Protein AF-A0A4W2F3Q8-F1 (afdb_monomer_lite)

Structure (mmCIF, N/CA/C/O backbone):
data_AF-A0A4W2F3Q8-F1
#
_entry.id   AF-A0A4W2F3Q8-F1
#
loop_
_atom_site.group_PDB
_atom_site.id
_atom_site.type_symbol
_atom_site.label_atom_id
_atom_site.label_alt_id
_atom_site.label_comp_id
_atom_site.label_asym_id
_atom_site.label_entity_id
_atom_site.label_seq_id
_atom_site.pdbx_PDB_ins_code
_atom_site.Cartn_x
_atom_site.Cartn_y
_atom_site.Cartn_z
_atom_site.occupancy
_atom_site.B_iso_or_equiv
_atom_site.auth_seq_id
_atom_site.auth_comp_id
_atom_site.auth_asym_id
_atom_site.auth_atom_id
_atom_site.pdbx_PDB_model_num
ATOM 1 N N . MET A 1 1 ? -39.008 -63.818 141.496 1.00 35.75 1 MET A N 1
ATOM 2 C CA . MET A 1 1 ? -39.429 -63.342 140.166 1.00 35.75 1 MET A CA 1
ATOM 3 C C . MET A 1 1 ? -38.751 -61.986 139.936 1.00 35.75 1 MET A C 1
ATOM 5 O O . MET A 1 1 ? -39.290 -60.988 140.382 1.00 35.75 1 MET A O 1
ATOM 9 N N . SER A 1 2 ? -37.511 -61.836 139.445 1.00 35.25 2 SER A N 1
ATOM 10 C CA . SER A 1 2 ? -36.694 -62.660 138.524 1.00 35.25 2 SER A CA 1
ATOM 11 C C . SER A 1 2 ? -37.444 -62.999 137.227 1.00 35.25 2 SER A C 1
ATOM 13 O O . SER A 1 2 ? -38.555 -63.508 137.302 1.00 35.25 2 SER A O 1
ATOM 15 N N . PHE A 1 3 ? -36.929 -62.725 136.022 1.00 30.75 3 PHE A N 1
ATOM 16 C CA . PHE A 1 3 ? -35.530 -62.500 135.593 1.00 30.75 3 PHE A CA 1
ATOM 17 C C . PHE A 1 3 ? -35.170 -61.025 135.221 1.00 30.75 3 PHE A C 1
ATOM 19 O O . PHE A 1 3 ? -36.048 -60.165 135.287 1.00 30.75 3 PHE A O 1
ATOM 26 N N . PRO A 1 4 ? -33.880 -60.677 134.976 1.00 40.38 4 PRO A N 1
ATOM 27 C CA . PRO A 1 4 ? -33.348 -59.353 135.338 1.00 40.38 4 PRO A CA 1
ATOM 28 C C . PRO A 1 4 ? -33.101 -58.353 134.190 1.00 40.38 4 PRO A C 1
ATOM 30 O O . PRO A 1 4 ? -32.851 -58.723 133.046 1.00 40.38 4 PRO A O 1
ATOM 33 N N . LYS A 1 5 ? -33.033 -57.063 134.555 1.00 49.03 5 LYS A N 1
ATOM 34 C CA . LYS A 1 5 ? -32.339 -56.001 133.799 1.00 49.03 5 LYS A CA 1
ATOM 35 C C . LYS A 1 5 ? -30.997 -55.689 134.477 1.00 49.03 5 LYS A C 1
ATOM 37 O O . LYS A 1 5 ? -30.953 -55.568 135.698 1.00 49.03 5 LYS A O 1
ATOM 42 N N . ALA A 1 6 ? -29.931 -55.533 133.692 1.00 36.97 6 ALA A N 1
ATOM 43 C CA . ALA A 1 6 ? -28.561 -55.250 134.143 1.00 36.97 6 ALA A CA 1
ATOM 44 C C . ALA A 1 6 ? -27.896 -54.195 133.217 1.00 36.97 6 ALA A C 1
ATOM 46 O O . ALA A 1 6 ? -28.365 -54.039 132.087 1.00 36.97 6 ALA A O 1
ATOM 47 N N . PRO A 1 7 ? -26.928 -53.379 133.695 1.00 47.28 7 PRO A N 1
ATOM 48 C CA . PRO A 1 7 ? -27.134 -51.934 133.542 1.00 47.28 7 PRO A CA 1
ATOM 49 C C . PRO A 1 7 ? -25.926 -51.075 133.102 1.00 47.28 7 PRO A C 1
ATOM 51 O O . PRO A 1 7 ? -24.790 -51.522 133.004 1.00 47.28 7 PRO A O 1
ATOM 54 N N . LEU A 1 8 ? -26.237 -49.784 132.921 1.00 49.03 8 LEU A N 1
ATOM 55 C CA . LEU A 1 8 ? -25.417 -48.577 133.134 1.00 49.03 8 LEU A CA 1
ATOM 56 C C . LEU A 1 8 ? -24.010 -48.745 133.749 1.00 49.03 8 LEU A C 1
ATOM 58 O O . LEU A 1 8 ? -23.880 -49.307 134.837 1.00 49.03 8 LEU A O 1
ATOM 62 N N . LYS A 1 9 ? -23.056 -47.938 133.249 1.00 36.12 9 LYS A N 1
ATOM 63 C CA . LYS A 1 9 ? -22.354 -46.965 134.115 1.00 36.12 9 LYS A CA 1
ATOM 64 C C . LYS A 1 9 ? -21.704 -45.789 133.370 1.00 36.12 9 LYS A C 1
ATOM 66 O O . LYS A 1 9 ? -21.455 -45.841 132.172 1.00 36.12 9 LYS A O 1
ATOM 71 N N . ARG A 1 10 ? -21.436 -44.727 134.136 1.00 50.47 10 ARG A N 1
ATOM 72 C CA . ARG A 1 10 ? -20.480 -43.638 133.870 1.00 50.47 10 ARG A CA 1
ATOM 73 C C . ARG A 1 10 ? -19.525 -43.554 135.072 1.00 50.47 10 ARG A C 1
ATOM 75 O O . ARG A 1 10 ? -19.901 -43.998 136.157 1.00 50.47 10 ARG A O 1
ATOM 82 N N . PHE A 1 11 ? -18.415 -42.837 134.880 1.00 36.72 11 PHE A N 1
ATOM 83 C CA . PHE A 1 11 ? -17.499 -42.323 135.910 1.00 36.72 11 PHE A CA 1
ATOM 84 C C . PHE A 1 11 ? -16.514 -43.341 136.526 1.00 36.72 11 PHE A C 1
ATOM 86 O O . PHE A 1 11 ? -16.869 -44.490 136.783 1.00 36.72 11 PHE A O 1
ATOM 93 N N . ASN A 1 12 ? -15.304 -42.837 136.800 1.00 33.41 12 ASN A N 1
ATOM 94 C CA . ASN A 1 12 ? -14.053 -43.508 137.196 1.00 33.41 12 ASN A CA 1
ATOM 95 C C . ASN A 1 12 ? -13.300 -44.295 136.094 1.00 33.41 12 ASN A C 1
ATOM 97 O O . ASN A 1 12 ? -13.873 -45.103 135.369 1.00 33.41 12 ASN A O 1
ATOM 101 N N . ASP A 1 13 ? -11.994 -44.015 136.038 1.00 39.12 13 ASP A N 1
ATOM 102 C CA . ASP A 1 13 ? -10.903 -44.626 135.249 1.00 39.12 13 ASP A CA 1
ATOM 103 C C . ASP A 1 13 ? -10.563 -46.074 135.714 1.00 39.12 13 ASP A C 1
ATOM 105 O O . ASP A 1 13 ? -11.052 -46.457 136.786 1.00 39.12 13 ASP A O 1
ATOM 109 N N . PRO A 1 14 ? -9.743 -46.893 134.993 1.00 43.09 14 PRO A N 1
ATOM 110 C CA . PRO A 1 14 ? -8.560 -46.482 134.216 1.00 43.09 14 PRO A CA 1
ATOM 111 C C . PRO A 1 14 ? -8.348 -47.129 132.825 1.00 43.09 14 PRO A C 1
ATOM 113 O O . PRO A 1 14 ? -9.165 -47.887 132.304 1.00 43.09 14 PRO A O 1
ATOM 116 N N . SER A 1 15 ? -7.177 -46.818 132.260 1.00 35.53 15 SER A N 1
ATOM 117 C CA . SER A 1 15 ? -6.494 -47.448 131.119 1.00 35.53 15 SER A CA 1
ATOM 118 C C . SER A 1 15 ? -6.511 -48.993 131.094 1.00 35.53 15 SER A C 1
ATOM 120 O O . SER A 1 15 ? -6.606 -49.647 132.126 1.00 35.53 15 SER A O 1
ATOM 122 N N . GLY A 1 16 ? -6.325 -49.661 129.946 1.00 36.34 16 GLY A N 1
ATOM 123 C CA . GLY A 1 16 ? -6.147 -49.157 128.574 1.00 36.34 16 GLY A CA 1
ATOM 124 C C . GLY A 1 16 ? -5.021 -49.864 127.794 1.00 36.34 16 GLY A C 1
ATOM 125 O O . GLY A 1 16 ? -3.948 -50.116 128.332 1.00 36.34 16 GLY A O 1
ATOM 126 N N . CYS A 1 17 ? -5.250 -50.129 126.504 1.00 42.12 17 CYS A N 1
ATOM 127 C CA . CYS A 1 17 ? -4.252 -50.521 125.492 1.00 42.12 17 CYS A CA 1
ATOM 128 C C . CYS A 1 17 ? -4.640 -49.773 124.193 1.00 42.12 17 CYS A C 1
ATOM 130 O O . CYS A 1 17 ? -5.717 -50.055 123.678 1.00 42.12 17 CYS A O 1
ATOM 132 N N . ALA A 1 18 ? -3.987 -48.714 123.686 1.00 48.03 18 ALA A N 1
ATOM 133 C CA . ALA A 1 18 ? -2.575 -48.265 123.667 1.00 48.03 18 ALA A CA 1
ATOM 134 C C . ALA A 1 18 ? -1.685 -49.052 122.677 1.00 48.03 18 ALA A C 1
ATOM 136 O O . ALA A 1 18 ? -1.946 -50.245 122.512 1.00 48.03 18 ALA A O 1
ATOM 137 N N . PRO A 1 19 ? -0.630 -48.452 122.060 1.00 51.72 19 PRO A N 1
ATOM 138 C CA . PRO A 1 19 ? -0.075 -47.073 122.166 1.00 51.72 19 PRO A CA 1
ATOM 139 C C . PRO A 1 19 ? -0.417 -46.165 120.944 1.00 51.72 19 PRO A C 1
ATOM 141 O O . PRO A 1 19 ? -0.907 -46.672 119.945 1.00 51.72 19 PRO A O 1
ATOM 144 N N . SER A 1 20 ? -0.394 -44.817 121.006 1.00 38.16 20 SER A N 1
ATOM 145 C CA . SER A 1 20 ? 0.752 -43.851 120.991 1.00 38.16 20 SER A CA 1
ATOM 146 C C . SER A 1 20 ? 1.545 -43.816 119.655 1.00 38.16 20 SER A C 1
ATOM 148 O O . SER A 1 20 ? 1.533 -44.831 118.962 1.00 38.16 20 SER A O 1
ATOM 150 N N . PRO A 1 21 ? 2.200 -42.699 119.229 1.00 33.56 21 PRO A N 1
ATOM 151 C CA . PRO A 1 21 ? 2.587 -41.463 119.943 1.00 33.56 21 PRO A CA 1
ATOM 152 C C . PRO A 1 21 ? 1.718 -40.234 119.561 1.00 33.56 21 PRO A C 1
ATOM 154 O O . PRO A 1 21 ? 1.039 -40.244 118.545 1.00 33.56 21 PRO A O 1
ATOM 157 N N . GLY A 1 22 ? 1.662 -39.126 120.307 1.00 43.81 22 GLY A N 1
ATOM 158 C CA . GLY A 1 22 ? 2.796 -38.321 120.778 1.00 43.81 22 GLY A CA 1
ATOM 159 C C . GLY A 1 22 ? 3.628 -38.876 121.933 1.00 43.81 22 GLY A C 1
ATOM 160 O O . GLY A 1 22 ? 3.141 -39.032 123.044 1.00 43.81 22 GLY A O 1
ATOM 161 N N . ALA A 1 23 ? 4.919 -39.086 121.668 1.00 40.38 23 ALA A N 1
ATOM 162 C CA . ALA A 1 23 ? 5.943 -39.359 122.679 1.00 40.38 23 ALA A CA 1
ATOM 163 C C . ALA A 1 23 ? 6.586 -38.068 123.230 1.00 40.38 23 ALA A C 1
ATOM 165 O O . ALA A 1 23 ? 7.456 -38.141 124.091 1.00 40.38 23 ALA A O 1
ATOM 166 N N . TYR A 1 24 ? 6.162 -36.899 122.731 1.00 40.72 24 TYR A N 1
ATOM 167 C CA . TYR A 1 24 ? 6.712 -35.592 123.082 1.00 40.72 24 TYR A CA 1
ATOM 168 C C . TYR A 1 24 ? 5.602 -34.541 123.219 1.00 40.72 24 TYR A C 1
ATOM 170 O O . TYR A 1 24 ? 5.201 -33.915 122.241 1.00 40.72 24 TYR A O 1
ATOM 178 N N . ASP A 1 25 ? 5.153 -34.315 124.456 1.00 36.59 25 ASP A N 1
ATOM 179 C CA . ASP A 1 25 ? 4.967 -32.936 124.916 1.00 36.59 25 ASP A CA 1
ATOM 180 C C . ASP A 1 25 ? 6.354 -32.375 125.237 1.00 36.59 25 ASP A C 1
ATOM 182 O O . ASP A 1 25 ? 7.041 -32.909 126.109 1.00 36.59 25 ASP A O 1
ATOM 186 N N . VAL A 1 26 ? 6.724 -31.276 124.581 1.00 36.00 26 VAL A N 1
ATOM 187 C CA . VAL A 1 26 ? 7.442 -30.192 125.256 1.00 36.00 26 VAL A CA 1
ATOM 188 C C . VAL A 1 26 ? 6.871 -28.858 124.756 1.00 36.00 26 VAL A C 1
ATOM 190 O O . VAL A 1 26 ? 7.218 -28.405 123.671 1.00 36.00 26 VAL A O 1
ATOM 193 N N . LYS A 1 27 ? 5.972 -28.260 125.550 1.00 33.84 27 LYS A N 1
ATOM 194 C CA . LYS A 1 27 ? 6.042 -26.889 126.117 1.00 33.84 27 LYS A CA 1
ATOM 195 C C . LYS A 1 27 ? 6.734 -25.822 125.226 1.00 33.84 27 LYS A C 1
ATOM 197 O O . LYS A 1 27 ? 7.868 -25.985 124.799 1.00 33.84 27 LYS A O 1
ATOM 202 N N . THR A 1 28 ? 6.237 -24.591 125.083 1.00 33.53 28 THR A N 1
ATOM 203 C CA . THR A 1 28 ? 5.681 -23.737 126.152 1.00 33.53 28 THR A CA 1
ATOM 204 C C . THR A 1 28 ? 5.048 -22.460 125.570 1.00 33.53 28 THR A C 1
ATOM 206 O O . THR A 1 28 ? 5.465 -22.006 124.512 1.00 33.53 28 THR A O 1
ATOM 209 N N . SER A 1 29 ? 4.207 -21.804 126.374 1.00 32.78 29 SER A N 1
ATOM 210 C CA . SER A 1 29 ? 3.967 -20.349 126.410 1.00 32.78 29 SER A CA 1
ATOM 211 C C . SER A 1 29 ? 3.174 -19.654 125.294 1.00 32.78 29 SER A C 1
ATOM 213 O O . SER A 1 29 ? 3.481 -19.670 124.108 1.00 32.78 29 SER A O 1
ATOM 215 N N . GLU A 1 30 ? 2.209 -18.892 125.794 1.00 33.19 30 GLU A N 1
ATOM 216 C CA . GLU A 1 30 ? 1.540 -17.725 125.229 1.00 33.19 30 GLU A CA 1
ATOM 217 C C . GLU A 1 30 ? 2.513 -16.678 124.635 1.00 33.19 30 GLU A C 1
ATOM 219 O O . GLU A 1 30 ? 3.624 -16.512 125.143 1.00 33.19 30 GLU A O 1
ATOM 224 N N . VAL A 1 31 ? 2.055 -15.883 123.651 1.00 36.09 31 VAL A N 1
ATOM 225 C CA . VAL A 1 31 ? 1.691 -14.447 123.815 1.00 36.09 31 VAL A CA 1
ATOM 226 C C . VAL A 1 31 ? 1.334 -13.802 122.456 1.00 36.09 31 VAL A C 1
ATOM 228 O O . VAL A 1 31 ? 1.965 -14.053 121.434 1.00 36.09 31 VAL A O 1
ATOM 231 N N . LEU A 1 32 ? 0.329 -12.918 122.452 1.00 44.88 32 LEU A N 1
ATOM 232 C CA . LEU A 1 32 ? -0.087 -12.096 121.302 1.00 44.88 32 LEU A CA 1
ATOM 233 C C . LEU A 1 32 ? 0.922 -10.982 120.949 1.00 44.88 32 LEU A C 1
ATOM 235 O O . LEU A 1 32 ? 1.307 -10.221 121.839 1.00 44.88 32 LEU A O 1
ATOM 239 N N . LYS A 1 33 ? 1.220 -10.795 119.649 1.00 35.09 33 LYS A N 1
ATOM 240 C CA . LYS A 1 33 ? 1.583 -9.511 118.989 1.00 35.09 33 LYS A CA 1
ATOM 241 C C . LYS A 1 33 ? 1.694 -9.672 117.459 1.00 35.09 33 LYS A C 1
ATOM 243 O O . LYS A 1 33 ? 2.098 -10.723 116.981 1.00 35.09 33 LYS A O 1
ATOM 248 N N . GLY A 1 34 ? 1.362 -8.618 116.705 1.00 33.47 34 GLY A N 1
ATOM 249 C CA . GLY A 1 34 ? 1.829 -8.413 115.316 1.00 33.47 34 GLY A CA 1
ATOM 250 C C . GLY A 1 34 ? 3.071 -7.496 115.294 1.00 33.47 34 GLY A C 1
ATOM 251 O O . GLY A 1 34 ? 3.753 -7.440 116.320 1.00 33.47 34 GLY A O 1
ATOM 252 N N . PRO A 1 35 ? 3.321 -6.675 114.244 1.00 42.91 35 PRO A N 1
ATOM 253 C CA . PRO A 1 35 ? 2.572 -6.549 112.981 1.00 42.91 35 PRO A CA 1
ATOM 254 C C . PRO A 1 35 ? 3.468 -6.272 111.725 1.00 42.91 35 PRO A C 1
ATOM 256 O O . PRO A 1 35 ? 4.688 -6.286 111.814 1.00 42.91 35 PRO A O 1
ATOM 259 N N . VAL A 1 36 ? 2.842 -5.879 110.598 1.00 30.91 36 VAL A N 1
ATOM 260 C CA . VAL A 1 36 ? 3.410 -5.057 109.487 1.00 30.91 36 VAL A CA 1
ATOM 261 C C . VAL A 1 36 ? 4.498 -5.678 108.567 1.00 30.91 36 VAL A C 1
ATOM 263 O O . VAL A 1 36 ? 5.221 -6.608 108.894 1.00 30.91 36 VAL A O 1
ATOM 266 N N . SER A 1 37 ? 4.541 -5.157 107.335 1.00 38.62 37 SER A N 1
ATOM 267 C CA . SER A 1 37 ? 5.376 -5.523 106.177 1.00 38.62 37 SER A CA 1
ATOM 268 C C . SER A 1 37 ? 6.780 -4.892 106.153 1.00 38.62 37 SER A C 1
ATOM 270 O O . SER A 1 37 ? 6.929 -3.787 106.663 1.00 38.62 37 SER A O 1
ATOM 272 N N . PHE A 1 38 ? 7.736 -5.469 105.395 1.00 32.47 38 PHE A N 1
ATOM 273 C CA . PHE A 1 38 ? 8.317 -4.830 104.183 1.00 32.47 38 PHE A CA 1
ATOM 274 C C . PHE A 1 38 ? 9.302 -5.744 103.390 1.00 32.47 38 PHE A C 1
ATOM 276 O O . PHE A 1 38 ? 9.241 -6.963 103.496 1.00 32.47 38 PHE A O 1
ATOM 283 N N . GLN A 1 39 ? 10.102 -5.154 102.489 1.00 39.16 39 GLN A N 1
ATOM 284 C CA . GLN A 1 39 ? 10.700 -5.719 101.263 1.00 39.16 39 GLN A CA 1
ATOM 285 C C . GLN A 1 39 ? 12.222 -6.018 101.368 1.00 39.16 39 GLN A C 1
ATOM 287 O O . GLN A 1 39 ? 12.904 -5.431 102.203 1.00 39.16 39 GLN A O 1
ATOM 292 N N . LYS A 1 40 ? 12.763 -6.782 100.390 1.00 37.19 40 LYS A N 1
ATOM 293 C CA . LYS A 1 40 ? 14.192 -7.144 100.125 1.00 37.19 40 LYS A CA 1
ATOM 294 C C . LYS A 1 40 ? 14.681 -8.370 100.930 1.00 37.19 40 LYS A C 1
ATOM 296 O O . LYS A 1 40 ? 14.310 -8.548 102.076 1.00 37.19 40 LYS A O 1
ATOM 301 N N . SER A 1 41 ? 15.513 -9.268 100.388 1.00 41.78 41 SER A N 1
ATOM 302 C CA . SER A 1 41 ? 16.761 -9.006 99.641 1.00 41.78 41 SER A CA 1
ATOM 303 C C . SER A 1 41 ? 17.248 -10.196 98.778 1.00 41.78 41 SER A C 1
ATOM 305 O O . SER A 1 41 ? 16.658 -11.270 98.801 1.00 41.78 41 SER A O 1
ATOM 307 N N . GLN A 1 42 ? 18.331 -10.001 98.008 1.00 41.53 42 GLN A N 1
ATOM 308 C CA . GLN A 1 42 ? 18.993 -11.028 97.184 1.00 41.53 42 GLN A CA 1
ATOM 309 C C . GLN A 1 42 ? 20.281 -11.567 97.845 1.00 41.53 42 GLN A C 1
ATOM 311 O O . GLN A 1 42 ? 21.152 -10.787 98.231 1.00 41.53 42 GLN A O 1
ATOM 316 N N . ARG A 1 43 ? 20.441 -12.897 97.878 1.00 34.75 43 ARG A N 1
ATOM 317 C CA . ARG A 1 43 ? 21.687 -13.679 98.077 1.00 34.75 43 ARG A CA 1
ATOM 318 C C . ARG A 1 43 ? 21.413 -15.092 97.527 1.00 34.75 43 ARG A C 1
ATOM 320 O O . ARG A 1 43 ? 20.274 -15.531 97.608 1.00 34.75 43 ARG A O 1
ATOM 327 N N . PHE A 1 44 ? 22.344 -15.837 96.928 1.00 41.56 44 PHE A N 1
ATOM 328 C CA . PHE A 1 44 ? 23.819 -15.802 96.911 1.00 41.56 44 PHE A CA 1
ATOM 329 C C . PHE A 1 44 ? 24.285 -15.866 95.425 1.00 41.56 44 PHE A C 1
ATOM 331 O O . PHE A 1 44 ? 23.670 -16.586 94.651 1.00 41.56 44 PHE A O 1
ATOM 338 N N . GLN A 1 45 ? 25.170 -15.005 94.886 1.00 36.31 45 GLN A N 1
ATOM 339 C CA . GLN A 1 45 ? 26.658 -15.004 94.949 1.00 36.31 45 GLN A CA 1
ATOM 340 C C . GLN A 1 45 ? 27.304 -16.354 94.567 1.00 36.31 45 GLN A C 1
ATOM 342 O O . GLN A 1 45 ? 26.894 -17.372 95.108 1.00 36.31 45 GLN A O 1
ATOM 347 N N . LYS A 1 46 ? 28.313 -16.467 93.679 1.00 31.94 46 LYS A N 1
ATOM 348 C CA . LYS A 1 46 ? 29.449 -15.608 93.200 1.00 31.94 46 LYS A CA 1
ATOM 349 C C . LYS A 1 46 ? 29.601 -15.722 91.649 1.00 31.94 46 LYS A C 1
ATOM 351 O O . LYS A 1 46 ? 28.827 -16.478 91.084 1.00 31.94 46 LYS A O 1
ATOM 356 N N . GLN A 1 47 ? 30.539 -15.164 90.853 1.00 31.66 47 GLN A N 1
ATOM 357 C CA . GLN A 1 47 ? 31.515 -14.027 90.748 1.00 31.66 47 GLN A CA 1
ATOM 358 C C . GLN A 1 47 ? 31.865 -13.956 89.218 1.00 31.66 47 GLN A C 1
ATOM 360 O O . GLN A 1 47 ? 31.691 -14.970 88.555 1.00 31.66 47 GLN A O 1
ATOM 365 N N . LYS A 1 48 ? 32.204 -12.869 88.497 1.00 31.33 48 LYS A N 1
ATOM 366 C CA . LYS A 1 48 ? 33.086 -11.668 88.587 1.00 31.33 48 LYS A CA 1
ATOM 367 C C . LYS A 1 48 ? 34.433 -11.813 87.817 1.00 31.33 48 LYS A C 1
ATOM 369 O O . LYS A 1 48 ? 35.277 -12.582 88.250 1.00 31.33 48 LYS A O 1
ATOM 374 N N . ALA A 1 49 ? 34.630 -10.921 86.827 1.00 30.17 49 ALA A N 1
ATOM 375 C CA . ALA A 1 49 ? 35.877 -10.469 86.160 1.00 30.17 49 ALA A CA 1
ATOM 376 C C . ALA A 1 49 ? 36.538 -11.318 85.035 1.00 30.17 49 ALA A C 1
ATOM 378 O O . ALA A 1 49 ? 37.168 -12.334 85.281 1.00 30.17 49 ALA A O 1
ATOM 379 N N . GLU A 1 50 ? 36.391 -10.798 83.809 1.00 28.80 50 GLU A N 1
ATOM 380 C CA . GLU A 1 50 ? 37.372 -10.542 82.726 1.00 28.80 50 GLU A CA 1
ATOM 381 C C . GLU A 1 50 ? 38.709 -11.316 82.558 1.00 28.80 50 GLU A C 1
ATOM 383 O O . GLU A 1 50 ? 39.504 -11.477 83.476 1.00 28.80 50 GLU A O 1
ATOM 388 N N . SER A 1 51 ? 39.034 -11.489 81.264 1.00 29.11 51 SER A N 1
ATOM 389 C CA . SER A 1 51 ? 40.362 -11.426 80.610 1.00 29.11 51 SER A CA 1
ATOM 390 C C . SER A 1 51 ? 41.184 -12.708 80.323 1.00 29.11 51 SER A C 1
ATOM 392 O O . SER A 1 51 ? 41.762 -13.333 81.197 1.00 29.11 51 SER A O 1
ATOM 394 N N . GLN A 1 52 ? 41.339 -12.933 79.006 1.00 29.53 52 GLN A N 1
ATOM 395 C CA . GLN A 1 52 ? 42.521 -13.422 78.267 1.00 29.53 52 GLN A CA 1
ATOM 396 C C . GLN A 1 52 ? 42.931 -14.919 78.207 1.00 29.53 52 GLN A C 1
ATOM 398 O O . GLN A 1 52 ? 43.001 -15.641 79.188 1.00 29.53 52 GLN A O 1
ATOM 403 N N . GLN A 1 53 ? 43.341 -15.271 76.973 1.00 30.14 53 GLN A N 1
ATOM 404 C CA . GLN A 1 53 ? 44.326 -16.279 76.533 1.00 30.14 53 GLN A CA 1
ATOM 405 C C . GLN A 1 53 ? 44.006 -17.797 76.556 1.00 30.14 53 GLN A C 1
ATOM 407 O O . GLN A 1 53 ? 44.230 -18.506 77.524 1.00 30.14 53 GLN A O 1
ATOM 412 N N . ASN A 1 54 ? 43.682 -18.276 75.344 1.00 27.31 54 ASN A N 1
ATOM 413 C CA . ASN A 1 54 ? 44.464 -19.249 74.556 1.00 27.31 54 ASN A CA 1
ATOM 414 C C . ASN A 1 54 ? 44.668 -20.712 75.012 1.00 27.31 54 ASN A C 1
ATOM 416 O O . ASN A 1 54 ? 45.503 -20.981 75.865 1.00 27.31 54 ASN A O 1
ATOM 420 N N . LEU A 1 55 ? 44.167 -21.613 74.143 1.00 29.14 55 LEU A N 1
ATOM 421 C CA . LEU A 1 55 ? 44.800 -22.875 73.693 1.00 29.14 55 LEU A CA 1
ATOM 422 C C . LEU A 1 55 ? 44.886 -24.018 74.749 1.00 29.14 55 LEU A C 1
ATOM 424 O O . LEU A 1 55 ? 44.879 -23.778 75.945 1.00 29.14 55 LEU A O 1
ATOM 428 N N . ASN A 1 56 ? 44.937 -25.308 74.389 1.00 27.67 56 ASN A N 1
ATOM 429 C CA . ASN A 1 56 ? 45.033 -25.961 73.074 1.00 27.67 56 ASN A CA 1
ATOM 430 C C . ASN A 1 56 ? 44.462 -27.403 73.128 1.00 27.67 56 ASN A C 1
ATOM 432 O O . ASN A 1 56 ? 44.320 -27.919 74.229 1.00 27.67 56 ASN A O 1
ATOM 436 N N . VAL A 1 57 ? 44.330 -28.071 71.964 1.00 31.23 57 VAL A N 1
ATOM 437 C CA . VAL A 1 57 ? 44.462 -29.550 71.779 1.00 31.23 57 VAL A CA 1
ATOM 438 C C . VAL A 1 57 ? 43.396 -30.465 72.453 1.00 31.23 57 VAL A C 1
ATOM 440 O O . VAL A 1 57 ? 43.165 -30.393 73.650 1.00 31.23 57 VAL A O 1
ATOM 443 N N . ASP A 1 58 ? 42.754 -31.433 71.777 1.00 32.22 58 ASP A N 1
ATOM 444 C CA . ASP A 1 58 ? 42.672 -31.738 70.334 1.00 32.22 58 ASP A CA 1
ATOM 445 C C . ASP A 1 58 ? 41.585 -32.810 70.035 1.00 32.22 58 ASP A C 1
ATOM 447 O O . ASP A 1 58 ? 41.022 -33.389 70.963 1.00 32.22 58 ASP A O 1
ATOM 451 N N . LYS A 1 59 ? 41.409 -33.135 68.743 1.00 34.62 59 LYS A N 1
ATOM 452 C CA . LYS A 1 59 ? 40.697 -34.289 68.140 1.00 34.62 59 LYS A CA 1
ATOM 453 C C . LYS A 1 59 ? 39.162 -34.257 68.145 1.00 34.62 59 LYS A C 1
ATOM 455 O O . LYS A 1 59 ? 38.526 -34.248 69.190 1.00 34.62 59 LYS A O 1
ATOM 460 N N . GLU A 1 60 ? 38.505 -34.068 66.992 1.00 28.69 60 GLU A N 1
ATOM 461 C CA . GLU A 1 60 ? 38.389 -34.924 65.773 1.00 28.69 60 GLU A CA 1
ATOM 462 C C . GLU A 1 60 ? 37.171 -35.880 65.880 1.00 28.69 60 GLU A C 1
ATOM 464 O O . GLU A 1 60 ? 36.948 -36.461 66.935 1.00 28.69 60 GLU A O 1
ATOM 469 N N . THR A 1 61 ? 36.311 -36.061 64.863 1.00 27.92 61 THR A N 1
ATOM 470 C CA . THR A 1 61 ? 36.412 -35.679 63.430 1.00 27.92 61 THR A CA 1
ATOM 471 C C . THR A 1 61 ? 35.030 -35.413 62.781 1.00 27.92 61 THR A C 1
ATOM 473 O O . THR A 1 61 ? 34.048 -36.017 63.194 1.00 27.92 61 THR A O 1
ATOM 476 N N . THR A 1 62 ? 34.984 -34.583 61.716 1.00 28.14 62 THR A N 1
ATOM 477 C CA . THR A 1 62 ? 34.013 -34.578 60.566 1.00 28.14 62 THR A CA 1
ATOM 478 C C . THR A 1 62 ? 32.484 -34.654 60.831 1.00 28.14 62 THR A C 1
ATOM 480 O O . THR A 1 62 ? 32.002 -35.661 61.329 1.00 28.14 62 THR A O 1
ATOM 483 N N . LEU A 1 63 ? 31.592 -33.711 60.457 1.00 29.34 63 LEU A N 1
ATOM 484 C CA . LEU A 1 63 ? 31.642 -32.531 59.552 1.00 29.34 63 LEU A CA 1
ATOM 485 C C . LEU A 1 63 ? 31.998 -32.842 58.063 1.00 29.34 63 LEU A C 1
ATOM 487 O O . LEU A 1 63 ? 32.757 -33.779 57.844 1.00 29.34 63 LEU A O 1
ATOM 491 N N . PRO A 1 64 ? 31.620 -32.029 57.035 1.00 50.31 64 PRO A N 1
ATOM 492 C CA . PRO A 1 64 ? 30.512 -31.048 56.936 1.00 50.31 64 PRO A CA 1
ATOM 493 C C . PRO A 1 64 ? 29.890 -30.794 55.509 1.00 50.31 64 PRO A C 1
ATOM 495 O O . PRO A 1 64 ? 30.375 -31.273 54.495 1.00 50.31 64 PRO A O 1
ATOM 498 N N . VAL A 1 65 ? 28.861 -29.923 55.457 1.00 27.88 65 VAL A N 1
ATOM 499 C CA . VAL A 1 65 ? 28.650 -28.753 54.537 1.00 27.88 65 VAL A CA 1
ATOM 500 C C . VAL A 1 65 ? 28.745 -28.859 52.987 1.00 27.88 65 VAL A C 1
ATOM 502 O O . VAL A 1 65 ? 29.789 -29.125 52.415 1.00 27.88 65 VAL A O 1
ATOM 505 N N . SER A 1 66 ? 27.646 -28.417 52.339 1.00 34.91 66 SER A N 1
ATOM 506 C CA . SER A 1 66 ? 27.494 -27.507 51.163 1.00 34.91 66 SER A CA 1
ATOM 507 C C . SER A 1 66 ? 28.576 -27.397 50.066 1.00 34.91 66 SER A C 1
ATOM 509 O O . SER A 1 66 ? 29.719 -27.068 50.366 1.00 34.91 66 SER A O 1
ATOM 511 N N . ALA A 1 67 ? 28.149 -27.379 48.784 1.00 29.86 67 ALA A N 1
ATOM 512 C CA . ALA A 1 67 ? 28.222 -26.161 47.939 1.00 29.86 67 ALA A CA 1
ATOM 513 C C . ALA A 1 67 ? 27.711 -26.322 46.479 1.00 29.86 67 ALA A C 1
ATOM 515 O O . ALA A 1 67 ? 27.728 -27.404 45.904 1.00 29.86 67 ALA A O 1
ATOM 516 N N . ARG A 1 68 ? 27.484 -25.147 45.854 1.00 29.12 68 ARG A N 1
ATOM 517 C CA . ARG A 1 68 ? 27.891 -24.745 44.477 1.00 29.12 68 ARG A CA 1
ATOM 518 C C . ARG A 1 68 ? 26.830 -24.690 43.355 1.00 29.12 68 ARG A C 1
ATOM 520 O O . ARG A 1 68 ? 26.075 -25.616 43.103 1.00 29.12 68 ARG A O 1
ATOM 527 N N . LYS A 1 69 ? 26.858 -23.560 42.628 1.00 35.59 69 LYS A N 1
ATOM 528 C CA . LYS A 1 69 ? 26.141 -23.287 41.364 1.00 35.59 69 LYS A CA 1
ATOM 529 C C . LYS A 1 69 ? 26.789 -24.019 40.182 1.00 35.59 69 LYS A C 1
ATOM 531 O O . LYS A 1 69 ? 28.017 -24.042 40.117 1.00 35.59 69 LYS A O 1
ATOM 536 N N . VAL A 1 70 ? 25.993 -24.380 39.171 1.00 30.48 70 VAL A N 1
ATOM 537 C CA . VAL A 1 70 ? 26.430 -24.576 37.771 1.00 30.48 70 VAL A CA 1
ATOM 538 C C . VAL A 1 70 ? 25.369 -23.990 36.811 1.00 30.48 70 VAL A C 1
ATOM 540 O O . VAL A 1 70 ? 24.177 -24.051 37.097 1.00 30.48 70 VAL A O 1
ATOM 543 N N . LYS A 1 71 ? 25.810 -23.381 35.698 1.00 31.27 71 LYS A N 1
ATOM 544 C CA . LYS A 1 71 ? 25.018 -23.019 34.493 1.00 31.27 71 LYS A CA 1
ATOM 545 C C . LYS A 1 71 ? 25.442 -23.988 33.349 1.00 31.27 71 LYS A C 1
ATOM 547 O O . LYS A 1 71 ? 26.483 -24.612 33.497 1.00 31.27 71 LYS A O 1
ATOM 552 N N . THR A 1 72 ? 24.816 -24.162 32.176 1.00 32.69 72 THR A N 1
ATOM 553 C CA . THR A 1 72 ? 23.898 -23.324 31.370 1.00 32.69 72 THR A CA 1
ATOM 554 C C . THR A 1 72 ? 23.304 -24.168 30.224 1.00 32.69 72 THR A C 1
ATOM 556 O O . THR A 1 72 ? 24.052 -24.958 29.656 1.00 32.69 72 THR A O 1
ATOM 559 N N . SER A 1 73 ? 22.052 -23.941 29.798 1.00 26.34 73 SER A N 1
ATOM 560 C CA . SER A 1 73 ? 21.579 -23.991 28.384 1.00 26.34 73 SER A CA 1
ATOM 561 C C . SER A 1 73 ? 20.039 -23.825 28.300 1.00 26.34 73 SER A C 1
ATOM 563 O O . SER A 1 73 ? 19.348 -24.148 29.256 1.00 26.34 73 SER A O 1
ATOM 565 N N . GLY A 1 74 ? 19.448 -23.281 27.221 1.00 26.88 74 GLY A N 1
ATOM 566 C CA . GLY A 1 74 ? 20.164 -22.632 26.113 1.00 26.88 74 GLY A CA 1
ATOM 567 C C . GLY A 1 74 ? 19.450 -22.225 24.809 1.00 26.88 74 GLY A C 1
ATOM 568 O O . GLY A 1 74 ? 20.193 -21.986 23.869 1.00 26.88 74 GLY A O 1
ATOM 569 N N . LEU A 1 75 ? 18.117 -22.108 24.690 1.00 31.28 75 LEU A N 1
ATOM 570 C CA . LEU A 1 75 ? 17.418 -21.607 23.473 1.00 31.28 75 LEU A CA 1
ATOM 571 C C . LEU A 1 75 ? 16.157 -20.807 23.890 1.00 31.28 75 LEU A C 1
ATOM 573 O O . LEU A 1 75 ? 15.344 -21.329 24.640 1.00 31.28 75 LEU A O 1
ATOM 577 N N . LYS A 1 76 ? 16.136 -19.471 23.714 1.00 30.00 76 LYS A N 1
ATOM 578 C CA . LYS A 1 76 ? 15.516 -18.680 22.610 1.00 30.00 76 LYS A CA 1
ATOM 579 C C . LYS A 1 76 ? 13.969 -18.728 22.615 1.00 30.00 76 LYS A C 1
ATOM 581 O O . LYS A 1 76 ? 13.412 -19.794 22.423 1.00 30.00 76 LYS A O 1
ATOM 586 N N . LYS A 1 77 ? 13.291 -17.641 23.032 1.00 31.06 77 LYS A N 1
ATOM 587 C CA . LYS A 1 77 ? 12.879 -16.423 22.261 1.00 31.06 77 LYS A CA 1
ATOM 588 C C . LYS A 1 77 ? 11.601 -16.686 21.439 1.00 31.06 77 LYS A C 1
ATOM 590 O O . LYS A 1 77 ? 11.554 -17.700 20.763 1.00 31.06 77 LYS A O 1
ATOM 595 N N . GLU A 1 78 ? 10.579 -15.827 21.397 1.00 27.42 78 GLU A N 1
ATOM 596 C CA . GLU A 1 78 ? 10.326 -14.507 22.032 1.00 27.42 78 GLU A CA 1
ATOM 597 C C . GLU A 1 78 ? 8.934 -14.565 22.752 1.00 27.42 78 GLU A C 1
ATOM 599 O O . GLU A 1 78 ? 8.593 -15.651 23.204 1.00 27.42 78 GLU A O 1
ATOM 604 N N . SER A 1 79 ? 8.068 -13.560 22.981 1.00 33.06 79 SER A N 1
ATOM 605 C CA . SER A 1 79 ? 8.008 -12.115 22.671 1.00 33.06 79 SER A CA 1
ATOM 606 C C . SER A 1 79 ? 7.613 -11.275 23.916 1.00 33.06 79 SER A C 1
ATOM 608 O O . SER A 1 79 ? 8.292 -11.356 24.938 1.00 33.06 79 SER A O 1
ATOM 610 N N . GLN A 1 80 ? 6.579 -10.423 23.842 1.00 48.03 80 GLN A N 1
ATOM 611 C CA . GLN A 1 80 ? 6.089 -9.525 24.905 1.00 48.03 80 GLN A CA 1
ATOM 612 C C . GLN A 1 80 ? 4.572 -9.281 24.760 1.00 48.03 80 GLN A C 1
ATOM 614 O O . GLN A 1 80 ? 4.057 -9.367 23.649 1.00 48.03 80 GLN A O 1
ATOM 619 N N . LYS A 1 81 ? 3.913 -8.849 25.859 1.00 44.97 81 LYS A N 1
ATOM 620 C CA . LYS A 1 81 ? 2.440 -8.759 26.070 1.00 44.97 81 LYS A CA 1
ATOM 621 C C . LYS A 1 81 ? 1.833 -10.173 26.273 1.00 44.97 81 LYS A C 1
ATOM 623 O O . LYS A 1 81 ? 2.055 -11.040 25.446 1.00 44.97 81 LYS A O 1
ATOM 628 N N . ASN A 1 82 ? 1.160 -10.539 27.373 1.00 49.59 82 ASN A N 1
ATOM 629 C CA . ASN A 1 82 ? 0.380 -9.766 28.357 1.00 49.59 82 ASN A CA 1
ATOM 630 C C . ASN A 1 82 ? 0.817 -9.984 29.833 1.00 49.59 82 ASN A C 1
ATOM 632 O O . ASN A 1 82 ? 0.031 -10.354 30.701 1.00 49.59 82 ASN A O 1
ATOM 636 N N . ASP A 1 83 ? 2.082 -9.695 30.156 1.00 52.59 83 ASP A N 1
ATOM 637 C CA . ASP A 1 83 ? 2.640 -9.771 31.527 1.00 52.59 83 ASP A CA 1
ATOM 638 C C . ASP A 1 83 ? 1.950 -8.838 32.560 1.00 52.59 83 ASP A C 1
ATOM 640 O O . ASP A 1 83 ? 2.144 -8.983 33.766 1.00 52.59 83 ASP A O 1
ATOM 644 N N . LYS A 1 84 ? 1.118 -7.885 32.115 1.00 63.56 84 LYS A N 1
ATOM 645 C CA . LYS A 1 84 ? 0.341 -7.012 33.010 1.00 63.56 84 LYS A CA 1
ATOM 646 C C . LYS A 1 84 ? -0.872 -7.714 33.608 1.00 63.56 84 LYS A C 1
ATOM 648 O O . LYS A 1 84 ? -1.080 -7.599 34.811 1.00 63.56 84 LYS A O 1
ATOM 653 N N . ASP A 1 85 ? -1.639 -8.441 32.805 1.00 60.12 85 ASP A N 1
ATOM 654 C CA . ASP A 1 85 ? -2.974 -8.898 33.209 1.00 60.12 85 ASP A CA 1
ATOM 655 C C . ASP A 1 85 ? -2.885 -10.095 34.156 1.00 60.12 85 ASP A C 1
ATOM 657 O O . ASP A 1 85 ? -3.562 -10.119 35.180 1.00 60.12 85 ASP A O 1
ATOM 661 N N . LEU A 1 86 ? -1.916 -10.992 33.933 1.00 63.06 86 LEU A N 1
ATOM 662 C CA . LEU A 1 86 ? -1.513 -11.996 34.925 1.00 63.06 86 LEU A CA 1
ATOM 663 C C . LEU A 1 86 ? -1.097 -11.354 36.259 1.00 63.06 86 LEU A C 1
ATOM 665 O O . LEU A 1 86 ? -1.496 -11.833 37.315 1.00 63.06 86 LEU A O 1
ATOM 669 N N . LYS A 1 87 ? -0.356 -10.236 36.237 1.00 71.19 87 LYS A N 1
ATOM 670 C CA . LYS A 1 87 ? 0.054 -9.503 37.453 1.00 71.19 87 LYS A CA 1
ATOM 671 C C . LYS A 1 87 ? -1.051 -8.644 38.067 1.00 71.19 87 LYS A C 1
ATOM 673 O O . LYS A 1 87 ? -0.891 -8.215 39.209 1.00 71.19 87 LYS A O 1
ATOM 678 N N . MET A 1 88 ? -2.140 -8.380 37.348 1.00 71.38 88 MET A N 1
ATOM 679 C CA . MET A 1 88 ? -3.367 -7.818 37.912 1.00 71.38 88 MET A CA 1
ATOM 680 C C . MET A 1 88 ? -4.182 -8.927 38.572 1.00 71.38 88 MET A C 1
ATOM 682 O O . MET A 1 88 ? -4.473 -8.811 39.755 1.00 71.38 88 MET A O 1
ATOM 686 N N . LEU A 1 89 ? -4.413 -10.057 37.897 1.00 71.06 89 LEU A N 1
ATOM 687 C CA . LEU A 1 89 ? -5.123 -11.208 38.465 1.00 71.06 89 LEU A CA 1
ATOM 688 C C . LEU A 1 89 ? -4.413 -11.774 39.711 1.00 71.06 89 LEU A C 1
ATOM 690 O O . LEU A 1 89 ? -5.044 -12.027 40.731 1.00 71.06 89 LEU A O 1
ATOM 694 N N . GLU A 1 90 ? -3.081 -11.880 39.690 1.00 76.44 90 GLU A N 1
ATOM 695 C CA . GLU A 1 90 ? -2.267 -12.297 40.843 1.00 76.44 90 GLU A CA 1
ATOM 696 C C . GLU A 1 90 ? -2.216 -11.224 41.961 1.00 76.44 90 GLU A C 1
ATOM 698 O O . GLU A 1 90 ? -1.735 -11.491 43.064 1.00 76.44 90 GLU A O 1
ATOM 703 N N . LYS A 1 91 ? -2.690 -9.991 41.724 1.00 80.69 91 LYS A N 1
ATOM 704 C CA . LYS A 1 91 ? -2.953 -8.997 42.784 1.00 80.69 91 LYS A CA 1
ATOM 705 C C . LYS A 1 91 ? -4.387 -9.095 43.285 1.00 80.69 91 LYS A C 1
ATOM 707 O O . LYS A 1 91 ? -4.560 -9.150 44.494 1.00 80.69 91 LYS A O 1
ATOM 712 N N . GLU A 1 92 ? -5.363 -9.196 42.387 1.00 81.44 92 GLU A N 1
ATOM 713 C CA . GLU A 1 92 ? -6.785 -9.407 42.681 1.00 81.44 92 GLU A CA 1
ATOM 714 C C . GLU A 1 92 ? -6.961 -10.607 43.622 1.00 81.44 92 GLU A C 1
ATOM 716 O O . GLU A 1 92 ? -7.485 -10.479 44.724 1.00 81.44 92 GLU A O 1
ATOM 721 N N . ILE A 1 93 ? -6.376 -11.753 43.259 1.00 79.44 93 ILE A N 1
ATOM 722 C CA . ILE A 1 93 ? -6.385 -12.982 44.063 1.00 79.44 93 ILE A CA 1
ATOM 723 C C . ILE A 1 93 ? -5.674 -12.775 45.410 1.00 79.44 93 ILE A C 1
ATOM 725 O O . ILE A 1 93 ? -6.139 -13.287 46.426 1.00 79.44 93 ILE A O 1
ATOM 729 N N . ARG A 1 94 ? -4.579 -12.000 45.473 1.00 82.19 94 ARG A N 1
ATOM 730 C CA . ARG A 1 94 ? -3.904 -11.690 46.752 1.00 82.19 94 ARG A CA 1
ATOM 731 C C . ARG A 1 94 ? -4.722 -10.751 47.643 1.00 82.19 94 ARG A C 1
ATOM 733 O O . ARG A 1 94 ? -4.690 -10.937 48.858 1.00 82.19 94 ARG A O 1
ATOM 740 N N . ILE A 1 95 ? -5.464 -9.804 47.069 1.00 84.06 95 ILE A N 1
ATOM 741 C CA . ILE A 1 95 ? -6.389 -8.923 47.794 1.00 84.06 95 ILE A CA 1
ATOM 742 C C . ILE A 1 95 ? -7.568 -9.750 48.312 1.00 84.06 95 ILE A C 1
ATOM 744 O O . ILE A 1 95 ? -7.782 -9.779 49.516 1.00 84.06 95 ILE A O 1
ATOM 748 N N . LEU A 1 96 ? -8.240 -10.526 47.459 1.00 80.06 96 LEU A N 1
ATOM 749 C CA . LEU A 1 96 ? -9.368 -11.381 47.848 1.00 80.06 96 LEU A CA 1
ATOM 750 C C . LEU A 1 96 ? -8.978 -12.434 48.904 1.00 80.06 96 LEU A C 1
ATOM 752 O O . LEU A 1 96 ? -9.749 -12.705 49.823 1.00 80.06 96 LEU A O 1
ATOM 756 N N . VAL A 1 97 ? -7.761 -12.990 48.845 1.00 82.94 97 VAL A N 1
ATOM 757 C CA . VAL A 1 97 ? -7.234 -13.886 49.894 1.00 82.94 97 VAL A CA 1
ATOM 758 C C . VAL A 1 97 ? -6.897 -13.130 51.189 1.00 82.94 97 VAL A C 1
ATOM 760 O O . VAL A 1 97 ? -7.102 -13.681 52.271 1.00 82.94 97 VAL A O 1
ATOM 763 N N . GLN A 1 98 ? -6.436 -11.874 51.125 1.00 81.69 98 GLN A N 1
ATOM 764 C CA . GLN A 1 98 ? -6.286 -11.026 52.318 1.00 81.69 98 GLN A CA 1
ATOM 765 C C . GLN A 1 98 ? -7.635 -10.621 52.922 1.00 81.69 98 GLN A C 1
ATOM 767 O O . GLN A 1 98 ? -7.765 -10.630 54.144 1.00 81.69 98 GLN A O 1
ATOM 772 N N . GLU A 1 99 ? -8.632 -10.298 52.100 1.00 81.56 99 GLU A N 1
ATOM 773 C CA . GLU A 1 99 ? -9.976 -9.932 52.544 1.00 81.56 99 GLU A CA 1
ATOM 774 C C . GLU A 1 99 ? -10.697 -11.124 53.161 1.00 81.56 99 GLU A C 1
ATOM 776 O O . GLU A 1 99 ? -11.203 -10.996 54.276 1.00 81.56 99 GLU A O 1
ATOM 781 N N . ARG A 1 100 ? -10.645 -12.308 52.532 1.00 82.12 100 ARG A N 1
ATOM 782 C CA . ARG A 1 100 ? -11.130 -13.543 53.162 1.00 82.12 100 ARG A CA 1
ATOM 783 C C . ARG A 1 100 ? -10.378 -13.811 54.464 1.00 82.12 100 ARG A C 1
ATOM 785 O O . ARG A 1 100 ? -11.006 -13.937 55.501 1.00 82.12 100 ARG A O 1
ATOM 792 N N . GLY A 1 101 ? -9.045 -13.728 54.464 1.00 83.00 101 GLY A N 1
ATOM 793 C CA . GLY A 1 101 ? -8.224 -13.865 55.673 1.00 83.00 101 GLY A CA 1
ATOM 794 C C . GLY A 1 101 ? -8.427 -12.779 56.747 1.00 83.00 101 GLY A C 1
ATOM 795 O O . GLY A 1 101 ? -7.870 -12.906 57.842 1.00 83.00 101 GLY A O 1
ATOM 796 N N . ALA A 1 102 ? -9.192 -11.720 56.458 1.00 80.94 102 ALA A N 1
ATOM 797 C CA . ALA A 1 102 ? -9.655 -10.712 57.411 1.00 80.94 102 ALA A CA 1
ATOM 798 C C . ALA A 1 102 ? -11.121 -10.938 57.835 1.00 80.94 102 ALA A C 1
ATOM 800 O O . ALA A 1 102 ? -11.471 -10.631 58.973 1.00 80.94 102 ALA A O 1
ATOM 801 N N . GLN A 1 103 ? -11.962 -11.503 56.964 1.00 81.31 103 GLN A N 1
ATOM 802 C CA . GLN A 1 103 ? -13.299 -12.001 57.302 1.00 81.31 103 GLN A CA 1
ATOM 803 C C . GLN A 1 103 ? -13.204 -13.226 58.225 1.00 81.31 103 GLN A C 1
ATOM 805 O O . GLN A 1 103 ? -13.805 -13.207 59.293 1.00 81.31 103 GLN A O 1
ATOM 810 N N . ASP A 1 104 ? -12.357 -14.204 57.885 1.00 82.81 104 ASP A N 1
ATOM 811 C CA . ASP A 1 104 ? -12.036 -15.400 58.677 1.00 82.81 104 ASP A CA 1
ATOM 812 C C . ASP A 1 104 ? -11.637 -15.012 60.122 1.00 82.81 104 ASP A C 1
ATOM 814 O O . ASP A 1 104 ? -12.098 -15.615 61.088 1.00 82.81 104 ASP A O 1
ATOM 818 N N . ARG A 1 105 ? -10.850 -13.934 60.293 1.00 87.38 105 ARG A N 1
ATOM 819 C CA . ARG A 1 105 ? -10.491 -13.393 61.621 1.00 87.38 105 ARG A CA 1
ATOM 820 C C . ARG A 1 105 ? -11.653 -12.717 62.339 1.00 87.38 105 ARG A C 1
ATOM 822 O O . ARG A 1 105 ? -11.829 -12.959 63.521 1.00 87.38 105 ARG A O 1
ATOM 829 N N . ARG A 1 106 ? -12.460 -11.905 61.646 1.00 85.50 106 ARG A N 1
ATOM 830 C CA . ARG A 1 106 ? -13.657 -11.283 62.248 1.00 85.50 106 ARG A CA 1
ATOM 831 C C . ARG A 1 106 ? -14.668 -12.329 62.714 1.00 85.50 106 ARG A C 1
ATOM 833 O O . ARG A 1 106 ? -15.345 -12.094 63.706 1.00 85.50 106 ARG A O 1
ATOM 840 N N . ILE A 1 107 ? -14.767 -13.458 62.011 1.00 80.75 107 ILE A N 1
ATOM 841 C CA . ILE A 1 107 ? -15.584 -14.602 62.426 1.00 80.75 107 ILE A CA 1
ATOM 842 C C . ILE A 1 107 ? -15.015 -15.185 63.726 1.00 80.75 107 ILE A C 1
ATOM 844 O O . ILE A 1 107 ? -15.744 -15.231 64.709 1.00 80.75 107 ILE A O 1
ATOM 848 N N . GLN A 1 108 ? -13.711 -15.480 63.791 1.00 81.94 108 GLN A N 1
ATOM 849 C CA . GLN A 1 108 ? -13.062 -15.963 65.022 1.00 81.94 108 GLN A CA 1
ATOM 850 C C . GLN A 1 108 ? -13.155 -14.976 66.204 1.00 81.94 108 GLN A C 1
ATOM 852 O O . GLN A 1 108 ? -13.385 -15.396 67.337 1.00 81.94 108 GLN A O 1
ATOM 857 N N . ASP A 1 109 ? -13.021 -13.668 65.961 1.00 83.25 109 ASP A N 1
ATOM 858 C CA . ASP A 1 109 ? -13.189 -12.627 66.986 1.00 83.25 109 ASP A CA 1
ATOM 859 C C . ASP A 1 109 ? -14.632 -12.614 67.538 1.00 83.25 109 ASP A C 1
ATOM 861 O O . ASP A 1 109 ? -14.836 -12.472 68.746 1.00 83.25 109 ASP A O 1
ATOM 865 N N . LEU A 1 110 ? -15.638 -12.794 66.670 1.00 82.56 110 LEU A N 1
ATOM 866 C CA . LEU A 1 110 ? -17.052 -12.877 67.057 1.00 82.56 110 LEU A CA 1
ATOM 867 C C . LEU A 1 110 ? -17.387 -14.196 67.771 1.00 82.56 110 LEU A C 1
ATOM 869 O O . LEU A 1 110 ? -18.105 -14.171 68.768 1.00 82.56 110 LEU A O 1
ATOM 873 N N . GLU A 1 111 ? -16.847 -15.328 67.316 1.00 81.62 111 GLU A N 1
ATOM 874 C CA . GLU A 1 111 ? -16.970 -16.633 67.984 1.00 81.62 111 GLU A CA 1
ATOM 875 C C . GLU A 1 111 ? -16.389 -16.576 69.408 1.00 81.62 111 GLU A C 1
ATOM 877 O O . GLU A 1 111 ? -17.041 -17.000 70.365 1.00 81.62 111 GLU A O 1
ATOM 882 N N . ALA A 1 112 ? -15.220 -15.947 69.580 1.00 83.69 112 ALA A N 1
ATOM 883 C CA . ALA A 1 112 ? -14.603 -15.731 70.888 1.00 83.69 112 ALA A CA 1
ATOM 884 C C . ALA A 1 112 ? -15.395 -14.751 71.781 1.00 83.69 112 ALA A C 1
ATOM 886 O O . ALA A 1 112 ? -15.415 -14.907 73.005 1.00 83.69 112 ALA A O 1
ATOM 887 N N . GLU A 1 113 ? -16.071 -13.745 71.214 1.00 85.69 113 GLU A N 1
ATOM 888 C CA . GLU A 1 113 ? -17.003 -12.893 71.969 1.00 85.69 113 GLU A CA 1
ATOM 889 C C . GLU A 1 113 ? -18.267 -13.662 72.396 1.00 85.69 113 GLU A C 1
ATOM 891 O O . GLU A 1 113 ? -18.734 -13.458 73.520 1.00 85.69 113 GLU A O 1
ATOM 896 N N . VAL A 1 114 ? -18.782 -14.581 71.568 1.00 79.88 114 VAL A N 1
ATOM 897 C CA . VAL A 1 114 ? -19.908 -15.468 71.918 1.00 79.88 114 VAL A CA 1
ATOM 898 C C . VAL A 1 114 ? -19.525 -16.419 73.054 1.00 79.88 114 VAL A C 1
ATOM 900 O O . VAL A 1 114 ? -20.191 -16.392 74.088 1.00 79.88 114 VAL A O 1
ATOM 903 N N . GLU A 1 115 ? -18.419 -17.163 72.947 1.00 83.19 115 GLU A N 1
ATOM 904 C CA . GLU A 1 115 ? -17.944 -18.079 74.006 1.00 83.19 115 GLU A CA 1
ATOM 905 C C . GLU A 1 115 ? -17.745 -17.339 75.348 1.00 83.19 115 GLU A C 1
ATOM 907 O O . GLU A 1 115 ? -18.175 -17.780 76.418 1.00 83.19 115 GLU A O 1
ATOM 912 N N . LYS A 1 116 ? -17.178 -16.130 75.293 1.00 86.00 116 LYS A N 1
ATOM 913 C CA . LYS A 1 116 ? -16.988 -15.222 76.437 1.00 86.00 116 LYS A CA 1
ATOM 914 C C . LYS A 1 116 ? -18.301 -14.683 77.017 1.00 86.00 116 LYS A C 1
ATOM 916 O O . LYS A 1 116 ? -18.343 -14.346 78.204 1.00 86.00 116 LYS A O 1
ATOM 921 N N . MET A 1 117 ? -19.368 -14.574 76.225 1.00 84.69 117 MET A N 1
ATOM 922 C CA . MET A 1 117 ? -20.706 -14.205 76.701 1.00 84.69 117 MET A CA 1
ATOM 923 C C . MET A 1 117 ? -21.460 -15.410 77.276 1.00 84.69 117 MET A C 1
ATOM 925 O O . MET A 1 117 ? -22.084 -15.272 78.330 1.00 84.69 117 MET A O 1
ATOM 929 N N . GLU A 1 118 ? -21.321 -16.599 76.690 1.00 76.94 118 GLU A N 1
ATOM 930 C CA . GLU A 1 118 ? -21.825 -17.851 77.267 1.00 76.94 118 GLU A CA 1
ATOM 931 C C . GLU A 1 118 ? -21.157 -18.165 78.612 1.00 76.94 118 GLU A C 1
ATOM 933 O O . GLU A 1 118 ? -21.836 -18.541 79.569 1.00 76.94 118 GLU A O 1
ATOM 938 N N . ALA A 1 119 ? -19.848 -17.934 78.747 1.00 81.75 119 ALA A N 1
ATOM 939 C CA . ALA A 1 119 ? -19.134 -18.081 80.015 1.00 81.75 119 ALA A CA 1
ATOM 940 C C . ALA A 1 119 ? -19.699 -17.160 81.118 1.00 81.75 119 ALA A C 1
ATOM 942 O O . ALA A 1 119 ? -19.878 -17.595 82.260 1.00 81.75 119 ALA A O 1
ATOM 943 N N . LYS A 1 120 ? -20.052 -15.907 80.782 1.00 84.94 120 LYS A N 1
ATOM 944 C CA . LYS A 1 120 ? -20.724 -14.975 81.711 1.00 84.94 120 LYS A CA 1
ATOM 945 C C . LYS A 1 120 ? -22.143 -15.425 82.055 1.00 84.94 120 LYS A C 1
ATOM 947 O O . LYS A 1 120 ? -22.521 -15.367 83.222 1.00 84.94 120 LYS A O 1
ATOM 952 N N . LEU A 1 121 ? -22.918 -15.882 81.068 1.00 80.81 121 LEU A N 1
ATOM 953 C CA . LEU A 1 121 ? -24.277 -16.384 81.286 1.00 80.81 121 LEU A CA 1
ATOM 954 C C . LEU A 1 121 ? -24.262 -17.592 82.233 1.00 80.81 121 LEU A C 1
ATOM 956 O O . LEU A 1 121 ? -25.007 -17.623 83.210 1.00 80.81 121 LEU A O 1
ATOM 960 N N . ASN A 1 122 ? -23.343 -18.535 82.012 1.00 77.50 122 ASN A N 1
ATOM 961 C CA . ASN A 1 122 ? -23.140 -19.692 82.883 1.00 77.50 122 ASN A CA 1
ATOM 962 C C . ASN A 1 122 ? -22.702 -19.302 84.309 1.00 77.50 122 ASN A C 1
ATOM 964 O O . ASN A 1 122 ? -23.113 -19.954 85.270 1.00 77.50 122 ASN A O 1
ATOM 968 N N . ALA A 1 123 ? -21.915 -18.233 84.479 1.00 80.12 123 ALA A N 1
ATOM 969 C CA . ALA A 1 123 ? -21.589 -17.694 85.801 1.00 80.12 123 ALA A CA 1
ATOM 970 C C . ALA A 1 123 ? -22.828 -17.100 86.503 1.00 80.12 123 ALA A C 1
ATOM 972 O O . ALA A 1 123 ? -23.114 -17.466 87.644 1.00 80.12 123 ALA A O 1
ATOM 973 N N . ALA A 1 124 ? -23.611 -16.271 85.805 1.00 78.81 124 ALA A N 1
ATOM 974 C CA . ALA A 1 124 ? -24.836 -15.669 86.338 1.00 78.81 124 ALA A CA 1
ATOM 975 C C . ALA A 1 124 ? -25.920 -16.713 86.678 1.00 78.81 124 ALA A C 1
ATOM 977 O O . ALA A 1 124 ? -26.636 -16.570 87.669 1.00 78.81 124 ALA A O 1
ATOM 978 N N . VAL A 1 125 ? -26.020 -17.804 85.907 1.00 79.06 125 VAL A N 1
ATOM 979 C CA . VAL A 1 125 ? -26.908 -18.936 86.224 1.00 79.06 125 VAL A CA 1
ATOM 980 C C . VAL A 1 125 ? -26.486 -19.619 87.529 1.00 79.06 125 VAL A C 1
ATOM 982 O O . VAL A 1 125 ? -27.344 -19.879 88.369 1.00 79.06 125 VAL A O 1
ATOM 985 N N . ARG A 1 126 ? -25.182 -19.839 87.759 1.00 81.06 126 ARG A N 1
ATOM 986 C CA . ARG A 1 126 ? -24.674 -20.408 89.025 1.00 81.06 126 ARG A CA 1
ATOM 987 C C . ARG A 1 126 ? -24.951 -19.494 90.224 1.00 81.06 126 ARG A C 1
ATOM 989 O O . ARG A 1 126 ? -25.334 -19.990 91.281 1.00 81.06 126 ARG A O 1
ATOM 996 N N . GLU A 1 127 ? -24.806 -18.181 90.055 1.00 79.62 127 GLU A N 1
ATOM 997 C CA . GLU A 1 127 ? -25.126 -17.183 91.087 1.00 79.62 127 GLU A CA 1
ATOM 998 C C . GLU A 1 127 ? -26.633 -17.127 91.393 1.00 79.62 127 GLU A C 1
ATOM 1000 O O . GLU A 1 127 ? -27.037 -17.169 92.555 1.00 79.62 127 GLU A O 1
ATOM 1005 N N . LYS A 1 128 ? -27.496 -17.163 90.368 1.00 81.25 128 LYS A N 1
ATOM 1006 C CA . LYS A 1 128 ? -28.950 -17.312 90.552 1.00 81.25 128 LYS A CA 1
ATOM 1007 C C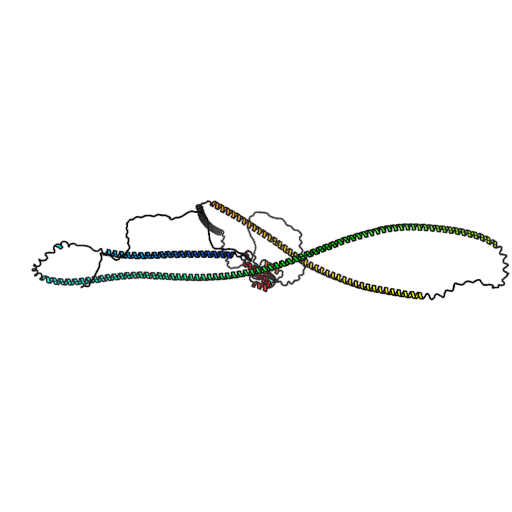 . LYS A 1 128 ? -29.292 -18.575 91.355 1.00 81.25 128 LYS A C 1
ATOM 1009 O O . LYS A 1 128 ? -30.158 -18.529 92.229 1.00 81.25 128 LYS A O 1
ATOM 1014 N N . THR A 1 129 ? -28.617 -19.696 91.088 1.00 80.94 129 THR A N 1
ATOM 1015 C CA . THR A 1 129 ? -28.832 -20.954 91.819 1.00 80.94 129 THR A CA 1
ATOM 1016 C C . THR A 1 129 ? -28.398 -20.859 93.287 1.00 80.94 129 THR A C 1
ATOM 1018 O O . THR A 1 129 ? -29.124 -21.348 94.153 1.00 80.94 129 THR A O 1
ATOM 1021 N N . SER A 1 130 ? -27.275 -20.201 93.606 1.00 78.06 130 SER A N 1
ATOM 1022 C CA . SER A 1 130 ? -26.842 -20.030 95.004 1.00 78.06 130 SER A CA 1
ATOM 1023 C C . SER A 1 130 ? -27.746 -19.069 95.787 1.00 78.06 130 SER A C 1
ATOM 1025 O O . SER A 1 130 ? -28.086 -19.357 96.936 1.00 78.06 130 SER A O 1
ATOM 1027 N N . LEU A 1 131 ? -28.224 -17.989 95.160 1.00 81.75 131 LEU A N 1
ATOM 1028 C CA . LEU A 1 131 ? -29.217 -17.085 95.755 1.00 81.75 131 LEU A CA 1
ATOM 1029 C C . LEU A 1 131 ? -30.553 -17.798 96.022 1.00 81.75 131 LEU A C 1
ATOM 1031 O O . LEU A 1 131 ? -31.129 -17.637 97.097 1.00 81.75 131 LEU A O 1
ATOM 1035 N N . SER A 1 132 ? -31.009 -18.659 95.104 1.00 75.44 132 SER A N 1
ATOM 1036 C CA . SER A 1 132 ? -32.219 -19.470 95.307 1.00 75.44 132 SER A CA 1
ATOM 1037 C C . SER A 1 132 ? -32.093 -20.433 96.495 1.00 75.44 132 SER A C 1
ATOM 1039 O O . SER A 1 132 ? -33.062 -20.625 97.228 1.00 75.44 132 SER A O 1
ATOM 1041 N N . ALA A 1 133 ? -30.909 -21.015 96.720 1.00 78.50 133 ALA A N 1
ATOM 1042 C CA . ALA A 1 133 ? -30.645 -21.851 97.893 1.00 78.50 133 ALA A CA 1
ATOM 1043 C C . ALA A 1 133 ? -30.602 -21.034 99.202 1.00 78.50 133 ALA A C 1
ATOM 1045 O O . ALA A 1 133 ? -31.016 -21.528 100.252 1.00 78.50 133 ALA A O 1
ATOM 1046 N N . SER A 1 134 ? -30.150 -19.776 99.140 1.00 79.75 134 SER A N 1
ATOM 1047 C CA . SER A 1 134 ? -30.176 -18.847 100.277 1.00 79.75 134 SER A CA 1
ATOM 1048 C C . SER A 1 134 ? -31.611 -18.496 100.696 1.00 79.75 134 SER A C 1
ATOM 1050 O O . SER A 1 134 ? -31.944 -18.603 101.877 1.00 79.75 134 SER A O 1
ATOM 1052 N N . ASN A 1 135 ? -32.497 -18.182 99.740 1.00 74.31 135 ASN A N 1
ATOM 1053 C CA . ASN A 1 135 ? -33.911 -17.900 100.030 1.00 74.31 135 ASN A CA 1
ATOM 1054 C C . ASN A 1 135 ? -34.613 -19.077 100.726 1.00 74.31 135 ASN A C 1
ATOM 1056 O O . ASN A 1 135 ? -35.242 -18.871 101.760 1.00 74.31 135 ASN A O 1
ATOM 1060 N N . ALA A 1 136 ? -34.423 -20.310 100.245 1.00 76.19 136 ALA A N 1
ATOM 1061 C CA . ALA A 1 136 ? -35.005 -21.501 100.877 1.00 76.19 136 ALA A CA 1
ATOM 1062 C C . ALA A 1 136 ? -34.522 -21.719 102.333 1.00 76.19 136 ALA A C 1
ATOM 1064 O O . ALA A 1 136 ? -35.230 -22.302 103.157 1.00 76.19 136 ALA A O 1
ATOM 1065 N N . SER A 1 137 ? -33.323 -21.231 102.678 1.00 76.81 137 SER A N 1
ATOM 1066 C CA . SER A 1 137 ? -32.817 -21.220 104.058 1.00 76.81 137 SER A CA 1
ATOM 1067 C C . SER A 1 137 ? -33.515 -20.156 104.919 1.00 76.81 137 SER A C 1
ATOM 1069 O O . SER A 1 137 ? -33.900 -20.430 106.058 1.00 76.81 137 SER A O 1
ATOM 1071 N N . LEU A 1 138 ? -33.736 -18.957 104.367 1.00 77.44 138 LEU A N 1
ATOM 1072 C CA . LEU A 1 138 ? -34.419 -17.848 105.045 1.00 77.44 138 LEU A CA 1
ATOM 1073 C C . LEU A 1 138 ? -35.911 -18.138 105.282 1.00 77.44 138 LEU A C 1
ATOM 1075 O O . LEU A 1 138 ? -36.412 -17.895 106.378 1.00 77.44 138 LEU A O 1
ATOM 1079 N N . GLU A 1 139 ? -36.605 -18.731 104.308 1.00 73.44 139 GLU A N 1
ATOM 1080 C CA . GLU A 1 139 ? -37.996 -19.193 104.449 1.00 73.44 139 GLU A CA 1
ATOM 1081 C C . GLU A 1 139 ? -38.143 -20.198 105.602 1.00 73.44 139 GLU A C 1
ATOM 1083 O O . GLU A 1 139 ? -39.063 -20.101 106.419 1.00 73.44 139 GLU A O 1
ATOM 1088 N N . LYS A 1 140 ? -37.182 -21.122 105.735 1.00 77.06 140 LYS A N 1
ATOM 1089 C CA . LYS A 1 140 ? -37.151 -22.093 106.833 1.00 77.06 140 LYS A CA 1
ATOM 1090 C C . LYS A 1 140 ? -36.960 -21.425 108.202 1.00 77.06 140 LYS A C 1
ATOM 1092 O O . LYS A 1 140 ? -37.645 -21.804 109.150 1.00 77.06 140 LYS A O 1
ATOM 1097 N N . GLN A 1 141 ? -36.088 -20.418 108.302 1.00 77.88 141 GLN A N 1
ATOM 1098 C CA . GLN A 1 141 ? -35.914 -19.626 109.531 1.00 77.88 141 GLN A CA 1
ATOM 1099 C C . GLN A 1 141 ? -37.180 -18.831 109.890 1.00 77.88 141 GLN A C 1
ATOM 1101 O O . GLN A 1 141 ? -37.531 -18.731 111.066 1.00 77.88 141 GLN A O 1
ATOM 1106 N N . LEU A 1 142 ? -37.906 -18.321 108.890 1.00 76.00 142 LEU A N 1
ATOM 1107 C CA . LEU A 1 142 ? -39.183 -17.626 109.077 1.00 76.00 142 LEU A CA 1
ATOM 1108 C C . LEU A 1 142 ? -40.243 -18.535 109.721 1.00 76.00 142 LEU A C 1
ATOM 1110 O O . LEU A 1 142 ? -40.886 -18.140 110.690 1.00 76.00 142 LEU A O 1
ATOM 1114 N N . ILE A 1 143 ? -40.375 -19.779 109.249 1.00 75.06 143 ILE A N 1
ATOM 1115 C CA . ILE A 1 143 ? -41.303 -20.778 109.818 1.00 75.06 143 ILE A CA 1
ATOM 1116 C C . ILE A 1 143 ? -40.948 -21.115 111.281 1.00 75.06 143 ILE A C 1
ATOM 1118 O O . ILE A 1 143 ? -41.833 -21.333 112.114 1.00 75.06 143 ILE A O 1
ATOM 1122 N N . GLU A 1 144 ? -39.657 -21.132 111.617 1.00 73.19 144 GLU A N 1
ATOM 1123 C CA . GLU A 1 144 ? -39.157 -21.411 112.969 1.00 73.19 144 GLU A CA 1
ATOM 1124 C C . GLU A 1 144 ? -39.396 -20.224 113.933 1.00 73.19 144 GLU A C 1
ATOM 1126 O O . GLU A 1 144 ? -39.768 -20.416 115.098 1.00 73.19 144 GLU A O 1
ATOM 1131 N N . LEU A 1 145 ? -39.313 -18.987 113.424 1.00 72.69 145 LEU A N 1
ATOM 1132 C CA . LEU A 1 145 ? -39.735 -17.770 114.130 1.00 72.69 145 LEU A CA 1
ATOM 1133 C C . LEU A 1 145 ? -41.257 -17.707 114.348 1.00 72.69 145 LEU A C 1
ATOM 1135 O O . LEU A 1 145 ? -41.697 -17.345 115.439 1.00 72.69 145 LEU A O 1
ATOM 1139 N N . THR A 1 146 ? -42.077 -18.112 113.373 1.00 70.56 146 THR A N 1
ATOM 1140 C CA . THR A 1 146 ? -43.543 -18.155 113.542 1.00 70.56 146 THR A CA 1
ATOM 1141 C C . THR A 1 146 ? -43.944 -19.104 114.674 1.00 70.56 146 THR A C 1
ATOM 1143 O O . THR A 1 146 ? -44.659 -18.697 115.590 1.00 70.56 146 THR A O 1
ATOM 1146 N N . ARG A 1 147 ? -43.394 -20.328 114.695 1.00 73.12 147 ARG A N 1
ATOM 1147 C CA . ARG A 1 147 ? -43.669 -21.319 115.756 1.00 73.12 147 ARG A CA 1
ATOM 1148 C C . ARG A 1 147 ? -43.231 -20.864 117.148 1.00 73.12 147 ARG A C 1
ATOM 1150 O O . ARG A 1 147 ? -43.913 -21.147 118.132 1.00 73.12 147 ARG A O 1
ATOM 1157 N N . THR A 1 148 ? -42.101 -20.164 117.261 1.00 70.62 148 THR A N 1
ATOM 1158 C CA . THR A 1 148 ? -41.652 -19.630 118.560 1.00 70.62 148 THR A CA 1
ATOM 1159 C C . THR A 1 148 ? -42.504 -18.447 119.027 1.00 70.62 148 THR A C 1
ATOM 1161 O O . THR A 1 148 ? -42.738 -18.313 120.227 1.00 70.62 148 THR A O 1
ATOM 1164 N N . ASN A 1 149 ? -43.056 -17.651 118.108 1.00 60.97 149 ASN A N 1
ATOM 1165 C CA . ASN A 1 149 ? -44.003 -16.574 118.416 1.00 60.97 149 ASN A CA 1
ATOM 1166 C C . ASN A 1 149 ? -45.372 -17.123 118.882 1.00 60.97 149 ASN A C 1
ATOM 1168 O O . ASN A 1 149 ? -45.935 -16.643 119.866 1.00 60.97 149 ASN A O 1
ATOM 1172 N N . GLU A 1 150 ? -45.872 -18.200 118.268 1.00 67.25 150 GLU A N 1
ATOM 1173 C CA . GLU A 1 150 ? -47.068 -18.924 118.739 1.00 67.25 150 GLU A CA 1
ATOM 1174 C C . GLU A 1 150 ? -46.866 -19.535 120.138 1.00 67.25 150 GLU A C 1
ATOM 1176 O O . GLU A 1 150 ? -47.717 -19.376 121.017 1.00 67.25 150 GLU A O 1
ATOM 1181 N N . LEU A 1 151 ? -45.702 -20.146 120.394 1.00 58.94 151 LEU A N 1
ATOM 1182 C CA . LEU A 1 151 ? -45.345 -20.696 121.709 1.00 58.94 151 LEU A CA 1
ATOM 1183 C C . LEU A 1 151 ? -45.260 -19.619 122.812 1.00 58.94 151 LEU A C 1
ATOM 1185 O O . LEU A 1 151 ? -45.469 -19.925 123.988 1.00 58.94 151 LEU A O 1
ATOM 1189 N N . LEU A 1 152 ? -44.963 -18.367 122.447 1.00 57.16 152 LEU A N 1
ATOM 1190 C CA . LEU A 1 152 ? -44.965 -17.218 123.359 1.00 57.16 152 LEU A CA 1
ATOM 1191 C C . LEU A 1 152 ? -46.382 -16.676 123.602 1.00 57.16 152 LEU A C 1
ATOM 1193 O O . LEU A 1 152 ? -46.728 -16.404 124.753 1.00 57.16 152 LEU A O 1
ATOM 1197 N N . LYS A 1 153 ? -47.232 -16.599 122.566 1.00 48.34 153 LYS A N 1
ATOM 1198 C CA . LYS A 1 153 ? -48.662 -16.259 122.719 1.00 48.34 153 LYS A CA 1
ATOM 1199 C C . LYS A 1 153 ? -49.402 -17.262 123.610 1.00 48.34 153 LYS A C 1
ATOM 1201 O O . LYS A 1 153 ? -50.226 -16.861 124.422 1.00 48.34 153 LYS A O 1
ATOM 1206 N N . SER A 1 154 ? -49.038 -18.543 123.543 1.00 50.75 154 SER A N 1
ATOM 1207 C CA . SER A 1 154 ? -49.596 -19.625 124.371 1.00 50.75 154 SER A CA 1
ATOM 1208 C C . SER A 1 154 ? -49.264 -19.543 125.880 1.00 50.75 154 SER A C 1
ATOM 1210 O O . SER A 1 154 ? -49.620 -20.467 126.614 1.00 50.75 154 SER A O 1
ATOM 1212 N N . LYS A 1 155 ? -48.544 -18.516 126.363 1.00 45.91 155 LYS A N 1
ATOM 1213 C CA . LYS A 1 155 ? -48.012 -18.466 127.743 1.00 45.91 155 LYS A CA 1
ATOM 1214 C C . LYS A 1 155 ? -48.420 -17.259 128.594 1.00 45.91 155 LYS A C 1
ATOM 1216 O O . LYS A 1 155 ? -47.930 -17.151 129.715 1.00 45.91 155 LYS A O 1
ATOM 1221 N N . PHE A 1 156 ? -49.307 -16.384 128.117 1.00 42.38 156 PHE A N 1
ATOM 1222 C CA . PHE A 1 156 ? -49.733 -15.190 128.865 1.00 42.38 156 PHE A CA 1
ATOM 1223 C C . PHE A 1 156 ? -51.258 -15.088 129.024 1.00 42.38 156 PHE A C 1
ATOM 1225 O O . PHE A 1 156 ? -51.908 -14.183 128.508 1.00 42.38 156 PHE A O 1
ATOM 1232 N N . SER A 1 157 ? -51.790 -16.047 129.787 1.00 39.69 157 SER A N 1
ATOM 1233 C CA . SER A 1 157 ? -53.167 -16.140 130.294 1.00 39.69 157 SER A CA 1
ATOM 1234 C C . SER A 1 157 ? -53.190 -17.123 131.485 1.00 39.69 157 SER A C 1
ATOM 1236 O O . SER A 1 157 ? -52.562 -18.176 131.383 1.00 39.69 157 SER A O 1
ATOM 1238 N N . GLU A 1 158 ? -53.863 -16.906 132.618 1.00 40.28 158 GLU A N 1
ATOM 1239 C CA . GLU A 1 158 ? -54.685 -15.759 133.044 1.00 40.28 158 GLU A CA 1
ATOM 1240 C C . GLU A 1 158 ? -54.111 -15.097 134.319 1.00 40.28 158 GLU A C 1
ATOM 1242 O O . GLU A 1 158 ? -53.047 -14.485 134.240 1.00 40.28 158 GLU A O 1
ATOM 1247 N N . ASP A 1 159 ? -54.793 -15.177 135.473 1.00 33.50 159 ASP A N 1
ATOM 1248 C CA . ASP A 1 159 ? -54.588 -14.269 136.617 1.00 33.50 159 ASP A CA 1
ATOM 1249 C C . ASP A 1 159 ? -54.736 -14.944 138.015 1.00 33.50 159 ASP A C 1
ATOM 1251 O O . ASP A 1 159 ? -54.948 -16.147 138.163 1.00 33.50 159 ASP A O 1
ATOM 1255 N N . ASN A 1 160 ? -54.567 -14.126 139.056 1.00 30.34 160 ASN A N 1
ATOM 1256 C CA . ASN A 1 160 ? -54.729 -14.325 140.501 1.00 30.34 160 ASN A CA 1
ATOM 1257 C C . ASN A 1 160 ? -56.201 -14.625 140.935 1.00 30.34 160 ASN A C 1
ATOM 1259 O O . ASN A 1 160 ? -57.107 -14.588 140.116 1.00 30.34 160 ASN A O 1
ATOM 1263 N N . ASN A 1 161 ? -56.587 -14.874 142.205 1.00 31.78 161 ASN A N 1
ATOM 1264 C CA . ASN A 1 161 ? -56.022 -14.509 143.523 1.00 31.78 161 ASN A CA 1
ATOM 1265 C C . ASN A 1 161 ? -56.610 -15.376 144.680 1.00 31.78 161 ASN A C 1
ATOM 1267 O O . ASN A 1 161 ? -57.380 -16.297 144.448 1.00 31.78 161 ASN A O 1
ATOM 1271 N N . GLN A 1 162 ? -56.356 -14.944 145.929 1.00 32.16 162 GLN A N 1
ATOM 1272 C CA . GLN A 1 162 ? -56.926 -15.384 147.228 1.00 32.16 162 GLN A CA 1
ATOM 1273 C C . GLN A 1 162 ? -56.226 -16.595 147.885 1.00 32.16 162 GLN A C 1
ATOM 1275 O O . GLN A 1 162 ? -56.193 -17.687 147.342 1.00 32.16 162 GLN A O 1
ATOM 1280 N N . LYS A 1 163 ? -55.545 -16.500 149.042 1.00 42.81 163 LYS A N 1
ATOM 1281 C CA . LYS A 1 163 ? -55.730 -15.723 150.299 1.00 42.81 163 LYS A CA 1
ATOM 1282 C C . LYS A 1 163 ? -56.879 -16.209 151.200 1.00 42.81 163 LYS A C 1
ATOM 1284 O O . LYS A 1 163 ? -57.860 -15.498 151.365 1.00 42.81 163 LYS A O 1
ATOM 1289 N N . ASN A 1 164 ? -56.696 -17.370 151.848 1.00 39.78 164 ASN A N 1
ATOM 1290 C CA . ASN A 1 164 ? -56.737 -17.475 153.329 1.00 39.78 164 ASN A CA 1
ATOM 1291 C C . ASN A 1 164 ? -56.373 -18.867 153.912 1.00 39.78 164 ASN A C 1
ATOM 1293 O O . ASN A 1 164 ? -56.846 -19.241 154.980 1.00 39.78 164 ASN A O 1
ATOM 1297 N N . LEU A 1 165 ? -55.436 -19.612 153.305 1.00 37.09 165 LEU A N 1
ATOM 1298 C CA . LEU A 1 165 ? -54.819 -20.794 153.946 1.00 37.09 165 LEU A CA 1
ATOM 1299 C C . LEU A 1 165 ? -53.640 -20.418 154.878 1.00 37.09 165 LEU A C 1
ATOM 1301 O O . LEU A 1 165 ? -52.590 -21.057 154.892 1.00 37.09 165 LEU A O 1
ATOM 1305 N N . ARG A 1 166 ? -53.803 -19.338 155.649 1.00 56.19 166 ARG A N 1
ATOM 1306 C CA . ARG A 1 166 ? -52.945 -18.982 156.791 1.00 56.19 166 ARG A CA 1
ATOM 1307 C C . ARG A 1 166 ? -53.803 -19.069 158.059 1.00 56.19 166 ARG A C 1
ATOM 1309 O O . ARG A 1 166 ? -55.010 -18.872 157.992 1.00 56.19 166 ARG A O 1
ATOM 1316 N N . ILE A 1 167 ? -53.179 -19.354 159.203 1.00 54.09 167 ILE A N 1
ATOM 1317 C CA . ILE A 1 167 ? -53.798 -19.521 160.538 1.00 54.09 167 ILE A CA 1
ATOM 1318 C C . ILE A 1 167 ? -54.527 -20.865 160.764 1.00 54.09 167 ILE A C 1
ATOM 1320 O O . ILE A 1 167 ? -54.205 -21.538 161.742 1.00 54.09 167 ILE A O 1
ATOM 1324 N N . LEU A 1 168 ? -55.442 -21.326 159.896 1.00 48.97 168 LEU A N 1
ATOM 1325 C CA . LEU A 1 168 ? -56.301 -22.479 160.255 1.00 48.97 168 LEU A CA 1
ATOM 1326 C C . LEU A 1 168 ? -55.589 -23.847 160.384 1.00 48.97 168 LEU A C 1
ATOM 1328 O O . LEU A 1 168 ? -56.140 -24.766 160.991 1.00 48.97 168 LEU A O 1
ATOM 1332 N N . SER A 1 169 ? -54.355 -23.977 159.888 1.00 55.00 169 SER A N 1
ATOM 1333 C CA . SER A 1 169 ? -53.531 -25.192 160.017 1.00 55.00 169 SER A CA 1
ATOM 1334 C C . SER A 1 169 ? -53.077 -25.509 161.452 1.00 55.00 169 SER A C 1
ATOM 1336 O O . SER A 1 169 ? -52.421 -26.527 161.653 1.00 55.00 169 SER A O 1
ATOM 1338 N N . LEU A 1 170 ? -53.378 -24.648 162.437 1.00 59.41 170 LEU A N 1
ATOM 1339 C CA . LEU A 1 170 ? -52.865 -24.763 163.809 1.00 59.41 170 LEU A CA 1
ATOM 1340 C C . LEU A 1 170 ? -53.905 -25.214 164.858 1.00 59.41 170 LEU A C 1
ATOM 1342 O O . LEU A 1 170 ? -53.508 -25.725 165.902 1.00 59.41 170 LEU A O 1
ATOM 1346 N N . GLU A 1 171 ? -55.217 -25.074 164.607 1.00 56.50 171 GLU A N 1
ATOM 1347 C CA . GLU A 1 171 ? -56.251 -25.310 165.643 1.00 56.50 171 GLU A CA 1
ATOM 1348 C C . GLU A 1 171 ? -57.427 -26.229 165.272 1.00 56.50 171 GLU A C 1
ATOM 1350 O O . GLU A 1 171 ? -58.189 -26.618 166.160 1.00 56.50 171 GLU A O 1
ATOM 1355 N N . LEU A 1 172 ? -57.544 -26.712 164.028 1.00 55.47 172 LEU A N 1
ATOM 1356 C CA . LEU A 1 172 ? -58.608 -27.662 163.636 1.00 55.47 172 LEU A CA 1
ATOM 1357 C C . LEU A 1 172 ? -58.458 -29.085 164.245 1.00 55.47 172 LEU A C 1
ATOM 1359 O O . LEU A 1 172 ? -59.099 -30.038 163.810 1.00 55.47 172 LEU A O 1
ATOM 1363 N N . MET A 1 173 ? -57.615 -29.242 165.270 1.00 58.75 173 MET A N 1
ATOM 1364 C CA . MET A 1 173 ? -57.197 -30.519 165.856 1.00 58.75 173 MET A CA 1
ATOM 1365 C C . MET A 1 173 ? -58.111 -31.038 166.989 1.00 58.75 173 MET A C 1
ATOM 1367 O O . MET A 1 173 ? -57.944 -32.184 167.397 1.00 58.75 173 MET A O 1
ATOM 1371 N N . LYS A 1 174 ? -59.031 -30.229 167.558 1.00 55.16 174 LYS A N 1
ATOM 1372 C CA . LYS A 1 174 ? -59.581 -30.518 168.911 1.00 55.16 174 LYS A CA 1
ATOM 1373 C C . LYS A 1 174 ? -61.081 -30.849 169.071 1.00 55.16 174 LYS A C 1
ATOM 1375 O O . LYS A 1 174 ? -61.375 -31.934 169.563 1.00 55.16 174 LYS A O 1
ATOM 1380 N N . LEU A 1 175 ? -62.048 -29.962 168.782 1.00 48.09 175 LEU A N 1
ATOM 1381 C CA . LEU A 1 175 ? -63.381 -30.028 169.446 1.00 48.09 175 LEU A CA 1
ATOM 1382 C C . LEU A 1 175 ? -64.632 -30.208 168.553 1.00 48.09 175 LEU A C 1
ATOM 1384 O O . LEU A 1 175 ? -65.657 -29.560 168.746 1.00 48.09 175 LEU A O 1
ATOM 1388 N N . ARG A 1 176 ? -64.600 -31.190 167.645 1.00 51.41 176 ARG A N 1
ATOM 1389 C CA . ARG A 1 176 ? -65.735 -31.606 166.785 1.00 51.41 176 ARG A CA 1
ATOM 1390 C C . ARG A 1 176 ? -66.948 -32.231 167.527 1.00 51.41 176 ARG A C 1
ATOM 1392 O O . ARG A 1 176 ? -68.018 -32.351 166.942 1.00 51.41 176 ARG A O 1
ATOM 1399 N N . ASN A 1 177 ? -66.820 -32.630 168.799 1.00 48.94 177 ASN A N 1
ATOM 1400 C CA . ASN A 1 177 ? -67.591 -33.761 169.357 1.00 48.94 177 ASN A CA 1
ATOM 1401 C C . ASN A 1 177 ? -68.523 -33.450 170.571 1.00 48.94 177 ASN A C 1
ATOM 1403 O O . ASN A 1 177 ? -68.336 -34.090 171.608 1.00 48.94 177 ASN A O 1
ATOM 1407 N N . LYS A 1 178 ? -69.499 -32.504 170.544 1.00 41.72 178 LYS A N 1
ATOM 1408 C CA . LYS A 1 178 ? -70.366 -32.320 171.758 1.00 41.72 178 LYS A CA 1
ATOM 1409 C C . LYS A 1 178 ? -71.794 -31.703 171.748 1.00 41.72 178 LYS A C 1
ATOM 1411 O O . LYS A 1 178 ? -72.304 -31.509 172.851 1.00 41.72 178 LYS A O 1
ATOM 1416 N N . ARG A 1 179 ? -72.495 -31.381 170.642 1.00 48.41 179 ARG A N 1
ATOM 1417 C CA . ARG A 1 179 ? -73.794 -30.632 170.746 1.00 48.41 179 ARG A CA 1
ATOM 1418 C C . ARG A 1 179 ? -74.996 -31.136 169.921 1.00 48.41 179 ARG A C 1
ATOM 1420 O O . ARG A 1 179 ? -75.793 -30.338 169.444 1.00 48.41 179 ARG A O 1
ATOM 1427 N N . GLU A 1 180 ? -75.175 -32.446 169.798 1.00 51.31 180 GLU A N 1
ATOM 1428 C CA . GLU A 1 180 ? -76.164 -33.034 168.871 1.00 51.31 180 GLU A CA 1
ATOM 1429 C C . GLU A 1 180 ? -77.569 -33.317 169.464 1.00 51.31 180 GLU A C 1
ATOM 1431 O O . GLU A 1 180 ? -78.544 -33.474 168.736 1.00 51.31 180 GLU A O 1
ATOM 1436 N N . THR A 1 181 ? -77.723 -33.405 170.790 1.00 51.19 181 THR A N 1
ATOM 1437 C CA . THR A 1 181 ? -78.748 -34.301 171.371 1.00 51.19 181 THR A CA 1
ATOM 1438 C C . THR A 1 181 ? -80.138 -33.745 171.726 1.00 51.19 181 THR A C 1
ATOM 1440 O O . THR A 1 181 ? -81.033 -34.563 171.937 1.00 51.19 181 THR A O 1
ATOM 1443 N N . LYS A 1 182 ? -80.371 -32.427 171.884 1.00 52.12 182 LYS A N 1
ATOM 1444 C CA . LYS A 1 182 ? -81.387 -31.979 172.880 1.00 52.12 182 LYS A CA 1
ATOM 1445 C C . LYS A 1 182 ? -82.725 -31.340 172.449 1.00 52.12 182 LYS A C 1
ATOM 1447 O O . LYS A 1 182 ? -83.572 -31.203 173.325 1.00 52.12 182 LYS A O 1
ATOM 1452 N N . MET A 1 183 ? -82.973 -30.943 171.194 1.00 47.72 183 MET A N 1
ATOM 1453 C CA . MET A 1 183 ? -84.114 -30.037 170.876 1.00 47.72 183 MET A CA 1
ATOM 1454 C C . MET A 1 183 ? -85.355 -30.676 170.203 1.00 47.72 183 MET A C 1
ATOM 1456 O O . MET A 1 183 ? -86.251 -29.966 169.760 1.00 47.72 183 MET A O 1
ATOM 1460 N N . ARG A 1 184 ? -85.463 -32.012 170.154 1.00 54.84 184 ARG A N 1
ATOM 1461 C CA . ARG A 1 184 ? -86.483 -32.745 169.357 1.00 54.84 184 ARG A CA 1
ATOM 1462 C C . ARG A 1 184 ? -87.966 -32.539 169.746 1.00 54.84 184 ARG A C 1
ATOM 1464 O O . ARG A 1 184 ? -88.835 -33.017 169.029 1.00 54.84 184 ARG A O 1
ATOM 1471 N N . SER A 1 185 ? -88.286 -31.854 170.847 1.00 43.62 185 SER A N 1
ATOM 1472 C CA . SER A 1 185 ? -89.649 -31.833 171.419 1.00 43.62 185 SER A CA 1
ATOM 1473 C C . SER A 1 185 ? -90.652 -30.868 170.759 1.00 43.62 185 SER A C 1
ATOM 1475 O O . SER A 1 185 ? -91.821 -30.884 171.138 1.00 43.62 185 SER A O 1
ATOM 1477 N N . MET A 1 186 ? -90.232 -30.003 169.829 1.00 57.28 186 MET A N 1
ATOM 1478 C CA . MET A 1 186 ? -91.083 -28.913 169.308 1.00 57.28 186 MET A CA 1
ATOM 1479 C C . MET A 1 186 ? -91.952 -29.303 168.092 1.00 57.28 186 MET A C 1
ATOM 1481 O O . MET A 1 186 ? -92.932 -28.627 167.800 1.00 57.28 186 MET A O 1
ATOM 1485 N N . MET A 1 187 ? -91.607 -30.389 167.391 1.00 52.31 187 MET A N 1
ATOM 1486 C CA . MET A 1 187 ? -92.079 -30.689 166.024 1.00 52.31 187 MET A CA 1
ATOM 1487 C C . MET A 1 187 ? -93.600 -30.911 165.888 1.00 52.31 187 MET A C 1
ATOM 1489 O O . MET A 1 187 ? -94.220 -30.428 164.941 1.00 52.31 187 MET A O 1
ATOM 1493 N N . ALA A 1 188 ? -94.214 -31.620 166.842 1.00 62.19 188 ALA A N 1
ATOM 1494 C CA . ALA A 1 188 ? -95.495 -32.326 166.671 1.00 62.19 188 ALA A CA 1
ATOM 1495 C C . ALA A 1 188 ? -96.771 -31.452 166.570 1.00 62.19 188 ALA A C 1
ATOM 1497 O O . ALA A 1 188 ? -97.883 -31.959 166.711 1.00 62.19 188 ALA A O 1
ATOM 1498 N N . LYS A 1 189 ? -96.643 -30.135 166.366 1.00 54.88 189 LYS A N 1
ATOM 1499 C CA . LYS A 1 189 ? -97.774 -29.228 166.077 1.00 54.88 189 LYS A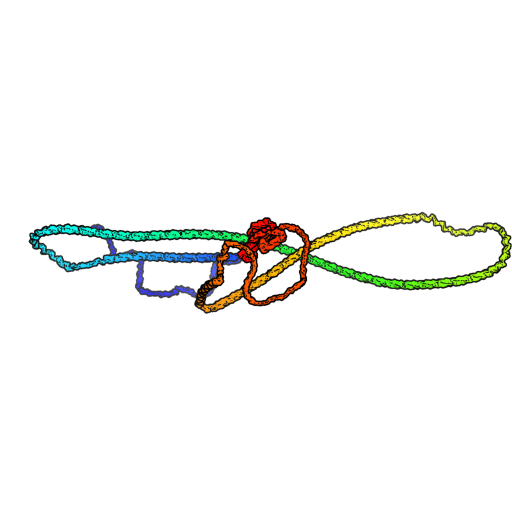 CA 1
ATOM 1500 C C . LYS A 1 189 ? -97.673 -28.500 164.732 1.00 54.88 189 LYS A C 1
ATOM 1502 O O . LYS A 1 189 ? -98.623 -27.814 164.369 1.00 54.88 189 LYS A O 1
ATOM 1507 N N . GLN A 1 190 ? -96.573 -28.650 163.992 1.00 57.09 190 GLN A N 1
ATOM 1508 C CA . GLN A 1 190 ? -96.372 -27.959 162.710 1.00 57.09 190 GLN A CA 1
ATOM 1509 C C . GLN A 1 190 ? -96.824 -28.798 161.498 1.00 57.09 190 GLN A C 1
ATOM 1511 O O . GLN A 1 190 ? -97.377 -28.265 160.537 1.00 57.09 190 GLN A O 1
ATOM 1516 N N . GLU A 1 191 ? -96.685 -30.124 161.587 1.00 57.97 191 GLU A N 1
ATOM 1517 C CA . GLU A 1 191 ? -96.901 -31.087 160.491 1.00 57.97 191 GLU A CA 1
ATOM 1518 C C . GLU A 1 191 ? -98.307 -31.015 159.854 1.00 57.97 191 GLU A C 1
ATOM 1520 O O . GLU A 1 191 ? -98.470 -31.282 158.665 1.00 57.97 191 GLU A O 1
ATOM 1525 N N . GLY A 1 192 ? -99.328 -30.594 160.612 1.00 57.56 192 GLY A N 1
ATOM 1526 C CA . GLY A 1 192 ? -100.717 -30.515 160.143 1.00 57.56 192 GLY A CA 1
ATOM 1527 C C . GLY A 1 192 ? -101.009 -29.431 159.093 1.00 57.56 192 GLY A C 1
ATOM 1528 O O . GLY A 1 192 ? -102.021 -29.531 158.399 1.00 57.56 192 GLY A O 1
ATOM 1529 N N . MET A 1 193 ? -100.154 -28.409 158.953 1.00 56.88 193 MET A N 1
ATOM 1530 C CA . MET A 1 193 ? -100.281 -27.396 157.888 1.00 56.88 193 MET A CA 1
ATOM 1531 C C . MET A 1 193 ? -99.379 -27.691 156.680 1.00 56.88 193 MET A C 1
ATOM 1533 O O . MET A 1 193 ? -99.752 -27.373 155.550 1.00 56.88 193 MET A O 1
ATOM 1537 N N . GLU A 1 194 ? -98.247 -28.364 156.906 1.00 56.91 194 GLU A N 1
ATOM 1538 C CA . GLU A 1 194 ? -97.229 -28.715 155.905 1.00 56.91 194 GLU A CA 1
ATOM 1539 C C . GLU A 1 194 ? -97.829 -29.444 154.680 1.00 56.91 194 GLU A C 1
ATOM 1541 O O . GLU A 1 194 ? -97.581 -29.084 153.527 1.00 56.91 194 GLU A O 1
ATOM 1546 N N . VAL A 1 195 ? -98.696 -30.436 154.929 1.00 68.31 195 VAL A N 1
ATOM 1547 C CA . VAL A 1 195 ? -99.232 -31.358 153.906 1.00 68.31 195 VAL A CA 1
ATOM 1548 C C . VAL A 1 195 ? -100.043 -30.645 152.815 1.00 68.31 195 VAL A C 1
ATOM 1550 O O . VAL A 1 195 ? -99.994 -31.044 151.651 1.00 68.31 195 VAL A O 1
ATOM 1553 N N . LYS A 1 196 ? -100.771 -29.569 153.147 1.00 59.72 196 LYS A N 1
ATOM 1554 C CA . LYS A 1 196 ? -101.561 -28.818 152.150 1.00 59.72 196 LYS A CA 1
ATOM 1555 C C . LYS A 1 196 ? -100.705 -27.920 151.254 1.00 59.72 196 LYS A C 1
ATOM 1557 O O . LYS A 1 196 ? -101.151 -27.585 150.161 1.00 59.72 196 LYS A O 1
ATOM 1562 N N . LEU A 1 197 ? -99.498 -27.559 151.689 1.00 60.06 197 LEU A N 1
ATOM 1563 C CA . LEU A 1 197 ? -98.587 -26.675 150.956 1.00 60.06 197 LEU A CA 1
ATOM 1564 C C . LEU A 1 197 ? -97.715 -27.468 149.961 1.00 60.06 197 LEU A C 1
ATOM 1566 O O . LEU A 1 197 ? -97.447 -27.007 148.851 1.00 60.06 197 LEU A O 1
ATOM 1570 N N . GLN A 1 198 ? -97.362 -28.713 150.302 1.00 62.09 198 GLN A N 1
ATOM 1571 C CA . GLN A 1 198 ? -96.573 -29.601 149.436 1.00 62.09 198 GLN A CA 1
ATOM 1572 C C . GLN A 1 198 ? -97.278 -29.969 148.115 1.00 62.09 198 GLN A C 1
ATOM 1574 O O . GLN A 1 198 ? -96.614 -30.092 147.085 1.00 62.09 198 GLN A O 1
ATOM 1579 N N . LEU A 1 199 ? -98.612 -30.102 148.105 1.00 64.56 199 LEU A N 1
ATOM 1580 C CA . LEU A 1 199 ? -99.357 -30.478 146.893 1.00 64.56 199 LEU A CA 1
ATOM 1581 C C . LEU A 1 199 ? -99.329 -29.375 145.820 1.00 64.56 199 LEU A C 1
ATOM 1583 O O . LEU A 1 199 ? -99.130 -29.664 144.642 1.00 64.56 199 LEU A O 1
ATOM 1587 N N . THR A 1 200 ? -99.478 -28.108 146.219 1.00 58.00 200 THR A N 1
ATOM 1588 C CA . THR A 1 200 ? -99.394 -26.961 145.299 1.00 58.00 200 THR A CA 1
ATOM 1589 C C . THR A 1 200 ? -97.971 -26.714 144.803 1.00 58.00 200 THR A C 1
ATOM 1591 O O . THR A 1 200 ? -97.791 -26.340 143.646 1.00 58.00 200 THR A O 1
ATOM 1594 N N . GLN A 1 201 ? -96.961 -26.983 145.640 1.00 63.25 201 GLN A N 1
ATOM 1595 C CA . GLN A 1 201 ? -95.550 -26.850 145.268 1.00 63.25 201 GLN A CA 1
ATOM 1596 C C . GLN A 1 201 ? -95.181 -27.764 144.086 1.00 63.25 201 GLN A C 1
ATOM 1598 O O . GLN A 1 201 ? -94.446 -27.349 143.192 1.00 63.25 201 GLN A O 1
ATOM 1603 N N . LYS A 1 202 ? -95.708 -28.998 144.058 1.00 69.69 202 LYS A N 1
ATOM 1604 C CA . LYS A 1 202 ? -95.345 -29.997 143.041 1.00 69.69 202 LYS A CA 1
ATOM 1605 C C . LYS A 1 202 ? -95.803 -29.610 141.629 1.00 69.69 202 LYS A C 1
ATOM 1607 O O . LYS A 1 202 ? -95.012 -29.680 140.692 1.00 69.69 202 LYS A O 1
ATOM 1612 N N . ASN A 1 203 ? -97.048 -29.154 141.485 1.00 68.88 203 ASN A N 1
ATOM 1613 C CA . ASN A 1 203 ? -97.625 -28.819 140.178 1.00 68.88 203 ASN A CA 1
ATOM 1614 C C . ASN A 1 203 ? -96.908 -27.640 139.492 1.00 68.88 203 ASN A C 1
ATOM 1616 O O . ASN A 1 203 ? -96.884 -27.572 138.264 1.00 68.88 203 ASN A O 1
ATOM 1620 N N . LEU A 1 204 ? -96.311 -26.727 140.268 1.00 68.88 204 LEU A N 1
ATOM 1621 C CA . LEU A 1 204 ? -95.540 -25.608 139.723 1.00 68.88 204 LEU A CA 1
ATOM 1622 C C . LEU A 1 204 ? -94.245 -26.099 139.051 1.00 68.88 204 LEU A C 1
ATOM 1624 O O . LEU A 1 204 ? -93.960 -25.710 137.919 1.00 68.88 204 LEU A O 1
ATOM 1628 N N . VAL A 1 205 ? -93.509 -27.011 139.696 1.00 70.44 205 VAL A N 1
ATOM 1629 C CA . VAL A 1 205 ? -92.234 -27.552 139.181 1.00 70.44 205 VAL A CA 1
ATOM 1630 C C . VAL A 1 205 ? -92.423 -28.278 137.844 1.00 70.44 205 VAL A C 1
ATOM 1632 O O . VAL A 1 205 ? -91.697 -27.997 136.893 1.00 70.44 205 VAL A O 1
ATOM 1635 N N . GLU A 1 206 ? -93.455 -29.122 137.723 1.00 69.38 206 GLU A N 1
ATOM 1636 C CA . GLU A 1 206 ? -93.772 -29.845 136.474 1.00 69.38 206 GLU A CA 1
ATOM 1637 C C . GLU A 1 206 ? -94.183 -28.914 135.308 1.00 69.38 206 GLU A C 1
ATOM 1639 O O . GLU A 1 206 ? -94.154 -29.321 134.141 1.00 69.38 206 GLU A O 1
ATOM 1644 N N . SER A 1 207 ? -94.576 -27.665 135.597 1.00 65.81 207 SER A N 1
ATOM 1645 C CA . SER A 1 207 ? -94.807 -26.630 134.577 1.00 65.81 207 SER A CA 1
ATOM 1646 C C . SER A 1 207 ? -93.518 -25.897 134.187 1.00 65.81 207 SER A C 1
ATOM 1648 O O . SER A 1 207 ? -93.301 -25.631 133.005 1.00 65.81 207 SER A O 1
ATOM 1650 N N . GLN A 1 208 ? -92.623 -25.663 135.154 1.00 65.81 208 GLN A N 1
ATOM 1651 C CA . GLN A 1 208 ? -91.335 -25.001 134.949 1.00 65.81 208 GLN A CA 1
ATOM 1652 C C . GLN A 1 208 ? -90.416 -25.818 134.021 1.00 65.81 208 GLN A C 1
ATOM 1654 O O . GLN A 1 208 ? -89.831 -25.265 133.092 1.00 65.81 208 GLN A O 1
ATOM 1659 N N . GLU A 1 209 ? -90.339 -27.144 134.207 1.00 68.12 209 GLU A N 1
ATOM 1660 C CA . GLU A 1 209 ? -89.508 -28.025 133.365 1.00 68.12 209 GLU A CA 1
ATOM 1661 C C . GLU A 1 209 ? -89.931 -28.017 131.886 1.00 68.12 209 GLU A C 1
ATOM 1663 O O . GLU A 1 209 ? -89.084 -28.083 130.993 1.00 68.12 209 GLU A O 1
ATOM 1668 N N . LYS A 1 210 ? -91.235 -27.898 131.602 1.00 72.94 210 LYS A N 1
ATOM 1669 C CA . LYS A 1 210 ? -91.758 -27.866 130.224 1.00 72.94 210 LYS A CA 1
ATOM 1670 C C . LYS A 1 210 ? -91.415 -26.569 129.497 1.00 72.94 210 LYS A C 1
ATOM 1672 O O . LYS A 1 210 ? -91.207 -26.609 128.287 1.00 72.94 210 LYS A O 1
ATOM 1677 N N . ILE A 1 211 ? -91.328 -25.451 130.218 1.00 70.25 211 ILE A N 1
ATOM 1678 C CA . ILE A 1 211 ? -90.891 -24.165 129.659 1.00 70.25 211 ILE A CA 1
ATOM 1679 C C . ILE A 1 211 ? -89.418 -24.269 129.242 1.00 70.25 211 ILE A C 1
ATOM 1681 O O . ILE A 1 211 ? -89.113 -24.067 128.069 1.00 70.25 211 ILE A O 1
ATOM 1685 N N . VAL A 1 212 ? -88.543 -24.743 130.136 1.00 72.62 212 VAL A N 1
ATOM 1686 C CA . VAL A 1 212 ? -87.105 -24.932 129.851 1.00 72.62 212 VAL A CA 1
ATOM 1687 C C . VAL A 1 212 ? -86.867 -25.880 128.661 1.00 72.62 212 VAL A C 1
ATOM 1689 O O . VAL A 1 212 ? -85.993 -25.633 127.830 1.00 72.62 212 VAL A O 1
ATOM 1692 N N . GLN A 1 213 ? -87.673 -26.941 128.511 1.00 74.69 213 GLN A N 1
ATOM 1693 C CA . GLN A 1 213 ? -87.594 -27.846 127.351 1.00 74.69 213 GLN A CA 1
ATOM 1694 C C . GLN A 1 213 ? -88.048 -27.220 126.018 1.00 74.69 213 GLN A C 1
ATOM 1696 O O . GLN A 1 213 ? -87.653 -27.713 124.958 1.00 74.69 213 GLN A O 1
ATOM 1701 N N . LEU A 1 214 ? -88.887 -26.180 126.040 1.00 72.50 214 LEU A N 1
ATOM 1702 C CA . LEU A 1 214 ? -89.314 -25.454 124.839 1.00 72.50 214 LEU A CA 1
ATOM 1703 C C . LEU A 1 214 ? -88.343 -24.319 124.496 1.00 72.50 214 LEU A C 1
ATOM 1705 O O . LEU A 1 214 ? -87.988 -24.167 123.329 1.00 72.50 214 LEU A O 1
ATOM 1709 N N . GLU A 1 215 ? -87.844 -23.598 125.501 1.00 67.25 215 GLU A N 1
ATOM 1710 C CA . GLU A 1 215 ? -86.781 -22.595 125.354 1.00 67.25 215 GLU A CA 1
ATOM 1711 C C . GLU A 1 215 ? -85.512 -23.221 124.756 1.00 67.25 215 GLU A C 1
ATOM 1713 O O . GLU A 1 215 ? -84.981 -22.714 123.769 1.00 67.25 215 GLU A O 1
ATOM 1718 N N . GLY A 1 216 ? -85.089 -24.389 125.257 1.00 73.38 216 GLY A N 1
ATOM 1719 C CA . GLY A 1 216 ? -83.948 -25.122 124.698 1.00 73.38 216 GLY A CA 1
ATOM 1720 C C . GLY A 1 216 ? -84.118 -25.495 123.219 1.00 73.38 216 GLY A C 1
ATOM 1721 O O . GLY A 1 216 ? -83.158 -25.413 122.458 1.00 73.38 216 GLY A O 1
ATOM 1722 N N . LYS A 1 217 ? -85.339 -25.839 122.782 1.00 74.00 217 LYS A N 1
ATOM 1723 C CA . LYS A 1 217 ? -85.635 -26.152 121.371 1.00 74.00 217 LYS A CA 1
ATOM 1724 C C . LYS A 1 217 ? -85.668 -24.912 120.482 1.00 74.00 217 LYS A C 1
ATOM 1726 O O . LYS A 1 217 ? -85.227 -24.991 119.340 1.00 74.00 217 LYS A O 1
ATOM 1731 N N . LEU A 1 218 ? -86.165 -23.782 120.989 1.00 69.69 218 LEU A N 1
ATOM 1732 C CA . LEU A 1 218 ? -86.113 -22.507 120.270 1.00 69.69 218 LEU A CA 1
ATOM 1733 C C . LEU A 1 218 ? -84.660 -22.089 120.016 1.00 69.69 218 LEU A C 1
ATOM 1735 O O . LEU A 1 218 ? -84.316 -21.810 118.873 1.00 69.69 218 LEU A O 1
ATOM 1739 N N . VAL A 1 219 ? -83.795 -22.169 121.033 1.00 74.25 219 VAL A N 1
ATOM 1740 C CA . VAL A 1 219 ? -82.360 -21.858 120.894 1.00 74.25 219 VAL A CA 1
ATOM 1741 C C . VAL A 1 219 ? -81.658 -22.797 119.902 1.00 74.25 219 VAL A C 1
ATOM 1743 O O . VAL A 1 219 ? -80.818 -22.335 119.131 1.00 74.25 219 VAL A O 1
ATOM 1746 N N . SER A 1 220 ? -82.009 -24.091 119.857 1.00 73.75 220 SER A N 1
ATOM 1747 C CA . SER A 1 220 ? -81.498 -25.005 118.821 1.00 73.75 220 SER A CA 1
ATOM 1748 C C . SER A 1 220 ? -81.897 -24.563 117.409 1.00 73.75 220 SER A C 1
ATOM 1750 O O . SER A 1 220 ? -81.025 -24.422 116.558 1.00 73.75 220 SER A O 1
ATOM 1752 N N . ILE A 1 221 ? -83.182 -24.273 117.180 1.00 73.25 221 ILE A N 1
ATOM 1753 C CA . ILE A 1 221 ? -83.714 -23.892 115.858 1.00 73.25 221 ILE A CA 1
ATOM 1754 C C . ILE A 1 221 ? -83.198 -22.513 115.411 1.00 73.25 221 ILE A C 1
ATOM 1756 O O . ILE A 1 221 ? -82.964 -22.290 114.223 1.00 73.25 221 ILE A O 1
ATOM 1760 N N . GLU A 1 222 ? -83.004 -21.570 116.337 1.00 68.94 222 GLU A N 1
ATOM 1761 C CA . GLU A 1 222 ? -82.371 -20.285 116.028 1.00 68.94 222 GLU A CA 1
ATOM 1762 C C . GLU A 1 222 ? -80.892 -20.450 115.673 1.00 68.94 222 GLU A C 1
ATOM 1764 O O . GLU A 1 222 ? -80.435 -19.815 114.722 1.00 68.94 222 GLU A O 1
ATOM 1769 N N . LYS A 1 223 ? -80.154 -21.334 116.360 1.00 75.56 223 LYS A N 1
ATOM 1770 C CA . LYS A 1 223 ? -78.762 -21.633 116.003 1.00 75.56 223 LYS A CA 1
ATOM 1771 C C . LYS A 1 223 ? -78.659 -22.312 114.637 1.00 75.56 223 LYS A C 1
ATOM 1773 O O . LYS A 1 223 ? -77.878 -21.851 113.814 1.00 75.56 223 LYS A O 1
ATOM 1778 N N . GLU A 1 224 ? -79.480 -23.328 114.372 1.00 74.81 224 GLU A N 1
ATOM 1779 C CA . GLU A 1 224 ? -79.544 -24.014 113.072 1.00 74.81 224 GLU A CA 1
ATOM 1780 C C . GLU A 1 224 ? -79.786 -23.005 111.936 1.00 74.81 224 GLU A C 1
ATOM 1782 O O . GLU A 1 224 ? -79.033 -22.988 110.969 1.00 74.81 224 GLU A O 1
ATOM 1787 N N . LYS A 1 225 ? -80.718 -22.056 112.104 1.00 73.06 225 LYS A N 1
ATOM 1788 C CA . LYS A 1 225 ? -80.969 -20.979 111.123 1.00 73.06 225 LYS A CA 1
ATOM 1789 C C . LYS A 1 225 ? -79.859 -19.934 110.983 1.00 73.06 225 LYS A C 1
ATOM 1791 O O . LYS A 1 225 ? -79.841 -19.209 109.987 1.00 73.06 225 LYS A O 1
ATOM 1796 N N . ILE A 1 226 ? -78.984 -19.777 111.974 1.00 73.62 226 ILE A N 1
ATOM 1797 C CA . ILE A 1 226 ? -77.808 -18.897 111.887 1.00 73.62 226 ILE A CA 1
ATOM 1798 C C . ILE A 1 226 ? -76.671 -19.637 111.173 1.00 73.62 226 ILE A C 1
ATOM 1800 O O . ILE A 1 226 ? -76.041 -19.065 110.282 1.00 73.62 226 ILE A O 1
ATOM 1804 N N . ASP A 1 227 ? -76.465 -20.912 111.508 1.00 74.69 227 ASP A N 1
ATOM 1805 C CA . ASP A 1 227 ? -75.486 -21.784 110.863 1.00 74.69 227 ASP A CA 1
ATOM 1806 C C . ASP A 1 227 ? -75.836 -21.956 109.362 1.00 74.69 227 ASP A C 1
ATOM 1808 O O . ASP A 1 227 ? -74.995 -21.623 108.523 1.00 74.69 227 ASP A O 1
ATOM 1812 N N . GLU A 1 228 ? -77.091 -22.302 109.017 1.00 72.56 228 GLU A N 1
ATOM 1813 C CA . GLU A 1 228 ? -77.639 -22.361 107.639 1.00 72.56 228 GLU A CA 1
ATOM 1814 C C . GLU A 1 228 ? -77.381 -21.067 106.851 1.00 72.56 228 GLU A C 1
ATOM 1816 O O . GLU A 1 228 ? -76.881 -21.103 105.726 1.00 72.56 228 GLU A O 1
ATOM 1821 N N . LYS A 1 229 ? -77.684 -19.902 107.443 1.00 72.31 229 LYS A N 1
ATOM 1822 C CA . LYS A 1 229 ? -77.419 -18.602 106.809 1.00 72.31 229 LYS A CA 1
ATOM 1823 C C . LYS A 1 229 ? -75.938 -18.424 106.508 1.00 72.31 229 LYS A C 1
ATOM 1825 O O . LYS A 1 229 ? -75.596 -18.065 105.384 1.00 72.31 229 LYS A O 1
ATOM 1830 N N . SER A 1 230 ? -75.072 -18.742 107.470 1.00 76.88 230 SER A N 1
ATOM 1831 C CA . SER A 1 230 ? -73.625 -18.656 107.280 1.00 76.88 230 SER A CA 1
ATOM 1832 C C . SER A 1 230 ? -73.118 -19.603 106.186 1.00 76.88 230 SER A C 1
ATOM 1834 O O . SER A 1 230 ? -72.064 -19.349 105.613 1.00 76.88 230 SER A O 1
ATOM 1836 N N . GLU A 1 231 ? -73.804 -20.712 105.900 1.00 78.19 231 GLU A N 1
ATOM 1837 C CA . GLU A 1 231 ? -73.467 -21.601 104.782 1.00 78.19 231 GLU A CA 1
ATOM 1838 C C . GLU A 1 231 ? -73.983 -21.049 103.448 1.00 78.19 231 GLU A C 1
ATOM 1840 O O . GLU A 1 231 ? -73.238 -21.057 102.470 1.00 78.19 231 GLU A O 1
ATOM 1845 N N . THR A 1 232 ? -75.190 -20.469 103.407 1.00 73.50 232 THR A N 1
ATOM 1846 C CA . THR A 1 232 ? -75.689 -19.780 102.199 1.00 73.50 232 THR A CA 1
ATOM 1847 C C . THR A 1 232 ? -74.859 -18.551 101.817 1.00 73.50 232 THR A C 1
ATOM 1849 O O . THR A 1 232 ? -74.695 -18.275 100.632 1.00 73.50 232 THR A O 1
ATOM 1852 N N . GLU A 1 233 ? -74.291 -17.846 102.797 1.00 81.00 233 GLU A N 1
ATOM 1853 C CA . GLU A 1 233 ? -73.445 -16.666 102.586 1.00 81.00 233 GLU A CA 1
ATOM 1854 C C . GLU A 1 233 ? -72.074 -17.059 102.001 1.00 81.00 233 GLU A C 1
ATOM 1856 O O . GLU A 1 233 ? -71.659 -16.499 100.990 1.00 81.00 233 GLU A O 1
ATOM 1861 N N . LYS A 1 234 ? -71.444 -18.127 102.520 1.00 84.25 234 LYS A N 1
ATOM 1862 C CA . LYS A 1 234 ? -70.231 -18.731 101.925 1.00 84.25 234 LYS A CA 1
ATOM 1863 C C . LYS A 1 234 ? -70.482 -19.300 100.523 1.00 84.25 234 LYS A C 1
ATOM 1865 O O . LYS A 1 234 ? -69.619 -19.222 99.657 1.00 84.25 234 LYS A O 1
ATOM 1870 N N . LEU A 1 235 ? -71.660 -19.884 100.280 1.00 84.38 235 LEU A N 1
ATOM 1871 C CA . LEU A 1 235 ? -72.041 -20.372 98.949 1.00 84.38 235 LEU A CA 1
ATOM 1872 C C . LEU A 1 235 ? -72.190 -19.229 97.937 1.00 84.38 235 LEU A C 1
ATOM 1874 O O . LEU A 1 235 ? -71.813 -19.410 96.783 1.00 84.38 235 LEU A O 1
ATOM 1878 N N . LEU A 1 236 ? -72.696 -18.064 98.354 1.00 83.88 236 LEU A N 1
ATOM 1879 C CA . LEU A 1 236 ? -72.725 -16.861 97.516 1.00 83.88 236 LEU A CA 1
ATOM 1880 C C . LEU A 1 236 ? -71.312 -16.340 97.225 1.00 83.88 236 LEU A C 1
ATOM 1882 O O . LEU A 1 236 ? -71.008 -16.084 96.064 1.00 83.88 236 LEU A O 1
ATOM 1886 N N . GLU A 1 237 ? -70.443 -16.273 98.238 1.00 82.12 237 GLU A N 1
ATOM 1887 C CA . GLU A 1 237 ? -69.032 -15.879 98.089 1.00 82.12 237 GLU A CA 1
ATOM 1888 C C . GLU A 1 237 ? -68.304 -16.780 97.069 1.00 82.12 237 GLU A C 1
ATOM 1890 O O . GLU A 1 237 ? -67.721 -16.280 96.107 1.00 82.12 237 GLU A O 1
ATOM 1895 N N . TYR A 1 238 ? -68.452 -18.109 97.167 1.00 87.25 238 TYR A N 1
ATOM 1896 C CA . TYR A 1 238 ? -67.897 -19.040 96.174 1.00 87.25 238 TYR A CA 1
ATOM 1897 C C . TYR A 1 238 ? -68.518 -18.902 94.774 1.00 87.25 238 TYR A C 1
ATOM 1899 O O . TYR A 1 238 ? -67.819 -19.099 93.781 1.00 87.25 238 TYR A O 1
ATOM 1907 N N . ILE A 1 239 ? -69.810 -18.575 94.652 1.00 88.19 239 ILE A N 1
ATOM 1908 C CA . ILE A 1 239 ? -70.440 -18.321 93.343 1.00 88.19 239 ILE A CA 1
ATOM 1909 C C . ILE A 1 239 ? -69.869 -17.045 92.707 1.00 88.19 239 ILE A C 1
ATOM 1911 O O . ILE A 1 239 ? -69.626 -17.026 91.500 1.00 88.19 239 ILE A O 1
ATOM 1915 N N . GLU A 1 240 ? -69.614 -16.003 93.499 1.00 86.81 240 GLU A N 1
ATOM 1916 C CA . GLU A 1 240 ? -69.051 -14.735 93.027 1.00 86.81 240 GLU A CA 1
ATOM 1917 C C . GLU A 1 240 ? -67.561 -14.878 92.651 1.00 86.81 240 GLU A C 1
ATOM 1919 O O . GLU A 1 240 ? -67.155 -14.410 91.583 1.00 86.81 240 GLU A O 1
ATOM 1924 N N . GLU A 1 241 ? -66.771 -15.642 93.423 1.00 88.19 241 GLU A N 1
ATOM 1925 C CA . GLU A 1 241 ? -65.407 -16.058 93.046 1.00 88.19 241 GLU A CA 1
ATOM 1926 C C . GLU A 1 241 ? -65.387 -16.864 91.735 1.00 88.19 241 GLU A C 1
ATOM 1928 O O . GLU A 1 241 ? -64.585 -16.580 90.839 1.00 88.19 241 GLU A O 1
ATOM 1933 N N . ILE A 1 242 ? -66.285 -17.848 91.586 1.00 88.69 242 ILE A N 1
ATOM 1934 C CA . ILE A 1 242 ? -66.407 -18.664 90.366 1.00 88.69 242 ILE A CA 1
ATOM 1935 C C . ILE A 1 242 ? -66.835 -17.804 89.169 1.00 88.69 242 ILE A C 1
ATOM 1937 O O . ILE A 1 242 ? -66.320 -18.015 88.069 1.00 88.69 242 ILE A O 1
ATOM 1941 N N . SER A 1 243 ? -67.713 -16.813 89.361 1.00 85.94 243 SER A N 1
ATOM 1942 C CA . SER A 1 243 ? -68.090 -15.868 88.302 1.00 85.94 243 SER A CA 1
ATOM 1943 C C . SER A 1 243 ? -66.892 -15.025 87.864 1.00 85.94 243 SER A C 1
ATOM 1945 O O . SER A 1 243 ? -66.571 -15.002 86.679 1.00 85.94 243 SER A O 1
ATOM 1947 N N . CYS A 1 244 ? -66.153 -14.429 88.806 1.00 88.88 244 CYS A N 1
ATOM 1948 C CA . CYS A 1 244 ? -64.955 -13.642 88.494 1.00 88.88 244 CYS A CA 1
ATOM 1949 C C . CYS A 1 244 ? -63.874 -14.481 87.785 1.00 88.88 244 CYS A C 1
ATOM 1951 O O . CYS A 1 244 ? -63.216 -14.008 86.855 1.00 88.88 244 CYS A O 1
ATOM 1953 N N . ALA A 1 245 ? -63.704 -15.746 88.187 1.00 88.06 245 ALA A N 1
ATOM 1954 C CA . ALA A 1 245 ? -62.809 -16.684 87.513 1.00 88.06 245 ALA A CA 1
ATOM 1955 C C . ALA A 1 245 ? -63.301 -17.048 86.098 1.00 88.06 245 ALA A C 1
ATOM 1957 O O . ALA A 1 245 ? -62.489 -17.148 85.176 1.00 88.06 245 ALA A O 1
ATOM 1958 N N . SER A 1 246 ? -64.616 -17.204 85.907 1.00 88.81 246 SER A N 1
ATOM 1959 C CA . SER A 1 246 ? -65.238 -17.448 84.601 1.00 88.81 246 SER A CA 1
ATOM 1960 C C . SER A 1 246 ? -65.032 -16.266 83.651 1.00 88.81 246 SER A C 1
ATOM 1962 O O . SER A 1 246 ? -64.559 -16.468 82.534 1.00 88.81 246 SER A O 1
ATOM 1964 N N . ASP A 1 247 ? -65.285 -15.037 84.103 1.00 91.50 247 ASP A N 1
ATOM 1965 C CA . ASP A 1 247 ? -65.093 -13.811 83.314 1.00 91.50 247 ASP A CA 1
ATOM 1966 C C . ASP A 1 247 ? -63.623 -13.628 82.900 1.00 91.50 247 ASP A C 1
ATOM 1968 O O . ASP A 1 247 ? -63.308 -13.267 81.761 1.00 91.50 247 ASP A O 1
ATOM 1972 N N . GLN A 1 248 ? -62.689 -13.947 83.801 1.00 90.56 248 GLN A N 1
ATOM 1973 C CA . GLN A 1 248 ? -61.258 -13.912 83.506 1.00 90.56 248 GLN A CA 1
ATOM 1974 C C . GLN A 1 248 ? -60.836 -15.021 82.518 1.00 90.56 248 GLN A C 1
ATOM 1976 O O . GLN A 1 248 ? -59.941 -14.803 81.698 1.00 90.56 248 GLN A O 1
ATOM 1981 N N . VAL A 1 249 ? -61.500 -16.182 82.534 1.00 91.31 249 VAL A N 1
ATOM 1982 C CA . VAL A 1 249 ? -61.324 -17.249 81.532 1.00 91.31 249 VAL A CA 1
ATOM 1983 C C . VAL A 1 249 ? -61.929 -16.862 80.177 1.00 91.31 249 VAL A C 1
ATOM 1985 O O . VAL A 1 249 ? -61.295 -17.108 79.154 1.00 91.31 249 VAL A O 1
ATOM 1988 N N . GLU A 1 250 ? -63.099 -16.221 80.134 1.00 90.94 250 GLU A N 1
ATOM 1989 C CA . GLU A 1 250 ? -63.698 -15.664 78.907 1.00 90.94 250 GLU A CA 1
ATOM 1990 C C . GLU A 1 250 ? -62.763 -14.634 78.260 1.00 90.94 250 GLU A C 1
ATOM 1992 O O . GLU A 1 250 ? -62.477 -14.714 77.063 1.00 90.94 250 GLU A O 1
ATOM 1997 N N . LYS A 1 251 ? -62.198 -13.728 79.067 1.00 92.44 251 LYS A N 1
ATOM 1998 C CA . LYS A 1 251 ? -61.199 -12.757 78.613 1.00 92.44 251 LYS A CA 1
ATOM 1999 C C . LYS A 1 251 ? -59.962 -13.435 78.019 1.00 92.44 251 LYS A C 1
ATOM 2001 O O . LYS A 1 251 ? -59.554 -13.078 76.919 1.00 92.44 251 LYS A O 1
ATOM 2006 N N . TYR A 1 252 ? -59.414 -14.458 78.681 1.00 93.31 252 TYR A N 1
ATOM 2007 C CA . TYR A 1 252 ? -58.281 -15.206 78.129 1.00 93.31 252 TYR A CA 1
ATOM 2008 C C . TYR A 1 252 ? -58.628 -15.968 76.838 1.00 93.31 252 TYR A C 1
ATOM 2010 O O . TYR A 1 252 ? -57.774 -16.045 75.958 1.00 93.31 252 TYR A O 1
ATOM 2018 N N . LYS A 1 253 ? -59.857 -16.485 76.661 1.00 93.38 253 LYS A N 1
ATOM 2019 C CA . LYS A 1 253 ? -60.291 -17.050 75.363 1.00 93.38 253 LYS A CA 1
ATOM 2020 C C . LYS A 1 253 ? -60.260 -15.989 74.258 1.00 93.38 253 LYS A C 1
ATOM 2022 O O . LYS A 1 253 ? -59.826 -16.294 73.150 1.00 93.38 253 LYS A O 1
ATOM 2027 N N . LEU A 1 254 ? -60.709 -14.766 74.554 1.00 93.88 254 LEU A N 1
ATOM 2028 C CA . LEU A 1 254 ? -60.713 -13.652 73.602 1.00 93.88 254 LEU A CA 1
ATOM 2029 C C . LEU A 1 254 ? -59.281 -13.227 73.231 1.00 93.88 254 LEU A C 1
ATOM 2031 O O . LEU A 1 254 ? -58.965 -13.123 72.047 1.00 93.88 254 LEU A O 1
ATOM 2035 N N . ASP A 1 255 ? -58.405 -13.071 74.229 1.00 93.62 255 ASP A N 1
ATOM 2036 C CA . ASP A 1 255 ? -56.983 -12.759 74.031 1.00 93.62 255 ASP A CA 1
ATOM 2037 C C . ASP A 1 255 ? -56.283 -13.850 73.187 1.00 93.62 255 ASP A C 1
ATOM 2039 O O . ASP A 1 255 ? -55.519 -13.538 72.272 1.00 93.62 255 ASP A O 1
ATOM 2043 N N . ILE A 1 256 ? -56.579 -15.135 73.436 1.00 94.06 256 ILE A N 1
ATOM 2044 C CA . ILE A 1 256 ? -56.063 -16.267 72.643 1.00 94.06 256 ILE A CA 1
ATOM 2045 C C . ILE A 1 256 ? -56.581 -16.220 71.200 1.00 94.06 256 ILE A C 1
ATOM 2047 O O . ILE A 1 256 ? -55.784 -16.365 70.275 1.00 94.06 256 ILE A O 1
ATOM 2051 N N . ALA A 1 257 ? -57.877 -15.981 70.982 1.00 93.50 257 ALA A N 1
ATOM 2052 C CA . ALA A 1 257 ? -58.450 -15.892 69.637 1.00 93.50 257 ALA A CA 1
ATOM 2053 C C . ALA A 1 257 ? -57.832 -14.737 68.826 1.00 93.50 257 ALA A C 1
ATOM 2055 O O . ALA A 1 257 ? -57.469 -14.922 67.662 1.00 93.50 257 ALA A O 1
ATOM 2056 N N . GLN A 1 258 ? -57.628 -13.578 69.462 1.00 93.62 258 GLN A N 1
ATOM 2057 C CA . GLN A 1 258 ? -56.943 -12.431 68.864 1.00 93.62 258 GLN A CA 1
ATOM 2058 C C . GLN A 1 258 ? -55.480 -12.768 68.520 1.00 93.62 258 GLN A C 1
ATOM 2060 O O . GLN A 1 258 ? -54.999 -12.411 67.444 1.00 93.62 258 GLN A O 1
ATOM 2065 N N . LEU A 1 259 ? -54.760 -13.479 69.397 1.00 93.81 259 LEU A N 1
ATOM 2066 C CA . LEU A 1 259 ? -53.386 -13.925 69.132 1.00 93.81 259 LEU A CA 1
ATOM 2067 C C . LEU A 1 259 ? -53.315 -14.959 67.999 1.00 93.81 259 LEU A C 1
ATOM 2069 O O . LEU A 1 259 ? -52.411 -14.878 67.169 1.00 93.81 259 LEU A O 1
ATOM 2073 N N . GLU A 1 260 ? -54.267 -15.890 67.913 1.00 92.94 260 GLU A N 1
ATOM 2074 C CA . GLU A 1 260 ? -54.358 -16.828 66.791 1.00 92.94 260 GLU A CA 1
ATOM 2075 C C . GLU A 1 260 ? -54.620 -16.127 65.453 1.00 92.94 260 GLU A C 1
ATOM 2077 O O . GLU A 1 260 ? -54.075 -16.547 64.434 1.00 92.94 260 GLU A O 1
ATOM 2082 N N . GLU A 1 261 ? -55.466 -15.095 65.432 1.00 94.31 261 GLU A N 1
ATOM 2083 C CA . GLU A 1 261 ? -55.751 -14.297 64.236 1.00 94.31 261 GLU A CA 1
ATOM 2084 C C . GLU A 1 261 ? -54.498 -13.549 63.761 1.00 94.31 261 GLU A C 1
ATOM 2086 O O . GLU A 1 261 ? -54.061 -13.751 62.627 1.00 94.31 261 GLU A O 1
ATOM 2091 N N . ASN A 1 262 ? -53.829 -12.821 64.663 1.00 94.88 262 ASN A N 1
ATOM 2092 C CA . ASN A 1 262 ? -52.536 -12.186 64.385 1.00 94.88 262 ASN A CA 1
ATOM 2093 C C . ASN A 1 262 ? -51.492 -13.202 63.875 1.00 94.88 262 ASN A C 1
ATOM 2095 O O . ASN A 1 262 ? -50.725 -12.911 62.959 1.00 94.88 262 ASN A O 1
ATOM 2099 N N . LEU A 1 263 ? -51.455 -14.415 64.437 1.00 94.00 263 LEU A N 1
ATOM 2100 C CA . LEU A 1 263 ? -50.518 -15.464 64.025 1.00 94.00 263 LEU A CA 1
ATOM 2101 C C . LEU A 1 263 ? -50.864 -16.038 62.635 1.00 94.00 263 LEU A C 1
ATOM 2103 O O . LEU A 1 263 ? -49.956 -16.343 61.859 1.00 94.00 263 LEU A O 1
ATOM 2107 N N . LYS A 1 264 ? -52.154 -16.123 62.275 1.00 94.50 264 LYS A N 1
ATOM 2108 C CA . LYS A 1 264 ? -52.617 -16.472 60.917 1.00 94.50 264 LYS A CA 1
ATOM 2109 C C . LYS A 1 264 ? -52.216 -15.390 59.903 1.00 94.50 264 LYS A C 1
ATOM 2111 O O . LYS A 1 264 ? -51.664 -15.739 58.859 1.00 94.50 264 LYS A O 1
ATOM 2116 N N . GLU A 1 265 ? -52.387 -14.106 60.228 1.00 94.00 265 GLU A N 1
ATOM 2117 C CA . GLU A 1 265 ? -51.932 -12.991 59.380 1.00 94.00 265 GLU A CA 1
ATOM 2118 C C . GLU A 1 265 ? -50.411 -12.998 59.177 1.00 94.00 265 GLU A C 1
ATOM 2120 O O . GLU A 1 265 ? -49.939 -12.972 58.039 1.00 94.00 265 GLU A O 1
ATOM 2125 N N . LYS A 1 266 ? -49.622 -13.110 60.257 1.00 94.44 266 LYS A N 1
ATOM 2126 C CA . LYS A 1 266 ? -48.151 -13.155 60.163 1.00 94.44 266 LYS A CA 1
ATOM 2127 C C . LYS A 1 266 ? -47.655 -14.379 59.385 1.00 94.44 266 LYS A C 1
ATOM 2129 O O . LYS A 1 266 ? -46.692 -14.264 58.630 1.00 94.44 266 LYS A O 1
ATOM 2134 N N . ASN A 1 267 ? -48.328 -15.528 59.485 1.00 93.94 267 ASN A N 1
ATOM 2135 C CA . ASN A 1 267 ? -48.032 -16.683 58.630 1.00 93.94 267 ASN A CA 1
ATOM 2136 C C . ASN A 1 267 ? -48.334 -16.407 57.146 1.00 93.94 267 ASN A C 1
ATOM 2138 O O . ASN A 1 267 ? -47.576 -16.857 56.286 1.00 93.94 267 ASN A O 1
ATOM 2142 N N . HIS A 1 268 ? -49.395 -15.660 56.828 1.00 94.62 268 HIS A N 1
ATOM 2143 C CA . HIS A 1 268 ? -49.712 -15.278 55.450 1.00 94.62 268 HIS A CA 1
ATOM 2144 C C . HIS A 1 268 ? -48.698 -14.271 54.877 1.00 94.62 268 HIS A C 1
ATOM 2146 O O . HIS A 1 268 ? -48.221 -14.463 53.758 1.00 94.62 268 HIS A O 1
ATOM 2152 N N . GLU A 1 269 ? -48.275 -13.271 55.661 1.00 95.38 269 GLU A N 1
ATOM 2153 C CA . GLU A 1 269 ? -47.156 -12.384 55.301 1.00 95.38 269 GLU A CA 1
ATOM 2154 C C . GLU A 1 269 ? -45.869 -13.176 55.026 1.00 95.38 269 GLU A C 1
ATOM 2156 O O . GLU A 1 269 ? -45.224 -12.968 54.000 1.00 95.38 269 GLU A O 1
ATOM 2161 N N . VAL A 1 270 ? -45.508 -14.122 55.902 1.00 94.12 270 VAL A N 1
ATOM 2162 C CA . VAL A 1 270 ? -44.311 -14.966 55.735 1.00 94.12 270 VAL A CA 1
ATOM 2163 C C . VAL A 1 270 ? -44.399 -15.847 54.485 1.00 94.12 270 VAL A C 1
ATOM 2165 O O . VAL A 1 270 ? -43.381 -16.051 53.826 1.00 94.12 270 VAL A O 1
ATOM 2168 N N . LEU A 1 271 ? -45.582 -16.354 54.124 1.00 95.31 271 LEU A N 1
ATOM 2169 C CA . LEU A 1 271 ? -45.779 -17.105 52.877 1.00 95.31 271 LEU A CA 1
ATOM 2170 C C . LEU A 1 271 ? -45.635 -16.209 51.638 1.00 95.31 271 LEU A C 1
ATOM 2172 O O . LEU A 1 271 ? -44.926 -16.585 50.709 1.00 95.31 271 LEU A O 1
ATOM 2176 N N . SER A 1 272 ? -46.229 -15.013 51.653 1.00 94.06 272 SER A N 1
ATOM 2177 C CA . SER A 1 272 ? -46.106 -14.024 50.571 1.00 94.06 272 SER A CA 1
ATOM 2178 C C . SER A 1 272 ? -44.651 -13.575 50.364 1.00 94.06 272 SER A C 1
ATOM 2180 O O . SER A 1 272 ? -44.131 -13.603 49.248 1.00 94.06 272 SER A O 1
ATOM 2182 N N . LEU A 1 273 ? -43.940 -13.262 51.455 1.00 95.00 273 LEU A N 1
ATOM 2183 C CA . LEU A 1 273 ? -42.520 -12.899 51.421 1.00 95.00 273 LEU A CA 1
ATOM 2184 C C . LEU A 1 273 ? -41.632 -14.052 50.935 1.00 95.00 273 LEU A C 1
ATOM 2186 O O . LEU A 1 273 ? -40.690 -13.806 50.183 1.00 95.00 273 LEU A O 1
ATOM 2190 N N . LYS A 1 274 ? -41.933 -15.303 51.314 1.00 94.69 274 LYS A N 1
ATOM 2191 C CA . LYS A 1 274 ? -41.239 -16.484 50.776 1.00 94.69 274 LYS A CA 1
ATOM 2192 C C . LYS A 1 274 ? -41.460 -16.634 49.277 1.00 94.69 274 LYS A C 1
ATOM 2194 O O . LYS A 1 274 ? -40.479 -16.775 48.561 1.00 94.69 274 LYS A O 1
ATOM 2199 N N . GLN A 1 275 ? -42.704 -16.554 48.802 1.00 95.19 275 GLN A N 1
ATOM 2200 C CA . GLN A 1 275 ? -43.000 -16.674 47.374 1.00 95.19 275 GLN A CA 1
ATOM 2201 C C . GLN A 1 275 ? -42.301 -15.570 46.566 1.00 95.19 275 GLN A C 1
ATOM 2203 O O . GLN A 1 275 ? -41.650 -15.866 45.569 1.00 95.19 275 GLN A O 1
ATOM 2208 N N . SER A 1 276 ? -42.344 -14.319 47.034 1.00 94.44 276 SER A N 1
ATOM 2209 C CA . SER A 1 276 ? -41.629 -13.220 46.377 1.00 94.44 276 SER A CA 1
ATOM 2210 C C . SER A 1 276 ? -40.107 -13.428 46.384 1.00 94.44 276 SER A C 1
ATOM 2212 O O . SER A 1 276 ? -39.437 -13.101 45.405 1.00 94.44 276 SER A O 1
ATOM 2214 N N . LEU A 1 277 ? -39.533 -14.002 47.448 1.00 93.88 277 LEU A N 1
ATOM 2215 C CA . LEU A 1 277 ? -38.110 -14.348 47.484 1.00 93.88 277 LEU A CA 1
ATOM 2216 C C . LEU A 1 277 ? -37.769 -15.476 46.493 1.00 93.88 277 LEU A C 1
ATOM 2218 O O . LEU A 1 277 ? -36.770 -15.367 45.788 1.00 93.88 277 LEU A O 1
ATOM 2222 N N . GLU A 1 278 ? -38.610 -16.508 46.396 1.00 95.44 278 GLU A N 1
ATOM 2223 C CA . GLU A 1 278 ? -38.499 -17.610 45.428 1.00 95.44 278 GLU A CA 1
ATOM 2224 C C . GLU A 1 278 ? -38.530 -17.078 43.980 1.00 95.44 278 GLU A C 1
ATOM 2226 O O . GLU A 1 278 ? -37.645 -17.372 43.175 1.00 95.44 278 GLU A O 1
ATOM 2231 N N . GLU A 1 279 ? -39.492 -16.204 43.665 1.00 95.19 279 GLU A N 1
ATOM 2232 C CA . GLU A 1 279 ? -39.616 -15.532 42.366 1.00 95.19 279 GLU A CA 1
ATOM 2233 C C . GLU A 1 279 ? -38.358 -14.707 42.043 1.00 95.19 279 GLU A C 1
ATOM 2235 O O . GLU A 1 279 ? -37.761 -14.884 40.977 1.00 95.19 279 GLU A O 1
ATOM 2240 N N . ASN A 1 280 ? -37.879 -13.883 42.984 1.00 95.00 280 ASN A N 1
ATOM 2241 C CA . ASN A 1 280 ? -36.634 -13.124 42.823 1.00 95.00 280 ASN A CA 1
ATOM 2242 C C . ASN A 1 280 ? -35.408 -14.033 42.615 1.00 95.00 280 ASN A C 1
ATOM 2244 O O . ASN A 1 280 ? -34.559 -13.721 41.778 1.00 95.00 280 ASN A O 1
ATOM 2248 N N . ILE A 1 281 ? -35.320 -15.171 43.316 1.00 94.38 281 ILE A N 1
ATOM 2249 C CA . ILE A 1 281 ? -34.259 -16.168 43.111 1.00 94.38 281 ILE A CA 1
ATOM 2250 C C . ILE A 1 281 ? -34.321 -16.720 41.683 1.00 94.38 281 ILE A C 1
ATOM 2252 O O . ILE A 1 281 ? -33.298 -16.709 41.002 1.00 94.38 281 ILE A O 1
ATOM 2256 N N . THR A 1 282 ? -35.494 -17.124 41.177 1.00 95.38 282 THR A N 1
ATOM 2257 C CA . THR A 1 282 ? -35.602 -17.644 39.796 1.00 95.38 282 THR A CA 1
ATOM 2258 C C . THR A 1 282 ? -35.223 -16.605 38.734 1.00 95.38 282 THR A C 1
ATOM 2260 O O . THR A 1 282 ? -34.554 -16.949 37.756 1.00 95.38 282 THR A O 1
ATOM 2263 N N . ILE A 1 283 ? -35.571 -15.329 38.943 1.00 95.00 283 ILE A N 1
ATOM 2264 C CA . ILE A 1 283 ? -35.186 -14.222 38.053 1.00 95.00 283 ILE A CA 1
ATOM 2265 C C . ILE A 1 283 ? -33.664 -14.026 38.062 1.00 95.00 283 ILE A C 1
ATOM 2267 O O . ILE A 1 283 ? -33.056 -13.939 36.994 1.00 95.00 283 ILE A O 1
ATOM 2271 N N . LEU A 1 284 ? -33.034 -14.008 39.241 1.00 94.69 284 LEU A N 1
ATOM 2272 C CA . LEU A 1 284 ? -31.581 -13.863 39.378 1.00 94.69 284 LEU A CA 1
ATOM 2273 C C . LEU A 1 284 ? -30.825 -15.073 38.807 1.00 94.69 284 LEU A C 1
ATOM 2275 O O . LEU A 1 284 ? -29.854 -14.890 38.076 1.00 94.69 284 LEU A O 1
ATOM 2279 N N . SER A 1 285 ? -31.289 -16.301 39.057 1.00 95.44 285 SER A N 1
ATOM 2280 C CA . SER A 1 285 ? -30.720 -17.514 38.454 1.00 95.44 285 SER A CA 1
ATOM 2281 C C . SER A 1 285 ? -30.803 -17.487 36.928 1.00 95.44 285 SER A C 1
ATOM 2283 O O . SER A 1 285 ? -29.827 -17.837 36.265 1.00 95.44 285 SER A O 1
ATOM 2285 N N . LYS A 1 286 ? -31.919 -17.010 36.358 1.00 96.12 286 LYS A N 1
ATOM 2286 C CA . LYS A 1 286 ? -32.028 -16.825 34.908 1.00 96.12 286 LYS A CA 1
ATOM 2287 C C . LYS A 1 286 ? -31.052 -15.763 34.396 1.00 96.12 286 LYS A C 1
ATOM 2289 O O . LYS A 1 286 ? -30.352 -16.022 33.426 1.00 96.12 286 LYS A O 1
ATOM 2294 N N . GLN A 1 287 ? -30.946 -14.610 35.059 1.00 95.94 287 GLN A N 1
ATOM 2295 C CA . GLN A 1 287 ? -29.987 -13.564 34.678 1.00 95.94 287 GLN A CA 1
ATOM 2296 C C . GLN A 1 287 ? -28.531 -14.053 34.727 1.00 95.94 287 GLN A C 1
ATOM 2298 O O . GLN A 1 287 ? -27.733 -13.666 33.876 1.00 95.94 287 GLN A O 1
ATOM 2303 N N . ILE A 1 288 ? -28.183 -14.923 35.680 1.00 93.69 288 ILE A N 1
ATOM 2304 C CA . ILE A 1 288 ? -26.855 -15.547 35.763 1.00 93.69 288 ILE A CA 1
ATOM 2305 C C . ILE A 1 288 ? -26.600 -16.461 34.554 1.00 93.69 288 ILE A C 1
ATOM 2307 O O . ILE A 1 288 ? -25.532 -16.374 33.952 1.00 93.69 288 ILE A O 1
ATOM 2311 N N . GLU A 1 289 ? -27.569 -17.283 34.147 1.00 95.12 289 GLU A N 1
ATOM 2312 C CA . GLU A 1 289 ? -27.419 -18.177 32.988 1.00 95.12 289 GLU A CA 1
ATOM 2313 C C . GLU A 1 289 ? -27.442 -17.407 31.643 1.00 95.12 289 GLU A C 1
ATOM 2315 O O . GLU A 1 289 ? -26.636 -17.681 30.749 1.00 95.12 289 GLU A O 1
ATOM 2320 N N . ASP A 1 290 ? -28.261 -16.353 31.535 1.00 94.50 290 ASP A N 1
ATOM 2321 C CA . ASP A 1 290 ? -28.280 -15.402 30.408 1.00 94.50 290 ASP A CA 1
ATOM 2322 C C . ASP A 1 290 ? -26.956 -14.606 30.295 1.00 94.50 290 ASP A C 1
ATOM 2324 O O . ASP A 1 290 ? -26.584 -14.162 29.208 1.00 94.50 290 ASP A O 1
ATOM 2328 N N . MET A 1 291 ? -26.228 -14.398 31.400 1.00 93.00 291 MET A N 1
ATOM 2329 C CA . MET A 1 291 ? -24.894 -13.771 31.401 1.00 93.00 291 MET A CA 1
ATOM 2330 C C . MET A 1 291 ? -23.769 -14.779 31.139 1.00 93.00 291 MET A C 1
ATOM 2332 O O . MET A 1 291 ? -22.804 -14.449 30.454 1.00 93.00 291 MET A O 1
ATOM 2336 N N . LYS A 1 292 ? -23.901 -16.012 31.636 1.00 95.00 292 LYS A N 1
ATOM 2337 C CA . LYS A 1 292 ? -22.962 -17.122 31.413 1.00 95.00 292 LYS A CA 1
ATOM 2338 C C . LYS A 1 292 ? -22.922 -17.559 29.947 1.00 95.00 292 LYS A C 1
ATOM 2340 O O . LYS A 1 292 ? -21.839 -17.733 29.400 1.00 95.00 292 LYS A O 1
ATOM 2345 N N . SER A 1 293 ? -24.079 -17.650 29.295 1.00 95.19 293 SER A N 1
ATOM 2346 C CA . SER A 1 293 ? -24.174 -17.914 27.851 1.00 95.19 293 SER A CA 1
ATOM 2347 C C . SER A 1 293 ? -23.547 -16.792 27.010 1.00 95.19 293 SER A C 1
ATOM 2349 O O . SER A 1 293 ? -22.761 -17.078 26.111 1.00 95.19 293 SER A O 1
ATOM 2351 N N . LYS A 1 294 ? -23.785 -15.515 27.346 1.00 95.88 294 LYS A N 1
ATOM 2352 C CA . LYS A 1 294 ? -23.091 -14.375 26.705 1.00 95.88 294 LYS A CA 1
ATOM 2353 C C . LYS A 1 294 ? -21.578 -14.407 26.909 1.00 95.88 294 LYS A C 1
ATOM 2355 O O . LYS A 1 294 ? -20.843 -14.102 25.979 1.00 95.88 294 LYS A O 1
ATOM 2360 N N . TYR A 1 295 ? -21.112 -14.768 28.107 1.00 92.12 295 TYR A N 1
ATOM 2361 C CA . TYR A 1 295 ? -19.682 -14.911 28.376 1.00 92.12 295 TYR A CA 1
ATOM 2362 C C . TYR A 1 295 ? -19.055 -15.995 27.492 1.00 92.12 295 TYR A C 1
ATOM 2364 O O . TYR A 1 295 ? -18.001 -15.761 26.912 1.00 92.12 295 TYR A O 1
ATOM 2372 N N . GLN A 1 296 ? -19.723 -17.144 27.340 1.00 94.62 296 GLN A N 1
ATOM 2373 C CA . GLN A 1 296 ? -19.249 -18.217 26.467 1.00 94.62 296 GLN A CA 1
ATOM 2374 C C . GLN A 1 296 ? -19.144 -17.760 25.002 1.00 94.62 296 GLN A C 1
ATOM 2376 O O . GLN A 1 296 ? -18.094 -17.950 24.397 1.00 94.62 296 GLN A O 1
ATOM 2381 N N . VAL A 1 297 ? -20.168 -17.088 24.460 1.00 94.12 297 VAL A N 1
ATOM 2382 C CA . VAL A 1 297 ? -20.125 -16.555 23.082 1.00 94.12 297 VAL A CA 1
ATOM 2383 C C . VAL A 1 297 ? -18.977 -15.553 22.901 1.00 94.12 297 VAL A C 1
ATOM 2385 O O . VAL A 1 297 ? -18.271 -15.616 21.903 1.00 94.12 297 VAL A O 1
ATOM 2388 N N . LEU A 1 298 ? -18.723 -14.676 23.879 1.00 92.25 298 LEU A N 1
ATOM 2389 C CA . LEU A 1 298 ? -17.598 -13.729 23.827 1.00 92.25 298 LEU A CA 1
ATOM 2390 C C . LEU A 1 298 ? -16.220 -14.412 23.916 1.00 92.25 298 LEU A C 1
ATOM 2392 O O . LEU A 1 298 ? -15.248 -13.897 23.365 1.00 92.25 298 LEU A O 1
ATOM 2396 N N . GLU A 1 299 ? -16.114 -15.550 24.605 1.00 91.19 299 GLU A N 1
ATOM 2397 C CA . GLU A 1 299 ? -14.892 -16.365 24.656 1.00 91.19 299 GLU A CA 1
ATOM 2398 C C . GLU A 1 299 ? -14.654 -17.086 23.311 1.00 91.19 299 GLU A C 1
ATOM 2400 O O . GLU A 1 299 ? -13.526 -17.118 22.821 1.00 91.19 299 GLU A O 1
ATOM 2405 N N . GLU A 1 300 ? -15.722 -17.579 22.673 1.00 94.94 300 GLU A N 1
ATOM 2406 C CA . GLU A 1 300 ? -15.702 -18.189 21.333 1.00 94.94 300 GLU A CA 1
ATOM 2407 C C . GLU A 1 300 ? -15.357 -17.150 20.240 1.00 94.94 300 GLU A C 1
ATOM 2409 O O . GLU A 1 300 ? -14.413 -17.353 19.475 1.00 94.94 300 GLU A O 1
ATOM 2414 N N . GLU A 1 301 ? -16.010 -15.980 20.222 1.00 94.19 301 GLU A N 1
ATOM 2415 C CA . GLU A 1 301 ? -15.700 -14.868 19.300 1.00 94.19 301 GLU A CA 1
ATOM 2416 C C . GLU A 1 301 ? -14.246 -14.380 19.428 1.00 94.19 301 GLU A C 1
ATOM 2418 O O . GLU A 1 301 ? -13.594 -14.048 18.430 1.00 94.19 301 GLU A O 1
ATOM 2423 N N . LYS A 1 302 ? -13.728 -14.336 20.661 1.00 92.38 302 LYS A N 1
ATOM 2424 C CA . LYS A 1 302 ? -12.338 -13.981 20.971 1.00 92.38 302 LYS A CA 1
ATOM 2425 C C . LYS A 1 302 ? -11.358 -15.013 20.413 1.00 92.38 302 LYS A C 1
ATOM 2427 O O . LYS A 1 302 ? -10.343 -14.612 19.844 1.00 92.38 302 LYS A O 1
ATOM 2432 N N . GLU A 1 303 ? -11.639 -16.304 20.559 1.00 95.19 303 GLU A N 1
ATOM 2433 C CA . GLU A 1 303 ? -10.790 -17.368 20.013 1.00 95.19 303 GLU A CA 1
ATOM 2434 C C . GLU A 1 303 ? -10.812 -17.352 18.473 1.00 95.19 303 GLU A C 1
ATOM 2436 O O . GLU A 1 303 ? -9.758 -17.404 17.836 1.00 95.19 303 GLU A O 1
ATOM 2441 N N . ASP A 1 304 ? -11.972 -17.121 17.853 1.00 95.25 304 ASP A N 1
ATOM 2442 C CA . ASP A 1 304 ? -12.080 -16.896 16.406 1.00 95.25 304 ASP A CA 1
ATOM 2443 C C . ASP A 1 304 ? -11.299 -15.655 15.941 1.00 95.25 304 ASP A C 1
ATOM 2445 O O . ASP A 1 304 ? -10.757 -15.633 14.833 1.00 95.25 304 ASP A O 1
ATOM 2449 N N . LEU A 1 305 ? -11.245 -14.582 16.738 1.00 93.50 305 LEU A N 1
ATOM 2450 C CA . LEU A 1 305 ? -10.415 -13.405 16.441 1.00 93.50 305 LEU A CA 1
ATOM 2451 C C . LEU A 1 305 ? -8.916 -13.705 16.586 1.00 93.50 305 LEU A C 1
ATOM 2453 O O . LEU A 1 305 ? -8.126 -13.225 15.773 1.00 93.50 305 LEU A O 1
ATOM 2457 N N . ILE A 1 306 ? -8.515 -14.510 17.574 1.00 94.12 306 ILE A N 1
ATOM 2458 C CA . ILE A 1 306 ? -7.126 -14.963 17.744 1.00 94.12 306 ILE A CA 1
ATOM 2459 C C . ILE A 1 306 ? -6.696 -15.807 16.539 1.00 94.12 306 ILE A C 1
ATOM 2461 O O . ILE A 1 306 ? -5.656 -15.520 15.943 1.00 94.12 306 ILE A O 1
ATOM 2465 N N . ASN A 1 307 ? -7.519 -16.769 16.116 1.00 94.88 307 ASN A N 1
ATOM 2466 C CA . ASN A 1 307 ? -7.227 -17.623 14.965 1.00 94.88 307 ASN A CA 1
ATOM 2467 C C . ASN A 1 307 ? -7.186 -16.825 13.648 1.00 94.88 307 ASN A C 1
ATOM 2469 O O . ASN A 1 307 ? -6.189 -16.893 12.933 1.00 94.88 307 ASN A O 1
ATOM 2473 N N . ARG A 1 308 ? -8.160 -15.939 13.386 1.00 95.12 308 ARG A N 1
ATOM 2474 C CA . ARG A 1 308 ? -8.145 -15.050 12.200 1.00 95.12 308 ARG A CA 1
ATOM 2475 C C . ARG A 1 308 ? -7.009 -14.017 12.200 1.00 95.12 308 ARG A C 1
ATOM 2477 O O . ARG A 1 308 ? -6.688 -13.464 11.146 1.00 95.12 308 ARG A O 1
ATOM 2484 N N . ASN A 1 309 ? -6.417 -13.697 13.350 1.00 89.56 309 ASN A N 1
ATOM 2485 C CA . ASN A 1 309 ? -5.205 -12.873 13.412 1.00 89.56 309 ASN A CA 1
ATOM 2486 C C . ASN A 1 309 ? -3.957 -13.717 13.145 1.00 89.56 309 ASN A C 1
ATOM 2488 O O . ASN A 1 309 ? -3.116 -13.314 12.348 1.00 89.56 309 ASN A O 1
ATOM 2492 N N . ARG A 1 310 ? -3.887 -14.920 13.720 1.00 95.81 310 ARG A N 1
ATOM 2493 C CA . ARG A 1 310 ? -2.813 -15.882 13.467 1.00 95.81 310 ARG A CA 1
ATOM 2494 C C . ARG A 1 310 ? -2.706 -16.261 11.988 1.00 95.81 310 ARG A C 1
ATOM 2496 O O . ARG A 1 310 ? -1.612 -16.232 11.442 1.00 95.81 310 ARG A O 1
ATOM 2503 N N . GLU A 1 311 ? -3.825 -16.553 11.328 1.00 95.19 311 GLU A N 1
ATOM 2504 C CA . GLU A 1 311 ? -3.863 -16.828 9.886 1.00 95.19 311 GLU A CA 1
ATOM 2505 C C . GLU A 1 311 ? -3.349 -15.638 9.064 1.00 95.19 311 GLU A C 1
ATOM 2507 O O . GLU A 1 311 ? -2.638 -15.826 8.079 1.00 95.19 311 GLU A O 1
ATOM 2512 N N . ARG A 1 312 ? -3.663 -14.396 9.463 1.00 94.06 312 ARG A N 1
ATOM 2513 C CA . ARG A 1 312 ? -3.109 -13.198 8.811 1.00 94.06 312 ARG A CA 1
ATOM 2514 C C . ARG A 1 312 ? -1.610 -13.067 9.042 1.00 94.06 312 ARG A C 1
ATOM 2516 O O . ARG A 1 312 ? -0.901 -12.787 8.084 1.00 94.06 312 ARG A O 1
ATOM 2523 N N . ASP A 1 313 ? -1.126 -13.296 10.260 1.00 92.69 313 ASP A N 1
ATOM 2524 C CA . ASP A 1 313 ? 0.306 -13.261 10.565 1.00 92.69 313 ASP A CA 1
ATOM 2525 C C . ASP A 1 313 ? 1.069 -14.348 9.787 1.00 92.69 313 ASP A C 1
ATOM 2527 O O . ASP A 1 313 ? 2.132 -14.075 9.232 1.00 92.69 313 ASP A O 1
ATOM 2531 N N . GLU A 1 314 ? 0.537 -15.569 9.689 1.00 95.19 314 GLU A N 1
ATOM 2532 C CA . GLU A 1 314 ? 1.147 -16.666 8.922 1.00 95.19 314 GLU A CA 1
ATOM 2533 C C . GLU A 1 314 ? 1.149 -16.355 7.405 1.00 95.19 314 GLU A C 1
ATOM 2535 O O . GLU A 1 314 ? 2.196 -16.479 6.760 1.00 95.19 314 GLU A O 1
ATOM 2540 N N . ASN A 1 315 ? 0.050 -15.819 6.854 1.00 95.62 315 ASN A N 1
ATOM 2541 C CA . ASN A 1 315 ? -0.016 -15.344 5.464 1.00 95.62 315 ASN A CA 1
ATOM 2542 C C . ASN A 1 315 ? 0.969 -14.193 5.182 1.00 95.62 315 ASN A C 1
ATOM 2544 O O . ASN A 1 315 ? 1.760 -14.287 4.242 1.00 95.62 315 ASN A O 1
ATOM 2548 N N . LEU A 1 316 ? 0.987 -13.145 6.014 1.00 95.12 316 LEU A N 1
ATOM 2549 C CA . LEU A 1 316 ? 1.903 -12.005 5.872 1.00 95.12 316 LEU A CA 1
ATOM 2550 C C . LEU A 1 316 ? 3.373 -12.434 5.971 1.00 95.12 316 LEU A C 1
ATOM 2552 O O . LEU A 1 316 ? 4.211 -11.925 5.230 1.00 95.12 316 LEU A O 1
ATOM 2556 N N . ASN A 1 317 ? 3.707 -13.396 6.839 1.00 94.56 317 ASN A N 1
ATOM 2557 C CA . ASN A 1 317 ? 5.062 -13.950 6.899 1.00 94.56 317 ASN A CA 1
ATOM 2558 C C . ASN A 1 317 ? 5.441 -14.681 5.599 1.00 94.56 317 ASN A C 1
ATOM 2560 O O . ASN A 1 317 ? 6.577 -14.529 5.142 1.00 94.56 317 ASN A O 1
ATOM 2564 N N . SER A 1 318 ? 4.508 -15.412 4.974 1.00 95.19 318 SER A N 1
ATOM 2565 C CA . SER A 1 318 ? 4.748 -16.059 3.674 1.00 95.19 318 SER A CA 1
ATOM 2566 C C . SER A 1 318 ? 4.946 -15.045 2.538 1.00 95.19 318 SER A C 1
ATOM 2568 O O . SER A 1 318 ? 5.875 -15.182 1.739 1.00 95.19 318 SER A O 1
ATOM 2570 N N . GLU A 1 319 ? 4.161 -13.963 2.521 1.00 95.94 319 GLU A N 1
ATOM 2571 C CA . GLU A 1 319 ? 4.298 -12.879 1.547 1.00 95.94 319 GLU A CA 1
ATOM 2572 C C . GLU A 1 319 ? 5.648 -12.165 1.715 1.00 95.94 319 GLU A C 1
ATOM 2574 O O . GLU A 1 319 ? 6.418 -12.055 0.758 1.00 95.94 319 GLU A O 1
ATOM 2579 N N . ILE A 1 320 ? 6.000 -11.793 2.951 1.00 94.06 320 ILE A N 1
ATOM 2580 C CA . ILE A 1 320 ? 7.300 -11.213 3.317 1.00 94.06 320 ILE A CA 1
ATOM 2581 C C . ILE A 1 320 ? 8.467 -12.138 2.932 1.00 94.06 320 ILE A C 1
ATOM 2583 O O . ILE A 1 320 ? 9.536 -11.639 2.573 1.00 94.06 320 ILE A O 1
ATOM 2587 N N . GLN A 1 321 ? 8.308 -13.463 3.001 1.00 94.69 321 GLN A N 1
ATOM 2588 C CA . GLN A 1 321 ? 9.326 -14.395 2.516 1.00 94.69 321 GLN A CA 1
ATOM 2589 C C . GLN A 1 321 ? 9.435 -14.361 0.984 1.00 94.69 321 GLN A C 1
ATOM 2591 O O . GLN A 1 321 ? 10.537 -14.163 0.474 1.00 94.69 321 GLN A O 1
ATOM 2596 N N . SER A 1 322 ? 8.317 -14.442 0.256 1.00 94.56 322 SER A N 1
ATOM 2597 C CA . SER A 1 322 ? 8.323 -14.388 -1.217 1.00 94.56 322 SER A CA 1
ATOM 2598 C C . SER A 1 322 ? 8.915 -13.078 -1.768 1.00 94.56 322 SER A C 1
ATOM 2600 O O . SER A 1 322 ? 9.640 -13.085 -2.764 1.00 94.56 322 SER A O 1
ATOM 2602 N N . LEU A 1 323 ? 8.684 -11.952 -1.082 1.00 93.31 323 LEU A N 1
ATOM 2603 C CA . LEU A 1 323 ? 9.255 -10.647 -1.426 1.00 93.31 323 LEU A CA 1
ATOM 2604 C C . LEU A 1 323 ? 10.763 -10.573 -1.136 1.00 93.31 323 LEU A C 1
ATOM 2606 O O . LEU A 1 323 ? 11.499 -9.938 -1.891 1.00 93.31 323 LEU A O 1
ATOM 2610 N N . LYS A 1 324 ? 11.257 -11.247 -0.086 1.00 94.69 324 LYS A N 1
ATOM 2611 C CA . LYS A 1 324 ? 12.705 -11.374 0.169 1.00 94.69 324 LYS A CA 1
ATOM 2612 C C . LYS A 1 324 ? 13.387 -12.220 -0.898 1.00 94.69 324 LYS A C 1
ATOM 2614 O O . LYS A 1 324 ? 14.449 -11.831 -1.368 1.00 94.69 324 LYS A O 1
ATOM 2619 N N . GLU A 1 325 ? 12.783 -13.343 -1.279 1.00 95.44 325 GLU A N 1
ATOM 2620 C CA . GLU A 1 325 ? 13.303 -14.230 -2.325 1.00 95.44 325 GLU A CA 1
ATOM 2621 C C . GLU A 1 325 ? 13.353 -13.502 -3.678 1.00 95.44 325 GLU A C 1
ATOM 2623 O O . GLU A 1 325 ? 14.401 -13.490 -4.326 1.00 95.44 325 GLU A O 1
ATOM 2628 N N . ARG A 1 326 ? 12.295 -12.761 -4.039 1.00 95.88 326 ARG A N 1
ATOM 2629 C CA . ARG A 1 326 ? 12.295 -11.889 -5.226 1.00 95.88 326 ARG A CA 1
ATOM 2630 C C . ARG A 1 326 ? 13.374 -10.801 -5.161 1.00 95.88 326 ARG A C 1
ATOM 2632 O O . ARG A 1 326 ? 14.140 -10.663 -6.104 1.00 95.88 326 ARG A O 1
ATOM 2639 N N . SER A 1 327 ? 13.519 -10.109 -4.028 1.00 92.81 327 SER A N 1
ATOM 2640 C CA . SER A 1 327 ? 14.550 -9.069 -3.841 1.00 92.81 327 SER A CA 1
ATOM 2641 C C . SER A 1 327 ? 15.993 -9.606 -3.799 1.00 92.81 327 SER A C 1
ATOM 2643 O O . SER A 1 327 ? 16.945 -8.819 -3.820 1.00 92.81 327 SER A O 1
ATOM 2645 N N . ILE A 1 328 ? 16.188 -10.925 -3.696 1.00 95.69 328 ILE A N 1
ATOM 2646 C CA . ILE A 1 328 ? 17.491 -11.577 -3.893 1.00 95.69 328 ILE A CA 1
ATOM 2647 C C . ILE A 1 328 ? 17.725 -11.824 -5.389 1.00 95.69 328 ILE A C 1
ATOM 2649 O O . ILE A 1 328 ? 18.796 -11.479 -5.883 1.00 95.69 328 ILE A O 1
ATOM 2653 N N . LEU A 1 329 ? 16.721 -12.330 -6.114 1.00 94.56 329 LEU A N 1
ATOM 2654 C CA . LEU A 1 329 ? 16.792 -12.539 -7.567 1.00 94.56 329 LEU A CA 1
ATOM 2655 C C . LEU A 1 329 ? 16.997 -11.217 -8.328 1.00 94.56 329 LEU A C 1
ATOM 2657 O O . LEU A 1 329 ? 17.932 -11.111 -9.112 1.00 94.56 329 LEU A O 1
ATOM 2661 N N . GLU A 1 330 ? 16.221 -10.175 -8.012 1.00 92.94 330 GLU A N 1
ATOM 2662 C CA . GLU A 1 330 ? 16.353 -8.826 -8.598 1.00 92.94 330 GLU A CA 1
ATOM 2663 C C . GLU A 1 330 ? 17.771 -8.243 -8.420 1.00 92.94 330 GLU A C 1
ATOM 2665 O O . GLU A 1 330 ? 18.277 -7.533 -9.289 1.00 92.94 330 GLU A O 1
ATOM 2670 N N . LYS A 1 331 ? 18.449 -8.560 -7.305 1.00 94.00 331 LYS A N 1
ATOM 2671 C CA . LYS A 1 331 ? 19.844 -8.148 -7.071 1.00 94.00 331 LYS A CA 1
ATOM 2672 C C . LYS A 1 331 ? 20.835 -8.959 -7.894 1.00 94.00 331 LYS A C 1
ATOM 2674 O O . LYS A 1 331 ? 21.777 -8.378 -8.414 1.00 94.00 331 LYS A O 1
ATOM 2679 N N . GLN A 1 332 ? 20.616 -10.264 -8.041 1.00 94.88 332 GLN A N 1
ATOM 2680 C CA . GLN A 1 332 ? 21.450 -11.120 -8.888 1.00 94.88 332 GLN A CA 1
ATOM 2681 C C . GLN A 1 332 ? 21.340 -10.711 -10.366 1.00 94.88 332 GLN A C 1
ATOM 2683 O O . GLN A 1 332 ? 22.361 -10.570 -11.036 1.00 94.88 332 GLN A O 1
ATOM 2688 N N . GLU A 1 333 ? 20.131 -10.409 -10.848 1.00 94.19 333 GLU A N 1
ATOM 2689 C CA . GLU A 1 333 ? 19.917 -9.856 -12.191 1.00 94.19 333 GLU A CA 1
ATOM 2690 C C . GLU A 1 333 ? 20.594 -8.487 -12.363 1.00 94.19 333 GLU A C 1
ATOM 2692 O O . GLU A 1 333 ? 21.248 -8.249 -13.380 1.00 94.19 333 GLU A O 1
ATOM 2697 N N . HIS A 1 334 ? 20.516 -7.599 -11.363 1.00 90.88 334 HIS A N 1
ATOM 2698 C CA . HIS A 1 334 ? 21.218 -6.312 -11.396 1.00 90.88 334 HIS A CA 1
ATOM 2699 C C . HIS A 1 334 ? 22.750 -6.477 -11.396 1.00 90.88 334 HIS A C 1
ATOM 2701 O O . HIS A 1 334 ? 23.440 -5.769 -12.130 1.00 90.88 334 HIS A O 1
ATOM 2707 N N . GLU A 1 335 ? 23.306 -7.401 -10.608 1.00 94.31 335 GLU A N 1
ATOM 2708 C CA . GLU A 1 335 ? 24.744 -7.706 -10.599 1.00 94.31 335 GLU A CA 1
ATOM 2709 C C . GLU A 1 335 ? 25.206 -8.284 -11.951 1.00 94.31 335 GLU A C 1
ATOM 2711 O O . GLU A 1 335 ? 26.243 -7.867 -12.475 1.00 94.31 335 GLU A O 1
ATOM 2716 N N . GLU A 1 336 ? 24.417 -9.166 -12.575 1.00 95.56 336 GLU A N 1
ATOM 2717 C CA . GLU A 1 336 ? 24.674 -9.651 -13.938 1.00 95.56 336 GLU A CA 1
ATOM 2718 C C . GLU A 1 336 ? 24.612 -8.535 -14.991 1.00 95.56 336 GLU A C 1
ATOM 2720 O O . GLU A 1 336 ? 25.477 -8.463 -15.868 1.00 95.56 336 GLU A O 1
ATOM 2725 N N . LEU A 1 337 ? 23.595 -7.671 -14.938 1.00 93.62 337 LEU A N 1
ATOM 2726 C CA . LEU A 1 337 ? 23.457 -6.540 -15.860 1.00 93.62 337 LEU A CA 1
ATOM 2727 C C . LEU A 1 337 ? 24.618 -5.554 -15.698 1.00 93.62 337 LEU A C 1
ATOM 2729 O O . LEU A 1 337 ? 25.176 -5.103 -16.696 1.00 93.62 337 LEU A O 1
ATOM 2733 N N . GLN A 1 338 ? 25.052 -5.289 -14.465 1.00 93.81 338 GLN A N 1
ATOM 2734 C CA . GLN A 1 338 ? 26.210 -4.442 -14.187 1.00 93.81 338 GLN A CA 1
ATOM 2735 C C . GLN A 1 338 ? 27.516 -5.045 -14.736 1.00 93.81 338 GLN A C 1
ATOM 2737 O O . GLN A 1 338 ? 28.334 -4.313 -15.294 1.00 93.81 338 GLN A O 1
ATOM 2742 N N . GLN A 1 339 ? 27.701 -6.370 -14.667 1.00 94.50 339 GLN A N 1
ATOM 2743 C CA . GLN A 1 339 ? 28.831 -7.039 -15.330 1.00 94.50 339 GLN A CA 1
ATOM 2744 C C . GLN A 1 339 ? 28.758 -6.931 -16.862 1.00 94.50 339 GLN A C 1
ATOM 2746 O O . GLN A 1 339 ? 29.777 -6.667 -17.500 1.00 94.50 339 GLN A O 1
ATOM 2751 N N . LYS A 1 340 ? 27.566 -7.081 -17.458 1.00 94.44 340 LYS A N 1
ATOM 2752 C CA . LYS A 1 340 ? 27.352 -6.943 -18.912 1.00 94.44 340 LYS A CA 1
ATOM 2753 C C . LYS A 1 340 ? 27.627 -5.511 -19.398 1.00 94.44 340 LYS A C 1
ATOM 2755 O O . LYS A 1 340 ? 28.249 -5.344 -20.444 1.00 94.44 340 LYS A O 1
ATOM 2760 N N . VAL A 1 341 ? 27.261 -4.489 -18.617 1.00 93.00 341 VAL A N 1
ATOM 2761 C CA . VAL A 1 341 ? 27.616 -3.081 -18.894 1.00 93.00 341 VAL A CA 1
ATOM 2762 C C . VAL A 1 341 ? 29.135 -2.883 -18.874 1.00 93.00 341 VAL A C 1
ATOM 2764 O O . VAL A 1 341 ? 29.679 -2.379 -19.849 1.00 93.00 341 VAL A O 1
ATOM 2767 N N . LEU A 1 342 ? 29.840 -3.366 -17.843 1.00 94.25 342 LEU A N 1
ATOM 2768 C CA . LEU A 1 342 ? 31.307 -3.254 -17.763 1.00 94.25 342 LEU A CA 1
ATOM 2769 C C . LEU A 1 342 ? 32.033 -3.962 -18.925 1.00 94.25 342 LEU A C 1
ATOM 2771 O O . LEU A 1 342 ? 33.063 -3.481 -19.400 1.00 94.25 342 LEU A O 1
ATOM 2775 N N . GLN A 1 343 ? 31.497 -5.086 -19.414 1.00 95.38 343 GLN A N 1
ATOM 2776 C CA . GLN A 1 343 ? 32.007 -5.757 -20.618 1.00 95.38 343 GLN A CA 1
ATOM 2777 C C . GLN A 1 343 ? 31.770 -4.916 -21.882 1.00 95.38 343 GLN A C 1
ATOM 2779 O O . GLN A 1 343 ? 32.675 -4.779 -22.707 1.00 95.38 343 GLN A O 1
ATOM 2784 N N . MET A 1 344 ? 30.584 -4.318 -22.023 1.00 92.94 344 MET A N 1
ATOM 2785 C CA . MET A 1 344 ? 30.238 -3.455 -23.156 1.00 92.94 344 MET A CA 1
ATOM 2786 C C . MET A 1 344 ? 31.073 -2.164 -23.180 1.00 92.94 344 MET A C 1
ATOM 2788 O O . MET A 1 344 ? 31.561 -1.784 -24.242 1.00 92.94 344 MET A O 1
ATOM 2792 N N . ASP A 1 345 ? 31.318 -1.542 -22.024 1.00 92.88 345 ASP A N 1
ATOM 2793 C CA . ASP A 1 345 ? 32.213 -0.384 -21.894 1.00 92.88 345 ASP A CA 1
ATOM 2794 C C . ASP A 1 345 ? 33.649 -0.728 -22.320 1.00 92.88 345 ASP A C 1
ATOM 2796 O O . ASP A 1 345 ? 34.292 0.054 -23.023 1.00 92.88 345 ASP A O 1
ATOM 2800 N N . SER A 1 346 ? 34.142 -1.922 -21.965 1.00 94.06 346 SER A N 1
ATOM 2801 C CA . SER A 1 346 ? 35.465 -2.401 -22.385 1.00 94.06 346 SER A CA 1
ATOM 2802 C C . SER A 1 346 ? 35.566 -2.613 -23.902 1.00 94.06 346 SER A C 1
ATOM 2804 O O . SER A 1 346 ? 36.602 -2.303 -24.491 1.00 94.06 346 SER A O 1
ATOM 2806 N N . LEU A 1 347 ? 34.510 -3.118 -24.549 1.00 94.50 347 LEU A N 1
ATOM 2807 C CA . LEU A 1 347 ? 34.462 -3.267 -26.009 1.00 94.50 347 LEU A CA 1
ATOM 2808 C C . LEU A 1 347 ? 34.371 -1.902 -26.708 1.00 94.50 347 LEU A C 1
ATOM 2810 O O . LEU A 1 347 ? 35.094 -1.649 -27.669 1.00 94.50 347 LEU A O 1
ATOM 2814 N N . LEU A 1 348 ? 33.557 -0.985 -26.179 1.00 93.50 348 LEU A N 1
ATOM 2815 C CA . LEU A 1 348 ? 33.436 0.385 -26.682 1.00 93.50 348 LEU A CA 1
ATOM 2816 C C . LEU A 1 348 ? 34.749 1.178 -26.534 1.00 93.50 348 LEU A C 1
ATOM 2818 O O . LEU A 1 348 ? 35.069 2.016 -27.378 1.00 93.50 348 LEU A O 1
ATOM 2822 N N . GLN A 1 349 ? 35.522 0.924 -25.476 1.00 93.19 349 GLN A N 1
ATOM 2823 C CA . GLN A 1 349 ? 36.875 1.456 -25.302 1.00 93.19 349 GLN A CA 1
ATOM 2824 C C . GLN A 1 349 ? 37.810 0.936 -26.410 1.00 93.19 349 GLN A C 1
ATOM 2826 O O . GLN A 1 349 ? 38.482 1.731 -27.069 1.00 93.19 349 GLN A O 1
ATOM 2831 N N . GLN A 1 350 ? 37.784 -0.373 -26.686 1.00 94.19 350 GLN A N 1
ATOM 2832 C CA . GLN A 1 350 ? 38.582 -0.996 -27.746 1.00 94.19 350 GLN A CA 1
ATOM 2833 C C . GLN A 1 350 ? 38.212 -0.477 -29.150 1.00 94.19 350 GLN A C 1
ATOM 2835 O O . GLN A 1 350 ? 39.104 -0.207 -29.956 1.00 94.19 350 GLN A O 1
ATOM 2840 N N . GLU A 1 351 ? 36.926 -0.271 -29.452 1.00 91.00 351 GLU A N 1
ATOM 2841 C CA . GLU A 1 351 ? 36.506 0.334 -30.725 1.00 91.00 351 GLU A CA 1
ATOM 2842 C C . GLU A 1 351 ? 36.960 1.793 -30.868 1.00 91.00 351 GLU A C 1
ATOM 2844 O O . GLU A 1 351 ? 37.367 2.197 -31.957 1.00 91.00 351 GLU A O 1
ATOM 2849 N N . LYS A 1 352 ? 36.966 2.588 -29.787 1.00 92.38 352 LYS A N 1
ATOM 2850 C CA . LYS A 1 352 ? 37.508 3.962 -29.810 1.00 92.38 352 LYS A CA 1
ATOM 2851 C C . LYS A 1 352 ? 39.012 3.978 -30.092 1.00 92.38 352 LYS A C 1
ATOM 2853 O O . LYS A 1 352 ? 39.482 4.826 -30.854 1.00 92.38 352 LYS A O 1
ATOM 2858 N N . GLU A 1 353 ? 39.767 3.040 -29.526 1.00 94.19 353 GLU A N 1
ATOM 2859 C CA . GLU A 1 353 ? 41.206 2.883 -29.785 1.00 94.19 353 GLU A CA 1
ATOM 2860 C C . GLU A 1 353 ? 41.476 2.442 -31.237 1.00 94.19 353 GLU A C 1
ATOM 2862 O O . GLU A 1 353 ? 42.331 3.018 -31.912 1.00 94.19 353 GLU A O 1
ATOM 2867 N N . LEU A 1 354 ? 40.683 1.510 -31.778 1.00 94.12 354 LEU A N 1
ATOM 2868 C CA . LEU A 1 354 ? 40.761 1.118 -33.192 1.00 94.12 354 LEU A CA 1
ATOM 2869 C C . LEU A 1 354 ? 40.372 2.265 -34.140 1.00 94.12 354 LEU A C 1
ATOM 2871 O O . LEU A 1 354 ? 41.075 2.516 -35.120 1.00 94.12 354 LEU A O 1
ATOM 2875 N N . SER A 1 355 ? 39.289 2.986 -33.842 1.00 92.31 355 SER A N 1
ATOM 2876 C CA . SER A 1 355 ? 38.789 4.108 -34.645 1.00 92.31 355 SER A CA 1
ATOM 2877 C C . SER A 1 355 ? 39.777 5.278 -34.676 1.00 92.31 355 SER A C 1
ATOM 2879 O O . SER A 1 355 ? 40.101 5.784 -35.750 1.00 92.31 355 SER A O 1
ATOM 2881 N N . SER A 1 356 ? 40.353 5.650 -33.528 1.00 93.19 356 SER A N 1
ATOM 2882 C CA . SER A 1 356 ? 41.397 6.685 -33.466 1.00 93.19 356 SER A CA 1
ATOM 2883 C C . SER A 1 356 ? 42.693 6.255 -34.169 1.00 93.19 356 SER A C 1
ATOM 2885 O O . SER A 1 356 ? 43.283 7.056 -34.895 1.00 93.19 356 SER A O 1
ATOM 2887 N N . GLY A 1 357 ? 43.091 4.980 -34.069 1.00 94.56 357 GLY A N 1
ATOM 2888 C CA . GLY A 1 357 ? 44.214 4.427 -34.836 1.00 94.56 357 GLY A CA 1
ATOM 2889 C C . GLY A 1 357 ? 43.980 4.399 -36.356 1.00 94.56 357 GLY A C 1
ATOM 2890 O O . GLY A 1 357 ? 44.917 4.602 -37.131 1.00 94.56 357 GLY A O 1
ATOM 2891 N N . LEU A 1 358 ? 42.738 4.189 -36.808 1.00 93.25 358 LEU A N 1
ATOM 2892 C CA . LEU A 1 358 ? 42.351 4.321 -38.219 1.00 93.25 358 LEU A CA 1
ATOM 2893 C C . LEU A 1 358 ? 42.329 5.788 -38.666 1.00 93.25 358 LEU A C 1
ATOM 2895 O O . LEU A 1 358 ? 42.843 6.101 -39.738 1.00 93.25 358 LEU A O 1
ATOM 2899 N N . GLN A 1 359 ? 41.808 6.695 -37.837 1.00 92.06 359 GLN A N 1
ATOM 2900 C CA . GLN A 1 359 ? 41.798 8.133 -38.112 1.00 92.06 359 GLN A CA 1
ATOM 2901 C C . GLN A 1 359 ? 43.224 8.695 -38.225 1.00 92.06 359 GLN A C 1
ATOM 2903 O O . GLN A 1 359 ? 43.502 9.462 -39.143 1.00 92.06 359 GLN A O 1
ATOM 2908 N N . GLN A 1 360 ? 44.156 8.257 -37.371 1.00 94.12 360 GLN A N 1
ATOM 2909 C CA . GLN A 1 360 ? 45.569 8.637 -37.468 1.00 94.12 360 GLN A CA 1
ATOM 2910 C C . GLN A 1 360 ? 46.196 8.194 -38.802 1.00 94.12 360 GLN A C 1
ATOM 2912 O O . GLN A 1 360 ? 46.897 8.983 -39.436 1.00 94.12 360 GLN A O 1
ATOM 2917 N N . LYS A 1 361 ? 45.909 6.964 -39.258 1.00 94.06 361 LYS A N 1
ATOM 2918 C CA . LYS A 1 361 ? 46.362 6.453 -40.566 1.00 94.06 361 LYS A CA 1
ATOM 2919 C C . LYS A 1 361 ? 45.738 7.203 -41.743 1.00 94.06 361 LYS A C 1
ATOM 2921 O O . LYS A 1 361 ? 46.405 7.416 -42.751 1.00 94.06 361 LYS A O 1
ATOM 2926 N N . LEU A 1 362 ? 44.474 7.616 -41.620 1.00 91.88 362 LEU A N 1
ATOM 2927 C CA . LEU A 1 362 ? 43.813 8.441 -42.630 1.00 91.88 362 LEU A CA 1
ATOM 2928 C C . LEU A 1 362 ? 44.505 9.806 -42.751 1.00 91.88 362 LEU A C 1
ATOM 2930 O O . LEU A 1 362 ? 44.781 10.238 -43.865 1.00 91.88 362 LEU A O 1
ATOM 2934 N N . CYS A 1 363 ? 44.845 10.444 -41.626 1.00 91.94 363 CYS A N 1
ATOM 2935 C CA . CYS A 1 363 ? 45.590 11.704 -41.622 1.00 91.94 363 CYS A CA 1
ATOM 2936 C C . CYS A 1 363 ? 46.985 11.556 -42.253 1.00 91.94 363 CYS A C 1
ATOM 2938 O O . CYS A 1 363 ? 47.341 12.366 -43.104 1.00 91.94 363 CYS A O 1
ATOM 2940 N N . SER A 1 364 ? 47.759 10.515 -41.908 1.00 91.69 364 SER A N 1
ATOM 2941 C CA . SER A 1 364 ? 49.089 10.320 -42.510 1.00 91.69 364 SER A CA 1
ATOM 2942 C C . SER A 1 364 ? 49.012 10.063 -44.018 1.00 91.69 364 SER A C 1
ATOM 2944 O O . SER A 1 364 ? 49.784 10.650 -44.769 1.00 91.69 364 SER A O 1
ATOM 2946 N N . PHE A 1 365 ? 48.032 9.274 -44.474 1.00 92.00 365 PHE A N 1
ATOM 2947 C CA . PHE A 1 365 ? 47.805 9.050 -45.904 1.00 92.00 365 PHE A CA 1
ATOM 2948 C C . PHE A 1 365 ? 47.343 10.326 -46.628 1.00 92.00 365 PHE A C 1
ATOM 2950 O O . PHE A 1 365 ? 47.780 10.599 -47.743 1.00 92.00 365 PHE A O 1
ATOM 2957 N N . GLN A 1 366 ? 46.509 11.159 -45.995 1.00 92.38 366 GLN A N 1
ATOM 2958 C CA . GLN A 1 366 ? 46.142 12.473 -46.536 1.00 92.38 366 GLN A CA 1
ATOM 2959 C C . GLN A 1 366 ? 47.356 13.402 -46.653 1.00 92.38 366 GLN A C 1
ATOM 2961 O O . GLN A 1 366 ? 47.494 14.085 -47.666 1.00 92.38 366 GLN A O 1
ATOM 2966 N N . GLU A 1 367 ? 48.266 13.410 -45.674 1.00 92.44 367 GLU A N 1
ATOM 2967 C CA . GLU A 1 367 ? 49.517 14.161 -45.794 1.00 92.44 367 GLU A CA 1
ATOM 2968 C C . GLU A 1 367 ? 50.420 13.637 -46.922 1.00 92.44 367 GLU A C 1
ATOM 2970 O O . GLU A 1 367 ? 51.049 14.439 -47.606 1.00 92.44 367 GLU A O 1
ATOM 2975 N N . GLU A 1 368 ? 50.522 12.319 -47.106 1.00 92.50 368 GLU A N 1
ATOM 2976 C CA . GLU A 1 368 ? 51.296 11.696 -48.192 1.00 92.50 368 GLU A CA 1
ATOM 2977 C C . GLU A 1 368 ? 50.715 12.061 -49.565 1.00 92.50 368 GLU A C 1
ATOM 2979 O O . GLU A 1 368 ? 51.435 12.606 -50.401 1.00 92.50 368 GLU A O 1
ATOM 2984 N N . MET A 1 369 ? 49.398 11.922 -49.745 1.00 88.56 369 MET A N 1
ATOM 2985 C CA . MET A 1 369 ? 48.679 12.369 -50.945 1.00 88.56 369 MET A CA 1
ATOM 2986 C C . MET A 1 369 ? 48.861 13.871 -51.229 1.00 88.56 369 MET A C 1
ATOM 2988 O O . MET A 1 369 ? 48.958 14.273 -52.389 1.00 88.56 369 MET A O 1
ATOM 2992 N N . ILE A 1 370 ? 48.920 14.720 -50.194 1.00 92.25 370 ILE A N 1
ATOM 2993 C CA . ILE A 1 370 ? 49.208 16.155 -50.352 1.00 92.25 370 ILE A CA 1
ATOM 2994 C C . ILE A 1 370 ? 50.663 16.370 -50.790 1.00 92.25 370 ILE A C 1
ATOM 2996 O O . ILE A 1 370 ? 50.895 17.154 -51.709 1.00 92.25 370 ILE A O 1
ATOM 3000 N N . LYS A 1 371 ? 51.633 15.666 -50.188 1.00 92.56 371 LYS A N 1
ATOM 3001 C CA . LYS A 1 371 ? 53.059 15.754 -50.555 1.00 92.56 371 LYS A CA 1
ATOM 3002 C C . LYS A 1 371 ? 53.265 15.354 -52.021 1.00 92.56 371 LYS A C 1
ATOM 3004 O O . LYS A 1 371 ? 53.823 16.151 -52.776 1.00 92.56 371 LYS A O 1
ATOM 3009 N N . GLU A 1 372 ? 52.739 14.203 -52.446 1.00 90.69 372 GLU A N 1
ATOM 3010 C CA . GLU A 1 372 ? 52.777 13.754 -53.848 1.00 90.69 372 GLU A CA 1
ATOM 3011 C C . GLU A 1 372 ? 52.107 14.760 -54.790 1.00 90.69 372 GLU A C 1
ATOM 3013 O O . GLU A 1 372 ? 52.706 15.167 -55.785 1.00 90.69 372 GLU A O 1
ATOM 3018 N N . ARG A 1 373 ? 50.906 15.249 -54.449 1.00 92.38 373 ARG A N 1
ATOM 3019 C CA . ARG A 1 373 ? 50.221 16.271 -55.249 1.00 92.38 373 ARG A CA 1
ATOM 3020 C C . ARG A 1 373 ? 51.064 17.540 -55.411 1.00 92.38 373 ARG A C 1
ATOM 3022 O O . ARG A 1 373 ? 51.175 18.037 -56.527 1.00 92.38 373 ARG A O 1
ATOM 3029 N N . THR A 1 374 ? 51.666 18.059 -54.338 1.00 91.06 374 THR A N 1
ATOM 3030 C CA . THR A 1 374 ? 52.514 19.265 -54.425 1.00 91.06 374 THR A CA 1
ATOM 3031 C C . THR A 1 374 ? 53.798 19.035 -55.223 1.00 91.06 374 THR A C 1
ATOM 3033 O O . THR A 1 374 ? 54.304 19.974 -55.837 1.00 91.06 374 THR A O 1
ATOM 3036 N N . LEU A 1 375 ? 54.303 17.797 -55.262 1.00 93.38 375 LEU A N 1
ATOM 3037 C CA . LEU A 1 375 ? 55.434 17.411 -56.102 1.00 93.38 375 LEU A CA 1
ATOM 3038 C C . LEU A 1 375 ? 55.026 17.417 -57.583 1.00 93.38 375 LEU A C 1
ATOM 3040 O O . LEU A 1 375 ? 55.670 18.107 -58.370 1.00 93.38 375 LEU A O 1
ATOM 3044 N N . PHE A 1 376 ? 53.909 16.776 -57.945 1.00 90.44 376 PHE A N 1
ATOM 3045 C CA . PHE A 1 376 ? 53.386 16.798 -59.319 1.00 90.44 376 PHE A CA 1
ATOM 3046 C C . PHE A 1 376 ? 52.985 18.206 -59.792 1.00 90.44 376 PHE A C 1
ATOM 3048 O O . PHE A 1 376 ? 53.228 18.552 -60.945 1.00 90.44 376 PHE A O 1
ATOM 3055 N N . GLU A 1 377 ? 52.418 19.052 -58.924 1.00 90.69 377 GLU A N 1
ATOM 3056 C CA . GLU A 1 377 ? 52.156 20.468 -59.243 1.00 90.69 377 GLU A CA 1
ATOM 3057 C C . GLU A 1 377 ? 53.464 21.250 -59.488 1.00 90.69 377 GLU A C 1
ATOM 3059 O O . GLU A 1 377 ? 53.502 22.142 -60.339 1.00 90.69 377 GLU A O 1
ATOM 3064 N N . GLY A 1 378 ? 54.551 20.889 -58.798 1.00 90.75 378 GLY A N 1
ATOM 3065 C CA . GLY A 1 378 ? 55.893 21.428 -59.026 1.00 90.75 378 GLY A CA 1
ATOM 3066 C C . GLY A 1 378 ? 56.527 20.963 -60.342 1.00 90.75 378 GLY A C 1
ATOM 3067 O O . GLY A 1 378 ? 57.049 21.792 -61.087 1.00 90.75 378 GLY A O 1
ATOM 3068 N N . GLU A 1 379 ? 56.456 19.667 -60.653 1.00 92.44 379 GLU A N 1
ATOM 3069 C CA . GLU A 1 379 ? 56.955 19.088 -61.912 1.00 92.44 379 GLU A CA 1
ATOM 3070 C C . GLU A 1 379 ? 56.182 19.617 -63.126 1.00 92.44 379 GLU A C 1
ATOM 3072 O O . GLU A 1 379 ? 56.789 20.055 -64.104 1.00 92.44 379 GLU A O 1
ATOM 3077 N N . LEU A 1 380 ? 54.847 19.670 -63.043 1.00 91.50 380 LEU A N 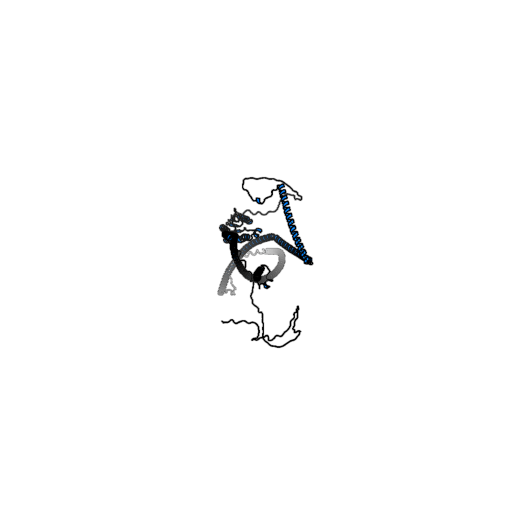1
ATOM 3078 C CA . LEU A 1 380 ? 53.994 20.251 -64.082 1.00 91.50 380 LEU A CA 1
ATOM 3079 C C . LEU A 1 380 ? 54.348 21.720 -64.335 1.00 91.50 380 LEU A C 1
ATOM 3081 O O . LEU A 1 380 ? 54.418 22.146 -65.487 1.00 91.50 380 LEU A O 1
ATOM 3085 N N . LYS A 1 381 ? 54.617 22.493 -63.274 1.00 93.44 381 LYS A N 1
ATOM 3086 C CA . LYS A 1 381 ? 55.067 23.877 -63.427 1.00 93.44 381 LYS A CA 1
ATOM 3087 C C . LYS A 1 381 ? 56.429 23.965 -64.119 1.00 93.44 381 LYS A C 1
ATOM 3089 O O . LYS A 1 381 ? 56.584 24.811 -64.990 1.00 93.44 381 LYS A O 1
ATOM 3094 N N . GLN A 1 382 ? 57.389 23.101 -63.785 1.00 92.00 382 GLN A N 1
ATOM 3095 C CA . GLN A 1 382 ? 58.687 23.076 -64.472 1.00 92.00 382 GLN A CA 1
ATOM 3096 C C . GLN A 1 382 ? 58.533 22.733 -65.961 1.00 92.00 382 GLN A C 1
ATOM 3098 O O . GLN A 1 382 ? 59.134 23.403 -66.796 1.00 92.00 382 GLN A O 1
ATOM 3103 N N . ALA A 1 383 ? 57.675 21.767 -66.303 1.00 91.06 383 ALA A N 1
ATOM 3104 C CA . ALA A 1 383 ? 57.383 21.411 -67.691 1.00 91.06 383 ALA A CA 1
ATOM 3105 C C . ALA A 1 383 ? 56.717 22.561 -68.476 1.00 91.06 383 ALA A C 1
ATOM 3107 O O . ALA A 1 383 ? 57.052 22.779 -69.639 1.00 91.06 383 ALA A O 1
ATOM 3108 N N . LEU A 1 384 ? 55.824 23.333 -67.843 1.00 91.69 384 LEU A N 1
ATOM 3109 C CA . LEU A 1 384 ? 55.244 24.548 -68.432 1.00 91.69 384 LEU A CA 1
ATOM 3110 C C . LEU A 1 384 ? 56.293 25.661 -68.588 1.00 91.69 384 LEU A C 1
ATOM 3112 O O . LEU A 1 384 ? 56.434 26.215 -69.675 1.00 91.69 384 LEU A O 1
ATOM 3116 N N . ASP A 1 385 ? 57.095 25.918 -67.549 1.00 92.50 385 ASP A N 1
ATOM 3117 C CA . ASP A 1 385 ? 58.204 26.875 -67.607 1.00 92.50 385 ASP A CA 1
ATOM 3118 C C . ASP A 1 385 ? 59.215 26.484 -68.712 1.00 92.50 385 ASP A C 1
ATOM 3120 O O . ASP A 1 385 ? 59.894 27.353 -69.257 1.00 92.50 385 ASP A O 1
ATOM 3124 N N . GLU A 1 386 ? 59.397 25.198 -69.035 1.00 92.50 386 GLU A N 1
ATOM 3125 C CA . GLU A 1 386 ? 60.229 24.729 -70.156 1.00 92.50 386 GLU A CA 1
ATOM 3126 C C . GLU A 1 386 ? 59.539 24.846 -71.520 1.00 92.50 386 GLU A C 1
ATOM 3128 O O . GLU A 1 386 ? 60.196 25.251 -72.483 1.00 92.50 386 GLU A O 1
ATOM 3133 N N . LEU A 1 387 ? 58.235 24.571 -71.604 1.00 91.62 387 LEU A N 1
ATOM 3134 C CA . LEU A 1 387 ? 57.440 24.752 -72.821 1.00 91.62 387 LEU A CA 1
ATOM 3135 C C . LEU A 1 387 ? 57.443 26.219 -73.277 1.00 91.62 387 LEU A C 1
ATOM 3137 O O . LEU A 1 387 ? 57.739 26.482 -74.442 1.00 91.62 387 LEU A O 1
ATOM 3141 N N . ASP A 1 388 ? 57.257 27.172 -72.359 1.00 92.31 388 ASP A N 1
ATOM 3142 C CA . ASP A 1 388 ? 57.356 28.612 -72.643 1.00 92.31 388 ASP A CA 1
ATOM 3143 C C . ASP A 1 388 ? 58.741 28.989 -73.211 1.00 92.31 388 ASP A C 1
ATOM 3145 O O . ASP A 1 388 ? 58.852 29.760 -74.168 1.00 92.31 388 ASP A O 1
ATOM 3149 N N . LYS A 1 389 ? 59.825 28.408 -72.670 1.00 93.19 389 LYS A N 1
ATOM 3150 C CA . LYS A 1 389 ? 61.199 28.618 -73.176 1.00 93.19 389 LYS A CA 1
ATOM 3151 C C . LYS A 1 389 ? 61.428 27.985 -74.552 1.00 93.19 389 LYS A C 1
ATOM 3153 O O . LYS A 1 389 ? 62.319 28.439 -75.273 1.00 93.19 389 LYS A O 1
ATOM 3158 N N . LEU A 1 390 ? 60.704 26.922 -74.901 1.00 88.88 390 LEU A N 1
ATOM 3159 C CA . LEU A 1 390 ? 60.748 26.316 -76.234 1.00 88.88 390 LEU A CA 1
ATOM 3160 C C . LEU A 1 390 ? 59.946 27.152 -77.233 1.00 88.88 390 LEU A C 1
ATOM 3162 O O . LEU A 1 390 ? 60.487 27.480 -78.285 1.00 88.88 390 LEU A O 1
ATOM 3166 N N . GLN A 1 391 ? 58.744 27.602 -76.870 1.00 90.25 391 GLN A N 1
ATOM 3167 C CA . GLN A 1 391 ? 57.917 28.475 -77.706 1.00 90.25 391 GLN A CA 1
ATOM 3168 C C . GLN A 1 391 ? 58.623 29.810 -78.013 1.00 90.25 391 GLN A C 1
ATOM 3170 O O . GLN A 1 391 ? 58.639 30.250 -79.159 1.00 90.25 391 GLN A O 1
ATOM 3175 N N . GLN A 1 392 ? 59.317 30.413 -77.038 1.00 91.12 392 GLN A N 1
ATOM 3176 C CA . GLN A 1 392 ? 60.152 31.604 -77.276 1.00 91.12 392 GLN A CA 1
ATOM 3177 C C . GLN A 1 392 ? 61.319 31.349 -78.249 1.00 91.12 392 GLN A C 1
ATOM 3179 O O . GLN A 1 392 ? 61.727 32.257 -78.973 1.00 91.12 392 GLN A O 1
ATOM 3184 N N . LYS A 1 393 ? 61.878 30.131 -78.284 1.00 90.12 393 LYS A N 1
ATOM 3185 C CA . LYS A 1 393 ? 62.923 29.750 -79.253 1.00 90.12 393 LYS A CA 1
ATOM 3186 C C . LYS A 1 393 ? 62.347 29.452 -80.634 1.00 90.12 393 LYS A C 1
ATOM 3188 O O . LYS A 1 393 ? 63.003 29.750 -81.625 1.00 90.12 393 LYS A O 1
ATOM 3193 N N . GLU A 1 394 ? 61.147 28.885 -80.696 1.00 88.56 394 GLU A N 1
ATOM 3194 C CA . GLU A 1 394 ? 60.402 28.655 -81.934 1.00 88.56 394 GLU A CA 1
ATOM 3195 C C . GLU A 1 394 ? 60.030 29.989 -82.594 1.00 88.56 394 GLU A C 1
ATOM 3197 O O . GLU A 1 394 ? 60.355 30.197 -83.759 1.00 88.56 394 GLU A O 1
ATOM 3202 N N . GLU A 1 395 ? 59.513 30.956 -81.831 1.00 90.69 395 GLU A N 1
ATOM 3203 C CA . GLU A 1 395 ? 59.261 32.323 -82.309 1.00 90.69 395 GLU A CA 1
ATOM 3204 C C . GLU A 1 395 ? 60.553 33.022 -82.782 1.00 90.69 395 GLU A C 1
ATOM 3206 O O . GLU A 1 395 ? 60.566 33.691 -83.818 1.00 90.69 395 GLU A O 1
ATOM 3211 N N . GLN A 1 396 ? 61.678 32.844 -82.079 1.00 90.19 396 GLN A N 1
ATOM 3212 C CA . GLN A 1 396 ? 62.982 33.346 -82.541 1.00 90.19 396 GLN A CA 1
ATOM 3213 C C . GLN A 1 396 ? 63.433 32.671 -83.848 1.00 90.19 396 GLN A C 1
ATOM 3215 O O . GLN A 1 396 ? 63.946 33.351 -84.737 1.00 90.19 396 GLN A O 1
ATOM 3220 N N . ALA A 1 397 ? 63.218 31.361 -83.994 1.00 87.44 397 ALA A N 1
ATOM 3221 C CA . ALA A 1 397 ? 63.550 30.616 -85.205 1.00 87.44 397 ALA A CA 1
ATOM 3222 C C . ALA A 1 397 ? 62.656 31.011 -86.393 1.00 87.44 397 ALA A C 1
ATOM 3224 O O . ALA A 1 397 ? 63.177 31.222 -87.484 1.00 87.44 397 ALA A O 1
ATOM 3225 N N . GLU A 1 398 ? 61.348 31.198 -86.190 1.00 89.06 398 GLU A N 1
ATOM 3226 C CA . GLU A 1 398 ? 60.437 31.730 -87.211 1.00 89.06 398 GLU A CA 1
ATOM 3227 C C . GLU A 1 398 ? 60.865 33.117 -87.699 1.00 89.06 398 GLU A C 1
ATOM 3229 O O . GLU A 1 398 ? 60.844 33.388 -88.898 1.00 89.06 398 GLU A O 1
ATOM 3234 N N . ASN A 1 399 ? 61.241 34.014 -86.784 1.00 91.44 399 ASN A N 1
ATOM 3235 C CA . ASN A 1 399 ? 61.665 35.364 -87.149 1.00 91.44 399 ASN A CA 1
ATOM 3236 C C . ASN A 1 399 ? 62.998 35.362 -87.919 1.00 91.44 399 ASN A C 1
ATOM 3238 O O . ASN A 1 399 ? 63.164 36.153 -88.848 1.00 91.44 399 ASN A O 1
ATOM 3242 N N . LEU A 1 400 ? 63.916 34.442 -87.602 1.00 91.06 400 LEU A N 1
ATOM 3243 C CA . LEU A 1 400 ? 65.133 34.218 -88.392 1.00 91.06 400 LEU A CA 1
ATOM 3244 C C . LEU A 1 400 ? 64.836 33.584 -89.762 1.00 91.06 400 LEU A C 1
ATOM 3246 O O . LEU A 1 400 ? 65.463 33.962 -90.748 1.00 91.06 400 LEU A O 1
ATOM 3250 N N . LEU A 1 401 ? 63.872 32.661 -89.851 1.00 88.12 401 LEU A N 1
ATOM 3251 C CA . LEU A 1 401 ? 63.436 32.080 -91.125 1.00 88.12 401 LEU A CA 1
ATOM 3252 C C . LEU A 1 401 ? 62.826 33.146 -92.042 1.00 88.12 401 LEU A C 1
ATOM 3254 O O . LEU A 1 401 ? 63.258 33.248 -93.184 1.00 88.12 401 LEU A O 1
ATOM 3258 N N . LYS A 1 402 ? 61.936 34.006 -91.529 1.00 90.38 402 LYS A N 1
ATOM 3259 C CA . LYS A 1 402 ? 61.352 35.131 -92.287 1.00 90.38 402 LYS A CA 1
ATOM 3260 C C . LYS A 1 402 ? 62.434 36.072 -92.836 1.00 90.38 402 LYS A C 1
ATOM 3262 O O . LYS A 1 402 ? 62.400 36.419 -94.010 1.00 90.38 402 LYS A O 1
ATOM 3267 N N . GLN A 1 403 ? 63.453 36.406 -92.035 1.00 89.88 403 GLN A N 1
ATOM 3268 C CA . GLN A 1 403 ? 64.601 37.207 -92.496 1.00 89.88 403 GLN A CA 1
ATOM 3269 C C . GLN A 1 403 ? 65.411 36.512 -93.606 1.00 89.88 403 GLN A C 1
ATOM 3271 O O . GLN A 1 403 ? 65.873 37.170 -94.539 1.00 89.88 403 GLN A O 1
ATOM 3276 N N . LEU A 1 404 ? 65.585 35.188 -93.529 1.00 86.81 404 LEU A N 1
ATOM 3277 C CA . LEU A 1 404 ? 66.278 34.406 -94.559 1.00 86.81 404 LEU A CA 1
ATOM 3278 C C . LEU A 1 404 ? 65.438 34.234 -95.835 1.00 86.81 404 LEU A C 1
ATOM 3280 O O . LEU A 1 404 ? 66.010 34.200 -96.923 1.00 86.81 404 LEU A O 1
ATOM 3284 N N . GLU A 1 405 ? 64.110 34.163 -95.726 1.00 87.50 405 GLU A N 1
ATOM 3285 C CA . GLU A 1 405 ? 63.187 34.167 -96.868 1.00 87.50 405 GLU A CA 1
ATOM 3286 C C . GLU A 1 405 ? 63.192 35.529 -97.578 1.00 87.50 405 GLU A C 1
ATOM 3288 O O . GLU A 1 405 ? 63.404 35.572 -98.789 1.00 87.50 405 GLU A O 1
ATOM 3293 N N . GLU A 1 406 ? 63.091 36.642 -96.839 1.00 89.88 406 GLU A N 1
ATOM 3294 C CA . GLU A 1 406 ? 63.231 38.003 -97.386 1.00 89.88 406 GLU A CA 1
ATOM 3295 C C . GLU A 1 406 ? 64.589 38.206 -98.088 1.00 89.88 406 GLU A C 1
ATOM 3297 O O . GLU A 1 406 ? 64.656 38.767 -99.190 1.00 89.88 406 GLU A O 1
ATOM 3302 N N . GLU A 1 407 ? 65.690 37.710 -97.504 1.00 89.19 407 GLU A N 1
ATOM 3303 C CA . GLU A 1 407 ? 67.003 37.776 -98.154 1.00 89.19 407 GLU A CA 1
ATOM 3304 C C . GLU A 1 407 ? 67.078 36.876 -99.402 1.00 89.19 407 GLU A C 1
ATOM 3306 O O . GLU A 1 407 ? 67.674 37.263 -100.413 1.00 89.19 407 GLU A O 1
ATOM 3311 N N . ALA A 1 408 ? 66.457 35.693 -99.375 1.00 87.00 408 ALA A N 1
ATOM 3312 C CA . ALA A 1 408 ? 66.406 34.786 -100.518 1.00 87.00 408 ALA A CA 1
ATOM 3313 C C . ALA A 1 408 ? 65.586 35.366 -101.683 1.00 87.00 408 ALA A C 1
ATOM 3315 O O . ALA A 1 408 ? 66.045 35.296 -102.827 1.00 87.00 408 ALA A O 1
ATOM 3316 N N . GLU A 1 409 ? 64.434 35.992 -101.417 1.00 89.94 409 GLU A N 1
ATOM 3317 C CA . GLU A 1 409 ? 63.647 36.704 -102.433 1.00 89.94 409 GLU A CA 1
ATOM 3318 C C . GLU A 1 409 ? 64.425 37.885 -103.024 1.00 89.94 409 GLU A C 1
ATOM 3320 O O . GLU A 1 409 ? 64.490 38.035 -104.249 1.00 89.94 409 GLU A O 1
ATOM 3325 N N . SER A 1 410 ? 65.090 38.680 -102.178 1.00 88.12 410 SER A N 1
ATOM 3326 C CA . SER A 1 410 ? 65.941 39.796 -102.608 1.00 88.12 410 SER A CA 1
ATOM 3327 C C . SER A 1 410 ? 67.074 39.325 -103.534 1.00 88.12 410 SER A C 1
ATOM 3329 O O . SER A 1 410 ? 67.208 39.800 -104.668 1.00 88.12 410 SER A O 1
ATOM 3331 N N . ARG A 1 411 ? 67.828 38.295 -103.121 1.00 87.44 411 ARG A N 1
ATOM 3332 C CA . ARG A 1 411 ? 68.890 37.668 -103.932 1.00 87.44 411 ARG A CA 1
ATOM 3333 C C . ARG A 1 411 ? 68.344 37.047 -105.227 1.00 87.44 411 ARG A C 1
ATOM 3335 O O . ARG A 1 411 ? 69.008 37.111 -106.265 1.00 87.44 411 ARG A O 1
ATOM 3342 N N . ALA A 1 412 ? 67.137 36.477 -105.212 1.00 86.12 412 ALA A N 1
ATOM 3343 C CA . ALA A 1 412 ? 66.481 35.944 -106.408 1.00 86.12 412 ALA A CA 1
ATOM 3344 C C . ALA A 1 412 ? 66.070 37.058 -107.392 1.00 86.12 412 ALA A C 1
ATOM 3346 O O . ALA A 1 412 ? 66.243 36.900 -108.606 1.00 86.12 412 ALA A O 1
ATOM 3347 N N . ALA A 1 413 ? 65.597 38.202 -106.890 1.00 87.94 413 ALA A N 1
ATOM 3348 C CA . ALA A 1 413 ? 65.297 39.383 -107.695 1.00 87.94 413 ALA A CA 1
ATOM 3349 C C . ALA A 1 413 ? 66.569 39.991 -108.320 1.00 87.94 413 ALA A C 1
ATOM 3351 O O . ALA A 1 413 ? 66.568 40.328 -109.510 1.00 87.94 413 ALA A O 1
ATOM 3352 N N . GLU A 1 414 ? 67.680 40.055 -107.577 1.00 87.44 414 GLU A N 1
ATOM 3353 C CA . GLU A 1 414 ? 68.982 40.450 -108.132 1.00 87.44 414 GLU A CA 1
ATOM 3354 C C . GLU A 1 414 ? 69.466 39.480 -109.218 1.00 87.44 414 GLU A C 1
ATOM 3356 O O . GLU A 1 414 ? 69.840 39.920 -110.309 1.00 87.44 414 GLU A O 1
ATOM 3361 N N . LEU A 1 415 ? 69.392 38.165 -108.980 1.00 86.25 415 LEU A N 1
ATOM 3362 C CA . LEU A 1 415 ? 69.734 37.143 -109.977 1.00 86.25 415 LEU A CA 1
ATOM 3363 C C . LEU A 1 415 ? 68.877 37.247 -111.244 1.00 86.25 415 LEU A C 1
ATOM 3365 O O . LEU A 1 415 ? 69.400 37.085 -112.349 1.00 86.25 415 LEU A O 1
ATOM 3369 N N . LYS A 1 416 ? 67.580 37.551 -111.114 1.00 87.50 416 LYS A N 1
ATOM 3370 C CA . LYS A 1 416 ? 66.695 37.802 -112.261 1.00 87.50 416 LYS A CA 1
ATOM 3371 C C . LYS A 1 416 ? 67.150 39.035 -113.049 1.00 87.50 416 LYS A C 1
ATOM 3373 O O . LYS A 1 416 ? 67.356 38.938 -114.257 1.00 87.50 416 LYS A O 1
ATOM 3378 N N . ARG A 1 417 ? 67.414 40.154 -112.365 1.00 87.31 417 ARG A N 1
ATOM 3379 C CA . ARG A 1 417 ? 67.920 41.399 -112.974 1.00 87.31 417 ARG A CA 1
ATOM 3380 C C . ARG A 1 417 ? 69.290 41.216 -113.643 1.00 87.31 417 ARG A C 1
ATOM 3382 O O . ARG A 1 417 ? 69.570 41.849 -114.660 1.00 87.31 417 ARG A O 1
ATOM 3389 N N . LEU A 1 418 ? 70.151 40.356 -113.095 1.00 84.94 418 LEU A N 1
ATOM 3390 C CA . LEU A 1 418 ? 71.432 39.988 -113.706 1.00 84.94 418 LEU A CA 1
ATOM 3391 C C . LEU A 1 418 ? 71.240 39.121 -114.956 1.00 84.94 418 LEU A C 1
ATOM 3393 O O . LEU A 1 418 ? 71.874 39.406 -115.969 1.00 84.94 418 LEU A O 1
ATOM 3397 N N . LYS A 1 419 ? 70.332 38.134 -114.937 1.00 84.44 419 LYS A N 1
ATOM 3398 C CA . LYS A 1 419 ? 69.969 37.346 -116.131 1.00 84.44 419 LYS A CA 1
ATOM 3399 C C . LYS A 1 419 ? 69.383 38.217 -117.246 1.00 84.44 419 LYS A C 1
ATOM 3401 O O . LYS A 1 419 ? 69.746 38.036 -118.401 1.00 84.44 419 LYS A O 1
ATOM 3406 N N . GLU A 1 420 ? 68.535 39.187 -116.912 1.00 85.81 420 GLU A N 1
ATOM 3407 C CA . GLU A 1 420 ? 67.970 40.138 -117.882 1.00 85.81 420 GLU A CA 1
ATOM 3408 C C . GLU A 1 420 ? 69.055 41.028 -118.516 1.00 85.81 420 GLU A C 1
ATOM 3410 O O . GLU A 1 420 ? 69.077 41.189 -119.737 1.00 85.81 420 GLU A O 1
ATOM 3415 N N . LYS A 1 421 ? 70.018 41.529 -117.725 1.00 85.50 421 LYS A N 1
ATOM 3416 C CA . LYS A 1 421 ? 71.205 42.234 -118.252 1.00 85.50 421 LYS A CA 1
ATOM 3417 C C . LYS A 1 421 ? 72.067 41.347 -119.154 1.00 85.50 421 LYS A C 1
ATOM 3419 O O . LYS A 1 421 ? 72.540 41.819 -120.184 1.00 85.50 421 LYS A O 1
ATOM 3424 N N . LEU A 1 422 ? 72.294 40.094 -118.755 1.00 81.94 422 LEU A N 1
ATOM 3425 C CA . LEU A 1 422 ? 73.129 39.146 -119.494 1.00 81.94 422 LEU A CA 1
ATOM 3426 C C . LEU A 1 422 ? 72.483 38.820 -120.847 1.00 81.94 422 LEU A C 1
ATOM 3428 O O . LEU A 1 422 ? 73.143 38.972 -121.869 1.00 81.94 422 LEU A O 1
ATOM 3432 N N . LYS A 1 423 ? 71.170 38.561 -120.871 1.00 83.94 423 LYS A N 1
ATOM 3433 C CA . LYS A 1 423 ? 70.393 38.391 -122.108 1.00 83.94 423 LYS A CA 1
ATOM 3434 C C . LYS A 1 423 ? 70.420 39.626 -123.018 1.00 83.94 423 LYS A C 1
ATOM 3436 O O . LYS A 1 423 ? 70.459 39.493 -124.237 1.00 83.94 423 LYS A O 1
ATOM 3441 N N . GLY A 1 424 ? 70.444 40.830 -122.443 1.00 82.00 424 GLY A N 1
ATOM 3442 C CA . GLY A 1 424 ? 70.679 42.062 -123.205 1.00 82.00 424 GLY A CA 1
ATOM 3443 C C . GLY A 1 424 ? 72.054 42.086 -123.889 1.00 82.00 424 GLY A C 1
ATOM 3444 O O . GLY A 1 424 ? 72.152 42.471 -125.050 1.00 82.00 424 GLY A O 1
ATOM 3445 N N . LYS A 1 425 ? 73.107 41.613 -123.208 1.00 81.44 425 LYS A N 1
ATOM 3446 C CA . LYS A 1 425 ? 74.458 41.493 -123.787 1.00 81.44 425 LYS A CA 1
ATOM 3447 C C . LYS A 1 425 ? 74.610 40.343 -124.782 1.00 81.44 425 LYS A C 1
ATOM 3449 O O . LYS A 1 425 ? 75.390 40.480 -125.717 1.00 81.44 425 LYS A O 1
ATOM 3454 N N . GLU A 1 426 ? 73.855 39.259 -124.628 1.00 76.12 426 GLU A N 1
ATOM 3455 C CA . GLU A 1 426 ? 73.742 38.209 -125.647 1.00 76.12 426 GLU A CA 1
ATOM 3456 C C . GLU A 1 426 ? 73.130 38.779 -126.937 1.00 76.12 426 GLU A C 1
ATOM 3458 O O . GLU A 1 426 ? 73.704 38.594 -128.005 1.00 76.12 426 GLU A O 1
ATOM 3463 N N . ALA A 1 427 ? 72.055 39.573 -126.840 1.00 81.19 427 ALA A N 1
ATOM 3464 C CA . ALA A 1 427 ? 71.436 40.222 -128.000 1.00 81.19 427 ALA A CA 1
ATOM 3465 C C . ALA A 1 427 ? 72.357 41.253 -128.692 1.00 81.19 427 ALA A C 1
ATOM 3467 O O . ALA A 1 427 ? 72.459 41.246 -129.916 1.00 81.19 427 ALA A O 1
ATOM 3468 N N . GLU A 1 428 ? 73.081 42.092 -127.935 1.00 81.00 428 GLU A N 1
ATOM 3469 C CA . GLU A 1 428 ? 74.106 42.996 -128.501 1.00 81.00 428 GLU A CA 1
ATOM 3470 C C . GLU A 1 428 ? 75.214 42.225 -129.251 1.00 81.00 428 GLU A C 1
ATOM 3472 O O . GLU A 1 428 ? 75.733 42.686 -130.271 1.00 81.00 428 GLU A O 1
ATOM 3477 N N . LEU A 1 429 ? 75.587 41.039 -128.755 1.00 80.25 429 LEU A N 1
ATOM 3478 C CA . LEU A 1 429 ? 76.588 40.180 -129.386 1.00 80.25 429 LEU A CA 1
ATOM 3479 C C . LEU A 1 429 ? 76.039 39.482 -130.642 1.00 80.25 429 LEU A C 1
ATOM 3481 O O . LEU A 1 429 ? 76.757 39.380 -131.636 1.00 80.25 429 LEU A O 1
ATOM 3485 N N . GLU A 1 430 ? 74.778 39.041 -130.632 1.00 80.25 430 GLU A N 1
ATOM 3486 C CA . GLU A 1 430 ? 74.095 38.505 -131.818 1.00 80.25 430 GLU A CA 1
ATOM 3487 C C . GLU A 1 430 ? 73.949 39.561 -132.923 1.00 80.25 430 GLU A C 1
ATOM 3489 O O . GLU A 1 430 ? 74.243 39.259 -134.078 1.00 80.25 430 GLU A O 1
ATOM 3494 N N . GLU A 1 431 ? 73.593 40.807 -132.590 1.00 81.81 431 GLU A N 1
ATOM 3495 C CA . GLU A 1 431 ? 73.516 41.917 -133.553 1.00 81.81 431 GLU A CA 1
ATOM 3496 C C . GLU A 1 431 ? 74.890 42.219 -134.183 1.00 81.81 431 GLU A C 1
ATOM 3498 O O . GLU A 1 431 ? 75.013 42.339 -135.405 1.00 81.81 431 GLU A O 1
ATOM 3503 N N . SER A 1 432 ? 75.952 42.239 -133.369 1.00 76.44 432 SER A N 1
ATOM 3504 C CA . SER A 1 432 ? 77.337 42.390 -133.837 1.00 76.44 432 SER A CA 1
ATOM 3505 C C . SER A 1 432 ? 77.778 41.235 -134.755 1.00 76.44 432 SER A C 1
ATOM 3507 O O . SER A 1 432 ? 78.341 41.460 -135.832 1.00 76.44 432 SER A O 1
ATOM 3509 N N . ASN A 1 433 ? 77.457 39.988 -134.389 1.00 76.25 433 ASN A N 1
ATOM 3510 C CA . ASN A 1 433 ? 77.738 38.803 -135.207 1.00 76.25 433 ASN A CA 1
ATOM 3511 C C . ASN A 1 433 ? 76.931 38.795 -136.520 1.00 76.25 433 ASN A C 1
ATOM 3513 O O . ASN A 1 433 ? 77.453 38.388 -137.563 1.00 76.25 433 ASN A O 1
ATOM 3517 N N . ALA A 1 434 ? 75.685 39.275 -136.505 1.00 79.00 434 ALA A N 1
ATOM 3518 C CA . ALA A 1 434 ? 74.865 39.432 -137.703 1.00 79.00 434 ALA A CA 1
ATOM 3519 C C . ALA A 1 434 ? 75.463 40.482 -138.655 1.00 79.00 434 ALA A C 1
ATOM 3521 O O . ALA A 1 434 ? 75.613 40.205 -139.846 1.00 79.00 434 ALA A O 1
ATOM 3522 N N . ALA A 1 435 ? 75.903 41.633 -138.135 1.00 77.00 435 ALA A N 1
ATOM 3523 C CA . ALA A 1 435 ? 76.592 42.659 -138.920 1.00 77.00 435 ALA A CA 1
ATOM 3524 C C . ALA A 1 435 ? 77.914 42.142 -139.529 1.00 77.00 435 ALA A C 1
ATOM 3526 O O . ALA A 1 435 ? 78.190 42.376 -140.708 1.00 77.00 435 ALA A O 1
ATOM 3527 N N . TYR A 1 436 ? 78.700 41.369 -138.769 1.00 76.19 436 TYR A N 1
ATOM 3528 C CA . TYR A 1 436 ? 79.911 40.702 -139.266 1.00 76.19 436 TYR A CA 1
ATOM 3529 C C . TYR A 1 436 ? 79.606 39.688 -140.386 1.00 76.19 436 TYR A C 1
ATOM 3531 O O . TYR A 1 436 ? 80.291 39.644 -141.413 1.00 76.19 436 TYR A O 1
ATOM 3539 N N . THR A 1 437 ? 78.531 38.912 -140.232 1.00 77.19 437 THR A N 1
ATOM 3540 C CA . THR A 1 437 ? 78.063 37.953 -141.246 1.00 77.19 437 THR A CA 1
ATOM 3541 C C . THR A 1 437 ? 77.599 38.672 -142.520 1.00 77.19 437 THR A C 1
ATOM 3543 O O . THR A 1 437 ? 77.959 38.270 -143.627 1.00 77.19 437 THR A O 1
ATOM 3546 N N . GLN A 1 438 ? 76.876 39.788 -142.387 1.00 78.31 438 GLN A N 1
ATOM 3547 C CA . GLN A 1 438 ? 76.419 40.605 -143.515 1.00 78.31 438 GLN A CA 1
ATOM 3548 C C . GLN A 1 438 ? 77.589 41.259 -144.272 1.00 78.31 438 GLN A C 1
ATOM 3550 O O . GLN A 1 438 ? 77.605 41.263 -145.504 1.00 78.31 438 GLN A O 1
ATOM 3555 N N . ALA A 1 439 ? 78.610 41.742 -143.555 1.00 74.75 439 ALA A N 1
ATOM 3556 C CA . ALA A 1 439 ? 79.848 42.238 -144.156 1.00 74.75 439 ALA A CA 1
ATOM 3557 C C . ALA A 1 439 ? 80.622 41.135 -144.905 1.00 74.75 439 ALA A C 1
ATOM 3559 O O . ALA A 1 439 ? 81.200 41.396 -145.962 1.00 74.75 439 ALA A O 1
ATOM 3560 N N . THR A 1 440 ? 80.592 39.898 -144.398 1.00 72.56 440 THR A N 1
ATOM 3561 C CA . THR A 1 440 ? 81.217 38.732 -145.043 1.00 72.56 440 THR A CA 1
ATOM 3562 C C . THR A 1 440 ? 80.515 38.372 -146.359 1.00 72.56 440 THR A C 1
ATOM 3564 O O . THR A 1 440 ? 81.183 38.165 -147.374 1.00 72.56 440 THR A O 1
ATOM 3567 N N . LEU A 1 441 ? 79.177 38.386 -146.387 1.00 75.19 441 LEU A N 1
ATOM 3568 C CA . LEU A 1 441 ? 78.388 38.118 -147.599 1.00 75.19 441 LEU A CA 1
ATOM 3569 C C . LEU A 1 441 ? 78.656 39.137 -148.721 1.00 75.19 441 LEU A C 1
ATOM 3571 O O . LEU A 1 441 ? 78.872 38.735 -149.861 1.00 75.19 441 LEU A O 1
ATOM 3575 N N . LEU A 1 442 ? 78.747 40.434 -148.404 1.00 73.75 442 LEU A N 1
ATOM 3576 C CA . LEU A 1 442 ? 79.093 41.490 -149.377 1.00 73.75 442 LEU A CA 1
ATOM 3577 C C . LEU A 1 442 ? 80.514 41.350 -149.961 1.00 73.75 442 LEU A C 1
ATOM 3579 O O . LEU A 1 442 ? 80.812 41.870 -151.040 1.00 73.75 442 LEU A O 1
ATOM 3583 N N . LEU A 1 443 ? 81.405 40.654 -149.252 1.00 66.69 443 LEU A N 1
ATOM 3584 C CA . LEU A 1 443 ? 82.749 40.300 -149.715 1.00 66.69 443 LEU A CA 1
ATOM 3585 C C . LEU A 1 443 ? 82.709 39.090 -150.665 1.00 66.69 443 LEU A C 1
ATOM 3587 O O . LEU A 1 443 ? 83.409 39.071 -151.677 1.00 66.69 443 LEU A O 1
ATOM 3591 N N . GLN A 1 444 ? 81.842 38.120 -150.373 1.00 60.91 444 GLN A N 1
ATOM 3592 C CA . GLN A 1 444 ? 81.633 36.906 -151.164 1.00 60.91 444 GLN A CA 1
ATOM 3593 C C . GLN A 1 444 ? 80.884 37.187 -152.483 1.00 60.91 444 GLN A C 1
ATOM 3595 O O . GLN A 1 444 ? 81.255 36.671 -153.536 1.00 60.91 444 GLN A O 1
ATOM 3600 N N . GLU A 1 445 ? 79.899 38.087 -152.462 1.00 65.31 445 GLU A N 1
ATOM 3601 C CA . GLU A 1 445 ? 79.145 38.537 -153.642 1.00 65.31 445 GLU A CA 1
ATOM 3602 C C . GLU A 1 445 ? 80.049 39.242 -154.676 1.00 65.31 445 GLU A C 1
ATOM 3604 O O . GLU A 1 445 ? 79.931 39.017 -155.883 1.00 65.31 445 GLU A O 1
ATOM 3609 N N . LYS A 1 446 ? 81.046 40.009 -154.206 1.00 64.81 446 LYS A N 1
ATOM 3610 C CA . LYS A 1 446 ? 82.102 40.594 -155.054 1.00 64.81 446 LYS A CA 1
ATOM 3611 C C . LYS A 1 446 ? 83.089 39.577 -155.629 1.00 64.81 446 LYS A C 1
ATOM 3613 O O . LYS A 1 446 ? 83.744 39.890 -156.619 1.00 64.81 446 LYS A O 1
ATOM 3618 N N . HIS A 1 447 ? 83.227 38.397 -155.028 1.00 59.56 447 HIS A N 1
ATOM 3619 C CA . HIS A 1 447 ? 84.095 37.348 -155.562 1.00 59.56 447 HIS A CA 1
ATOM 3620 C C . HIS A 1 447 ? 83.418 36.629 -156.739 1.00 59.56 447 HIS A C 1
ATOM 3622 O O . HIS A 1 447 ? 84.022 36.470 -157.804 1.00 59.56 447 HIS A O 1
ATOM 3628 N N . ASN A 1 448 ? 82.137 36.283 -156.582 1.00 58.25 448 ASN A N 1
ATOM 3629 C CA . ASN A 1 448 ? 81.375 35.513 -157.568 1.00 58.25 448 ASN A CA 1
ATOM 3630 C C . ASN A 1 448 ? 81.217 36.235 -158.924 1.00 58.25 448 ASN A C 1
ATOM 3632 O O . ASN A 1 448 ? 81.294 35.594 -159.971 1.00 58.25 448 ASN A O 1
ATOM 3636 N N . SER A 1 449 ? 81.081 37.567 -158.935 1.00 53.91 449 SER A N 1
ATOM 3637 C CA . SER A 1 449 ? 80.866 38.354 -160.167 1.00 53.91 449 SER A CA 1
ATOM 3638 C C . SER A 1 449 ? 82.055 38.377 -161.142 1.00 53.91 449 SER A C 1
ATOM 3640 O O . SER A 1 449 ? 81.902 38.790 -162.290 1.00 53.91 449 SER A O 1
ATOM 3642 N N . THR A 1 450 ? 83.233 37.912 -160.715 1.00 56.31 450 THR A N 1
ATOM 3643 C CA . THR A 1 450 ? 84.428 37.795 -161.574 1.00 56.31 450 THR A CA 1
ATOM 3644 C C . THR A 1 450 ? 84.582 36.430 -162.249 1.00 56.31 450 THR A C 1
ATOM 3646 O O . THR A 1 450 ? 85.284 36.331 -163.254 1.00 56.31 450 THR A O 1
ATOM 3649 N N . VAL A 1 451 ? 83.902 35.396 -161.742 1.00 55.22 451 VAL A N 1
ATOM 3650 C CA . VAL A 1 451 ? 83.993 34.012 -162.246 1.00 55.22 451 VAL A CA 1
ATOM 3651 C C . VAL A 1 451 ? 83.108 33.799 -163.483 1.00 55.22 451 VAL A C 1
ATOM 3653 O O . VAL A 1 451 ? 83.495 33.078 -164.399 1.00 55.22 451 VAL A O 1
ATOM 3656 N N . GLN A 1 452 ? 81.969 34.497 -163.557 1.00 48.00 452 GLN A N 1
ATOM 3657 C CA . GLN A 1 452 ? 80.947 34.355 -164.609 1.00 48.00 452 GLN A CA 1
ATOM 3658 C C . GLN A 1 452 ? 81.450 34.639 -166.048 1.00 48.00 452 GLN A C 1
ATOM 3660 O O . GLN A 1 452 ? 80.791 34.283 -167.017 1.00 48.00 452 GLN A O 1
ATOM 3665 N N . ASN A 1 453 ? 82.625 35.260 -166.215 1.00 47.81 453 ASN A N 1
ATOM 3666 C CA . ASN A 1 453 ? 83.201 35.592 -167.527 1.00 47.81 453 ASN A CA 1
ATOM 3667 C C . ASN A 1 453 ? 84.051 34.462 -168.156 1.00 47.81 453 ASN A C 1
ATOM 3669 O O . ASN A 1 453 ? 84.700 34.695 -169.175 1.00 47.81 453 ASN A O 1
ATOM 3673 N N . LEU A 1 454 ? 84.098 33.264 -167.556 1.00 47.22 454 LEU A N 1
ATOM 3674 C CA . LEU A 1 454 ? 84.914 32.131 -168.034 1.00 47.22 454 LEU A CA 1
ATOM 3675 C C . LEU A 1 454 ? 84.107 30.892 -168.463 1.00 47.22 454 LEU A C 1
ATOM 3677 O O . LEU A 1 454 ? 84.692 29.927 -168.954 1.00 47.22 454 LEU A O 1
ATOM 3681 N N . GLU A 1 455 ? 82.782 30.895 -168.310 1.00 42.62 455 GLU A N 1
ATOM 3682 C CA . GLU A 1 455 ? 81.946 29.702 -168.541 1.00 42.62 455 GLU A CA 1
ATOM 3683 C C . GLU A 1 455 ? 81.620 29.458 -170.034 1.00 42.62 455 GLU A C 1
ATOM 3685 O O . GLU A 1 455 ? 81.367 28.322 -170.437 1.00 42.62 455 GLU A O 1
ATOM 3690 N N . ASP A 1 456 ? 81.732 30.493 -170.875 1.00 43.91 456 ASP A N 1
ATOM 3691 C CA . ASP A 1 456 ? 81.262 30.542 -172.276 1.00 43.91 456 ASP A CA 1
ATOM 3692 C C . ASP A 1 456 ? 82.078 29.683 -173.281 1.00 43.91 456 ASP A C 1
ATOM 3694 O O . ASP A 1 456 ? 81.789 29.644 -174.475 1.00 43.91 456 ASP A O 1
ATOM 3698 N N . VAL A 1 457 ? 83.117 28.977 -172.813 1.00 47.62 457 VAL A N 1
ATOM 3699 C CA . VAL A 1 457 ? 84.000 28.124 -173.644 1.00 47.62 457 VAL A CA 1
ATOM 3700 C C . VAL A 1 457 ? 83.706 26.625 -173.473 1.00 47.62 457 VAL A C 1
ATOM 3702 O O . VAL A 1 457 ? 83.950 25.833 -174.384 1.00 47.62 457 VAL A O 1
ATOM 3705 N N . THR A 1 458 ? 83.159 26.205 -172.330 1.00 46.62 458 THR A N 1
ATOM 3706 C CA . THR A 1 458 ? 83.072 24.774 -171.965 1.00 46.62 458 THR A CA 1
ATOM 3707 C C . THR A 1 458 ? 81.922 24.036 -172.671 1.00 46.62 458 THR A C 1
ATOM 3709 O O . THR A 1 458 ? 81.926 22.808 -172.765 1.00 46.62 458 THR A O 1
ATOM 3712 N N . ALA A 1 459 ? 80.969 24.771 -173.253 1.00 46.66 459 ALA A N 1
ATOM 3713 C CA . ALA A 1 459 ? 79.740 24.255 -173.868 1.00 46.66 459 ALA A CA 1
ATOM 3714 C C . ALA A 1 459 ? 79.918 23.452 -175.184 1.00 46.66 459 ALA A C 1
ATOM 3716 O O . ALA A 1 459 ? 78.932 23.168 -175.861 1.00 46.66 459 ALA A O 1
ATOM 3717 N N . GLN A 1 460 ? 81.144 23.076 -175.576 1.00 38.84 460 GLN A N 1
ATOM 3718 C CA . GLN A 1 460 ? 81.415 22.342 -176.826 1.00 38.84 460 GLN A CA 1
ATOM 3719 C C . GLN A 1 460 ? 81.852 20.876 -176.657 1.00 38.84 460 GLN A C 1
ATOM 3721 O O . GLN A 1 460 ? 81.994 20.186 -177.667 1.00 38.84 460 GLN A O 1
ATOM 3726 N N . PHE A 1 461 ? 82.037 20.360 -175.431 1.00 39.41 461 PHE A N 1
ATOM 3727 C CA . PHE A 1 461 ? 82.506 18.973 -175.224 1.00 39.41 461 PHE A CA 1
ATOM 3728 C C . PHE A 1 461 ? 81.460 17.952 -174.736 1.00 39.41 461 PHE A C 1
ATOM 3730 O O . PHE A 1 461 ? 81.784 16.772 -174.598 1.00 39.41 461 PHE A O 1
ATOM 3737 N N . GLU A 1 462 ? 80.179 18.325 -174.629 1.00 39.50 462 GLU A N 1
ATOM 3738 C CA . GLU A 1 462 ? 79.052 17.386 -174.423 1.00 39.50 462 GLU A CA 1
ATOM 3739 C C . GLU A 1 462 ? 78.713 16.520 -175.669 1.00 39.50 462 GLU A C 1
ATOM 3741 O O . GLU A 1 462 ? 77.580 16.085 -175.863 1.00 39.50 462 GLU A O 1
ATOM 3746 N N . SER A 1 463 ? 79.684 16.241 -176.550 1.00 33.19 463 SER A N 1
ATOM 3747 C CA . SER A 1 463 ? 79.462 15.491 -177.803 1.00 33.19 463 SER A CA 1
ATOM 3748 C C . SER A 1 463 ? 80.460 14.356 -178.079 1.00 33.19 463 SER A C 1
ATOM 3750 O O . SER A 1 463 ? 80.578 13.883 -179.209 1.00 33.19 463 SER A O 1
ATOM 3752 N N . TYR A 1 464 ? 81.132 13.844 -177.042 1.00 35.28 464 TYR A N 1
ATOM 3753 C CA . TYR A 1 464 ? 81.724 12.495 -177.077 1.00 35.28 464 TYR A CA 1
ATOM 3754 C C . TYR A 1 464 ? 81.221 11.625 -175.909 1.00 35.28 464 TYR A C 1
ATOM 3756 O O . TYR A 1 464 ? 81.967 11.104 -175.090 1.00 35.28 464 TYR A O 1
ATOM 3764 N N . LYS A 1 465 ? 79.899 11.556 -175.740 1.00 32.50 465 LYS A N 1
ATOM 3765 C CA . LYS A 1 465 ? 79.075 10.531 -176.411 1.00 32.50 465 LYS A CA 1
ATOM 3766 C C . LYS A 1 465 ? 79.403 9.112 -175.929 1.00 32.50 465 LYS A C 1
ATOM 3768 O O . LYS A 1 465 ? 80.001 8.310 -176.639 1.00 32.50 465 LYS A O 1
ATOM 3773 N N . ALA A 1 466 ? 78.907 8.826 -174.728 1.00 36.72 466 ALA A N 1
ATOM 3774 C CA . ALA A 1 466 ? 78.072 7.658 -174.449 1.00 36.72 466 ALA A CA 1
ATOM 3775 C C . ALA A 1 466 ? 78.332 6.411 -175.324 1.00 36.72 466 ALA A C 1
ATOM 3777 O O . ALA A 1 466 ? 77.651 6.174 -176.323 1.00 36.72 466 ALA A O 1
ATOM 3778 N N . SER A 1 467 ? 79.275 5.583 -174.882 1.00 27.64 467 SER A N 1
ATOM 3779 C CA . SER A 1 467 ? 79.448 4.197 -175.314 1.00 27.64 467 SER A CA 1
ATOM 3780 C C . SER A 1 467 ? 79.909 3.370 -174.117 1.00 27.64 467 SER A C 1
ATOM 3782 O O . SER A 1 467 ? 80.742 3.852 -173.356 1.00 27.64 467 SER A O 1
ATOM 3784 N N . THR A 1 468 ? 79.403 2.135 -173.990 1.00 28.73 468 THR A N 1
ATOM 3785 C CA . THR A 1 468 ? 80.054 1.001 -173.286 1.00 28.73 468 THR A CA 1
ATOM 3786 C C . THR A 1 468 ? 80.766 1.364 -171.967 1.00 28.73 468 THR A C 1
ATOM 3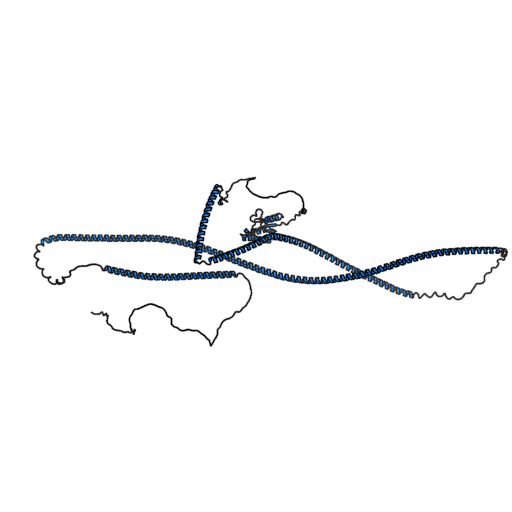788 O O . THR A 1 468 ? 81.954 1.672 -171.973 1.00 28.73 468 THR A O 1
ATOM 3791 N N . ALA A 1 469 ? 80.130 1.360 -170.793 1.00 31.28 469 ALA A N 1
ATOM 3792 C CA . ALA A 1 469 ? 79.219 0.334 -170.271 1.00 31.28 469 ALA A CA 1
ATOM 3793 C C . ALA A 1 469 ? 79.806 -1.088 -170.404 1.00 31.28 469 ALA A C 1
ATOM 3795 O O . ALA A 1 469 ? 79.671 -1.737 -171.439 1.00 31.28 469 ALA A O 1
ATOM 3796 N N . SER A 1 470 ? 80.462 -1.544 -169.334 1.00 27.67 470 SER A N 1
ATOM 3797 C CA . SER A 1 470 ? 80.803 -2.942 -169.046 1.00 27.67 470 SER A CA 1
ATOM 3798 C C . SER A 1 470 ? 80.800 -3.108 -167.528 1.00 27.67 470 SER A C 1
ATOM 3800 O O . SER A 1 470 ? 81.385 -2.288 -166.823 1.00 27.67 470 SER A O 1
ATOM 3802 N N . GLU A 1 471 ? 80.137 -4.142 -167.021 1.00 32.97 471 GLU A N 1
ATOM 3803 C CA . GLU A 1 471 ? 80.043 -4.412 -165.582 1.00 32.97 471 GLU A CA 1
ATOM 3804 C C . GLU A 1 471 ? 81.212 -5.275 -165.060 1.00 32.97 471 GLU A C 1
ATOM 3806 O O . GLU A 1 471 ? 81.989 -5.836 -165.831 1.00 32.97 471 GLU A O 1
ATOM 3811 N N . LEU A 1 472 ? 81.247 -5.433 -163.729 1.00 26.45 472 LEU A N 1
ATOM 3812 C CA . LEU A 1 472 ? 81.864 -6.532 -162.969 1.00 26.45 472 LEU A CA 1
ATOM 3813 C C . LEU A 1 472 ? 83.393 -6.731 -163.047 1.00 26.45 472 LEU A C 1
ATOM 3815 O O . LEU A 1 472 ? 83.899 -7.556 -163.805 1.00 26.45 472 LEU A O 1
ATOM 3819 N N . LYS A 1 473 ? 84.092 -6.131 -162.072 1.00 27.41 473 LYS A N 1
ATOM 3820 C CA . LYS A 1 473 ? 84.931 -6.826 -161.062 1.00 27.41 473 LYS A CA 1
ATOM 3821 C C . LYS A 1 473 ? 85.373 -5.820 -159.978 1.00 27.41 473 LYS A C 1
ATOM 3823 O O . LYS A 1 473 ? 85.564 -4.654 -160.290 1.00 27.41 473 LYS A O 1
ATOM 3828 N N . ASP A 1 474 ? 85.543 -6.177 -158.706 1.00 26.50 474 ASP A N 1
ATOM 3829 C CA . ASP A 1 474 ? 85.389 -7.483 -158.050 1.00 26.50 474 ASP A CA 1
ATOM 3830 C C . ASP A 1 474 ? 84.809 -7.307 -156.628 1.00 26.50 474 ASP A C 1
ATOM 3832 O O . ASP A 1 474 ? 84.821 -6.213 -156.064 1.00 26.50 474 ASP A O 1
ATOM 3836 N N . LEU A 1 475 ? 84.305 -8.394 -156.045 1.00 33.03 475 LEU A N 1
ATOM 3837 C CA . LEU A 1 475 ? 83.944 -8.462 -154.620 1.00 33.03 475 LEU A CA 1
ATOM 3838 C C . LEU A 1 475 ? 85.201 -8.735 -153.757 1.00 33.03 475 LEU A C 1
ATOM 3840 O O . LEU A 1 475 ? 86.295 -8.932 -154.279 1.00 33.03 475 LEU A O 1
ATOM 3844 N N . LYS A 1 476 ? 84.968 -8.955 -152.450 1.00 28.52 476 LYS A N 1
ATOM 3845 C CA . LYS A 1 476 ? 85.620 -10.017 -151.643 1.00 28.52 476 LYS A CA 1
ATOM 3846 C C . LYS A 1 476 ? 86.863 -9.636 -150.805 1.00 28.52 476 LYS A C 1
ATOM 3848 O O . LYS A 1 476 ? 87.986 -9.695 -151.287 1.00 28.52 476 LYS A O 1
ATOM 3853 N N . VAL A 1 477 ? 86.615 -9.580 -149.480 1.00 40.22 477 VAL A N 1
ATOM 3854 C CA . VAL A 1 477 ? 87.485 -10.107 -148.388 1.00 40.22 477 VAL A CA 1
ATOM 3855 C C . VAL A 1 477 ? 88.668 -9.184 -148.003 1.00 40.22 477 VAL A C 1
ATOM 3857 O O . VAL A 1 477 ? 89.315 -8.597 -148.855 1.00 40.22 477 VAL A O 1
ATOM 3860 N N . GLN A 1 478 ? 88.955 -8.934 -146.715 1.00 29.88 478 GLN A N 1
ATOM 3861 C CA . GLN A 1 478 ? 89.107 -9.921 -145.631 1.00 29.88 478 GLN A CA 1
ATOM 3862 C C . GLN A 1 478 ? 88.135 -9.869 -144.434 1.00 29.88 478 GLN A C 1
ATOM 3864 O O . GLN A 1 478 ? 87.594 -8.835 -144.062 1.00 29.88 478 GLN A O 1
ATOM 3869 N N . ASN A 1 479 ? 87.940 -11.061 -143.857 1.00 31.16 479 ASN A N 1
ATOM 3870 C CA . ASN A 1 479 ? 87.259 -11.419 -142.606 1.00 31.16 479 ASN A CA 1
ATOM 3871 C C . ASN A 1 479 ? 87.908 -12.744 -142.102 1.00 31.16 479 ASN A C 1
ATOM 3873 O O . ASN A 1 479 ? 88.677 -13.337 -142.859 1.00 31.16 479 ASN A O 1
ATOM 3877 N N . GLU A 1 480 ? 87.542 -13.22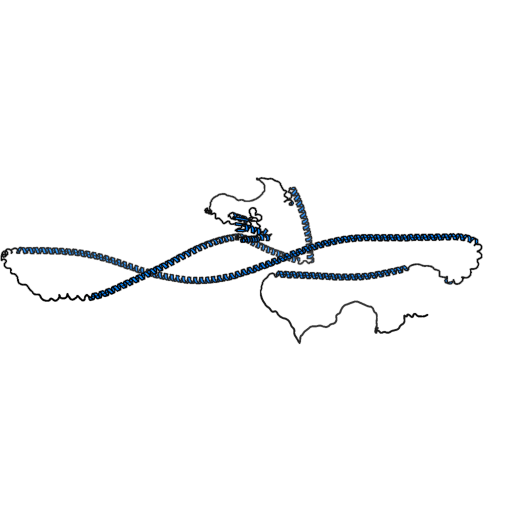3 -140.903 1.00 35.66 480 GLU A N 1
ATOM 3878 C CA . GLU A 1 480 ? 88.203 -14.247 -140.052 1.00 35.66 480 GLU A CA 1
ATOM 3879 C C . GLU A 1 480 ? 89.409 -13.708 -139.254 1.00 35.66 480 GLU A C 1
ATOM 3881 O O . GLU A 1 480 ? 90.257 -13.014 -139.805 1.00 35.66 480 GLU A O 1
ATOM 3886 N N . SER A 1 481 ? 89.559 -13.978 -137.947 1.00 29.42 481 SER A N 1
ATOM 3887 C CA . SER A 1 481 ? 88.741 -14.754 -136.973 1.00 29.42 481 SER A CA 1
ATOM 3888 C C . SER A 1 481 ? 88.944 -14.166 -135.551 1.00 29.42 481 SER A C 1
ATOM 3890 O O . SER A 1 481 ? 89.832 -13.335 -135.381 1.00 29.42 481 SER A O 1
ATOM 3892 N N . LEU A 1 482 ? 88.203 -14.474 -134.474 1.00 32.31 482 LEU A N 1
ATOM 3893 C CA . LEU A 1 482 ? 87.103 -15.422 -134.186 1.00 32.31 482 LEU A CA 1
ATOM 3894 C C . LEU A 1 482 ? 85.836 -14.642 -133.725 1.00 32.31 482 LEU A C 1
ATOM 3896 O O . LEU A 1 482 ? 85.926 -13.450 -133.454 1.00 32.31 482 LEU A O 1
ATOM 3900 N N . LYS A 1 483 ? 84.599 -15.160 -133.606 1.00 36.88 483 LYS A N 1
ATOM 3901 C CA . LYS A 1 483 ? 84.022 -16.530 -133.555 1.00 36.88 483 LYS A CA 1
ATOM 3902 C C . LYS A 1 483 ? 84.263 -17.381 -132.290 1.00 36.88 483 LYS A C 1
ATOM 3904 O O . LYS A 1 483 ? 84.615 -18.547 -132.402 1.00 36.88 483 LYS A O 1
ATOM 3909 N N . GLU A 1 484 ? 83.989 -16.850 -131.090 1.00 38.09 484 GLU A N 1
ATOM 3910 C CA . GLU A 1 484 ? 83.960 -17.688 -129.864 1.00 38.09 484 GLU A CA 1
ATOM 3911 C C . GLU A 1 484 ? 82.965 -17.257 -128.749 1.00 38.09 484 GLU A C 1
ATOM 3913 O O . GLU A 1 484 ? 83.237 -17.440 -127.566 1.00 38.09 484 GLU A O 1
ATOM 3918 N N . LYS A 1 485 ? 81.800 -16.657 -129.064 1.00 39.16 485 LYS A N 1
ATOM 3919 C CA . LYS A 1 485 ? 80.815 -16.232 -128.028 1.00 39.16 485 LYS A CA 1
ATOM 3920 C C . LYS A 1 485 ? 79.330 -16.443 -128.377 1.00 39.16 485 LYS A C 1
ATOM 3922 O O . LYS A 1 485 ? 78.510 -15.573 -128.107 1.00 39.16 485 LYS A O 1
ATOM 3927 N N . LEU A 1 486 ? 78.956 -17.587 -128.961 1.00 35.34 486 LEU A N 1
ATOM 3928 C CA . LEU A 1 486 ? 77.536 -17.896 -129.231 1.00 35.34 486 LEU A CA 1
ATOM 3929 C C . LEU A 1 486 ? 77.193 -19.398 -129.123 1.00 35.34 486 LEU A C 1
ATOM 3931 O O . LEU A 1 486 ? 76.597 -19.981 -130.020 1.00 35.34 486 LEU A O 1
ATOM 3935 N N . ALA A 1 487 ? 77.594 -20.029 -128.013 1.00 42.75 487 ALA A N 1
ATOM 3936 C CA . ALA A 1 487 ? 77.325 -21.445 -127.728 1.00 42.75 487 ALA A CA 1
ATOM 3937 C C . ALA A 1 487 ? 77.128 -21.722 -126.218 1.00 42.75 487 ALA A C 1
ATOM 3939 O O . ALA A 1 487 ? 77.867 -22.496 -125.616 1.00 42.75 487 ALA A O 1
ATOM 3940 N N . LYS A 1 488 ? 76.144 -21.059 -125.588 1.00 41.12 488 LYS A N 1
ATOM 3941 C CA . LYS A 1 488 ? 75.643 -21.365 -124.228 1.00 41.12 488 LYS A CA 1
ATOM 3942 C C . LYS A 1 488 ? 74.152 -21.016 -124.105 1.00 41.12 488 LYS A C 1
ATOM 3944 O O . LYS A 1 488 ? 73.809 -19.979 -123.549 1.00 41.12 488 LYS A O 1
ATOM 3949 N N . ALA A 1 489 ? 73.283 -21.858 -124.666 1.00 48.53 489 ALA A N 1
ATOM 3950 C CA . ALA A 1 489 ? 71.826 -21.653 -124.648 1.00 48.53 489 ALA A CA 1
ATOM 3951 C C . ALA A 1 489 ? 71.001 -22.934 -124.384 1.00 48.53 489 ALA A C 1
ATOM 3953 O O . ALA A 1 489 ? 69.779 -22.876 -124.402 1.00 48.53 489 ALA A O 1
ATOM 3954 N N . GLU A 1 490 ? 71.649 -24.079 -124.132 1.00 43.91 490 GLU A N 1
ATOM 3955 C CA . GLU A 1 490 ? 70.987 -25.398 -124.095 1.00 43.91 490 GLU A CA 1
ATOM 3956 C C . GLU A 1 490 ? 71.486 -26.299 -122.941 1.00 43.91 490 GLU A C 1
ATOM 3958 O O . GLU A 1 490 ? 71.461 -27.522 -123.025 1.00 43.91 490 GLU A O 1
ATOM 3963 N N . GLN A 1 491 ? 71.955 -25.698 -121.837 1.00 41.88 491 GLN A N 1
ATOM 3964 C CA . GLN A 1 491 ? 72.404 -26.440 -120.648 1.00 41.88 491 GLN A CA 1
ATOM 3965 C C . GLN A 1 491 ? 72.159 -25.661 -119.339 1.00 41.88 491 GLN A C 1
ATOM 3967 O O . GLN A 1 491 ? 73.094 -25.234 -118.667 1.00 41.88 491 GLN A O 1
ATOM 3972 N N . SER A 1 492 ? 70.884 -25.448 -118.996 1.00 45.34 492 SER A N 1
ATOM 3973 C CA . SER A 1 492 ? 70.455 -24.878 -117.701 1.00 45.34 492 SER A CA 1
ATOM 3974 C C . SER A 1 492 ? 69.001 -25.251 -117.347 1.00 45.34 492 SER A C 1
ATOM 3976 O O . SER A 1 492 ? 68.240 -24.412 -116.865 1.00 45.34 492 SER A O 1
ATOM 3978 N N . ALA A 1 493 ? 68.579 -26.480 -117.670 1.00 52.62 493 ALA A N 1
ATOM 3979 C CA . ALA A 1 493 ? 67.176 -26.922 -117.607 1.00 52.62 493 ALA A CA 1
ATOM 3980 C C . ALA A 1 493 ? 66.863 -27.951 -116.494 1.00 52.62 493 ALA A C 1
ATOM 3982 O O . ALA A 1 493 ? 65.711 -28.371 -116.369 1.00 52.62 493 ALA A O 1
ATOM 3983 N N . GLU A 1 494 ? 67.862 -28.330 -115.690 1.00 52.12 494 GLU A N 1
ATOM 3984 C CA . GLU A 1 494 ? 67.737 -29.298 -114.586 1.00 52.12 494 GLU A CA 1
ATOM 3985 C C . GLU A 1 494 ? 67.703 -28.584 -113.215 1.00 52.12 494 GLU A C 1
ATOM 3987 O O . GLU A 1 494 ? 66.719 -28.693 -112.483 1.00 52.12 494 GLU A O 1
ATOM 3992 N N . ASP A 1 495 ? 68.718 -27.754 -112.922 1.00 50.69 495 ASP A N 1
ATOM 3993 C CA . ASP A 1 495 ? 69.021 -27.183 -111.589 1.00 50.69 495 ASP A CA 1
ATOM 3994 C C . ASP A 1 495 ? 67.939 -26.269 -110.967 1.00 50.69 495 ASP A C 1
ATOM 3996 O O . ASP A 1 495 ? 68.057 -25.854 -109.816 1.00 50.69 495 ASP A O 1
ATOM 4000 N N . VAL A 1 496 ? 66.873 -25.939 -111.703 1.00 54.16 496 VAL A N 1
ATOM 4001 C CA . VAL A 1 496 ? 65.772 -25.082 -111.222 1.00 54.16 496 VAL A CA 1
ATOM 4002 C C . VAL A 1 496 ? 64.618 -25.897 -110.613 1.00 54.16 496 VAL A C 1
ATOM 4004 O O . VAL A 1 496 ? 63.816 -25.342 -109.865 1.00 54.16 496 VAL A O 1
ATOM 4007 N N . ARG A 1 497 ? 64.513 -27.211 -110.872 1.00 56.56 497 ARG A N 1
ATOM 4008 C CA . ARG A 1 497 ? 63.388 -28.023 -110.353 1.00 56.56 497 ARG A CA 1
ATOM 4009 C C . ARG A 1 497 ? 63.523 -28.378 -108.872 1.00 56.56 497 ARG A C 1
ATOM 4011 O O . ARG A 1 497 ? 62.566 -28.201 -108.117 1.00 56.56 497 ARG A O 1
ATOM 4018 N N . ASP A 1 498 ? 64.703 -28.807 -108.436 1.00 56.06 498 ASP A N 1
ATOM 4019 C CA . ASP A 1 498 ? 64.891 -29.314 -107.067 1.00 56.06 498 ASP A CA 1
ATOM 4020 C C . ASP A 1 498 ? 64.840 -28.204 -106.000 1.00 56.06 498 ASP A C 1
ATOM 4022 O O . ASP A 1 498 ? 64.455 -28.448 -104.855 1.00 56.06 498 ASP A O 1
ATOM 4026 N N . GLN A 1 499 ? 65.128 -26.952 -106.377 1.00 53.41 499 GLN A N 1
ATOM 4027 C CA . GLN A 1 499 ? 65.019 -25.801 -105.474 1.00 53.41 499 GLN A CA 1
ATOM 4028 C C . GLN A 1 499 ? 63.557 -25.357 -105.232 1.00 53.41 499 GLN A C 1
ATOM 4030 O O . GLN A 1 499 ? 63.248 -24.778 -104.185 1.00 53.41 499 GLN A O 1
ATOM 4035 N N . VAL A 1 500 ? 62.634 -25.675 -106.149 1.00 56.75 500 VAL A N 1
ATOM 4036 C CA . VAL A 1 500 ? 61.194 -25.391 -105.992 1.00 56.75 500 VAL A CA 1
ATOM 4037 C C . VAL A 1 500 ? 60.544 -26.392 -105.032 1.00 56.75 500 VAL A C 1
ATOM 4039 O O . VAL A 1 500 ? 59.902 -25.986 -104.066 1.00 56.75 500 VAL A O 1
ATOM 4042 N N . LEU A 1 501 ? 60.796 -27.695 -105.195 1.00 56.75 501 LEU A N 1
ATOM 4043 C CA . LEU A 1 501 ? 60.242 -28.727 -104.300 1.00 56.75 501 LEU A CA 1
ATOM 4044 C C . LEU A 1 501 ? 60.697 -28.573 -102.834 1.00 56.75 501 LEU A C 1
ATOM 4046 O O . LEU A 1 501 ? 59.951 -28.908 -101.909 1.00 56.75 501 LEU A O 1
ATOM 4050 N N . ALA A 1 502 ? 61.894 -28.026 -102.599 1.00 57.75 502 ALA A N 1
ATOM 4051 C CA . ALA A 1 502 ? 62.383 -27.715 -101.255 1.00 57.75 502 ALA A CA 1
ATOM 4052 C C . ALA A 1 502 ? 61.667 -26.511 -100.603 1.00 57.75 502 ALA A C 1
ATOM 4054 O O . ALA A 1 502 ? 61.455 -26.505 -99.389 1.00 57.75 502 ALA A O 1
ATOM 4055 N N . THR A 1 503 ? 61.269 -25.505 -101.390 1.00 58.31 503 THR A N 1
ATOM 4056 C CA . THR A 1 503 ? 60.552 -24.313 -100.892 1.00 58.31 503 THR A CA 1
ATOM 4057 C C . THR A 1 503 ? 59.042 -24.533 -100.765 1.00 58.31 503 THR A C 1
ATOM 4059 O O . THR A 1 503 ? 58.382 -23.884 -99.956 1.00 58.31 503 THR A O 1
ATOM 4062 N N . GLU A 1 504 ? 58.482 -25.492 -101.499 1.00 56.16 504 GLU A N 1
ATOM 4063 C CA . GLU A 1 504 ? 57.059 -25.836 -101.428 1.00 56.16 504 GLU A CA 1
ATOM 4064 C C . GLU A 1 504 ? 56.711 -26.648 -100.163 1.00 56.16 504 GLU A C 1
ATOM 4066 O O . GLU A 1 504 ? 55.679 -26.409 -99.532 1.00 56.16 504 GLU A O 1
ATOM 4071 N N . ASN A 1 505 ? 57.609 -27.536 -99.712 1.00 63.97 505 ASN A N 1
ATOM 4072 C CA . ASN A 1 505 ? 57.427 -28.296 -98.467 1.00 63.97 505 ASN A CA 1
ATOM 4073 C C . ASN A 1 505 ? 57.519 -27.422 -97.204 1.00 63.97 505 ASN A C 1
ATOM 4075 O O . ASN A 1 505 ? 56.677 -27.548 -96.315 1.00 63.97 505 ASN A O 1
ATOM 4079 N N . SER A 1 506 ? 58.482 -26.497 -97.124 1.00 63.47 506 SER A N 1
ATOM 4080 C CA . SER A 1 506 ? 58.597 -25.583 -95.974 1.00 63.47 506 SER A CA 1
ATOM 4081 C C . SER A 1 506 ? 57.406 -24.622 -95.883 1.00 63.47 506 SER A C 1
ATOM 4083 O O . SER A 1 506 ? 56.884 -24.388 -94.792 1.00 63.47 506 SER A O 1
ATOM 4085 N N . ASN A 1 507 ? 56.878 -24.156 -97.021 1.00 65.38 507 ASN A N 1
ATOM 4086 C CA . ASN A 1 507 ? 55.630 -23.390 -97.059 1.00 65.38 507 ASN A CA 1
ATOM 4087 C C . ASN A 1 507 ? 54.414 -24.185 -96.540 1.00 65.38 507 ASN A C 1
ATOM 4089 O O . ASN A 1 507 ? 53.550 -23.594 -95.888 1.00 65.38 507 ASN A O 1
ATOM 4093 N N . GLN A 1 508 ? 54.345 -25.511 -96.732 1.00 67.56 508 GLN A N 1
ATOM 4094 C CA . GLN A 1 508 ? 53.295 -26.325 -96.096 1.00 67.56 508 GLN A CA 1
ATOM 4095 C C . GLN A 1 508 ? 53.434 -26.393 -94.569 1.00 67.56 508 GLN A C 1
ATOM 4097 O O . GLN A 1 508 ? 52.420 -26.422 -93.871 1.00 67.56 508 GLN A O 1
ATOM 4102 N N . GLU A 1 509 ? 54.653 -26.409 -94.026 1.00 67.81 509 GLU A N 1
ATOM 4103 C CA . GLU A 1 509 ? 54.859 -26.406 -92.572 1.00 67.81 509 GLU A CA 1
ATOM 4104 C C . GLU A 1 509 ? 54.514 -25.049 -91.949 1.00 67.81 509 GLU A C 1
ATOM 4106 O O . GLU A 1 509 ? 53.805 -25.014 -90.940 1.00 67.81 509 GLU A O 1
ATOM 4111 N N . TYR A 1 510 ? 54.880 -23.935 -92.595 1.00 71.50 510 TYR A N 1
ATOM 4112 C CA . TYR A 1 510 ? 54.416 -22.605 -92.185 1.00 71.50 510 TYR A CA 1
ATOM 4113 C C . TYR A 1 510 ? 52.887 -22.470 -92.268 1.00 71.50 510 TYR A C 1
ATOM 4115 O O . TYR A 1 510 ? 52.276 -21.929 -91.347 1.00 71.50 510 TYR A O 1
ATOM 4123 N N . ALA A 1 511 ? 52.243 -23.023 -93.303 1.00 75.44 511 ALA A N 1
ATOM 4124 C CA . ALA A 1 511 ? 50.782 -23.038 -93.410 1.00 75.44 511 ALA A CA 1
ATOM 4125 C C . ALA A 1 511 ? 50.112 -23.863 -92.290 1.00 75.44 511 ALA A C 1
ATOM 4127 O O . ALA A 1 511 ? 49.120 -23.417 -91.712 1.00 75.44 511 ALA A O 1
ATOM 4128 N N . ARG A 1 512 ? 50.669 -25.030 -91.926 1.00 78.06 512 ARG A N 1
ATOM 4129 C CA . ARG A 1 512 ? 50.188 -25.825 -90.777 1.00 78.06 512 ARG A CA 1
ATOM 4130 C C . ARG A 1 512 ? 50.391 -25.092 -89.451 1.00 78.06 512 ARG A C 1
ATOM 4132 O O . ARG A 1 512 ? 49.487 -25.108 -88.623 1.00 78.06 512 ARG A O 1
ATOM 4139 N N . MET A 1 513 ? 51.535 -24.433 -89.260 1.00 79.38 513 MET A N 1
ATOM 4140 C CA . MET A 1 513 ? 51.827 -23.667 -88.045 1.00 79.38 513 MET A CA 1
ATOM 4141 C C . MET A 1 513 ? 50.900 -22.453 -87.899 1.00 79.38 513 MET A C 1
ATOM 4143 O O . MET A 1 513 ? 50.400 -22.200 -86.806 1.00 79.38 513 MET A O 1
ATOM 4147 N N . LEU A 1 514 ? 50.601 -21.744 -88.993 1.00 79.56 514 LEU A N 1
ATOM 4148 C CA . LEU A 1 514 ? 49.605 -20.668 -89.002 1.00 79.56 514 LEU A CA 1
ATOM 4149 C C . LEU A 1 514 ? 48.201 -21.187 -88.658 1.00 79.56 514 LEU A C 1
ATOM 4151 O O . LEU A 1 514 ? 47.522 -20.573 -87.839 1.00 79.56 514 LEU A O 1
ATOM 4155 N N . LEU A 1 515 ? 47.786 -22.334 -89.208 1.00 83.62 515 LEU A N 1
ATOM 4156 C CA . LEU A 1 515 ? 46.483 -22.944 -88.909 1.00 83.62 515 LEU A CA 1
ATOM 4157 C C . LEU A 1 515 ? 46.372 -23.415 -87.443 1.00 83.62 515 LEU A C 1
ATOM 4159 O O . LEU A 1 515 ? 45.334 -23.237 -86.803 1.00 83.62 515 LEU A O 1
ATOM 4163 N N . ASP A 1 516 ? 47.442 -23.989 -86.892 1.00 78.75 516 ASP A N 1
ATOM 4164 C CA . ASP A 1 516 ? 47.538 -24.409 -85.487 1.00 78.75 516 ASP A CA 1
ATOM 4165 C C . ASP A 1 516 ? 47.530 -23.202 -84.527 1.00 78.75 516 ASP A C 1
ATOM 4167 O O . ASP A 1 516 ? 46.792 -23.192 -83.543 1.00 78.75 516 ASP A O 1
ATOM 4171 N N . LEU A 1 517 ? 48.253 -22.123 -84.850 1.00 79.31 517 LEU A N 1
ATOM 4172 C CA . LEU A 1 517 ? 48.182 -20.862 -84.102 1.00 79.31 517 LEU A CA 1
ATOM 4173 C C . LEU A 1 517 ? 46.790 -20.218 -84.188 1.00 79.31 517 LEU A C 1
ATOM 4175 O O . LEU A 1 517 ? 46.270 -19.749 -83.176 1.00 79.31 517 LEU A O 1
ATOM 4179 N N . GLN A 1 518 ? 46.151 -20.236 -85.360 1.00 80.19 518 GLN A N 1
ATOM 4180 C CA . GLN A 1 518 ? 44.815 -19.669 -85.562 1.00 80.19 518 GLN A CA 1
ATOM 4181 C C . GLN A 1 518 ? 43.732 -20.466 -84.814 1.00 80.19 518 GLN A C 1
ATOM 4183 O O . GLN A 1 518 ? 42.851 -19.870 -84.194 1.00 80.19 518 GLN A O 1
ATOM 4188 N N . THR A 1 519 ? 43.820 -21.800 -84.791 1.00 82.12 519 THR A N 1
ATOM 4189 C CA . THR A 1 519 ? 42.903 -22.650 -84.006 1.00 82.12 519 THR A CA 1
ATOM 4190 C C . THR A 1 519 ? 43.155 -22.548 -82.500 1.00 82.12 519 THR A C 1
ATOM 4192 O O . THR A 1 519 ? 42.193 -22.495 -81.734 1.00 82.12 519 THR A O 1
ATOM 4195 N N . LYS A 1 520 ? 44.412 -22.407 -82.052 1.00 82.94 520 LYS A N 1
ATOM 4196 C CA . LYS A 1 520 ? 44.745 -22.100 -80.646 1.00 82.94 520 LYS A CA 1
ATOM 4197 C C . LYS A 1 520 ? 44.248 -20.720 -80.211 1.00 82.94 520 LYS A C 1
ATOM 4199 O O . LYS A 1 520 ? 43.723 -20.600 -79.106 1.00 82.94 520 LYS A O 1
ATOM 4204 N N . SER A 1 521 ? 44.338 -19.709 -81.078 1.00 74.25 521 SER A N 1
ATOM 4205 C CA . SER A 1 521 ? 43.749 -18.384 -80.837 1.00 74.25 521 SER A CA 1
ATOM 4206 C C . SER A 1 521 ? 42.227 -18.472 -80.708 1.00 74.25 521 SER A C 1
ATOM 4208 O O . SER A 1 521 ? 41.668 -17.970 -79.737 1.00 74.25 521 SER A O 1
ATOM 4210 N N . ALA A 1 522 ? 41.555 -19.184 -81.620 1.00 80.56 522 ALA A N 1
ATOM 4211 C CA . ALA A 1 522 ? 40.106 -19.380 -81.573 1.00 80.56 522 ALA A CA 1
ATOM 4212 C C . ALA A 1 522 ? 39.642 -20.141 -80.313 1.00 80.56 522 ALA A C 1
ATOM 4214 O O . ALA A 1 522 ? 38.630 -19.776 -79.715 1.00 80.56 522 ALA A O 1
ATOM 4215 N N . LEU A 1 523 ? 40.397 -21.154 -79.868 1.00 83.88 523 LEU A N 1
ATOM 4216 C CA . LEU A 1 523 ? 40.142 -21.857 -78.604 1.00 83.88 523 LEU A CA 1
ATOM 4217 C C . LEU A 1 523 ? 40.317 -20.940 -77.388 1.00 83.88 523 LEU A C 1
ATOM 4219 O O . LEU A 1 523 ? 39.452 -20.923 -76.516 1.00 83.88 523 LEU A O 1
ATOM 4223 N N . LYS A 1 524 ? 41.379 -20.126 -77.339 1.00 83.38 524 LYS A N 1
ATOM 4224 C CA . LYS A 1 524 ? 41.582 -19.172 -76.236 1.00 83.38 524 LYS A CA 1
ATOM 4225 C C . LYS A 1 524 ? 40.561 -18.037 -76.235 1.00 83.38 524 LYS A C 1
ATOM 4227 O O . LYS A 1 524 ? 40.129 -17.620 -75.165 1.00 83.38 524 LYS A O 1
ATOM 4232 N N . GLU A 1 525 ? 40.094 -17.595 -77.399 1.00 79.69 525 GLU A N 1
ATOM 4233 C CA . GLU A 1 525 ? 38.931 -16.711 -77.492 1.00 79.69 525 GLU A CA 1
ATOM 4234 C C . GLU A 1 525 ? 37.650 -17.367 -76.962 1.00 79.69 525 GLU A C 1
ATOM 4236 O O . GLU A 1 525 ? 36.864 -16.689 -76.302 1.00 79.69 525 GLU A O 1
ATOM 4241 N N . ALA A 1 526 ? 37.418 -18.654 -77.239 1.00 81.44 526 ALA A N 1
ATOM 4242 C CA . ALA A 1 526 ? 36.252 -19.378 -76.734 1.00 81.44 526 ALA A CA 1
ATOM 4243 C C . ALA A 1 526 ? 36.298 -19.529 -75.203 1.00 81.44 526 ALA A C 1
ATOM 4245 O O . ALA A 1 526 ? 35.328 -19.174 -74.537 1.00 81.44 526 ALA A O 1
ATOM 4246 N N . GLU A 1 527 ? 37.444 -19.935 -74.641 1.00 84.06 527 GLU A N 1
ATOM 4247 C CA . GLU A 1 527 ? 37.670 -19.973 -73.187 1.00 84.06 527 GLU A CA 1
ATOM 4248 C C . GLU A 1 527 ? 37.439 -18.596 -72.540 1.00 84.06 527 GLU A C 1
ATOM 4250 O O . GLU A 1 527 ? 36.726 -18.486 -71.545 1.00 84.06 527 GLU A O 1
ATOM 4255 N N . MET A 1 528 ? 37.975 -17.517 -73.125 1.00 76.00 528 MET A N 1
ATOM 4256 C CA . MET A 1 528 ? 37.769 -16.155 -72.614 1.00 76.00 528 MET A CA 1
ATOM 4257 C C . MET A 1 528 ? 36.305 -15.700 -72.712 1.00 76.00 528 MET A C 1
ATOM 4259 O O . MET A 1 528 ? 35.825 -14.988 -71.826 1.00 76.00 528 MET A O 1
ATOM 4263 N N . LYS A 1 529 ? 35.564 -16.126 -73.744 1.00 85.44 529 LYS A N 1
ATOM 4264 C CA . LYS A 1 529 ? 34.118 -15.870 -73.879 1.00 85.44 529 LYS A CA 1
ATOM 4265 C C . LYS A 1 529 ? 33.308 -16.649 -72.832 1.00 85.44 529 LYS A C 1
ATOM 4267 O O . LYS A 1 529 ? 32.383 -16.093 -72.249 1.00 85.44 529 LYS A O 1
ATOM 4272 N N . GLU A 1 530 ? 33.691 -17.881 -72.500 1.00 86.31 530 GLU A N 1
ATOM 4273 C CA . GLU A 1 530 ? 33.052 -18.661 -71.428 1.00 86.31 530 GLU A CA 1
ATOM 4274 C C . GLU A 1 530 ? 33.370 -18.105 -70.022 1.00 86.31 530 GLU A C 1
ATOM 4276 O O . GLU A 1 530 ? 32.478 -17.963 -69.178 1.00 86.31 530 GLU A O 1
ATOM 4281 N N . ILE A 1 531 ? 34.618 -17.694 -69.776 1.00 84.44 531 ILE A N 1
ATOM 4282 C CA . ILE A 1 531 ? 35.041 -17.042 -68.523 1.00 84.44 531 ILE A CA 1
ATOM 4283 C C . ILE A 1 531 ? 34.338 -15.686 -68.342 1.00 84.44 531 ILE A C 1
ATOM 4285 O O . ILE A 1 531 ? 33.883 -15.365 -67.241 1.00 84.44 531 ILE A O 1
ATOM 4289 N N . THR A 1 532 ? 34.177 -14.893 -69.405 1.00 82.38 532 THR A N 1
ATOM 4290 C CA . THR A 1 532 ? 33.439 -13.618 -69.321 1.00 82.38 532 THR A CA 1
ATOM 4291 C C . THR A 1 532 ? 31.935 -13.823 -69.135 1.00 82.38 532 THR A C 1
ATOM 4293 O O . THR A 1 532 ? 31.349 -13.153 -68.291 1.00 82.38 532 THR A O 1
ATOM 4296 N N . VAL A 1 533 ? 31.301 -14.796 -69.800 1.00 88.19 533 VAL A N 1
ATOM 4297 C CA . VAL A 1 533 ? 29.880 -15.127 -69.559 1.00 88.19 533 VAL A CA 1
ATOM 4298 C C . VAL A 1 533 ? 29.643 -15.644 -68.132 1.00 88.19 533 VAL A C 1
ATOM 4300 O O . VAL A 1 533 ? 28.695 -15.213 -67.472 1.00 88.19 533 VAL A O 1
ATOM 4303 N N . SER A 1 534 ? 30.503 -16.526 -67.616 1.00 85.56 534 SER A N 1
ATOM 4304 C CA . SER A 1 534 ? 30.360 -17.068 -66.255 1.00 85.56 534 SER A CA 1
ATOM 4305 C C . SER A 1 534 ? 30.617 -16.021 -65.162 1.00 85.56 534 SER A C 1
ATOM 4307 O O . SER A 1 534 ? 29.893 -15.991 -64.163 1.00 85.56 534 SER A O 1
ATOM 4309 N N . SER A 1 535 ? 31.579 -15.113 -65.360 1.00 79.88 535 SER A N 1
ATOM 4310 C CA . SER A 1 535 ? 31.815 -13.994 -64.437 1.00 79.88 535 SER A CA 1
ATOM 4311 C C . SER A 1 535 ? 30.720 -12.926 -64.510 1.00 79.88 535 SER A C 1
ATOM 4313 O O . SER A 1 535 ? 30.256 -12.495 -63.456 1.00 79.88 535 SER A O 1
ATOM 4315 N N . LEU A 1 536 ? 30.214 -12.572 -65.699 1.00 86.38 536 LEU A N 1
ATOM 4316 C CA . LEU A 1 536 ? 29.048 -11.687 -65.852 1.00 86.38 536 LEU A CA 1
ATOM 4317 C C . LEU A 1 536 ? 27.803 -12.253 -65.162 1.00 86.38 536 LEU A C 1
ATOM 4319 O O . LEU A 1 536 ? 27.112 -11.517 -64.457 1.00 86.38 536 LEU A O 1
ATOM 4323 N N . LYS A 1 537 ? 27.545 -13.563 -65.292 1.00 89.75 537 LYS A N 1
ATOM 4324 C CA . LYS A 1 537 ? 26.457 -14.218 -64.555 1.00 89.75 537 LYS A CA 1
ATOM 4325 C C . LYS A 1 537 ? 26.649 -14.074 -63.044 1.00 89.75 537 LYS A C 1
ATOM 4327 O O . LYS A 1 537 ? 25.736 -13.623 -62.363 1.00 89.75 537 LYS A O 1
ATOM 4332 N N . ARG A 1 538 ? 27.848 -14.368 -62.527 1.00 90.12 538 ARG A N 1
ATOM 4333 C CA . ARG A 1 538 ? 28.147 -14.257 -61.090 1.00 90.12 538 ARG A CA 1
ATOM 4334 C C . ARG A 1 538 ? 28.069 -12.816 -60.568 1.00 90.12 538 ARG A C 1
ATOM 4336 O O . ARG A 1 538 ? 27.670 -12.616 -59.425 1.00 90.12 538 ARG A O 1
ATOM 4343 N N . ILE A 1 539 ? 28.409 -11.822 -61.391 1.00 85.44 539 ILE A N 1
ATOM 4344 C CA . ILE A 1 539 ? 28.207 -10.397 -61.085 1.00 85.44 539 ILE A CA 1
ATOM 4345 C C . ILE A 1 539 ? 26.709 -10.077 -61.003 1.00 85.44 539 ILE A C 1
ATOM 4347 O O . ILE A 1 539 ? 26.293 -9.435 -60.044 1.00 85.44 539 ILE A O 1
ATOM 4351 N N . SER A 1 540 ? 25.893 -10.565 -61.943 1.00 87.81 540 SER A N 1
ATOM 4352 C CA . SER A 1 540 ? 24.436 -10.377 -61.910 1.00 87.81 540 SER A CA 1
ATOM 4353 C C . SER A 1 540 ? 23.790 -11.056 -60.695 1.00 87.81 540 SER A C 1
ATOM 4355 O O . SER A 1 540 ? 22.990 -10.430 -60.003 1.00 87.81 540 SER A O 1
ATOM 4357 N N . ASP A 1 541 ? 24.192 -12.289 -60.368 1.00 89.38 541 ASP A N 1
ATOM 4358 C CA . ASP A 1 541 ? 23.725 -13.010 -59.178 1.00 89.38 541 ASP A CA 1
ATOM 4359 C C . ASP A 1 541 ? 24.051 -12.227 -57.885 1.00 89.38 541 ASP A C 1
ATOM 4361 O O . ASP A 1 541 ? 23.184 -12.061 -57.025 1.00 89.38 541 ASP A O 1
ATOM 4365 N N . LEU A 1 542 ? 25.265 -11.668 -57.773 1.00 89.31 542 LEU A N 1
ATOM 4366 C CA . LEU A 1 542 ? 25.677 -10.825 -56.640 1.00 89.31 542 LEU A CA 1
ATOM 4367 C C . LEU A 1 542 ? 24.947 -9.471 -56.600 1.00 89.31 542 LEU A C 1
ATOM 4369 O O . LEU A 1 542 ? 24.559 -9.025 -55.523 1.00 89.31 542 LEU A O 1
ATOM 4373 N N . GLN A 1 543 ? 24.717 -8.825 -57.747 1.00 83.81 543 GLN A N 1
ATOM 4374 C CA . GLN A 1 543 ? 23.932 -7.585 -57.830 1.00 83.81 543 GLN A CA 1
ATOM 4375 C C . GLN A 1 543 ? 22.479 -7.806 -57.391 1.00 83.81 543 GLN A C 1
ATOM 4377 O O . GLN A 1 543 ? 21.929 -6.987 -56.655 1.00 83.81 543 GLN A O 1
ATOM 4382 N N . ASN A 1 544 ? 21.877 -8.933 -57.781 1.00 87.38 544 ASN A N 1
ATOM 4383 C CA . ASN A 1 544 ? 20.534 -9.315 -57.352 1.00 87.38 544 ASN A CA 1
ATOM 4384 C C . ASN A 1 544 ? 20.482 -9.593 -55.840 1.00 87.38 544 ASN A C 1
ATOM 4386 O O . ASN A 1 544 ? 19.565 -9.117 -55.175 1.00 87.38 544 ASN A O 1
ATOM 4390 N N . GLN A 1 545 ? 21.482 -10.282 -55.275 1.00 87.94 545 GLN A N 1
ATOM 4391 C CA . GLN A 1 545 ? 21.590 -10.490 -53.822 1.00 87.94 545 GLN A CA 1
ATOM 4392 C C . GLN A 1 545 ? 21.749 -9.172 -53.049 1.00 87.94 545 GLN A C 1
ATOM 4394 O O . GLN A 1 545 ? 21.064 -8.970 -52.047 1.00 87.94 545 GLN A O 1
ATOM 4399 N N . LEU A 1 546 ? 22.591 -8.252 -53.530 1.00 86.75 546 LEU A N 1
ATOM 4400 C CA . LEU A 1 546 ? 22.779 -6.940 -52.905 1.00 86.75 546 LEU A CA 1
ATOM 4401 C C . LEU A 1 546 ? 21.490 -6.101 -52.955 1.00 86.75 546 LEU A C 1
ATOM 4403 O O . LEU A 1 546 ? 21.132 -5.445 -51.978 1.00 86.75 546 LEU A O 1
ATOM 4407 N N . LYS A 1 547 ? 20.754 -6.163 -54.074 1.00 87.56 547 LYS A N 1
ATOM 4408 C CA . LYS A 1 547 ? 19.458 -5.490 -54.236 1.00 87.56 547 LYS A CA 1
ATOM 4409 C C . LYS A 1 547 ? 18.396 -6.073 -53.302 1.00 87.56 547 LYS A C 1
ATOM 4411 O O . LYS A 1 547 ? 17.741 -5.304 -52.604 1.00 87.56 547 LYS A O 1
ATOM 4416 N N . GLN A 1 548 ? 18.292 -7.402 -53.223 1.00 87.62 548 GLN A N 1
ATOM 4417 C CA . GLN A 1 548 ? 17.413 -8.115 -52.289 1.00 87.62 548 GLN A CA 1
ATOM 4418 C C . GLN A 1 548 ? 17.676 -7.665 -50.843 1.00 87.62 548 GLN A C 1
ATOM 4420 O O . GLN A 1 548 ? 16.760 -7.203 -50.167 1.00 87.62 548 GLN A O 1
ATOM 4425 N N . GLN A 1 549 ? 18.942 -7.679 -50.409 1.00 86.12 549 GLN A N 1
ATOM 4426 C CA . GLN A 1 549 ? 19.338 -7.187 -49.085 1.00 86.12 549 GLN A CA 1
ATOM 4427 C C . GLN A 1 549 ? 18.970 -5.712 -48.871 1.00 86.12 549 GLN A C 1
ATOM 4429 O O . GLN A 1 549 ? 18.470 -5.368 -47.805 1.00 86.12 549 GLN A O 1
ATOM 4434 N N . SER A 1 550 ? 19.155 -4.840 -49.870 1.00 81.44 550 SER A N 1
ATOM 4435 C CA . SER A 1 550 ? 18.779 -3.422 -49.750 1.00 81.44 550 SER A CA 1
ATOM 4436 C C . SER A 1 550 ? 17.265 -3.199 -49.618 1.00 81.44 550 SER A C 1
ATOM 4438 O O . SER A 1 550 ? 16.843 -2.312 -48.880 1.00 81.44 550 SER A O 1
ATOM 4440 N N . GLU A 1 551 ? 16.440 -4.022 -50.275 1.00 86.25 551 GLU A N 1
ATOM 4441 C CA . GLU A 1 551 ? 14.978 -3.968 -50.156 1.00 86.25 551 GLU A CA 1
ATOM 4442 C C . GLU A 1 551 ? 14.499 -4.530 -48.810 1.00 86.25 551 GLU A C 1
ATOM 4444 O O . GLU A 1 551 ? 13.571 -3.983 -48.215 1.00 86.25 551 GLU A O 1
ATOM 4449 N N . ASP A 1 552 ? 15.151 -5.570 -48.290 1.00 85.62 552 ASP A N 1
ATOM 4450 C CA . ASP A 1 552 ? 14.804 -6.161 -46.995 1.00 85.62 552 ASP A CA 1
ATOM 4451 C C . ASP A 1 552 ? 15.266 -5.278 -45.816 1.00 85.62 552 ASP A C 1
ATOM 4453 O O . ASP A 1 552 ? 14.494 -5.073 -44.878 1.00 85.62 552 ASP A O 1
ATOM 4457 N N . PHE A 1 553 ? 16.440 -4.635 -45.897 1.00 83.50 553 PHE A N 1
ATOM 4458 C CA . PHE A 1 553 ? 16.840 -3.587 -44.941 1.00 83.50 553 PHE A CA 1
ATOM 4459 C C . PHE A 1 553 ? 15.907 -2.367 -44.986 1.00 83.50 553 PHE A C 1
ATOM 4461 O O . PHE A 1 553 ? 15.605 -1.794 -43.941 1.00 83.50 553 PHE A O 1
ATOM 4468 N N . LYS A 1 554 ? 15.412 -1.975 -46.170 1.00 84.94 554 LYS A N 1
ATOM 4469 C CA . LYS A 1 554 ? 14.462 -0.858 -46.301 1.00 84.94 554 LYS A CA 1
ATOM 4470 C C . LYS A 1 554 ? 13.125 -1.157 -45.614 1.00 84.94 554 LYS A C 1
ATOM 4472 O O . LYS A 1 554 ? 12.624 -0.292 -44.905 1.00 84.94 554 LYS A O 1
ATOM 4477 N N . LYS A 1 555 ? 12.595 -2.380 -45.745 1.00 84.44 555 LYS A N 1
ATOM 4478 C CA . LYS A 1 555 ? 11.393 -2.815 -45.004 1.00 84.44 555 LYS A CA 1
ATOM 4479 C C . LYS A 1 555 ? 11.625 -2.813 -43.494 1.00 84.44 555 LYS A C 1
ATOM 4481 O O . LYS A 1 555 ? 10.789 -2.305 -42.762 1.00 84.44 555 LYS A O 1
ATOM 4486 N N . GLN A 1 556 ? 12.769 -3.324 -43.029 1.00 79.75 556 GLN A N 1
ATOM 4487 C CA . GLN A 1 556 ? 13.113 -3.303 -41.601 1.00 79.75 556 GLN A CA 1
ATOM 4488 C C . GLN A 1 556 ? 13.188 -1.872 -41.047 1.00 79.75 556 GLN A C 1
ATOM 4490 O O . GLN A 1 556 ? 12.740 -1.633 -39.929 1.00 79.75 556 GLN A O 1
ATOM 4495 N N . LEU A 1 557 ? 13.699 -0.916 -41.831 1.00 77.75 557 LEU A N 1
ATOM 4496 C CA . LEU A 1 557 ? 13.712 0.498 -41.453 1.00 77.75 557 LEU A CA 1
ATOM 4497 C C . LEU A 1 557 ? 12.292 1.085 -41.385 1.00 77.75 557 LEU A C 1
ATOM 4499 O O . LEU A 1 557 ? 11.953 1.717 -40.391 1.00 77.75 557 LEU A O 1
ATOM 4503 N N . GLU A 1 558 ? 11.443 0.822 -42.383 1.00 78.25 558 GLU A N 1
ATOM 4504 C CA . GLU A 1 558 ? 10.037 1.263 -42.399 1.00 78.25 558 GLU A CA 1
ATOM 4505 C C . GLU A 1 558 ? 9.220 0.651 -41.240 1.00 78.25 558 GLU A C 1
ATOM 4507 O O . GLU A 1 558 ? 8.408 1.336 -40.614 1.00 78.25 558 GLU A O 1
ATOM 4512 N N . GLU A 1 559 ? 9.476 -0.613 -40.887 1.00 78.94 559 GLU A N 1
ATOM 4513 C CA . GLU A 1 559 ? 8.882 -1.286 -39.725 1.00 78.94 559 GLU A CA 1
ATOM 4514 C C . GLU A 1 559 ? 9.405 -0.743 -38.381 1.00 78.94 559 GLU A C 1
ATOM 4516 O O . GLU A 1 559 ? 8.639 -0.670 -37.417 1.00 78.94 559 GLU A O 1
ATOM 4521 N N . GLU A 1 560 ? 10.680 -0.347 -38.282 1.00 70.94 560 GLU A N 1
ATOM 4522 C CA . GLU A 1 560 ? 11.206 0.363 -37.107 1.00 70.94 560 GLU A CA 1
ATOM 4523 C C . GLU A 1 560 ? 10.603 1.765 -36.974 1.00 70.94 560 GLU A C 1
ATOM 4525 O O . GLU A 1 560 ? 10.166 2.133 -35.883 1.00 70.94 560 GLU A O 1
ATOM 4530 N N . GLU A 1 561 ? 10.525 2.536 -38.061 1.00 72.69 561 GLU A N 1
ATOM 4531 C CA . GLU A 1 561 ? 9.969 3.893 -38.062 1.00 72.69 561 GLU A CA 1
ATOM 4532 C C . GLU A 1 561 ? 8.480 3.895 -37.691 1.00 72.69 561 GLU A C 1
ATOM 4534 O O . GLU A 1 561 ? 8.077 4.648 -36.801 1.00 72.69 561 GLU A O 1
ATOM 4539 N N . ALA A 1 562 ? 7.676 2.992 -38.263 1.00 73.94 562 ALA A N 1
ATOM 4540 C CA . ALA A 1 562 ? 6.270 2.831 -37.888 1.00 73.94 562 ALA A CA 1
ATOM 4541 C C . ALA A 1 562 ? 6.104 2.456 -36.401 1.00 73.94 562 ALA A C 1
ATOM 4543 O O . ALA A 1 562 ? 5.247 3.002 -35.698 1.00 73.94 562 ALA A O 1
ATOM 4544 N N . ARG A 1 563 ? 6.960 1.565 -35.881 1.00 74.06 563 ARG A N 1
ATOM 4545 C CA . ARG A 1 563 ? 6.936 1.155 -34.467 1.00 74.06 563 ARG A CA 1
ATOM 4546 C C . ARG A 1 563 ? 7.459 2.244 -33.528 1.00 74.06 563 ARG A C 1
ATOM 4548 O O . ARG A 1 563 ? 7.038 2.299 -32.372 1.00 74.06 563 ARG A O 1
ATOM 4555 N N . LYS A 1 564 ? 8.362 3.107 -34.000 1.00 72.19 564 LYS A N 1
ATOM 4556 C CA . LYS A 1 564 ? 8.865 4.281 -33.276 1.00 72.19 564 LYS A CA 1
ATOM 4557 C C . LYS A 1 564 ? 7.793 5.365 -33.192 1.00 72.19 564 LYS A C 1
ATOM 4559 O O . LYS A 1 564 ? 7.528 5.819 -32.086 1.00 72.19 564 LYS A O 1
ATOM 4564 N N . ALA A 1 565 ? 7.102 5.671 -34.291 1.00 67.31 565 ALA A N 1
ATOM 4565 C CA . ALA A 1 565 ? 5.958 6.586 -34.296 1.00 67.31 565 ALA A CA 1
ATOM 4566 C C . ALA A 1 565 ? 4.832 6.107 -33.356 1.00 67.31 565 ALA A C 1
ATOM 4568 O O . ALA A 1 565 ? 4.314 6.887 -32.560 1.00 67.31 565 ALA A O 1
ATOM 4569 N N . GLY A 1 566 ? 4.515 4.804 -33.361 1.00 69.56 566 GLY A N 1
ATOM 4570 C CA . GLY A 1 566 ? 3.562 4.222 -32.407 1.00 69.56 566 GLY A CA 1
ATOM 4571 C C . GLY A 1 566 ? 3.976 4.408 -30.939 1.00 69.56 566 GLY A C 1
ATOM 4572 O O . GLY A 1 566 ? 3.151 4.778 -30.109 1.00 69.56 566 GLY A O 1
ATOM 4573 N N . LYS A 1 567 ? 5.265 4.220 -30.618 1.00 70.06 567 LYS A N 1
ATOM 4574 C CA . LYS A 1 567 ? 5.807 4.480 -29.270 1.00 70.06 567 LYS A CA 1
ATOM 4575 C C . LYS A 1 567 ? 5.797 5.967 -28.909 1.00 70.06 567 LYS A C 1
ATOM 4577 O O . LYS A 1 567 ? 5.515 6.296 -27.764 1.00 70.06 567 LYS A O 1
ATOM 4582 N N . GLU A 1 568 ? 6.100 6.853 -29.854 1.00 68.00 568 GLU A N 1
ATOM 4583 C CA . GLU A 1 568 ? 6.096 8.306 -29.642 1.00 68.00 568 GLU A CA 1
ATOM 4584 C C . GLU A 1 568 ? 4.686 8.829 -29.338 1.00 68.00 568 GLU A C 1
ATOM 4586 O O . GLU A 1 568 ? 4.534 9.631 -28.417 1.00 68.00 568 GLU A O 1
ATOM 4591 N N . ASN A 1 569 ? 3.654 8.287 -29.993 1.00 73.44 569 ASN A N 1
ATOM 4592 C CA . ASN A 1 569 ? 2.256 8.575 -29.661 1.00 73.44 569 ASN A CA 1
ATOM 4593 C C . ASN A 1 569 ? 1.906 8.141 -28.225 1.00 73.44 569 ASN A C 1
ATOM 4595 O O . ASN A 1 569 ? 1.431 8.962 -27.446 1.00 73.44 569 ASN A O 1
ATOM 4599 N N . SER A 1 570 ? 2.221 6.903 -27.822 1.00 70.75 570 SER A N 1
ATOM 4600 C CA . SER A 1 570 ? 1.958 6.454 -26.442 1.00 70.75 570 SER A CA 1
ATOM 4601 C C . SER A 1 570 ? 2.785 7.200 -25.385 1.00 70.75 570 SER A C 1
ATOM 4603 O O . SER A 1 570 ? 2.337 7.370 -24.253 1.00 70.75 570 SER A O 1
ATOM 4605 N N . ILE A 1 571 ? 3.980 7.691 -25.732 1.00 74.25 571 ILE A N 1
ATOM 4606 C CA . ILE A 1 571 ? 4.768 8.579 -24.863 1.00 74.25 571 ILE A CA 1
ATOM 4607 C C . ILE A 1 571 ? 4.093 9.953 -24.732 1.00 74.25 571 ILE A C 1
ATOM 4609 O O . ILE A 1 571 ? 4.092 10.513 -23.634 1.00 74.25 571 ILE A O 1
ATOM 4613 N N . ALA A 1 572 ? 3.496 10.488 -25.802 1.00 74.31 572 ALA A N 1
ATOM 4614 C CA . ALA A 1 572 ? 2.727 11.730 -25.748 1.00 74.31 572 ALA A CA 1
ATOM 4615 C C . ALA A 1 572 ? 1.477 11.579 -24.860 1.00 74.31 572 ALA A C 1
ATOM 4617 O O . ALA A 1 572 ? 1.309 12.367 -23.931 1.00 74.31 572 ALA A O 1
ATOM 4618 N N . GLU A 1 573 ? 0.683 10.520 -25.057 1.00 77.75 573 GLU A N 1
ATOM 4619 C CA . GLU A 1 573 ? -0.495 10.183 -24.235 1.00 77.75 573 GLU A CA 1
ATOM 4620 C C . GLU A 1 573 ? -0.141 10.100 -22.737 1.00 77.75 573 GLU A C 1
ATOM 4622 O O . GLU A 1 573 ? -0.721 10.806 -21.910 1.00 77.75 573 GLU A O 1
ATOM 4627 N N . LEU A 1 574 ? 0.889 9.319 -22.383 1.00 77.00 574 LEU A N 1
ATOM 4628 C CA . LEU A 1 574 ? 1.376 9.201 -21.000 1.00 77.00 574 LEU A CA 1
ATOM 4629 C C . LEU A 1 574 ? 1.919 10.527 -20.436 1.00 77.00 574 LEU A C 1
ATOM 4631 O O . LEU A 1 574 ? 1.838 10.771 -19.229 1.00 77.00 574 LEU A O 1
ATOM 4635 N N . THR A 1 575 ? 2.462 11.401 -21.288 1.00 80.12 575 THR A N 1
ATOM 4636 C CA . THR A 1 575 ? 2.947 12.730 -20.885 1.00 80.12 575 THR A CA 1
ATOM 4637 C C . THR A 1 575 ? 1.787 13.690 -20.609 1.00 80.12 575 THR A C 1
ATOM 4639 O O . THR A 1 575 ? 1.846 14.448 -19.636 1.00 80.12 575 THR A O 1
ATOM 4642 N N . GLU A 1 576 ? 0.709 13.643 -21.396 1.00 83.12 576 GLU A N 1
ATOM 4643 C CA . GLU A 1 576 ? -0.519 14.396 -21.116 1.00 83.12 576 GLU A CA 1
ATOM 4644 C C . GLU A 1 576 ? -1.200 13.915 -19.830 1.00 83.12 576 GLU A C 1
ATOM 4646 O O . GLU A 1 576 ? -1.556 14.743 -18.984 1.00 83.12 576 GLU A O 1
ATOM 4651 N N . GLU A 1 577 ? -1.297 12.598 -19.609 1.00 83.38 577 GLU A N 1
ATOM 4652 C CA . GLU A 1 577 ? -1.806 12.052 -18.347 1.00 83.38 577 GLU A CA 1
ATOM 4653 C C . GLU A 1 577 ? -0.946 12.472 -17.147 1.00 83.38 577 GLU A C 1
ATOM 4655 O O . GLU A 1 577 ? -1.484 12.955 -16.147 1.00 83.38 577 GLU A O 1
ATOM 4660 N N . MET A 1 578 ? 0.386 12.372 -17.242 1.00 83.12 578 MET A N 1
ATOM 4661 C CA . MET A 1 578 ? 1.296 12.841 -16.190 1.00 83.12 578 MET A CA 1
ATOM 4662 C C . MET A 1 578 ? 1.079 14.330 -15.877 1.00 83.12 578 MET A C 1
ATOM 4664 O O . MET A 1 578 ? 1.064 14.718 -14.706 1.00 83.12 578 MET A O 1
ATOM 4668 N N . ASN A 1 579 ? 0.907 15.175 -16.895 1.00 84.50 579 ASN A N 1
ATOM 4669 C CA . ASN A 1 579 ? 0.691 16.611 -16.707 1.00 84.50 579 ASN A CA 1
ATOM 4670 C C . ASN A 1 579 ? -0.686 16.915 -16.093 1.00 84.50 579 ASN A C 1
ATOM 4672 O O . ASN A 1 579 ? -0.785 17.759 -15.200 1.00 84.50 579 ASN A O 1
ATOM 4676 N N . LYS A 1 580 ? -1.727 16.173 -16.483 1.00 91.25 580 LYS A N 1
ATOM 4677 C CA . LYS A 1 580 ? -3.068 16.227 -15.881 1.00 91.25 580 LYS A CA 1
ATOM 4678 C C . LYS A 1 580 ? -3.045 15.826 -14.402 1.00 91.25 580 LYS A C 1
ATOM 4680 O O . LYS A 1 580 ? -3.588 16.550 -13.567 1.00 91.25 580 LYS A O 1
ATOM 4685 N N . TRP A 1 581 ? -2.367 14.731 -14.052 1.00 86.38 581 TRP A N 1
ATOM 4686 C CA . TRP A 1 581 ? -2.203 14.303 -12.658 1.00 86.38 581 TRP A CA 1
ATOM 4687 C C . TRP A 1 581 ? -1.347 15.275 -11.837 1.00 86.38 581 TRP A C 1
ATOM 4689 O O . TRP A 1 581 ? -1.689 15.549 -10.687 1.00 86.38 581 TRP A O 1
ATOM 4699 N N . ARG A 1 582 ? -0.293 15.859 -12.426 1.00 90.81 582 ARG A N 1
ATOM 4700 C CA . ARG A 1 582 ? 0.519 16.919 -11.800 1.00 90.81 582 ARG A CA 1
ATOM 4701 C C . ARG A 1 582 ? -0.332 18.139 -11.442 1.00 90.81 582 ARG A C 1
ATOM 4703 O O . ARG A 1 582 ? -0.278 18.583 -10.300 1.00 90.81 582 ARG A O 1
ATOM 4710 N N . LEU A 1 583 ? -1.139 18.637 -12.382 1.00 90.25 583 LEU A N 1
ATOM 4711 C CA . LEU A 1 583 ? -2.035 19.780 -12.163 1.00 90.25 583 LEU A CA 1
ATOM 4712 C C . LEU A 1 583 ? -3.080 19.492 -11.076 1.00 90.25 583 LEU A C 1
ATOM 4714 O O . LEU A 1 583 ? -3.282 20.320 -10.191 1.00 90.25 583 LEU A O 1
ATOM 4718 N N . LEU A 1 584 ? -3.702 18.308 -11.094 1.00 89.81 584 LEU A N 1
ATOM 4719 C CA . LEU A 1 584 ? -4.663 17.897 -10.063 1.00 89.81 584 LEU A CA 1
ATOM 4720 C C . LEU A 1 584 ? -4.011 17.768 -8.678 1.00 89.81 584 LEU A C 1
ATOM 4722 O O . LEU A 1 584 ? -4.594 18.207 -7.687 1.00 89.81 584 LEU A O 1
ATOM 4726 N N . TYR A 1 585 ? -2.797 17.214 -8.599 1.00 88.94 585 TYR A N 1
ATOM 4727 C CA . TYR A 1 585 ? -2.029 17.144 -7.354 1.00 88.94 585 TYR A CA 1
ATOM 4728 C C . TYR A 1 585 ? -1.660 18.539 -6.834 1.00 88.94 585 TYR A C 1
ATOM 4730 O O . TYR A 1 585 ? -1.819 18.811 -5.647 1.00 88.94 585 TYR A O 1
ATOM 4738 N N . GLU A 1 586 ? -1.204 19.438 -7.706 1.00 89.56 586 GLU A N 1
ATOM 4739 C CA . GLU A 1 586 ? -0.822 20.803 -7.338 1.00 89.56 586 GLU A CA 1
ATOM 4740 C C . GLU A 1 586 ? -2.035 21.638 -6.896 1.00 89.56 586 GLU A C 1
ATOM 4742 O O . GLU A 1 586 ? -1.961 22.365 -5.902 1.00 89.56 586 GLU A O 1
ATOM 4747 N N . GLU A 1 587 ? -3.191 21.482 -7.546 1.00 90.31 587 GLU A N 1
ATOM 4748 C CA . GLU A 1 587 ? -4.441 22.116 -7.116 1.00 90.31 587 GLU A CA 1
ATOM 4749 C C . GLU A 1 587 ? -4.931 21.558 -5.763 1.00 90.31 587 GLU A C 1
ATOM 4751 O O . GLU A 1 587 ? -5.315 22.325 -4.876 1.00 90.31 587 GLU A O 1
ATOM 4756 N N . LEU A 1 588 ? -4.868 20.234 -5.559 1.00 90.06 588 LEU A N 1
ATOM 4757 C CA . LEU A 1 588 ? -5.218 19.586 -4.288 1.00 90.06 588 LEU A CA 1
ATOM 4758 C C . LEU A 1 588 ? -4.275 20.018 -3.153 1.00 90.06 588 LEU A C 1
ATOM 4760 O O . LEU A 1 588 ? -4.731 20.343 -2.054 1.00 90.06 588 LEU A O 1
ATOM 4764 N N . TYR A 1 589 ? -2.969 20.057 -3.418 1.00 88.69 589 TYR A N 1
ATOM 4765 C CA . TYR A 1 589 ? -1.947 20.501 -2.474 1.00 88.69 589 TYR A CA 1
ATOM 4766 C C . TYR A 1 589 ? -2.174 21.960 -2.066 1.00 88.69 589 TYR A C 1
ATOM 4768 O O . TYR A 1 589 ? -2.221 22.259 -0.873 1.00 88.69 589 TYR A O 1
ATOM 4776 N N . ASN A 1 590 ? -2.429 22.855 -3.027 1.00 90.69 590 ASN A N 1
ATOM 4777 C CA . ASN A 1 590 ? -2.749 24.256 -2.744 1.00 90.69 590 ASN A CA 1
ATOM 4778 C C . ASN A 1 590 ? -4.062 24.428 -1.953 1.00 90.69 590 ASN A C 1
ATOM 4780 O O . ASN A 1 590 ? -4.138 25.316 -1.104 1.00 90.69 590 ASN A O 1
ATOM 4784 N N . LYS A 1 591 ? -5.063 23.556 -2.152 1.00 89.94 591 LYS A N 1
ATOM 4785 C CA . LYS A 1 591 ? -6.291 23.511 -1.330 1.00 89.94 591 LYS A CA 1
ATOM 4786 C C . LYS A 1 591 ? -6.055 22.956 0.082 1.00 89.94 591 LYS A C 1
ATOM 4788 O O . LYS A 1 591 ? -6.721 23.394 1.013 1.00 89.94 591 LYS A O 1
ATOM 4793 N N . THR A 1 592 ? -5.116 22.024 0.260 1.00 87.44 592 THR A N 1
ATOM 4794 C CA . THR A 1 592 ? -4.859 21.336 1.545 1.00 87.44 592 THR A CA 1
ATOM 4795 C C . THR A 1 592 ? -3.900 22.118 2.451 1.00 87.44 592 THR A C 1
ATOM 4797 O O . THR A 1 592 ? -4.103 22.196 3.662 1.00 87.44 592 THR A O 1
ATOM 4800 N N . LYS A 1 593 ? -2.891 22.770 1.864 1.00 89.75 593 LYS A N 1
ATOM 4801 C CA . LYS A 1 593 ? -1.873 23.586 2.542 1.00 89.75 593 LYS A CA 1
ATOM 4802 C C . LYS A 1 593 ? -2.409 24.610 3.566 1.00 89.75 593 LYS A C 1
ATOM 4804 O O . LYS A 1 593 ? -1.828 24.671 4.649 1.00 89.75 593 LYS A O 1
ATOM 4809 N N . PRO A 1 594 ? -3.484 25.393 3.320 1.00 90.88 594 PRO A N 1
ATOM 4810 C CA . PRO A 1 594 ? -4.018 26.300 4.340 1.00 90.88 594 PRO A CA 1
ATOM 4811 C C . PRO A 1 594 ? -4.599 25.572 5.562 1.00 90.88 594 PRO A C 1
ATOM 4813 O O . PRO A 1 594 ? -4.467 26.081 6.671 1.00 90.88 594 PRO A O 1
ATOM 4816 N N . PHE A 1 595 ? -5.182 24.379 5.398 1.00 88.75 595 PHE A N 1
ATOM 4817 C CA . PHE A 1 595 ? -5.672 23.582 6.530 1.00 88.75 595 PHE A CA 1
ATOM 4818 C C . PHE A 1 595 ? -4.522 22.987 7.346 1.00 88.75 595 PHE A C 1
ATOM 4820 O O . PHE A 1 595 ? -4.608 22.947 8.570 1.00 88.75 595 PHE A O 1
ATOM 4827 N N . GLN A 1 596 ? -3.423 22.591 6.695 1.00 88.50 596 GLN A N 1
ATOM 4828 C CA . GLN A 1 596 ? -2.213 22.168 7.402 1.00 88.50 596 GLN A CA 1
ATOM 4829 C C . GLN A 1 596 ? -1.644 23.315 8.253 1.00 88.50 596 GLN A C 1
ATOM 4831 O O . GLN A 1 596 ? -1.460 23.141 9.450 1.00 88.50 596 GLN A O 1
ATOM 4836 N N . LEU A 1 597 ? -1.504 24.518 7.683 1.00 90.56 597 LEU A N 1
ATOM 4837 C CA . LEU A 1 597 ? -1.051 25.703 8.426 1.00 90.56 597 LEU A CA 1
ATOM 4838 C C . LEU A 1 597 ? -1.991 26.092 9.585 1.00 90.56 597 LEU A C 1
ATOM 4840 O O . LEU A 1 597 ? -1.530 26.620 10.595 1.00 90.56 597 LEU A O 1
ATOM 4844 N N . GLN A 1 598 ? -3.298 25.827 9.470 1.00 91.00 598 GLN A N 1
ATOM 4845 C CA . GLN A 1 598 ? -4.246 25.995 10.579 1.00 91.00 598 GLN A CA 1
ATOM 4846 C C . GLN A 1 598 ? -4.048 24.942 11.679 1.00 91.00 598 GLN A C 1
ATOM 4848 O O . GLN A 1 598 ? -4.085 25.292 12.855 1.00 91.00 598 GLN A O 1
ATOM 4853 N N . LEU A 1 599 ? -3.809 23.675 11.325 1.00 89.12 599 LEU A N 1
ATOM 4854 C CA . LEU A 1 599 ? -3.508 22.614 12.293 1.00 89.12 599 LEU A CA 1
ATOM 4855 C C . LEU A 1 599 ? -2.188 22.881 13.031 1.00 89.12 599 LEU A C 1
ATOM 4857 O O . LEU A 1 599 ? -2.161 22.790 14.258 1.00 89.12 599 LEU A O 1
ATOM 4861 N N . ASP A 1 600 ? -1.143 23.296 12.311 1.00 91.56 600 ASP A N 1
ATOM 4862 C CA . ASP A 1 600 ? 0.150 23.690 12.885 1.00 91.56 600 ASP A CA 1
ATOM 4863 C C . ASP A 1 600 ? -0.020 24.863 13.878 1.00 91.56 600 ASP A C 1
ATOM 4865 O O . ASP A 1 600 ? 0.566 24.868 14.964 1.00 91.56 600 ASP A O 1
ATOM 4869 N N . ALA A 1 601 ? -0.875 25.841 13.545 1.00 90.00 601 ALA A N 1
ATOM 4870 C CA . ALA A 1 601 ? -1.199 26.968 14.422 1.00 90.00 601 ALA A CA 1
ATOM 4871 C C . ALA A 1 601 ? -2.000 26.549 15.671 1.00 90.00 601 ALA A C 1
ATOM 4873 O O . ALA A 1 601 ? -1.681 27.002 16.772 1.00 90.00 601 ALA A O 1
ATOM 4874 N N . PHE A 1 602 ? -2.991 25.660 15.536 1.00 90.25 602 PHE A N 1
ATOM 4875 C CA . PHE A 1 602 ? -3.741 25.126 16.681 1.00 90.25 602 PHE A CA 1
ATOM 4876 C C . PHE A 1 602 ? -2.878 24.240 17.590 1.00 90.25 602 PHE A C 1
ATOM 4878 O O . PHE A 1 602 ? -3.062 24.255 18.810 1.00 90.25 602 PHE A O 1
ATOM 4885 N N . GLU A 1 603 ? -1.913 23.489 17.046 1.00 90.38 603 GLU A N 1
ATOM 4886 C CA . GLU A 1 603 ? -0.934 22.791 17.882 1.00 90.38 603 GLU A CA 1
ATOM 4887 C C . GLU A 1 603 ? -0.027 23.788 18.617 1.00 90.38 603 GLU A C 1
ATOM 4889 O O . GLU A 1 603 ? 0.150 23.651 19.828 1.00 90.38 603 GLU A O 1
ATOM 4894 N N . ALA A 1 604 ? 0.472 24.833 17.952 1.00 89.56 604 ALA A N 1
ATOM 4895 C CA . ALA A 1 604 ? 1.260 25.875 18.612 1.00 89.56 604 ALA A CA 1
ATOM 4896 C C . ALA A 1 604 ? 0.485 26.577 19.750 1.00 89.56 604 ALA A C 1
ATOM 4898 O O . ALA A 1 604 ? 1.029 26.746 20.844 1.00 89.56 604 ALA A O 1
ATOM 4899 N N . GLU A 1 605 ? -0.792 26.917 19.540 1.00 89.19 605 GLU A N 1
ATOM 4900 C CA . GLU A 1 605 ? -1.674 27.494 20.569 1.00 89.19 605 GLU A CA 1
ATOM 4901 C C . GLU A 1 605 ? -1.885 26.528 21.748 1.00 89.19 605 GLU A C 1
ATOM 4903 O O . GLU A 1 605 ? -1.707 26.901 22.909 1.00 89.19 605 GLU A O 1
ATOM 4908 N N . LYS A 1 606 ? -2.171 25.251 21.469 1.00 90.38 606 LYS A N 1
ATOM 4909 C CA . LYS A 1 606 ? -2.303 24.193 22.485 1.00 90.38 606 LYS A CA 1
ATOM 4910 C C . LYS A 1 606 ? -1.027 24.023 23.319 1.00 90.38 606 LYS A C 1
ATOM 4912 O O . LYS A 1 606 ? -1.118 23.849 24.536 1.00 90.38 606 LYS A O 1
ATOM 4917 N N . GLN A 1 607 ? 0.153 24.069 22.696 1.00 88.69 607 GLN A N 1
ATOM 4918 C CA . GLN A 1 607 ? 1.436 23.986 23.405 1.00 88.69 607 GLN A CA 1
ATOM 4919 C C . GLN A 1 607 ? 1.693 25.251 24.244 1.00 88.69 607 GLN A C 1
ATOM 4921 O O . GLN A 1 607 ? 2.162 25.145 25.378 1.00 88.69 607 GLN A O 1
ATOM 4926 N N . ALA A 1 608 ? 1.333 26.441 23.748 1.00 89.00 608 ALA A N 1
ATOM 4927 C CA . ALA A 1 608 ? 1.405 27.682 24.521 1.00 89.00 608 ALA A CA 1
ATOM 4928 C C . ALA A 1 608 ? 0.508 27.627 25.773 1.00 89.00 608 ALA A C 1
ATOM 4930 O O . ALA A 1 608 ? 0.999 27.847 26.880 1.00 89.00 608 ALA A O 1
ATOM 4931 N N . LEU A 1 609 ? -0.757 27.220 25.627 1.00 88.69 609 LEU A N 1
ATOM 4932 C CA . LEU A 1 609 ? -1.706 27.069 26.738 1.00 88.69 609 LEU A CA 1
ATOM 4933 C C . LEU A 1 609 ? -1.266 26.008 27.764 1.00 88.69 609 LEU A C 1
ATOM 4935 O O . LEU A 1 609 ? -1.463 26.194 28.965 1.00 88.69 609 LEU A O 1
ATOM 4939 N N . LEU A 1 610 ? -0.629 24.915 27.325 1.00 89.56 610 LEU A N 1
ATOM 4940 C CA . LEU A 1 610 ? -0.023 23.927 28.230 1.00 89.56 610 LEU A CA 1
ATOM 4941 C C . LEU A 1 610 ? 1.131 24.524 29.050 1.00 89.56 610 LEU A C 1
ATOM 4943 O O . LEU A 1 610 ? 1.223 24.266 30.253 1.00 89.56 610 LEU A O 1
ATOM 4947 N N . ASN A 1 611 ? 1.978 25.348 28.428 1.00 89.44 611 ASN A N 1
ATOM 4948 C CA . ASN A 1 611 ? 3.076 26.033 29.110 1.00 89.44 611 ASN A CA 1
ATOM 4949 C C . ASN A 1 611 ? 2.564 27.106 30.089 1.00 89.44 611 ASN A C 1
ATOM 4951 O O . ASN A 1 611 ? 3.052 27.177 31.218 1.00 89.44 611 ASN A O 1
ATOM 4955 N N . GLU A 1 612 ? 1.542 27.882 29.715 1.00 89.75 612 GLU A N 1
ATOM 4956 C CA . GLU A 1 612 ? 0.884 28.838 30.617 1.00 89.75 612 GLU A CA 1
ATOM 4957 C C . GLU A 1 612 ? 0.212 28.139 31.805 1.00 89.75 612 GLU A C 1
ATOM 4959 O O . GLU A 1 612 ? 0.390 28.564 32.948 1.00 89.75 612 GLU A O 1
ATOM 4964 N N . HIS A 1 613 ? -0.491 27.024 31.575 1.00 88.31 613 HIS A N 1
ATOM 4965 C CA . HIS A 1 613 ? -1.055 26.210 32.654 1.00 88.31 613 HIS A CA 1
ATOM 4966 C C . HIS A 1 613 ? 0.046 25.649 33.570 1.00 88.31 613 HIS A C 1
ATOM 4968 O O . HIS A 1 613 ? -0.117 25.629 34.792 1.00 88.31 613 HIS A O 1
ATOM 4974 N N . GLY A 1 614 ? 1.184 25.225 33.010 1.00 89.06 614 GLY A N 1
ATOM 4975 C CA . GLY A 1 614 ? 2.366 24.816 33.774 1.00 89.06 614 GLY A CA 1
ATOM 4976 C C . GLY A 1 614 ? 2.885 25.933 34.685 1.00 89.06 614 GLY A C 1
ATOM 4977 O O . GLY A 1 614 ? 3.007 25.734 35.895 1.00 89.06 614 GLY A O 1
ATOM 4978 N N . ALA A 1 615 ? 3.098 27.129 34.130 1.00 85.75 615 ALA A N 1
ATOM 4979 C CA . ALA A 1 615 ? 3.555 28.302 34.874 1.00 85.75 615 ALA A CA 1
ATOM 4980 C C . ALA A 1 615 ? 2.543 28.756 35.945 1.00 85.75 615 ALA A C 1
ATOM 4982 O O . ALA A 1 615 ? 2.928 29.060 37.075 1.00 85.75 615 ALA A O 1
ATOM 4983 N N . ALA A 1 616 ? 1.242 28.747 35.640 1.00 86.19 616 ALA A N 1
ATOM 4984 C CA . ALA A 1 616 ? 0.182 29.062 36.599 1.00 86.19 616 ALA A CA 1
ATOM 4985 C C . ALA A 1 616 ? 0.109 28.026 37.736 1.00 86.19 616 ALA A C 1
ATOM 4987 O O . ALA A 1 616 ? -0.047 28.388 38.905 1.00 86.19 616 ALA A O 1
ATOM 4988 N N . GLN A 1 617 ? 0.286 26.739 37.425 1.00 87.69 617 GLN A N 1
ATOM 4989 C CA . GLN A 1 617 ? 0.345 25.666 38.418 1.00 87.69 617 GLN A CA 1
ATOM 4990 C C . GLN A 1 617 ? 1.608 25.760 39.292 1.00 87.69 617 GLN A C 1
ATOM 4992 O O . GLN A 1 617 ? 1.543 25.476 40.493 1.00 87.69 617 GLN A O 1
ATOM 4997 N N . GLU A 1 618 ? 2.742 26.198 38.740 1.00 88.31 618 GLU A N 1
ATOM 4998 C CA . GLU A 1 618 ? 3.956 26.495 39.505 1.00 88.31 618 GLU A CA 1
ATOM 4999 C C . GLU A 1 618 ? 3.774 27.723 40.412 1.00 88.31 618 GLU A C 1
ATOM 5001 O O . GLU A 1 618 ? 4.097 27.658 41.599 1.00 88.31 618 GLU A O 1
ATOM 5006 N N . GLN A 1 619 ? 3.174 28.811 39.918 1.00 88.00 619 GLN A N 1
ATOM 5007 C CA . GLN A 1 619 ? 2.806 29.965 40.747 1.00 88.00 619 GLN A CA 1
ATOM 5008 C C . GLN A 1 619 ? 1.841 29.571 41.875 1.00 88.00 619 GLN A C 1
ATOM 5010 O O . GLN A 1 619 ? 2.026 30.002 43.013 1.00 88.00 619 GLN A O 1
ATOM 5015 N N . LEU A 1 620 ? 0.863 28.699 41.607 1.00 85.62 620 LEU A N 1
ATOM 5016 C CA . LEU A 1 620 ? -0.064 28.188 42.620 1.00 85.62 620 LEU A CA 1
ATOM 5017 C C . LEU A 1 620 ? 0.631 27.274 43.642 1.00 85.62 620 LEU A C 1
ATOM 5019 O O . LEU A 1 620 ? 0.308 27.338 44.828 1.00 85.62 620 LEU A O 1
ATOM 5023 N N . ASN A 1 621 ? 1.621 26.475 43.229 1.00 86.94 621 ASN A N 1
ATOM 5024 C CA . ASN A 1 621 ? 2.474 25.710 44.147 1.00 86.94 621 ASN A CA 1
ATOM 5025 C C . ASN A 1 621 ? 3.332 26.642 45.023 1.00 86.94 621 ASN A C 1
ATOM 5027 O O . ASN A 1 621 ? 3.366 26.477 46.240 1.00 86.94 621 ASN A O 1
ATOM 5031 N N . ASN A 1 622 ? 3.950 27.672 44.440 1.00 89.94 622 ASN A N 1
ATOM 5032 C CA . ASN A 1 622 ? 4.719 28.680 45.174 1.00 89.94 622 ASN A CA 1
ATOM 5033 C C . ASN A 1 622 ? 3.839 29.498 46.138 1.00 89.94 622 ASN A C 1
ATOM 5035 O O . ASN A 1 622 ? 4.254 29.796 47.264 1.00 89.94 622 ASN A O 1
ATOM 5039 N N . LEU A 1 623 ? 2.595 29.804 45.754 1.00 86.06 623 LEU A N 1
ATOM 5040 C CA . LEU A 1 623 ? 1.608 30.428 46.634 1.00 86.06 623 LEU A CA 1
ATOM 5041 C C . LEU A 1 623 ? 1.187 29.476 47.761 1.00 86.06 623 LEU A C 1
ATOM 5043 O O . LEU A 1 623 ? 1.191 29.883 48.917 1.00 86.06 623 LEU A O 1
ATOM 5047 N N . ARG A 1 624 ? 0.900 28.200 47.469 1.00 77.75 624 ARG A N 1
ATOM 5048 C CA . ARG A 1 624 ? 0.603 27.163 48.477 1.00 77.75 624 ARG A CA 1
ATOM 5049 C C . ARG A 1 624 ? 1.744 27.016 49.483 1.00 77.75 624 ARG A C 1
ATOM 5051 O O . ARG A 1 624 ? 1.490 26.954 50.684 1.00 77.75 624 ARG A O 1
ATOM 5058 N N . ASP A 1 625 ? 2.986 26.991 49.014 1.00 82.50 625 ASP A N 1
ATOM 5059 C CA . ASP A 1 625 ? 4.155 26.719 49.851 1.00 82.50 625 ASP A CA 1
ATOM 5060 C C . ASP A 1 625 ? 4.600 27.960 50.639 1.00 82.50 625 ASP A C 1
ATOM 5062 O O . ASP A 1 625 ? 5.084 27.836 51.767 1.00 82.50 625 ASP A O 1
ATOM 5066 N N . SER A 1 626 ? 4.355 29.170 50.125 1.00 82.06 626 SER A N 1
ATOM 5067 C CA . SER A 1 626 ? 4.435 30.399 50.926 1.00 82.06 626 SER A CA 1
ATOM 5068 C C . SER A 1 626 ? 3.286 30.504 51.939 1.00 82.06 626 SER A C 1
ATOM 5070 O O . SER A 1 626 ? 3.547 30.863 53.085 1.00 82.06 626 SER A O 1
ATOM 5072 N N . TYR A 1 627 ? 2.062 30.071 51.609 1.00 73.50 627 TYR A N 1
ATOM 5073 C CA . TYR A 1 627 ? 0.960 29.931 52.576 1.00 73.50 627 TYR A CA 1
ATOM 5074 C C . TYR A 1 627 ? 1.288 28.907 53.675 1.00 73.50 627 TYR A C 1
ATOM 5076 O O . TYR A 1 627 ? 0.996 29.135 54.849 1.00 73.50 627 TYR A O 1
ATOM 5084 N N . ALA A 1 628 ? 1.938 27.795 53.321 1.00 72.38 628 ALA A N 1
ATOM 5085 C CA . ALA A 1 628 ? 2.397 26.780 54.266 1.00 72.38 628 ALA A CA 1
ATOM 5086 C C . ALA A 1 628 ? 3.496 27.321 55.197 1.00 72.38 628 ALA A C 1
ATOM 5088 O O . ALA A 1 628 ? 3.453 27.046 56.396 1.00 72.38 628 ALA A O 1
ATOM 5089 N N . LYS A 1 629 ? 4.419 28.145 54.676 1.00 77.31 629 LYS A N 1
ATOM 5090 C CA . LYS A 1 629 ? 5.414 28.888 55.473 1.00 77.31 629 LYS A CA 1
ATOM 5091 C C . LYS A 1 629 ? 4.759 29.949 56.371 1.00 77.31 629 LYS A C 1
ATOM 5093 O O . LYS A 1 629 ? 5.145 30.065 57.529 1.00 77.31 629 LYS A O 1
ATOM 5098 N N . LEU A 1 630 ? 3.724 30.654 55.902 1.00 69.69 630 LEU A N 1
ATOM 5099 C CA . LEU A 1 630 ? 2.981 31.654 56.688 1.00 69.69 630 LEU A CA 1
ATOM 5100 C C . LEU A 1 630 ? 2.160 31.013 57.827 1.00 69.69 630 LEU A C 1
ATOM 5102 O O . LEU A 1 630 ? 2.117 31.520 58.945 1.00 69.69 630 LEU A O 1
ATOM 5106 N N . LEU A 1 631 ? 1.566 29.844 57.568 1.00 62.69 631 LEU A N 1
ATOM 5107 C CA . LEU A 1 631 ? 0.973 28.960 58.582 1.00 62.69 631 LEU A CA 1
ATOM 5108 C C . LEU A 1 631 ? 2.034 28.262 59.459 1.00 62.69 631 LEU A C 1
ATOM 5110 O O . LEU A 1 631 ? 1.682 27.625 60.456 1.00 62.69 631 LEU A O 1
ATOM 5114 N N . GLY A 1 632 ? 3.312 28.369 59.090 1.00 57.88 632 GLY A N 1
ATOM 5115 C CA . GLY A 1 632 ? 4.450 27.593 59.585 1.00 57.88 632 GLY A CA 1
ATOM 5116 C C . GLY A 1 632 ? 4.950 27.940 60.987 1.00 57.88 632 GLY A C 1
ATOM 5117 O O . GLY A 1 632 ? 5.902 27.317 61.438 1.00 57.88 632 GLY A O 1
ATOM 5118 N N . HIS A 1 633 ? 4.306 28.869 61.702 1.00 56.47 633 HIS A N 1
ATOM 5119 C CA . HIS A 1 633 ? 4.577 29.116 63.127 1.00 56.47 633 HIS A CA 1
ATOM 5120 C C . HIS A 1 633 ? 3.322 29.353 63.992 1.00 56.47 633 HIS A C 1
ATOM 5122 O O . HIS A 1 633 ? 3.421 29.896 65.091 1.00 56.47 633 HIS A O 1
ATOM 5128 N N . GLN A 1 634 ? 2.138 28.888 63.570 1.00 58.25 634 GLN A N 1
ATOM 5129 C CA . GLN A 1 634 ? 0.984 28.839 64.479 1.00 58.25 634 GLN A CA 1
ATOM 5130 C C . GLN A 1 634 ? 0.936 27.527 65.271 1.00 58.25 634 GLN A C 1
ATOM 5132 O O . GLN A 1 634 ? 0.828 26.435 64.712 1.00 58.25 634 GLN A O 1
ATOM 5137 N N . ASN A 1 635 ? 0.953 27.661 66.600 1.00 63.78 635 ASN A N 1
ATOM 5138 C CA . ASN A 1 635 ? 0.713 26.584 67.561 1.00 63.78 635 ASN A CA 1
ATOM 5139 C C . ASN A 1 635 ? -0.560 25.805 67.162 1.00 63.78 635 ASN A C 1
ATOM 5141 O O . ASN A 1 635 ? -1.579 26.431 66.861 1.00 63.78 635 ASN A O 1
ATOM 5145 N N . LEU A 1 636 ? -0.544 24.461 67.174 1.00 62.25 636 LEU A N 1
ATOM 5146 C CA . LEU A 1 636 ? -1.680 23.651 66.690 1.00 62.25 636 LEU A CA 1
ATOM 5147 C C . LEU A 1 636 ? -3.021 24.058 67.328 1.00 62.25 636 LEU A C 1
ATOM 5149 O O . LEU A 1 636 ? -4.054 24.011 66.666 1.00 62.25 636 LEU A O 1
ATOM 5153 N N . LYS A 1 637 ? -3.010 24.530 68.581 1.00 63.88 637 LYS A N 1
ATOM 5154 C CA . LYS A 1 637 ? -4.204 25.002 69.299 1.00 63.88 637 LYS A CA 1
ATOM 5155 C C . LYS A 1 637 ? -4.816 26.273 68.681 1.00 63.88 637 LYS A C 1
ATOM 5157 O O . LYS A 1 637 ? -6.035 26.434 68.707 1.00 63.88 637 LYS A O 1
ATOM 5162 N N . GLN A 1 638 ? -3.995 27.147 68.089 1.00 65.06 638 GLN A N 1
ATOM 5163 C CA . GLN A 1 638 ? -4.442 28.285 67.273 1.00 65.06 638 GLN A CA 1
ATOM 5164 C C . GLN A 1 638 ? -4.932 27.817 65.901 1.00 65.06 638 GLN A C 1
ATOM 5166 O O . GLN A 1 638 ? -6.020 28.216 65.495 1.00 65.06 638 GLN A O 1
ATOM 5171 N N . LYS A 1 639 ? -4.197 26.919 65.227 1.00 63.59 639 LYS A N 1
ATOM 5172 C CA . LYS A 1 639 ? -4.590 26.393 63.907 1.00 63.59 639 LYS A CA 1
ATOM 5173 C C . LYS A 1 639 ? -5.944 25.674 63.957 1.00 63.59 639 LYS A C 1
ATOM 5175 O O . LYS A 1 639 ? -6.786 25.917 63.101 1.00 63.59 639 LYS A O 1
ATOM 5180 N N . ILE A 1 640 ? -6.204 24.885 65.004 1.00 70.56 640 ILE A N 1
ATOM 5181 C CA . ILE A 1 640 ? -7.517 24.267 65.263 1.00 70.56 640 ILE A CA 1
ATOM 5182 C C . ILE A 1 640 ? -8.592 25.342 65.481 1.00 70.56 640 ILE A C 1
ATOM 5184 O O . ILE A 1 640 ? -9.620 25.295 64.812 1.00 70.56 640 ILE A O 1
ATOM 5188 N N . LYS A 1 641 ? -8.357 26.350 66.338 1.00 75.44 641 LYS A N 1
ATOM 5189 C CA . LYS A 1 641 ? -9.312 27.463 66.523 1.00 75.44 641 LYS A CA 1
ATOM 5190 C C . LYS A 1 641 ? -9.600 28.224 65.224 1.00 75.44 641 LYS A C 1
ATOM 5192 O O . LYS A 1 641 ? -10.748 28.583 64.992 1.00 75.44 641 LYS A O 1
ATOM 5197 N N . HIS A 1 642 ? -8.593 28.457 64.384 1.00 76.25 642 HIS A N 1
ATOM 5198 C CA . HIS A 1 642 ? -8.757 29.175 63.121 1.00 76.25 642 HIS A CA 1
ATOM 5199 C C . HIS A 1 642 ? -9.492 28.333 62.069 1.00 76.25 642 HIS A C 1
ATOM 5201 O O . HIS A 1 642 ? -10.345 28.855 61.363 1.00 76.25 642 HIS A O 1
ATOM 5207 N N . VAL A 1 643 ? -9.221 27.025 61.990 1.00 78.12 643 VAL A N 1
ATOM 5208 C CA . VAL A 1 643 ? -9.953 26.099 61.107 1.00 78.12 643 VAL A CA 1
ATOM 5209 C C . VAL A 1 643 ? -11.409 25.932 61.553 1.00 78.12 643 VAL A C 1
ATOM 5211 O O . VAL A 1 643 ? -12.291 25.905 60.701 1.00 78.12 643 VAL A O 1
ATOM 5214 N N . VAL A 1 644 ? -11.683 25.887 62.863 1.00 82.81 644 VAL A N 1
ATOM 5215 C CA . VAL A 1 644 ? -13.058 25.915 63.397 1.00 82.81 644 VAL A CA 1
ATOM 5216 C C . VAL A 1 644 ? -13.744 27.234 63.030 1.00 82.81 644 VAL A C 1
ATOM 5218 O O . VAL A 1 644 ? -14.770 27.199 62.362 1.00 82.81 644 VAL A O 1
ATOM 5221 N N . LYS A 1 645 ? -13.127 28.388 63.321 1.00 86.56 645 LYS A N 1
ATOM 5222 C CA . LYS A 1 645 ? -13.680 29.710 62.974 1.00 86.56 645 LYS A CA 1
ATOM 5223 C C . LYS A 1 645 ? -13.969 29.851 61.472 1.00 86.56 645 LYS A C 1
ATOM 5225 O O . LYS A 1 645 ? -15.065 30.260 61.115 1.00 86.56 645 LYS A O 1
ATOM 5230 N N . LEU A 1 646 ? -13.051 29.422 60.599 1.00 84.69 646 LEU A N 1
ATOM 5231 C CA . LEU A 1 646 ? -13.258 29.406 59.142 1.00 84.69 646 LEU A CA 1
ATOM 5232 C C . LEU A 1 646 ? -14.366 28.440 58.690 1.00 84.69 646 LEU A C 1
ATOM 5234 O O . LEU A 1 646 ? -15.016 28.699 57.676 1.00 84.69 646 LEU A O 1
ATOM 5238 N N . LYS A 1 647 ? -14.575 27.323 59.400 1.00 87.44 647 LYS A N 1
ATOM 5239 C CA . LYS A 1 647 ? -15.657 26.363 59.129 1.00 87.44 647 LYS A CA 1
ATOM 5240 C C . LYS A 1 647 ? -17.013 26.941 59.534 1.00 87.44 647 LYS A C 1
ATOM 5242 O O . LYS A 1 647 ? -17.966 26.821 58.766 1.00 87.44 647 LYS A O 1
ATOM 5247 N N . ASP A 1 648 ? -17.077 27.605 60.683 1.00 87.69 648 ASP A N 1
ATOM 5248 C CA . ASP A 1 648 ? -18.278 28.275 61.186 1.00 87.69 648 ASP A CA 1
ATOM 5249 C C . ASP A 1 648 ? -18.633 29.485 60.305 1.00 87.69 648 ASP A C 1
ATOM 5251 O O . ASP A 1 648 ? -19.783 29.646 59.900 1.00 87.69 648 ASP A O 1
ATOM 5255 N N . GLU A 1 649 ? -17.637 30.273 59.888 1.00 90.62 649 GLU A N 1
ATOM 5256 C CA . GLU A 1 649 ? -17.790 31.361 58.912 1.00 90.62 649 GLU A CA 1
ATOM 5257 C C . GLU A 1 649 ? -18.246 30.844 57.541 1.00 90.62 649 GLU A C 1
ATOM 5259 O O . GLU A 1 649 ? -19.177 31.403 56.966 1.00 90.62 649 GLU A O 1
ATOM 5264 N N . ASN A 1 650 ? -17.697 29.726 57.043 1.00 88.50 650 ASN A N 1
ATOM 5265 C CA . ASN A 1 650 ? -18.210 29.075 55.829 1.00 88.50 650 ASN A CA 1
ATOM 5266 C C . ASN A 1 650 ? -19.656 28.586 55.984 1.00 88.50 650 ASN A C 1
ATOM 5268 O O . ASN A 1 650 ? -20.430 28.658 55.031 1.00 88.50 650 ASN A O 1
ATOM 5272 N N . SER A 1 651 ? -20.027 28.069 57.157 1.00 87.50 651 SER A N 1
ATOM 5273 C CA . SER A 1 651 ? -21.397 27.633 57.449 1.00 87.50 651 SER A CA 1
ATOM 5274 C C . SER A 1 651 ? -22.363 28.822 57.422 1.00 87.50 651 SER A C 1
ATOM 5276 O O . SER A 1 651 ? -23.389 28.789 56.737 1.00 87.50 651 SER A O 1
ATOM 5278 N N . ASN A 1 652 ? -21.978 29.923 58.074 1.00 90.00 652 ASN A N 1
ATOM 5279 C CA . ASN A 1 652 ? -22.737 31.169 58.102 1.00 90.00 652 ASN A CA 1
ATOM 5280 C C . ASN A 1 652 ? -22.892 31.769 56.698 1.00 90.00 652 ASN A C 1
ATOM 5282 O O . ASN A 1 652 ? -24.028 32.015 56.285 1.00 90.00 652 ASN A O 1
ATOM 5286 N N . LEU A 1 653 ? -21.798 31.896 55.935 1.00 91.44 653 LEU A N 1
ATOM 5287 C CA . LEU A 1 653 ? -21.806 32.383 54.549 1.00 91.44 653 LEU A CA 1
ATOM 5288 C C . LEU A 1 653 ? -22.641 31.488 53.624 1.00 91.44 653 LEU A C 1
ATOM 5290 O O . LEU A 1 653 ? -23.385 31.999 52.792 1.00 91.44 653 LEU A O 1
ATOM 5294 N N . LYS A 1 654 ? -22.609 30.157 53.785 1.00 87.62 654 LYS A N 1
ATOM 5295 C CA . LYS A 1 654 ? -23.513 29.254 53.047 1.00 87.62 654 LYS A CA 1
ATOM 5296 C C . LYS A 1 654 ? -24.978 29.487 53.424 1.00 87.62 654 LYS A C 1
ATOM 5298 O O . LYS A 1 654 ? -25.822 29.534 52.531 1.00 87.62 654 LYS A O 1
ATOM 5303 N N . SER A 1 655 ? -25.285 29.700 54.707 1.00 87.56 655 SER A N 1
ATOM 5304 C CA . SER A 1 655 ? -26.641 30.070 55.149 1.00 87.56 655 SER A CA 1
ATOM 5305 C C . SER A 1 655 ? -27.094 31.413 54.560 1.00 87.56 655 SER A C 1
ATOM 5307 O O . SER A 1 655 ? -28.264 31.582 54.225 1.00 87.56 655 SER A O 1
ATOM 5309 N N . GLU A 1 656 ? -26.170 32.361 54.406 1.00 92.75 656 GLU A N 1
ATOM 5310 C CA . GLU A 1 656 ? -26.427 33.695 53.873 1.00 92.75 656 GLU A CA 1
ATOM 5311 C C . GLU A 1 656 ? -26.605 33.678 52.355 1.00 92.75 656 GLU A C 1
ATOM 5313 O O . GLU A 1 656 ? -27.582 34.227 51.858 1.00 92.75 656 GLU A O 1
ATOM 5318 N N . VAL A 1 657 ? -25.779 32.930 51.619 1.00 88.81 657 VAL A N 1
ATOM 5319 C CA . VAL A 1 657 ? -25.984 32.660 50.187 1.00 88.81 657 VAL A CA 1
ATOM 5320 C C . VAL A 1 657 ? -27.328 31.966 49.941 1.00 88.81 657 VAL A C 1
ATOM 5322 O O . VAL A 1 657 ? -28.011 32.304 48.976 1.00 88.81 657 VAL A O 1
ATOM 5325 N N . LEU A 1 658 ? -27.763 31.048 50.812 1.00 89.19 658 LEU A N 1
ATOM 5326 C CA . LEU A 1 658 ? -29.100 30.445 50.724 1.00 89.19 658 LEU A CA 1
ATOM 5327 C C . LEU A 1 658 ? -30.220 31.467 50.996 1.00 89.19 658 LEU A C 1
ATOM 5329 O O . LEU A 1 658 ? -31.183 31.517 50.230 1.00 89.19 658 LEU A O 1
ATOM 5333 N N . LYS A 1 659 ? -30.081 32.329 52.015 1.00 91.19 659 LYS A N 1
ATOM 5334 C CA . LYS A 1 659 ? -31.028 33.431 52.294 1.00 91.19 659 LYS A CA 1
ATOM 5335 C C . LYS A 1 659 ? -31.108 34.422 51.127 1.00 91.19 659 LYS A C 1
ATOM 5337 O O . LYS A 1 659 ? -32.208 34.757 50.697 1.00 91.19 659 LYS A O 1
ATOM 5342 N N . LEU A 1 660 ? -29.970 34.844 50.576 1.00 90.88 660 LEU A N 1
ATOM 5343 C CA . LEU A 1 660 ? -29.885 35.761 49.437 1.00 90.88 660 LEU A CA 1
ATOM 5344 C C . LEU A 1 660 ? -30.455 35.132 48.162 1.00 90.88 660 LEU A C 1
ATOM 5346 O O . LEU A 1 660 ? -31.213 35.790 47.455 1.00 90.88 660 LEU A O 1
ATOM 5350 N N . ARG A 1 661 ? -30.197 33.843 47.897 1.00 89.69 661 ARG A N 1
ATOM 5351 C CA . ARG A 1 661 ? -30.849 33.107 46.797 1.00 89.69 661 ARG A CA 1
ATOM 5352 C C . ARG A 1 661 ? -32.366 33.034 46.984 1.00 89.69 661 ARG A C 1
ATOM 5354 O O . ARG A 1 661 ? -33.084 33.273 46.021 1.00 89.69 661 ARG A O 1
ATOM 5361 N N . ALA A 1 662 ? -32.858 32.788 48.200 1.00 88.56 662 ALA A N 1
ATOM 5362 C CA . ALA A 1 662 ? -34.293 32.779 48.505 1.00 88.56 662 ALA A CA 1
ATOM 5363 C C . ALA A 1 662 ? -34.948 34.175 48.414 1.00 88.56 662 ALA A C 1
ATOM 5365 O O . ALA A 1 662 ? -36.119 34.293 48.055 1.00 88.56 662 ALA A O 1
ATOM 5366 N N . GLN A 1 663 ? -34.209 35.249 48.709 1.00 88.88 663 GLN A N 1
ATOM 5367 C CA . GLN A 1 663 ? -34.657 36.623 48.460 1.00 88.88 663 GLN A CA 1
ATOM 5368 C C . GLN A 1 663 ? -34.645 36.963 46.964 1.00 88.88 663 GLN A C 1
ATOM 5370 O O . GLN A 1 663 ? -35.565 37.623 46.488 1.00 88.88 663 GLN A O 1
ATOM 5375 N N . LEU A 1 664 ? -33.649 36.487 46.211 1.00 88.06 664 LEU A N 1
ATOM 5376 C CA . LEU A 1 664 ? -33.525 36.710 44.771 1.00 88.06 664 LEU A CA 1
ATOM 5377 C C . LEU A 1 664 ? -34.599 35.947 43.985 1.00 88.06 664 LEU A C 1
ATOM 5379 O O . LEU A 1 664 ? -35.180 36.520 43.068 1.00 88.06 664 LEU A O 1
ATOM 5383 N N . THR A 1 665 ? -34.943 34.711 44.364 1.00 86.44 665 THR A N 1
ATOM 5384 C CA . THR A 1 665 ? -36.088 34.000 43.767 1.00 86.44 665 THR A CA 1
ATOM 5385 C C . THR A 1 665 ? -37.415 34.669 44.113 1.00 86.44 665 THR A C 1
ATOM 5387 O O . THR A 1 665 ? -38.240 34.834 43.218 1.00 86.44 665 THR A O 1
ATOM 5390 N N . LYS A 1 666 ? -37.608 35.152 45.351 1.00 89.06 666 LYS A N 1
ATOM 5391 C CA . LYS A 1 666 ? -38.782 35.974 45.704 1.00 89.06 666 LYS A CA 1
ATOM 5392 C C . LYS A 1 666 ? -38.849 37.273 44.896 1.00 89.06 666 LYS A C 1
ATOM 5394 O O . LYS A 1 666 ? -39.919 37.591 44.386 1.00 89.06 666 LYS A O 1
ATOM 5399 N N . ARG A 1 667 ? -37.727 37.987 44.720 1.00 85.56 667 ARG A N 1
ATOM 5400 C CA . ARG A 1 667 ? -37.664 39.188 43.868 1.00 85.56 667 ARG A CA 1
ATOM 5401 C C . ARG A 1 667 ? -37.995 38.864 42.416 1.00 85.56 667 ARG A C 1
ATOM 5403 O O . ARG A 1 667 ? -38.868 39.524 41.871 1.00 85.56 667 ARG A O 1
ATOM 5410 N N . LYS A 1 668 ? -37.412 37.808 41.838 1.00 84.44 668 LYS A N 1
ATOM 5411 C CA . LYS A 1 668 ? -37.755 37.340 40.484 1.00 84.44 668 LYS A CA 1
ATOM 5412 C C . LYS A 1 668 ? -39.219 36.917 40.350 1.00 84.44 668 LYS A C 1
ATOM 5414 O O . LYS A 1 668 ? -39.799 37.114 39.294 1.00 84.44 668 LYS A O 1
ATOM 5419 N N . GLN A 1 669 ? -39.848 36.385 41.400 1.00 84.94 669 GLN A N 1
ATOM 5420 C CA . GLN A 1 669 ? -41.287 36.093 41.398 1.00 84.94 669 GLN A CA 1
ATOM 5421 C C . GLN A 1 669 ? -42.154 37.359 41.473 1.00 84.94 669 GLN A C 1
ATOM 5423 O O . GLN A 1 669 ? -43.179 37.413 40.801 1.00 84.94 669 GLN A O 1
ATOM 5428 N N . SER A 1 670 ? -41.773 38.386 42.244 1.00 83.81 670 SER A N 1
ATOM 5429 C CA . SER A 1 670 ? -42.475 39.681 42.213 1.00 83.81 670 SER A CA 1
ATOM 5430 C C . SER A 1 670 ? -42.240 40.442 40.906 1.00 83.81 670 SER A C 1
ATOM 5432 O O . SER A 1 670 ? -43.166 41.038 40.380 1.00 83.81 670 SER A O 1
ATOM 5434 N N . GLU A 1 671 ? -41.032 40.370 40.353 1.00 82.62 671 GLU A N 1
ATOM 5435 C CA . GLU A 1 671 ? -40.643 40.953 39.067 1.00 82.62 671 GLU A CA 1
ATOM 5436 C C . GLU A 1 671 ? -41.385 40.269 37.913 1.00 82.62 671 GLU A C 1
ATOM 5438 O O . GLU A 1 671 ? -41.977 40.952 37.091 1.00 82.62 671 GLU A O 1
ATOM 5443 N N . ALA A 1 672 ? -41.484 38.934 37.914 1.00 79.69 672 ALA A N 1
ATOM 5444 C CA . ALA A 1 672 ? -42.305 38.191 36.960 1.00 79.69 672 ALA A CA 1
ATOM 5445 C C . ALA A 1 672 ? -43.800 38.531 37.076 1.00 79.69 672 ALA A C 1
ATOM 5447 O O . ALA A 1 672 ? -44.457 38.660 36.050 1.00 79.69 672 ALA A O 1
ATOM 5448 N N . LYS A 1 673 ? -44.338 38.730 38.289 1.00 84.25 673 LYS A N 1
ATOM 5449 C CA . LYS A 1 673 ? -45.733 39.174 38.483 1.00 84.25 673 LYS A CA 1
ATOM 5450 C C . LYS A 1 673 ? -45.968 40.596 37.979 1.00 84.25 673 LYS A C 1
ATOM 5452 O O . LYS A 1 673 ? -46.927 40.814 37.253 1.00 84.25 673 LYS A O 1
ATOM 5457 N N . LEU A 1 674 ? -45.070 41.530 38.293 1.00 83.00 674 LEU A N 1
ATOM 5458 C CA . LEU A 1 674 ? -45.116 42.899 37.772 1.00 83.00 674 LEU A CA 1
ATOM 5459 C C . LEU A 1 674 ? -44.953 42.922 36.246 1.00 83.00 674 LEU A C 1
ATOM 5461 O O . LEU A 1 674 ? -45.622 43.700 35.578 1.00 83.00 674 LEU A O 1
ATOM 5465 N N . GLN A 1 675 ? -44.131 42.035 35.678 1.00 76.56 675 GLN A N 1
ATOM 5466 C CA . GLN A 1 675 ? -44.007 41.851 34.232 1.00 76.56 675 GLN A CA 1
ATOM 5467 C C . GLN A 1 675 ? -45.278 41.234 33.626 1.00 76.56 675 GLN A C 1
ATOM 5469 O O . GLN A 1 675 ? -45.670 41.613 32.530 1.00 76.56 675 GLN A O 1
ATOM 5474 N N . GLU A 1 676 ? -45.952 40.314 34.319 1.00 76.00 676 GLU A N 1
ATOM 5475 C CA . GLU A 1 676 ? -47.226 39.728 33.886 1.00 76.00 676 GLU A CA 1
ATOM 5476 C C . GLU A 1 676 ? -48.372 40.755 33.946 1.00 76.00 676 GLU A C 1
ATOM 5478 O O . GLU A 1 676 ? -49.201 40.811 33.041 1.00 76.00 676 GLU A O 1
ATOM 5483 N N . GLU A 1 677 ? -48.401 41.605 34.974 1.00 79.62 677 GLU A N 1
ATOM 5484 C CA . GLU A 1 677 ? -49.318 42.745 35.102 1.00 79.62 677 GLU A CA 1
ATOM 5485 C C . GLU A 1 677 ? -49.033 43.819 34.043 1.00 79.62 677 GLU A C 1
ATOM 5487 O O . GLU A 1 677 ? -49.957 44.264 33.363 1.00 79.62 677 GLU A O 1
ATOM 5492 N N . LEU A 1 678 ? -47.762 44.159 33.807 1.00 75.94 678 LEU A N 1
ATOM 5493 C CA . LEU A 1 678 ? -47.338 45.053 32.727 1.00 75.94 678 LEU A CA 1
ATOM 5494 C C . LEU A 1 678 ? -47.722 44.490 31.351 1.00 75.94 678 LEU A C 1
ATOM 5496 O O . LEU A 1 678 ? -48.284 45.211 30.534 1.00 75.94 678 LEU A O 1
ATOM 5500 N N . ASN A 1 679 ? -47.507 43.195 31.107 1.00 73.06 679 ASN A N 1
ATOM 5501 C CA . ASN A 1 679 ? -47.914 42.531 29.866 1.00 73.06 679 ASN A CA 1
ATOM 5502 C C . ASN A 1 679 ? -49.445 42.537 29.694 1.00 73.06 679 ASN A C 1
ATOM 5504 O O . ASN A 1 679 ? -49.919 42.744 28.580 1.00 73.06 679 ASN A O 1
ATOM 5508 N N . LYS A 1 680 ? -50.227 42.382 30.776 1.00 74.94 680 LYS A N 1
ATOM 5509 C CA . LYS A 1 680 ? -51.698 42.526 30.748 1.00 74.94 680 LYS A CA 1
ATOM 5510 C C . LYS A 1 680 ? -52.128 43.956 30.409 1.00 74.94 680 LYS A C 1
ATOM 5512 O O . LYS A 1 680 ? -53.018 44.122 29.580 1.00 74.94 680 LYS A O 1
ATOM 5517 N N . VAL A 1 681 ? -51.481 44.972 30.986 1.00 73.75 681 VAL A N 1
ATOM 5518 C CA . VAL A 1 681 ? -51.730 46.396 30.677 1.00 73.75 681 VAL A CA 1
ATOM 5519 C C . VAL A 1 681 ? -51.330 46.744 29.235 1.00 73.75 681 VAL A C 1
ATOM 5521 O O . VAL A 1 681 ? -52.033 47.502 28.574 1.00 73.75 681 VAL A O 1
ATOM 5524 N N . LEU A 1 682 ? -50.255 46.144 28.716 1.00 66.38 682 LEU A N 1
ATOM 5525 C CA . LEU A 1 682 ? -49.799 46.287 27.326 1.00 66.38 682 LEU A CA 1
ATOM 5526 C C . LEU A 1 682 ? -50.540 45.369 26.327 1.00 66.38 682 LEU A C 1
ATOM 5528 O O . LEU A 1 682 ? -50.213 45.367 25.143 1.00 66.38 682 LEU A O 1
ATOM 5532 N N . GLY A 1 683 ? -51.518 44.571 26.774 1.00 58.53 683 GLY A N 1
ATOM 5533 C CA . GLY A 1 683 ? -52.304 43.665 25.921 1.00 58.53 683 GLY A CA 1
ATOM 5534 C C . GLY A 1 683 ? -51.551 42.440 25.372 1.00 58.53 683 GLY A C 1
ATOM 5535 O O . GLY A 1 683 ? -52.095 41.704 24.545 1.00 58.53 683 GLY A O 1
ATOM 5536 N N . ILE A 1 684 ? -50.320 42.190 25.826 1.00 62.09 684 ILE A N 1
ATOM 5537 C CA . ILE A 1 684 ? -49.455 41.102 25.355 1.00 62.09 684 ILE A CA 1
ATOM 5538 C C . ILE A 1 684 ? -49.915 39.782 25.988 1.00 62.09 684 ILE A C 1
ATOM 5540 O O . ILE A 1 684 ? -49.570 39.454 27.126 1.00 62.09 684 ILE A O 1
ATOM 5544 N N . LYS A 1 685 ? -50.700 38.998 25.241 1.00 61.62 685 LYS A N 1
ATOM 5545 C CA . LYS A 1 685 ? -51.124 37.654 25.665 1.00 61.62 685 LYS A CA 1
ATOM 5546 C C . LYS A 1 685 ? -49.917 36.718 25.771 1.00 61.62 685 LYS A C 1
ATOM 5548 O O . LYS A 1 685 ? -49.138 36.588 24.831 1.00 61.62 685 LYS A O 1
ATOM 5553 N N . HIS A 1 686 ? -49.791 36.043 26.911 1.00 55.06 686 HIS A N 1
ATOM 5554 C CA . HIS A 1 686 ? -48.734 35.063 27.149 1.00 55.06 686 HIS A CA 1
ATOM 5555 C C . HIS A 1 686 ? -48.920 33.827 26.251 1.00 55.06 686 HIS A C 1
ATOM 5557 O O . HIS A 1 686 ? -50.032 33.310 26.126 1.00 55.06 686 HIS A O 1
ATOM 5563 N N . PHE A 1 687 ? -47.838 33.360 25.627 1.00 57.59 687 PHE A N 1
ATOM 5564 C CA . PHE A 1 687 ? -47.836 32.153 24.801 1.00 57.59 687 PHE A CA 1
ATOM 5565 C C . PHE A 1 687 ? -47.767 30.911 25.699 1.00 57.59 687 PHE A C 1
ATOM 5567 O O . PHE A 1 687 ? -46.812 30.753 26.453 1.00 57.59 687 PHE A O 1
ATOM 5574 N N . ASP A 1 688 ? -48.773 30.041 25.613 1.00 56.81 688 ASP A N 1
ATOM 5575 C CA . ASP A 1 688 ? -48.873 28.778 26.354 1.00 56.81 688 ASP A CA 1
ATOM 5576 C C . ASP A 1 688 ? -48.331 27.631 25.475 1.00 56.81 688 ASP A C 1
ATOM 5578 O O . ASP A 1 688 ? -49.027 27.216 24.539 1.00 56.81 688 ASP A O 1
ATOM 5582 N N . PRO A 1 689 ? -47.113 27.099 25.730 1.00 56.25 689 PRO A N 1
ATOM 5583 C CA . PRO A 1 689 ? -46.499 26.088 24.864 1.00 56.25 689 PRO A CA 1
ATOM 5584 C C . PRO A 1 689 ? -47.326 24.800 24.773 1.00 56.25 689 PRO A C 1
ATOM 5586 O O . PRO A 1 689 ? -47.281 24.106 23.759 1.00 56.25 689 PRO A O 1
ATOM 5589 N N . SER A 1 690 ? -48.138 24.521 25.797 1.00 60.75 690 SER A N 1
ATOM 5590 C CA . SER A 1 690 ? -49.029 23.358 25.895 1.00 60.75 690 SER A CA 1
ATOM 5591 C C . SER A 1 690 ? -50.085 23.303 24.784 1.00 60.75 690 SER A C 1
ATOM 5593 O O . SER A 1 690 ? -50.670 22.250 24.548 1.00 60.75 690 SER A O 1
ATOM 5595 N N . LYS A 1 691 ? -50.354 24.431 24.110 1.00 58.47 691 LYS A N 1
ATOM 5596 C CA . LYS A 1 691 ? -51.394 24.566 23.075 1.00 58.47 691 LYS A CA 1
ATOM 5597 C C . LYS A 1 691 ? -50.845 24.687 21.652 1.00 58.47 691 LYS A C 1
ATOM 5599 O O . LYS A 1 691 ? -51.628 24.790 20.715 1.00 58.47 691 LYS A O 1
ATOM 5604 N N . ALA A 1 692 ? -49.524 24.644 21.467 1.00 55.59 692 ALA A N 1
ATOM 5605 C CA . ALA A 1 692 ? -48.884 24.895 20.173 1.00 55.59 692 ALA A CA 1
ATOM 5606 C C . ALA A 1 692 ? -49.161 23.830 19.086 1.00 55.59 692 ALA A C 1
ATOM 5608 O O . ALA A 1 692 ? -48.946 24.106 17.909 1.00 55.59 692 ALA A O 1
ATOM 5609 N N . PHE A 1 693 ? -49.632 22.633 19.462 1.00 50.06 693 PHE A N 1
ATOM 5610 C CA . PHE A 1 693 ? -49.746 21.468 18.566 1.00 50.06 693 PHE A CA 1
ATOM 5611 C C . PHE A 1 693 ? -51.132 20.798 18.549 1.00 50.06 693 PHE A C 1
ATOM 5613 O O . PHE A 1 693 ? -51.262 19.655 18.116 1.00 50.06 693 PHE A O 1
ATOM 5620 N N . LEU A 1 694 ? -52.182 21.497 18.993 1.00 42.97 694 LEU A N 1
ATOM 5621 C CA . LEU A 1 694 ? -53.567 21.053 18.806 1.00 42.97 694 LEU A CA 1
ATOM 5622 C C . LEU A 1 694 ? -54.152 21.727 17.557 1.00 42.97 694 LEU A C 1
ATOM 5624 O O . LEU A 1 694 ? -54.326 22.943 17.522 1.00 42.97 694 LEU A O 1
ATOM 5628 N N . HIS A 1 695 ? -54.436 20.937 16.521 1.00 47.00 695 HIS A N 1
ATOM 5629 C CA . HIS A 1 695 ? -55.130 21.391 15.315 1.00 47.00 695 HIS A CA 1
ATOM 5630 C C . HIS A 1 695 ? -56.570 20.875 15.310 1.00 47.00 695 HIS A C 1
ATOM 5632 O O . HIS A 1 695 ? -56.816 19.681 15.130 1.00 47.00 695 HIS A O 1
ATOM 5638 N N . GLU A 1 696 ? -57.526 21.786 15.473 1.00 41.56 696 GLU A N 1
ATOM 5639 C CA . GLU A 1 696 ? -58.927 21.515 15.150 1.00 41.56 696 GLU A CA 1
ATOM 5640 C C . GLU A 1 696 ? -59.101 21.418 13.623 1.00 41.56 696 GLU A C 1
ATOM 5642 O O . GLU A 1 696 ? -58.310 21.959 12.849 1.00 41.56 696 GLU A O 1
ATOM 5647 N N . SER A 1 697 ? -60.093 20.647 13.176 1.00 45.88 697 SER A N 1
ATOM 5648 C CA . SER A 1 697 ? -60.200 20.197 11.783 1.00 45.88 697 SER A CA 1
ATOM 5649 C C . SER A 1 697 ? -61.391 20.812 11.047 1.00 45.88 697 SER A C 1
ATOM 5651 O O . SER A 1 697 ? -62.508 20.752 11.558 1.00 45.88 697 SER A O 1
ATOM 5653 N N . LYS A 1 698 ? -61.160 21.200 9.777 1.00 41.34 698 LYS A N 1
ATOM 5654 C CA . LYS A 1 698 ? -62.128 21.788 8.814 1.00 41.34 698 LYS A CA 1
ATOM 5655 C C . LYS A 1 698 ? -62.477 23.267 9.146 1.00 41.34 698 LYS A C 1
ATOM 5657 O O . LYS A 1 698 ? -62.343 23.670 10.290 1.00 41.34 698 LYS A O 1
ATOM 5662 N N . GLU A 1 699 ? -62.857 24.159 8.220 1.00 37.50 699 GLU A N 1
ATOM 5663 C CA . GLU A 1 699 ? -63.397 24.018 6.852 1.00 37.50 699 GLU A CA 1
ATOM 5664 C C . GLU A 1 699 ? -62.832 25.043 5.829 1.00 37.50 699 GLU A C 1
ATOM 5666 O O . GLU A 1 699 ? -62.421 26.142 6.184 1.00 37.50 699 GLU A O 1
ATOM 5671 N N . ASN A 1 700 ? -62.857 24.651 4.545 1.00 37.47 700 ASN A N 1
ATOM 5672 C CA . ASN A 1 700 ? -63.017 25.427 3.290 1.00 37.47 700 ASN A CA 1
ATOM 5673 C C . ASN A 1 700 ? -62.991 26.983 3.380 1.00 37.47 700 ASN A C 1
ATOM 5675 O O . ASN A 1 700 ? -63.865 27.574 4.002 1.00 37.47 700 ASN A O 1
ATOM 5679 N N . PHE A 1 701 ? -62.130 27.718 2.655 1.00 34.00 701 PHE A N 1
ATOM 5680 C CA . PHE A 1 701 ? -62.290 27.989 1.207 1.00 34.00 701 PHE A CA 1
ATOM 5681 C C . PHE A 1 701 ? -61.031 28.608 0.530 1.00 34.00 701 PHE A C 1
ATOM 5683 O O . PHE A 1 701 ? -60.051 28.964 1.176 1.00 34.00 701 PHE A O 1
ATOM 5690 N N . VAL A 1 702 ? -61.092 28.761 -0.799 1.00 32.25 702 VAL A N 1
ATOM 5691 C CA . VAL A 1 702 ? -60.096 29.351 -1.739 1.00 32.25 702 VAL A CA 1
ATOM 5692 C C . VAL A 1 702 ? -60.700 30.623 -2.407 1.00 32.25 702 VAL A C 1
ATOM 5694 O O . VAL A 1 702 ? -61.901 30.819 -2.216 1.00 32.25 702 VAL A O 1
ATOM 5697 N N . PRO A 1 703 ? -60.028 31.438 -3.274 1.00 48.09 703 PRO A N 1
ATOM 5698 C CA . PRO A 1 703 ? -58.604 31.538 -3.670 1.00 48.09 703 PRO A CA 1
ATOM 5699 C C . PRO A 1 703 ? -58.055 33.002 -3.840 1.00 48.09 703 PRO A C 1
ATOM 5701 O O . PRO A 1 703 ? -58.745 33.977 -3.572 1.00 48.09 703 PRO A O 1
ATOM 5704 N N . LYS A 1 704 ? -56.866 33.120 -4.472 1.00 30.22 704 LYS A N 1
ATOM 5705 C CA . LYS A 1 704 ? -56.311 34.252 -5.275 1.00 30.22 704 LYS A CA 1
ATOM 5706 C C . LYS A 1 704 ? -55.541 35.414 -4.599 1.00 30.22 704 LYS A C 1
ATOM 5708 O O . LYS A 1 704 ? -55.947 36.033 -3.629 1.00 30.22 704 LYS A O 1
ATOM 5713 N N . THR A 1 705 ? -54.421 35.710 -5.266 1.00 33.47 705 THR A N 1
ATOM 5714 C CA . THR A 1 705 ? -53.515 36.883 -5.276 1.00 33.47 705 THR A CA 1
ATOM 5715 C C . THR A 1 705 ? -54.184 38.169 -5.828 1.00 33.47 705 THR A C 1
ATOM 5717 O O . THR A 1 705 ? -55.270 38.012 -6.391 1.00 33.47 705 THR A O 1
ATOM 5720 N N . PRO A 1 706 ? -53.552 39.381 -5.874 1.00 48.41 706 PRO A N 1
ATOM 5721 C CA . PRO A 1 706 ? -52.148 39.765 -5.579 1.00 48.41 706 PRO A CA 1
ATOM 5722 C C . PRO A 1 706 ? -51.982 41.108 -4.785 1.00 48.41 706 PRO A C 1
ATOM 5724 O O . PRO A 1 706 ? -52.935 41.627 -4.224 1.00 48.41 706 PRO A O 1
ATOM 5727 N N . LEU A 1 707 ? -50.772 41.700 -4.863 1.00 27.41 707 LEU A N 1
ATOM 5728 C CA . LEU A 1 707 ? -50.420 43.140 -4.761 1.00 27.41 707 LEU A CA 1
ATOM 5729 C C . LEU A 1 707 ? -50.217 43.832 -3.385 1.00 27.41 707 LEU A C 1
ATOM 5731 O O . LEU A 1 707 ? -51.151 44.301 -2.756 1.00 27.41 707 LEU A O 1
ATOM 5735 N N . LYS A 1 708 ? -48.919 44.072 -3.110 1.00 32.22 708 LYS A N 1
ATOM 5736 C CA . LYS A 1 708 ? -48.254 45.388 -2.905 1.00 32.22 708 LYS A CA 1
ATOM 5737 C C . LYS A 1 708 ? -48.587 46.290 -1.694 1.00 32.22 708 LYS A C 1
ATOM 5739 O O . LYS A 1 708 ? -49.729 46.630 -1.445 1.00 32.22 708 LYS A O 1
ATOM 5744 N N . GLU A 1 709 ? -47.496 46.856 -1.153 1.00 29.59 709 GLU A N 1
ATOM 5745 C CA . GLU A 1 709 ? -47.393 48.084 -0.331 1.00 29.59 709 GLU A CA 1
ATOM 5746 C C . GLU A 1 709 ? -48.077 48.061 1.060 1.00 29.59 709 GLU A C 1
ATOM 5748 O O . GLU A 1 709 ? -49.217 47.659 1.212 1.00 29.59 709 GLU A O 1
ATOM 5753 N N . GLY A 1 710 ? -47.444 48.510 2.150 1.00 30.14 710 GLY A N 1
ATOM 5754 C CA . GLY A 1 710 ? -46.067 48.982 2.346 1.00 30.14 710 GLY A CA 1
ATOM 5755 C C . GLY A 1 710 ? -45.950 49.877 3.593 1.00 30.14 710 GLY A C 1
ATOM 5756 O O . GLY A 1 710 ? -46.962 50.186 4.210 1.00 30.14 710 GLY A O 1
ATOM 5757 N N . ARG A 1 711 ? -44.732 50.382 3.872 1.00 28.33 711 ARG A N 1
ATOM 5758 C CA . ARG A 1 711 ? -44.416 51.452 4.858 1.00 28.33 711 ARG A CA 1
ATOM 5759 C C . ARG A 1 711 ? -44.546 51.064 6.360 1.00 28.33 711 ARG A C 1
ATOM 5761 O O . ARG A 1 711 ? -45.374 50.244 6.712 1.00 28.33 711 ARG A O 1
ATOM 5768 N N . THR A 1 712 ? -43.757 51.602 7.309 1.00 31.25 712 THR A N 1
ATOM 5769 C CA . THR A 1 712 ? -42.572 52.503 7.239 1.00 31.25 712 THR A CA 1
ATOM 5770 C C . THR A 1 712 ? -41.778 52.557 8.561 1.00 31.25 712 THR A C 1
ATOM 5772 O O . THR A 1 712 ? -42.414 52.637 9.603 1.00 31.25 712 THR A O 1
ATOM 5775 N N . LYS A 1 713 ? -40.455 52.816 8.445 1.00 34.97 713 LYS A N 1
ATOM 5776 C CA . LYS A 1 713 ? -39.615 53.700 9.313 1.00 34.97 713 LYS A CA 1
ATOM 5777 C C . LYS A 1 713 ? -39.303 53.243 10.756 1.00 34.97 713 LYS A C 1
ATOM 5779 O O . LYS A 1 713 ? -40.048 52.462 11.324 1.00 34.97 713 LYS A O 1
ATOM 5784 N N . THR A 1 714 ? -38.211 53.686 11.399 1.00 34.00 714 THR A N 1
ATOM 5785 C CA . THR A 1 714 ? -37.057 54.576 11.039 1.00 34.00 714 THR A CA 1
ATOM 5786 C C . THR A 1 714 ? -35.804 54.030 11.788 1.00 34.00 714 THR A C 1
ATOM 5788 O O . THR A 1 714 ? -36.000 53.366 12.800 1.00 34.00 714 THR A O 1
ATOM 5791 N N . ARG A 1 715 ? -34.537 54.098 11.318 1.00 31.11 715 ARG A N 1
ATOM 5792 C CA . ARG A 1 715 ? -33.680 55.263 10.931 1.00 31.11 715 ARG A CA 1
ATOM 5793 C C . ARG A 1 715 ? -33.346 56.135 12.166 1.00 31.11 715 ARG A C 1
ATOM 5795 O O . ARG A 1 715 ? -34.247 56.310 12.980 1.00 31.11 715 ARG A O 1
ATOM 5802 N N . SER A 1 716 ? -32.157 56.699 12.402 1.00 33.06 716 SER A N 1
ATOM 5803 C CA . SER A 1 716 ? -30.945 57.056 11.612 1.00 33.06 716 SER A CA 1
ATOM 5804 C C . SER A 1 716 ? -29.700 56.197 11.961 1.00 33.06 716 SER A C 1
ATOM 5806 O O . SER A 1 716 ? -29.735 55.500 12.969 1.00 33.06 716 SER A O 1
ATOM 5808 N N . GLU A 1 717 ? -28.655 56.018 11.128 1.00 36.41 717 GLU A N 1
ATOM 5809 C CA . GLU A 1 717 ? -27.727 56.986 10.458 1.00 36.41 717 GLU A CA 1
ATOM 5810 C C . GLU A 1 717 ? -26.849 57.732 11.488 1.00 36.41 717 GLU A C 1
ATOM 5812 O O . GLU A 1 717 ? -27.229 57.811 12.650 1.00 36.41 717 GLU A O 1
ATOM 5817 N N . GLU A 1 718 ? -25.640 58.225 11.216 1.00 28.95 718 GLU A N 1
ATOM 5818 C CA . GLU A 1 718 ? -24.887 58.631 10.000 1.00 28.95 718 GLU A CA 1
ATOM 5819 C C . GLU A 1 718 ? -23.478 57.950 10.029 1.00 28.95 718 GLU A C 1
ATOM 5821 O O . GLU A 1 718 ? -23.177 57.301 11.030 1.00 28.95 718 GLU A O 1
ATOM 5826 N N . ALA A 1 719 ? -22.507 57.987 9.097 1.00 33.62 719 ALA A N 1
ATOM 5827 C CA . ALA A 1 719 ? -22.233 58.401 7.692 1.00 33.62 719 ALA A CA 1
ATOM 5828 C C . ALA A 1 719 ? -20.768 57.898 7.395 1.00 33.62 719 ALA A C 1
ATOM 5830 O O . ALA A 1 719 ? -20.127 57.420 8.331 1.00 33.62 719 ALA A O 1
ATOM 5831 N N . GLU A 1 720 ? -20.063 57.930 6.249 1.00 32.50 720 GLU A N 1
ATOM 5832 C CA . GLU A 1 720 ? -20.196 58.138 4.778 1.00 32.50 720 GLU A CA 1
ATOM 5833 C C . GLU A 1 720 ? -18.831 57.653 4.163 1.00 32.50 720 GLU A C 1
ATOM 5835 O O . GLU A 1 720 ? -17.969 57.214 4.925 1.00 32.50 720 GLU A O 1
ATOM 5840 N N . ALA A 1 721 ? -18.482 57.623 2.866 1.00 29.20 721 ALA A N 1
ATOM 5841 C CA . ALA A 1 721 ? -19.079 58.029 1.581 1.00 29.20 721 ALA A CA 1
ATOM 5842 C C . ALA A 1 721 ? -18.679 56.964 0.511 1.00 29.20 721 ALA A C 1
ATOM 5844 O O . ALA A 1 721 ? -17.632 56.333 0.637 1.00 29.20 721 ALA A O 1
ATOM 5845 N N . GLU A 1 722 ? -19.546 56.538 -0.409 1.00 31.20 722 GLU A N 1
ATOM 5846 C CA . GLU A 1 722 ? -19.785 57.053 -1.780 1.00 31.20 722 GLU A CA 1
ATOM 5847 C C . GLU A 1 722 ? -18.748 56.736 -2.888 1.00 31.20 722 GLU A C 1
ATOM 5849 O O . GLU A 1 722 ? -17.541 56.923 -2.773 1.00 31.20 722 GLU A O 1
ATOM 5854 N N . THR A 1 723 ? -19.298 56.299 -4.026 1.00 31.72 723 THR A N 1
ATOM 5855 C CA . THR A 1 723 ? -18.667 56.147 -5.352 1.00 31.72 723 THR A CA 1
ATOM 5856 C C . THR A 1 723 ? -19.173 57.244 -6.299 1.00 31.72 723 THR A C 1
ATOM 5858 O O . THR A 1 723 ? -20.189 57.842 -5.972 1.00 31.72 723 THR A O 1
ATOM 5861 N N . HIS A 1 724 ? -18.613 57.406 -7.514 1.00 34.97 724 HIS A N 1
ATOM 5862 C CA . HIS A 1 724 ? -19.375 57.343 -8.793 1.00 34.97 724 HIS A CA 1
ATOM 5863 C C . HIS A 1 724 ? -18.574 57.798 -10.041 1.00 34.97 724 HIS A C 1
ATOM 5865 O O . HIS A 1 724 ? -17.458 58.291 -9.932 1.00 34.97 724 HIS A O 1
ATOM 5871 N N . LEU A 1 725 ? -19.234 57.684 -11.212 1.00 28.88 725 LEU A N 1
ATOM 5872 C CA . LEU A 1 725 ? -18.857 58.112 -12.576 1.00 28.88 725 LEU A CA 1
ATOM 5873 C C . LEU A 1 725 ? -17.812 57.223 -13.304 1.00 28.88 725 LEU A C 1
ATOM 5875 O O . LEU A 1 725 ? -16.824 56.821 -12.711 1.00 28.88 725 LEU A O 1
ATOM 5879 N N . LYS A 1 726 ? -17.961 56.896 -14.605 1.00 33.94 726 LYS A N 1
ATOM 5880 C CA . LYS A 1 726 ? -19.120 57.047 -15.524 1.00 33.94 726 LYS A CA 1
ATOM 5881 C C . LYS A 1 726 ? -19.076 56.033 -16.693 1.00 33.94 726 LYS A C 1
ATOM 5883 O O . LYS A 1 726 ? -18.110 55.311 -16.878 1.00 33.94 726 LYS A O 1
ATOM 5888 N N . SER A 1 727 ? -20.153 56.026 -17.477 1.00 31.47 727 SER A N 1
ATOM 5889 C CA . SER A 1 727 ? -20.398 55.289 -18.731 1.00 31.47 727 SER A CA 1
ATOM 5890 C C . SER A 1 727 ? -19.462 55.623 -19.911 1.00 31.47 727 SER A C 1
ATOM 5892 O O . SER A 1 727 ? -19.209 56.809 -20.107 1.00 31.47 727 SER A O 1
ATOM 5894 N N . PHE A 1 728 ? -19.114 54.625 -20.747 1.00 27.28 728 PHE A N 1
ATOM 5895 C CA . PHE A 1 728 ? -19.247 54.551 -22.233 1.00 27.28 728 PHE A CA 1
ATOM 5896 C C . PHE A 1 728 ? -18.230 53.585 -22.904 1.00 27.28 728 PHE A C 1
ATOM 5898 O O . PHE A 1 728 ? -17.031 53.785 -22.797 1.00 27.28 728 PHE A O 1
ATOM 5905 N N . SER A 1 729 ? -18.779 52.592 -23.620 1.00 30.61 729 SER A N 1
ATOM 5906 C CA . SER A 1 729 ? -18.409 51.966 -24.915 1.00 30.61 729 SER A CA 1
ATOM 5907 C C . SER A 1 729 ? -16.968 51.725 -25.435 1.00 30.61 729 SER A C 1
ATOM 5909 O O . SER A 1 729 ? -16.051 52.517 -25.256 1.00 30.61 729 SER A O 1
ATOM 5911 N N . SER A 1 730 ? -16.931 50.738 -26.351 1.00 30.14 730 SER A N 1
ATOM 5912 C CA . SER A 1 730 ? -16.019 50.488 -27.501 1.00 30.14 730 SER A CA 1
ATOM 5913 C C . SER A 1 730 ? -14.736 49.646 -27.316 1.00 30.14 730 SER A C 1
ATOM 5915 O O . SER A 1 730 ? -13.780 50.060 -26.675 1.00 30.14 730 SER A O 1
ATOM 5917 N N . ASP A 1 731 ? -14.756 48.522 -28.046 1.00 32.56 731 ASP A N 1
ATOM 5918 C CA . ASP A 1 731 ? -13.704 47.925 -28.890 1.00 32.56 731 ASP A CA 1
ATOM 5919 C C . ASP A 1 731 ? -12.504 47.140 -28.313 1.00 32.56 731 ASP A C 1
ATOM 5921 O O . ASP A 1 731 ? -11.628 47.677 -27.645 1.00 32.56 731 ASP A O 1
ATOM 5925 N N . ASN A 1 732 ? -12.396 45.896 -28.822 1.00 33.91 732 ASN A N 1
ATOM 5926 C CA . ASN A 1 732 ? -11.194 45.056 -28.992 1.00 33.91 732 ASN A CA 1
ATOM 5927 C C . ASN A 1 732 ? -10.446 44.551 -27.732 1.00 33.91 732 ASN A C 1
ATOM 5929 O O . ASN A 1 732 ? -10.450 45.172 -26.680 1.00 33.91 732 ASN A O 1
ATOM 5933 N N . PHE A 1 733 ? -9.759 43.399 -27.753 1.00 29.89 733 PHE A N 1
ATOM 5934 C CA . PHE A 1 733 ? -9.526 42.381 -28.800 1.00 29.89 733 PHE A CA 1
ATOM 5935 C C . PHE A 1 733 ? -9.480 41.000 -28.100 1.00 29.89 733 PHE A C 1
ATOM 5937 O O . PHE A 1 733 ? -8.922 40.913 -27.008 1.00 29.89 733 PHE A O 1
ATOM 5944 N N . GLY A 1 734 ? -10.023 39.918 -28.678 1.00 31.44 734 GLY A N 1
ATOM 5945 C CA . GLY A 1 734 ? -10.027 38.616 -27.979 1.00 31.44 734 GLY A CA 1
ATOM 5946 C C . GLY A 1 734 ? -10.825 37.494 -28.645 1.00 31.44 734 GLY A C 1
ATOM 5947 O O . GLY A 1 734 ? -11.801 37.013 -28.079 1.00 31.44 734 GLY A O 1
ATOM 5948 N N . ILE A 1 735 ? -10.424 37.084 -29.849 1.00 32.88 735 ILE A N 1
ATOM 5949 C CA . ILE A 1 735 ? -11.043 35.956 -30.565 1.00 32.88 735 ILE A CA 1
ATOM 5950 C C . ILE A 1 735 ? -10.618 34.636 -29.902 1.00 32.88 735 ILE A C 1
ATOM 5952 O O . ILE A 1 735 ? -9.422 34.367 -29.794 1.00 32.88 735 ILE A O 1
ATOM 5956 N N . MET A 1 736 ? -11.582 33.791 -29.526 1.00 30.38 736 MET A N 1
ATOM 5957 C CA . MET A 1 736 ? -11.366 32.345 -29.372 1.00 30.38 736 MET A CA 1
ATOM 5958 C C . MET A 1 736 ? -11.973 31.617 -30.584 1.00 30.38 736 MET A C 1
ATOM 5960 O O . MET A 1 736 ? -12.989 32.093 -31.093 1.00 30.38 736 MET A O 1
ATOM 5964 N N . PRO A 1 737 ? -11.372 30.518 -31.084 1.00 41.53 737 PRO A N 1
ATOM 5965 C CA . PRO A 1 737 ? -11.778 29.937 -32.363 1.00 41.53 737 PRO A CA 1
ATOM 5966 C C . PRO A 1 737 ? -13.141 29.243 -32.313 1.00 41.53 737 PRO A C 1
ATOM 5968 O O . PRO A 1 737 ? -13.465 28.551 -31.348 1.00 41.53 737 PRO A O 1
ATOM 5971 N N . GLU A 1 738 ? -13.893 29.365 -33.403 1.00 33.38 738 GLU A N 1
ATOM 5972 C CA . GLU A 1 738 ? -15.048 28.515 -33.683 1.00 33.38 738 GLU A CA 1
ATOM 5973 C C . GLU A 1 738 ? -14.578 27.072 -33.939 1.00 33.38 738 GLU A C 1
ATOM 5975 O O . GLU A 1 738 ? -13.581 26.839 -34.628 1.00 33.38 738 GLU A O 1
ATOM 5980 N N . MET A 1 739 ? -15.296 26.091 -33.390 1.00 34.31 739 MET A N 1
ATOM 5981 C CA . MET A 1 739 ? -15.118 24.680 -33.746 1.00 34.31 739 MET A CA 1
ATOM 5982 C C . MET A 1 739 ? -15.992 24.382 -34.973 1.00 34.31 739 MET A C 1
ATOM 5984 O O . MET A 1 739 ? -17.147 24.810 -34.986 1.00 34.31 739 MET A O 1
ATOM 5988 N N . PRO A 1 740 ? -15.489 23.683 -36.006 1.00 41.66 740 PRO A N 1
ATOM 5989 C CA . PRO A 1 740 ? -16.218 23.535 -37.258 1.00 41.66 740 PRO A CA 1
ATOM 5990 C C . PRO A 1 740 ? -17.445 22.628 -37.108 1.00 41.66 740 PRO A C 1
ATOM 5992 O O . PRO A 1 740 ? -17.327 21.423 -36.882 1.00 41.66 740 PRO A O 1
ATOM 5995 N N . GLU A 1 741 ? -18.628 23.196 -37.338 1.00 43.38 741 GLU A N 1
ATOM 5996 C CA . GLU A 1 741 ? -19.807 22.427 -37.731 1.00 43.38 741 GLU A CA 1
ATOM 5997 C C . GLU A 1 741 ? -19.552 21.812 -39.116 1.00 43.38 741 GLU A C 1
ATOM 5999 O O . GLU A 1 741 ? -19.699 22.495 -40.126 1.00 43.38 741 GLU A O 1
ATOM 6004 N N . ASN A 1 742 ? -19.102 20.551 -39.158 1.00 36.19 742 ASN A N 1
ATOM 6005 C CA . ASN A 1 742 ? -19.361 19.568 -40.225 1.00 36.19 742 ASN A CA 1
ATOM 6006 C C . ASN A 1 742 ? -18.619 18.249 -39.937 1.00 36.19 742 ASN A C 1
ATOM 6008 O O . ASN A 1 742 ? -17.538 17.990 -40.464 1.00 36.19 742 ASN A O 1
ATOM 6012 N N . MET A 1 743 ? -19.242 17.380 -39.144 1.00 31.41 743 MET A N 1
ATOM 6013 C CA . MET A 1 743 ? -19.152 15.935 -39.365 1.00 31.41 743 MET A CA 1
ATOM 6014 C C . MET A 1 743 ? -20.573 15.385 -39.397 1.00 31.41 743 MET A C 1
ATOM 6016 O O . MET A 1 743 ? -21.440 15.835 -38.645 1.00 31.41 743 MET A O 1
ATOM 6020 N N . GLU A 1 744 ? -20.818 14.470 -40.328 1.00 36.25 744 GLU A N 1
ATOM 6021 C CA . GLU A 1 744 ? -22.136 13.889 -40.554 1.00 36.25 744 GLU A CA 1
ATOM 6022 C C . GLU A 1 744 ? -22.566 13.066 -39.333 1.00 36.25 744 GLU A C 1
ATOM 6024 O O . GLU A 1 744 ? -21.739 12.468 -38.641 1.00 36.25 744 GLU A O 1
ATOM 6029 N N . GLN A 1 745 ? -23.870 13.042 -39.048 1.00 36.03 745 GLN A N 1
ATOM 6030 C CA . GLN A 1 745 ? -24.416 12.225 -37.967 1.00 36.03 745 GLN A CA 1
ATOM 6031 C C . GLN A 1 745 ? -24.435 10.751 -38.387 1.00 36.03 745 GLN A C 1
ATOM 6033 O O . GLN A 1 745 ? -25.479 10.209 -38.748 1.00 36.03 745 GLN A O 1
ATOM 6038 N N . GLU A 1 746 ? -23.282 10.085 -38.299 1.00 33.75 746 GLU A N 1
ATOM 6039 C CA . GLU A 1 746 ? -23.289 8.643 -38.086 1.00 33.75 746 GLU A CA 1
ATOM 6040 C C . GLU A 1 746 ? -24.026 8.374 -36.769 1.00 33.75 746 GLU A C 1
ATOM 6042 O O . GLU A 1 746 ? -23.535 8.694 -35.682 1.00 33.75 746 GLU A O 1
ATOM 6047 N N . GLU A 1 747 ? -25.215 7.771 -36.853 1.00 39.31 747 GLU A N 1
ATOM 6048 C CA . GLU A 1 747 ? -25.854 7.126 -35.707 1.00 39.31 747 GLU A CA 1
ATOM 6049 C C . GLU A 1 747 ? -25.015 5.906 -35.305 1.00 39.31 747 GLU A C 1
ATOM 6051 O O . GLU A 1 747 ? -25.345 4.754 -35.603 1.00 39.31 747 GLU A O 1
ATOM 6056 N N . VAL A 1 748 ? -23.897 6.164 -34.618 1.00 34.22 748 VAL A N 1
ATOM 6057 C CA . VAL A 1 748 ? -23.113 5.134 -33.942 1.00 34.22 748 VAL A CA 1
ATOM 6058 C C . VAL A 1 748 ? -24.064 4.437 -32.979 1.00 34.22 748 VAL A C 1
ATOM 6060 O O . VAL A 1 748 ? -24.462 4.991 -31.955 1.00 34.22 748 VAL A O 1
ATOM 6063 N N . ASN A 1 749 ? -24.454 3.215 -33.333 1.00 45.84 749 ASN A N 1
ATOM 6064 C CA . ASN A 1 749 ? -25.388 2.399 -32.571 1.00 45.84 749 ASN A CA 1
ATOM 6065 C C . ASN A 1 749 ? -24.688 1.877 -31.305 1.00 45.84 749 ASN A C 1
ATOM 6067 O O . ASN A 1 749 ? -24.245 0.728 -31.242 1.00 45.84 749 ASN A O 1
ATOM 6071 N N . ILE A 1 750 ? -24.512 2.770 -30.323 1.00 43.19 750 ILE A N 1
ATOM 6072 C CA . ILE A 1 750 ? -23.834 2.492 -29.055 1.00 43.19 750 ILE A CA 1
ATOM 6073 C C . ILE A 1 750 ? -24.556 1.307 -28.398 1.00 43.19 750 ILE A C 1
ATOM 6075 O O . ILE A 1 750 ? -25.743 1.424 -28.083 1.00 43.19 750 ILE A O 1
ATOM 6079 N N . PRO A 1 751 ? -23.879 0.165 -28.165 1.00 49.06 751 PRO A N 1
ATOM 6080 C CA . PRO A 1 751 ? -24.532 -1.066 -27.729 1.00 49.06 751 PRO A CA 1
ATOM 6081 C C . PRO A 1 751 ? -25.141 -0.896 -26.332 1.00 49.06 751 PRO A C 1
ATOM 6083 O O . PRO A 1 751 ? -24.428 -0.979 -25.332 1.00 49.06 751 PRO A O 1
ATOM 6086 N N . ASN A 1 752 ? -26.457 -0.642 -26.315 1.00 66.81 752 ASN A N 1
ATOM 6087 C CA . ASN A 1 752 ? -27.322 -0.208 -25.208 1.00 66.81 752 ASN A CA 1
ATOM 6088 C C . ASN A 1 752 ? -26.744 -0.455 -23.798 1.00 66.81 752 ASN A C 1
ATOM 6090 O O . ASN A 1 752 ? -27.009 -1.475 -23.148 1.00 66.81 752 ASN A O 1
ATOM 6094 N N . ARG A 1 753 ? -25.921 0.496 -23.337 1.00 84.31 753 ARG A N 1
ATOM 6095 C CA . ARG A 1 753 ? -25.198 0.392 -22.070 1.00 84.31 753 ARG A CA 1
ATOM 6096 C C . ARG A 1 753 ? -26.133 0.703 -20.905 1.00 84.31 753 ARG A C 1
ATOM 6098 O O . ARG A 1 753 ? -26.748 1.767 -20.841 1.00 84.31 753 ARG A O 1
ATOM 6105 N N . ARG A 1 754 ? -26.214 -0.243 -19.969 1.00 94.69 754 ARG A N 1
ATOM 6106 C CA . ARG A 1 754 ? -27.022 -0.154 -18.742 1.00 94.69 754 ARG A CA 1
ATOM 6107 C C . ARG A 1 754 ? -26.152 0.283 -17.569 1.00 94.69 754 ARG A C 1
ATOM 6109 O O . ARG A 1 754 ? -25.102 -0.320 -17.358 1.00 94.69 754 ARG A O 1
ATOM 6116 N N . VAL A 1 755 ? -26.595 1.273 -16.799 1.00 96.69 755 VAL A N 1
ATOM 6117 C CA . VAL A 1 755 ? -25.868 1.792 -15.626 1.00 96.69 755 VAL A CA 1
ATOM 6118 C C . VAL A 1 755 ? -26.795 1.943 -14.423 1.00 96.69 755 VAL A C 1
ATOM 6120 O O . VAL A 1 755 ? -27.893 2.492 -14.541 1.00 96.69 755 VAL A O 1
ATOM 6123 N N . LEU A 1 756 ? -26.360 1.433 -13.268 1.00 97.38 756 LEU A N 1
ATOM 6124 C CA . LEU A 1 756 ? -27.085 1.514 -11.999 1.00 97.38 756 LEU A CA 1
ATOM 6125 C C . LEU A 1 756 ? -26.437 2.578 -11.105 1.00 97.38 756 LEU A C 1
ATOM 6127 O O . LEU A 1 756 ? -25.303 2.421 -10.663 1.00 97.38 756 LEU A O 1
ATOM 6131 N N . ILE A 1 757 ? -27.158 3.662 -10.816 1.00 97.81 757 ILE A N 1
ATOM 6132 C CA . ILE A 1 757 ? -26.688 4.738 -9.936 1.00 97.81 757 ILE A CA 1
ATOM 6133 C C . ILE A 1 757 ? -27.322 4.539 -8.559 1.00 97.81 757 ILE A C 1
ATOM 6135 O O . ILE A 1 757 ? -28.494 4.870 -8.346 1.00 97.81 757 ILE A O 1
ATOM 6139 N N . THR A 1 758 ? -26.552 4.029 -7.599 1.00 97.06 758 THR A N 1
ATOM 6140 C CA . THR A 1 758 ? -27.035 3.918 -6.215 1.00 97.06 758 THR A CA 1
ATOM 6141 C C . THR A 1 758 ? -26.891 5.258 -5.498 1.00 97.06 758 THR A C 1
ATOM 6143 O O . THR A 1 758 ? -25.916 5.986 -5.680 1.00 97.06 758 THR A O 1
ATOM 6146 N N . GLY A 1 759 ? -27.888 5.639 -4.698 1.00 96.12 759 GLY A N 1
ATOM 6147 C CA . GLY A 1 759 ? -27.905 6.966 -4.077 1.00 96.12 759 GLY A CA 1
ATOM 6148 C C . GLY A 1 759 ? -28.285 8.086 -5.050 1.00 96.12 759 GLY A C 1
ATOM 6149 O O . GLY A 1 759 ? -27.987 9.250 -4.781 1.00 96.12 759 GLY A O 1
ATOM 6150 N N . ALA A 1 760 ? -29.005 7.776 -6.134 1.00 96.81 760 ALA A N 1
ATOM 6151 C CA . ALA A 1 760 ? -29.471 8.732 -7.146 1.00 96.81 760 ALA A CA 1
ATOM 6152 C C . ALA A 1 760 ? -30.332 9.886 -6.583 1.00 96.81 760 ALA A C 1
ATOM 6154 O O . ALA A 1 760 ? -30.491 10.916 -7.226 1.00 96.81 760 ALA A O 1
ATOM 6155 N N . THR A 1 761 ? -30.849 9.764 -5.353 1.00 96.06 761 THR A N 1
ATOM 6156 C CA . THR A 1 761 ? -31.549 10.852 -4.632 1.00 96.06 761 THR A CA 1
ATOM 6157 C C . THR A 1 761 ? -30.609 11.850 -3.930 1.00 96.06 761 THR A C 1
ATOM 6159 O O . THR A 1 761 ? -31.065 12.888 -3.436 1.00 96.06 761 THR A O 1
ATOM 6162 N N . GLY A 1 762 ? -29.313 11.535 -3.833 1.00 93.06 762 GLY A N 1
ATOM 6163 C CA . GLY A 1 762 ? -28.269 12.318 -3.165 1.00 93.06 762 GLY A CA 1
ATOM 6164 C C . GLY A 1 762 ? -27.830 13.560 -3.945 1.00 93.06 762 GLY A C 1
ATOM 6165 O O . GLY A 1 762 ? -28.397 13.890 -4.982 1.00 93.06 762 GLY A O 1
ATOM 6166 N N . LEU A 1 763 ? -26.825 14.284 -3.440 1.00 94.44 763 LEU A N 1
ATOM 6167 C CA . LEU A 1 763 ? -26.303 15.470 -4.133 1.00 94.44 763 LEU A CA 1
ATOM 6168 C C . LEU A 1 763 ? -25.566 15.074 -5.423 1.00 94.44 763 LEU A C 1
ATOM 6170 O O . LEU A 1 763 ? -25.960 15.511 -6.498 1.00 94.44 763 LEU A O 1
ATOM 6174 N N . LEU A 1 764 ? -24.564 14.196 -5.300 1.00 96.06 764 LEU A N 1
ATOM 6175 C CA . LEU A 1 764 ? -23.784 13.667 -6.421 1.00 96.06 764 LEU A CA 1
ATOM 6176 C C . LEU A 1 764 ? -24.632 12.763 -7.329 1.00 96.06 764 LEU A C 1
ATOM 6178 O O . LEU A 1 764 ? -24.712 13.002 -8.529 1.00 96.06 764 LEU A O 1
ATOM 6182 N N . GLY A 1 765 ? -25.336 11.782 -6.752 1.00 96.06 765 GLY A N 1
ATOM 6183 C CA . GLY A 1 765 ? -26.101 10.788 -7.514 1.00 96.06 765 GLY A CA 1
ATOM 6184 C C . GLY A 1 765 ? -27.163 11.374 -8.457 1.00 96.06 765 GLY A C 1
ATOM 6185 O O . GLY A 1 765 ? -27.407 10.798 -9.513 1.00 96.06 765 GLY A O 1
ATOM 6186 N N . ARG A 1 766 ? -27.750 12.542 -8.143 1.00 96.50 766 ARG A N 1
ATOM 6187 C CA . ARG A 1 766 ? -28.662 13.245 -9.069 1.00 96.50 766 ARG A CA 1
ATOM 6188 C C . ARG A 1 766 ? -27.948 13.813 -10.295 1.00 96.50 766 ARG A C 1
ATOM 6190 O O . ARG A 1 766 ? -28.535 13.807 -11.373 1.00 96.50 766 ARG A O 1
ATOM 6197 N N . ALA A 1 767 ? -26.727 14.323 -10.129 1.00 96.69 767 ALA A N 1
ATOM 6198 C CA . ALA A 1 767 ? -25.918 14.836 -11.231 1.00 96.69 767 ALA A CA 1
ATOM 6199 C C . ALA A 1 767 ? -25.418 13.679 -12.107 1.00 96.69 767 ALA A C 1
ATOM 6201 O O . ALA A 1 767 ? -25.662 13.690 -13.305 1.00 96.69 767 ALA A O 1
ATOM 6202 N N . VAL A 1 768 ? -24.857 12.633 -11.488 1.00 97.12 768 VAL A N 1
ATOM 6203 C CA . VAL A 1 768 ? -24.414 11.401 -12.167 1.00 97.12 768 VAL A CA 1
ATOM 6204 C C . VAL A 1 768 ? -25.551 10.773 -12.980 1.00 97.12 768 VAL A C 1
ATOM 6206 O O . VAL A 1 768 ? -25.394 10.531 -14.171 1.00 97.12 768 VAL A O 1
ATOM 6209 N N . TYR A 1 769 ? -26.728 10.571 -12.374 1.00 96.94 769 TYR A N 1
ATOM 6210 C CA . TYR A 1 769 ? -27.893 10.033 -13.083 1.00 96.94 769 TYR A CA 1
ATOM 6211 C C . TYR A 1 769 ? -28.313 10.911 -14.272 1.00 96.94 769 TYR A C 1
ATOM 6213 O O . TYR A 1 769 ? -28.650 10.386 -15.332 1.00 96.94 769 TYR A O 1
ATOM 6221 N N . LYS A 1 770 ? -28.297 12.243 -14.108 1.00 95.56 770 LYS A N 1
ATOM 6222 C CA . LYS A 1 770 ? -28.631 13.186 -15.184 1.00 95.56 770 LYS A CA 1
ATOM 6223 C C . LYS A 1 770 ? -27.623 13.094 -16.332 1.00 95.56 770 LYS A C 1
ATOM 6225 O O . LYS A 1 770 ? -28.049 13.083 -17.478 1.00 95.56 770 LYS A O 1
ATOM 6230 N N . GLU A 1 771 ? -26.332 12.984 -16.029 1.00 96.56 771 GLU A N 1
ATOM 6231 C CA . GLU A 1 771 ? -25.268 12.890 -17.031 1.00 96.56 771 GLU A CA 1
ATOM 6232 C C . GLU A 1 771 ? -25.416 11.624 -17.884 1.00 96.56 771 GLU A C 1
ATOM 6234 O O . GLU A 1 771 ? -25.523 11.709 -19.106 1.00 96.56 771 GLU A O 1
ATOM 6239 N N . PHE A 1 772 ? -25.559 10.451 -17.260 1.00 94.75 772 PHE A N 1
ATOM 6240 C CA . PHE A 1 772 ? -25.807 9.206 -17.996 1.00 94.75 772 PHE A CA 1
ATOM 6241 C C . PHE A 1 772 ? -27.122 9.242 -18.798 1.00 94.75 772 PHE A C 1
ATOM 6243 O O . PHE A 1 772 ? -27.150 8.795 -19.943 1.00 94.75 772 PHE A O 1
ATOM 6250 N N . GLN A 1 773 ? -28.189 9.839 -18.247 1.00 91.62 773 GLN A N 1
ATOM 6251 C CA . GLN A 1 773 ? -29.460 10.038 -18.958 1.00 91.62 773 GLN A CA 1
ATOM 6252 C C . GLN A 1 773 ? -29.342 11.005 -20.155 1.00 91.62 773 GLN A C 1
ATOM 6254 O O . GLN A 1 773 ? -30.088 10.854 -21.117 1.00 91.62 773 GLN A O 1
ATOM 6259 N N . GLN A 1 774 ? -28.431 11.983 -20.120 1.00 92.88 774 GLN A N 1
ATOM 6260 C CA . GLN A 1 774 ? -28.181 12.894 -21.246 1.00 92.88 774 GLN A CA 1
ATOM 6261 C C . GLN A 1 774 ? -27.289 12.283 -22.331 1.00 92.88 774 GLN A C 1
ATOM 6263 O O . GLN A 1 774 ? -27.452 12.622 -23.497 1.00 92.88 774 GLN A O 1
ATOM 6268 N N . ASN A 1 775 ? -26.390 11.366 -21.970 1.00 92.00 775 ASN A N 1
ATOM 6269 C CA . ASN A 1 775 ? -25.485 10.684 -22.900 1.00 92.00 775 ASN A CA 1
ATOM 6270 C C . ASN A 1 775 ? -26.080 9.371 -23.462 1.00 92.00 775 ASN A C 1
ATOM 6272 O O . ASN A 1 775 ? -25.342 8.464 -23.838 1.00 92.00 775 ASN A O 1
ATOM 6276 N N . ASN A 1 776 ? -27.414 9.248 -23.506 1.00 89.19 776 ASN A N 1
ATOM 6277 C CA . ASN A 1 776 ? -28.161 8.102 -24.051 1.00 89.19 776 ASN A CA 1
ATOM 6278 C C . ASN A 1 776 ? -27.879 6.725 -23.403 1.00 89.19 776 ASN A C 1
ATOM 6280 O O . ASN A 1 776 ? -28.151 5.689 -24.012 1.00 89.19 776 ASN A O 1
ATOM 6284 N N . TRP A 1 777 ? -27.396 6.672 -22.156 1.00 94.06 777 TRP A N 1
ATOM 6285 C CA . TRP A 1 777 ? -27.308 5.403 -21.419 1.00 94.06 777 TRP A CA 1
ATOM 6286 C C . TRP A 1 777 ? -28.672 5.002 -20.852 1.00 94.06 777 TRP A C 1
ATOM 6288 O O . TRP A 1 777 ? -29.444 5.840 -20.373 1.00 94.06 777 TRP A O 1
ATOM 6298 N N . HIS A 1 778 ? -28.937 3.695 -20.791 1.00 93.62 778 HIS A N 1
ATOM 6299 C CA . HIS A 1 778 ? -30.063 3.168 -20.026 1.00 93.62 778 HIS A CA 1
ATOM 6300 C C . HIS A 1 778 ? -29.722 3.250 -18.530 1.00 93.62 778 HIS A C 1
ATOM 6302 O O . HIS A 1 778 ? -29.152 2.331 -17.941 1.00 93.62 778 HIS A O 1
ATOM 6308 N N . ALA A 1 779 ? -30.016 4.404 -17.932 1.00 94.69 779 ALA A N 1
ATOM 6309 C CA . ALA A 1 779 ? -29.703 4.717 -16.545 1.00 94.69 779 ALA A CA 1
ATOM 6310 C C . ALA A 1 779 ? -30.880 4.399 -15.610 1.00 94.69 779 ALA A C 1
ATOM 6312 O O . ALA A 1 779 ? -31.935 5.037 -15.684 1.00 94.69 779 ALA A O 1
ATOM 6313 N N . VAL A 1 780 ? -30.669 3.478 -14.667 1.00 95.88 780 VAL A N 1
ATOM 6314 C CA . VAL A 1 780 ? -31.559 3.265 -13.516 1.00 95.88 780 VAL A CA 1
ATOM 6315 C C . VAL A 1 780 ? -30.912 3.884 -12.286 1.00 95.88 780 VAL A C 1
ATOM 6317 O O . VAL A 1 780 ? -29.776 3.587 -11.932 1.00 95.88 780 VAL A O 1
ATOM 6320 N N . GLY A 1 781 ? -31.640 4.778 -11.622 1.00 96.06 781 GLY A N 1
ATOM 6321 C CA . GLY A 1 781 ? -31.235 5.337 -10.339 1.00 96.06 781 GLY A CA 1
ATOM 6322 C C . GLY A 1 781 ? -32.023 4.684 -9.213 1.00 96.06 781 GLY A C 1
ATOM 6323 O O . GLY A 1 781 ? -33.245 4.568 -9.315 1.00 96.06 781 GLY A O 1
ATOM 6324 N N . CYS A 1 782 ? -31.350 4.310 -8.125 1.00 96.25 782 CYS A N 1
ATOM 6325 C CA . CYS A 1 782 ? -32.005 3.833 -6.910 1.00 96.25 782 CYS A CA 1
ATOM 6326 C C . CYS A 1 782 ? -31.630 4.672 -5.678 1.00 96.25 782 CYS A C 1
ATOM 6328 O O . CYS A 1 782 ? -30.641 5.415 -5.647 1.00 96.25 782 CYS A O 1
ATOM 6330 N N . GLY A 1 783 ? -32.447 4.581 -4.636 1.00 93.69 783 GLY A N 1
ATOM 6331 C CA . GLY A 1 783 ? -32.178 5.193 -3.341 1.00 93.69 783 GLY A CA 1
ATOM 6332 C C . GLY A 1 783 ? -33.203 4.772 -2.298 1.00 93.69 783 GLY A C 1
ATOM 6333 O O . GLY A 1 783 ? -34.100 3.990 -2.579 1.00 93.69 783 GLY A O 1
ATOM 6334 N N . PHE A 1 784 ? -33.092 5.324 -1.091 1.00 92.81 784 PHE A N 1
ATOM 6335 C CA . PHE A 1 784 ? -33.955 4.934 0.023 1.00 92.81 784 PHE A CA 1
ATOM 6336 C C . PHE A 1 784 ? -35.134 5.914 0.208 1.00 92.81 784 PHE A C 1
ATOM 6338 O O . PHE A 1 784 ? -35.994 6.023 -0.664 1.00 92.81 784 PHE A O 1
ATOM 6345 N N . ARG A 1 785 ? -35.164 6.694 1.300 1.00 90.00 785 ARG A N 1
ATOM 6346 C CA . ARG A 1 785 ? -36.309 7.522 1.765 1.00 90.00 785 ARG A CA 1
ATOM 6347 C C . ARG A 1 785 ? -36.907 8.562 0.786 1.00 90.00 785 ARG A C 1
ATOM 6349 O O . ARG A 1 785 ? -37.862 9.235 1.154 1.00 90.00 785 ARG A O 1
ATOM 6356 N N . ARG A 1 786 ? -36.329 8.776 -0.401 1.00 90.19 786 ARG A N 1
ATOM 6357 C CA . ARG A 1 786 ? -36.736 9.814 -1.380 1.00 90.19 786 ARG A CA 1
ATOM 6358 C C . ARG A 1 786 ? -36.769 9.311 -2.831 1.00 90.19 786 ARG A C 1
ATOM 6360 O O . ARG A 1 786 ? -36.612 10.110 -3.750 1.00 90.19 786 ARG A O 1
ATOM 6367 N N . ALA A 1 787 ? -36.844 7.997 -3.041 1.00 91.25 787 ALA A N 1
ATOM 6368 C CA . ALA A 1 787 ? -36.694 7.412 -4.371 1.00 91.25 787 ALA A CA 1
ATOM 6369 C C . ALA A 1 787 ? -37.938 7.604 -5.252 1.00 91.25 787 ALA A C 1
ATOM 6371 O O . ALA A 1 787 ? -37.860 8.209 -6.324 1.00 91.25 787 ALA A O 1
ATOM 6372 N N . ARG A 1 788 ? -39.103 7.148 -4.776 1.00 88.88 788 ARG A N 1
ATOM 6373 C CA . ARG A 1 788 ? -40.370 7.287 -5.503 1.00 88.88 788 ARG A CA 1
ATOM 6374 C C . ARG A 1 788 ? -40.749 8.771 -5.692 1.00 88.88 788 ARG A C 1
ATOM 6376 O O . ARG A 1 788 ? -40.539 9.565 -4.775 1.00 88.88 788 ARG A O 1
ATOM 6383 N N . PRO A 1 789 ? -41.332 9.157 -6.845 1.00 87.06 789 PRO A N 1
ATOM 6384 C CA . PRO A 1 789 ? -41.695 8.296 -7.975 1.00 87.06 789 PRO A CA 1
ATOM 6385 C C . PRO A 1 789 ? -40.576 8.081 -9.014 1.00 87.06 789 PRO A C 1
ATOM 6387 O O . PRO A 1 789 ? -40.715 7.179 -9.829 1.00 87.06 789 PRO A O 1
ATOM 6390 N N . LYS A 1 790 ? -39.497 8.884 -9.025 1.00 88.81 790 LYS A N 1
ATOM 6391 C CA . LYS A 1 790 ? -38.515 8.906 -10.137 1.00 88.81 790 LYS A CA 1
ATOM 6392 C C . LYS A 1 790 ? -37.467 7.779 -10.097 1.00 88.81 790 LYS A C 1
ATOM 6394 O O . LYS A 1 790 ? -36.896 7.452 -11.133 1.00 88.81 790 LYS A O 1
A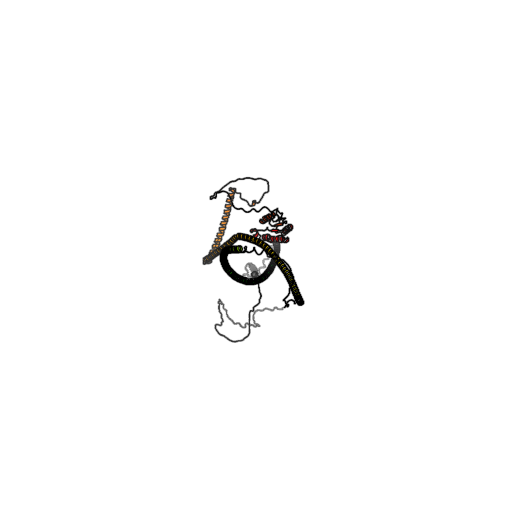TOM 6399 N N . PHE A 1 791 ? -37.186 7.221 -8.926 1.00 95.25 791 PHE A N 1
ATOM 6400 C CA . PHE A 1 791 ? -36.114 6.250 -8.704 1.00 95.25 791 PHE A CA 1
ATOM 6401 C C . PHE A 1 791 ? -36.632 4.998 -7.993 1.00 95.25 791 PHE A C 1
ATOM 6403 O O . PHE A 1 791 ? -37.629 5.055 -7.264 1.00 95.25 791 PHE A O 1
ATOM 6410 N N . GLU A 1 792 ? -35.914 3.886 -8.154 1.00 94.25 792 GLU A N 1
ATOM 6411 C CA . GLU A 1 792 ? -36.236 2.640 -7.460 1.00 94.25 792 GLU A CA 1
ATOM 6412 C C . GLU A 1 792 ? -35.896 2.714 -5.972 1.00 94.25 792 GLU A C 1
ATOM 6414 O O . GLU A 1 792 ? -34.855 3.245 -5.569 1.00 94.25 792 GLU A O 1
ATOM 6419 N N . GLN A 1 793 ? -36.806 2.200 -5.143 1.00 96.19 793 GLN A N 1
ATOM 6420 C CA . GLN A 1 793 ? -36.685 2.268 -3.692 1.00 96.19 793 GLN A CA 1
ATOM 6421 C C . GLN A 1 793 ? -35.978 1.023 -3.156 1.00 96.19 793 GLN A C 1
ATOM 6423 O O . GLN A 1 793 ? -36.615 0.002 -2.915 1.00 96.19 793 GLN A O 1
ATOM 6428 N N . VAL A 1 794 ? -34.668 1.136 -2.941 1.00 95.38 794 VAL A N 1
ATOM 6429 C CA . VAL A 1 794 ? -33.805 0.049 -2.460 1.00 95.38 794 VAL A CA 1
ATOM 6430 C C . VAL A 1 794 ? -33.120 0.478 -1.166 1.00 95.38 794 VAL A C 1
ATOM 6432 O O . VAL A 1 794 ? -32.609 1.596 -1.050 1.00 95.38 794 VAL A O 1
ATOM 6435 N N . ASN A 1 795 ? -33.115 -0.418 -0.182 1.00 95.38 795 ASN A N 1
ATOM 6436 C CA . ASN A 1 795 ? -32.280 -0.303 1.006 1.00 95.38 795 ASN A CA 1
ATOM 6437 C C . ASN A 1 795 ? -30.977 -1.070 0.756 1.00 95.38 795 ASN A C 1
ATOM 6439 O O . ASN A 1 795 ? -31.026 -2.280 0.574 1.00 95.38 795 ASN A O 1
ATOM 6443 N N . LEU A 1 796 ? -29.823 -0.399 0.764 1.00 94.69 796 LEU A N 1
ATOM 6444 C CA . LEU A 1 796 ? -28.542 -1.081 0.518 1.00 94.69 796 LEU A CA 1
ATOM 6445 C C . LEU A 1 796 ? -28.090 -1.972 1.690 1.00 94.69 796 LEU A C 1
ATOM 6447 O O . LEU A 1 796 ? -27.189 -2.781 1.518 1.00 94.69 796 LEU A O 1
ATOM 6451 N N . LEU A 1 797 ? -28.739 -1.849 2.855 1.00 93.62 797 LEU A N 1
ATOM 6452 C CA . LEU A 1 797 ? -28.559 -2.748 4.001 1.00 93.62 797 LEU A CA 1
ATOM 6453 C C . LEU A 1 797 ? -29.362 -4.061 3.874 1.00 93.62 797 LEU A C 1
ATOM 6455 O O . LEU A 1 797 ? -29.268 -4.914 4.749 1.00 93.62 797 LEU A O 1
ATOM 6459 N N . ASP A 1 798 ? -30.183 -4.216 2.830 1.00 95.06 798 ASP A N 1
ATOM 6460 C CA . ASP A 1 798 ? -30.890 -5.463 2.520 1.00 95.06 798 ASP A CA 1
ATOM 6461 C C . ASP A 1 798 ? -30.227 -6.132 1.311 1.00 95.06 798 ASP A C 1
ATOM 6463 O O . ASP A 1 798 ? -30.504 -5.785 0.159 1.00 95.06 798 ASP A O 1
ATOM 6467 N N . SER A 1 799 ? -29.349 -7.103 1.579 1.00 93.38 799 SER A N 1
ATOM 6468 C CA . SER A 1 799 ? -28.635 -7.856 0.542 1.00 93.38 799 SER A CA 1
ATOM 6469 C C . SER A 1 799 ? -29.574 -8.498 -0.482 1.00 93.38 799 SER A C 1
ATOM 6471 O O . SER A 1 799 ? -29.210 -8.575 -1.650 1.00 93.38 799 SER A O 1
ATOM 6473 N N . ASN A 1 800 ? -30.796 -8.894 -0.099 1.00 93.00 800 ASN A N 1
ATOM 6474 C CA . ASN A 1 800 ? -31.751 -9.471 -1.048 1.00 93.00 800 ASN A CA 1
ATOM 6475 C C . ASN A 1 800 ? -32.253 -8.401 -2.020 1.00 93.00 800 ASN A C 1
ATOM 6477 O O . ASN A 1 800 ? -32.265 -8.632 -3.226 1.00 93.00 800 ASN A O 1
ATOM 6481 N N . ALA A 1 801 ? -32.635 -7.223 -1.520 1.00 93.19 801 ALA A N 1
ATOM 6482 C CA . ALA A 1 801 ? -33.083 -6.117 -2.367 1.00 93.19 801 ALA A CA 1
ATOM 6483 C C . ALA A 1 801 ? -31.968 -5.607 -3.300 1.00 93.19 801 ALA A C 1
ATOM 6485 O O . ALA A 1 801 ? -32.254 -5.206 -4.429 1.00 93.19 801 ALA A O 1
ATOM 6486 N N . VAL A 1 802 ? -30.706 -5.651 -2.852 1.00 95.50 802 VAL A N 1
ATOM 6487 C CA . VAL A 1 802 ? -29.526 -5.330 -3.675 1.00 95.50 802 VAL A CA 1
ATOM 6488 C C . VAL A 1 802 ? -29.278 -6.398 -4.746 1.00 95.50 802 VAL A C 1
ATOM 6490 O O . VAL A 1 802 ? -29.085 -6.041 -5.908 1.00 95.50 802 VAL A O 1
ATOM 6493 N N . HIS A 1 803 ? -29.343 -7.684 -4.389 1.00 94.81 803 HIS A N 1
ATOM 6494 C CA . HIS A 1 803 ? -29.189 -8.795 -5.330 1.00 94.81 803 HIS A CA 1
ATOM 6495 C C . HIS A 1 803 ? -30.244 -8.744 -6.445 1.00 94.81 803 HIS A C 1
ATOM 6497 O O . HIS A 1 803 ? -29.887 -8.738 -7.620 1.00 94.81 803 HIS A O 1
ATOM 6503 N N . HIS A 1 804 ? -31.533 -8.609 -6.098 1.00 94.88 804 HIS A N 1
ATOM 6504 C CA . HIS A 1 804 ? -32.617 -8.576 -7.088 1.00 94.88 804 HIS A CA 1
ATOM 6505 C C . HIS A 1 804 ? -32.464 -7.408 -8.075 1.00 94.88 804 HIS A C 1
ATOM 6507 O O . HIS A 1 804 ? -32.480 -7.641 -9.279 1.00 94.88 804 HIS A O 1
ATOM 6513 N N . ILE A 1 805 ? -32.232 -6.163 -7.620 1.00 95.00 805 ILE A N 1
ATOM 6514 C CA . ILE A 1 805 ? -32.103 -5.036 -8.567 1.00 95.00 805 ILE A CA 1
ATOM 6515 C C . ILE A 1 805 ? -30.879 -5.170 -9.487 1.00 95.00 805 ILE A C 1
ATOM 6517 O O . ILE A 1 805 ? -30.937 -4.727 -10.632 1.00 95.00 805 ILE A O 1
ATOM 6521 N N . ILE A 1 806 ? -29.782 -5.779 -9.027 1.00 95.94 806 ILE A N 1
ATOM 6522 C CA . ILE A 1 806 ? -28.600 -6.021 -9.866 1.00 95.94 806 ILE A CA 1
ATOM 6523 C C . ILE A 1 806 ? -28.868 -7.162 -10.854 1.00 95.94 806 ILE A C 1
ATOM 6525 O O . ILE A 1 806 ? -28.589 -7.009 -12.044 1.00 95.94 806 ILE A O 1
ATOM 6529 N N . TYR A 1 807 ? -29.463 -8.264 -10.396 1.00 94.19 807 TYR A N 1
ATOM 6530 C CA . TYR A 1 807 ? -29.738 -9.435 -11.225 1.00 94.19 807 TYR A CA 1
ATOM 6531 C C . TYR A 1 807 ? -30.837 -9.188 -12.272 1.00 94.19 807 TYR A C 1
ATOM 6533 O O . TYR A 1 807 ? -30.680 -9.603 -13.419 1.00 94.19 807 TYR A O 1
ATOM 6541 N N . ASP A 1 808 ? -31.902 -8.461 -11.926 1.00 93.44 808 ASP A N 1
ATOM 6542 C CA . ASP A 1 808 ? -33.002 -8.135 -12.846 1.00 93.44 808 ASP A CA 1
ATOM 6543 C C . ASP A 1 808 ? -32.580 -7.102 -13.907 1.00 93.44 808 ASP A C 1
ATOM 6545 O O . ASP A 1 808 ? -33.013 -7.162 -15.059 1.00 93.44 808 ASP A O 1
ATOM 6549 N N . PHE A 1 809 ? -31.732 -6.134 -13.534 1.00 94.88 809 PHE A N 1
ATOM 6550 C CA . PHE A 1 809 ? -31.319 -5.045 -14.427 1.00 94.88 809 PHE A CA 1
ATOM 6551 C C . PHE A 1 809 ? -30.056 -5.357 -15.245 1.00 94.88 809 PHE A C 1
ATOM 6553 O O . PHE A 1 809 ? -29.856 -4.772 -16.315 1.00 94.88 809 PHE A O 1
ATOM 6560 N N . GLN A 1 810 ? -29.194 -6.258 -14.760 1.00 93.81 810 GLN A N 1
ATOM 6561 C CA . GLN A 1 810 ? -27.903 -6.605 -15.369 1.00 93.81 810 GLN A CA 1
ATOM 6562 C C . GLN A 1 810 ? -27.091 -5.351 -15.776 1.00 93.81 810 GLN A C 1
ATOM 6564 O O . GLN A 1 810 ? -26.824 -5.161 -16.970 1.00 93.81 810 GLN A O 1
ATOM 6569 N N . PRO A 1 811 ? -26.771 -4.416 -14.858 1.00 95.75 811 PRO A N 1
ATOM 6570 C CA . PRO A 1 811 ? -25.978 -3.236 -15.197 1.00 95.75 811 PRO A CA 1
ATOM 6571 C C . PRO A 1 811 ? -24.599 -3.631 -15.743 1.00 95.75 811 PRO A C 1
ATOM 6573 O O . PRO A 1 811 ? -24.000 -4.595 -15.288 1.00 95.75 811 PRO A O 1
ATOM 6576 N N . HIS A 1 812 ? -24.078 -2.859 -16.696 1.00 94.94 812 HIS A N 1
ATOM 6577 C CA . HIS A 1 812 ? -22.682 -2.974 -17.139 1.00 94.94 812 HIS A CA 1
ATOM 6578 C C . HIS A 1 812 ? -21.747 -2.142 -16.245 1.00 94.94 812 HIS A C 1
ATOM 6580 O O . HIS A 1 812 ? -20.556 -2.419 -16.175 1.00 94.94 812 HIS A O 1
ATOM 6586 N N . VAL A 1 813 ? -22.292 -1.101 -15.601 1.00 95.75 813 VAL A N 1
ATOM 6587 C CA . VAL A 1 813 ? -21.585 -0.174 -14.707 1.00 95.75 813 VAL A CA 1
ATOM 6588 C C . VAL A 1 813 ? -22.453 0.101 -13.472 1.00 95.75 813 VAL A C 1
ATOM 6590 O O . VAL A 1 813 ? -23.655 0.352 -13.621 1.00 95.75 813 VAL A O 1
ATOM 6593 N N . ILE A 1 814 ? -21.878 0.103 -12.268 1.00 97.12 814 ILE A N 1
ATOM 6594 C CA . ILE A 1 814 ? -22.567 0.447 -11.013 1.00 97.12 814 ILE A CA 1
ATOM 6595 C C . ILE A 1 814 ? -21.874 1.633 -10.336 1.00 97.12 814 ILE A C 1
ATOM 6597 O O . ILE A 1 814 ? -20.853 1.501 -9.668 1.00 97.12 814 ILE A O 1
ATOM 6601 N N . VAL A 1 815 ? -22.477 2.821 -10.429 1.00 97.44 815 VAL A N 1
ATOM 6602 C CA . VAL A 1 815 ? -21.923 4.023 -9.792 1.00 97.44 815 VAL A CA 1
ATOM 6603 C C . VAL A 1 815 ? -22.458 4.154 -8.367 1.00 97.44 815 VAL A C 1
ATOM 6605 O O . VAL A 1 815 ? -23.644 4.420 -8.139 1.00 97.44 815 VAL A O 1
ATOM 6608 N N . HIS A 1 816 ? -21.574 3.969 -7.387 1.00 97.38 816 HIS A N 1
ATOM 6609 C CA . HIS A 1 816 ? -21.929 4.005 -5.973 1.00 97.38 816 HIS A CA 1
ATOM 6610 C C . HIS A 1 816 ? -21.838 5.422 -5.382 1.00 97.38 816 HIS A C 1
ATOM 6612 O O . HIS A 1 816 ? -20.757 5.935 -5.111 1.00 97.38 816 HIS A O 1
ATOM 6618 N N . CYS A 1 817 ? -22.987 6.082 -5.189 1.00 96.69 817 CYS A N 1
ATOM 6619 C CA . CYS A 1 817 ? -23.087 7.428 -4.596 1.00 96.69 817 CYS A CA 1
ATOM 6620 C C . CYS A 1 817 ? -23.882 7.456 -3.273 1.00 96.69 817 CYS A C 1
ATOM 6622 O O . CYS A 1 817 ? -24.303 8.529 -2.826 1.00 96.69 817 CYS A O 1
ATOM 6624 N N . ALA A 1 818 ? -24.142 6.296 -2.665 1.00 96.06 818 ALA A N 1
ATOM 6625 C CA . ALA A 1 818 ? -24.922 6.159 -1.438 1.00 96.06 818 ALA A CA 1
ATOM 6626 C C . ALA A 1 818 ? -24.013 5.946 -0.220 1.00 96.06 818 ALA A C 1
ATOM 6628 O O . ALA A 1 818 ? -23.543 4.842 0.003 1.00 96.06 818 ALA A O 1
ATOM 6629 N N . ALA A 1 819 ? -23.825 6.990 0.585 1.00 96.38 819 ALA A N 1
ATOM 6630 C CA . ALA A 1 819 ? -23.080 6.937 1.842 1.00 96.38 819 ALA A CA 1
ATOM 6631 C C . ALA A 1 819 ? -23.680 7.918 2.861 1.00 96.38 819 ALA A C 1
ATOM 6633 O O . ALA A 1 819 ? -24.279 8.932 2.473 1.00 96.38 819 ALA A O 1
ATOM 6634 N N . GLU A 1 820 ? -23.484 7.664 4.156 1.00 95.94 820 GLU A N 1
ATOM 6635 C CA . GLU A 1 820 ? -23.608 8.708 5.176 1.00 95.94 820 GLU A CA 1
ATOM 6636 C C . GLU A 1 820 ? -22.296 9.499 5.249 1.00 95.94 820 GLU A C 1
ATOM 6638 O O . GLU A 1 820 ? -21.209 8.931 5.314 1.00 95.94 820 GLU A O 1
ATOM 6643 N N . ARG A 1 821 ? -22.404 10.829 5.202 1.00 94.44 821 ARG A N 1
ATOM 6644 C CA . ARG A 1 821 ? -21.269 11.748 5.003 1.00 94.44 821 ARG A CA 1
ATOM 6645 C C . ARG A 1 821 ? -21.358 13.019 5.853 1.00 94.44 821 ARG A C 1
ATOM 6647 O O . ARG A 1 821 ? -20.868 14.080 5.450 1.00 94.44 821 ARG A O 1
ATOM 6654 N N . ARG A 1 822 ? -22.104 12.951 6.955 1.00 93.50 822 ARG A N 1
ATOM 6655 C CA . ARG A 1 822 ? -22.271 14.026 7.940 1.00 93.50 822 ARG A CA 1
ATOM 6656 C C . ARG A 1 822 ? -21.484 13.629 9.191 1.00 93.50 822 ARG A C 1
ATOM 6658 O O . ARG A 1 822 ? -21.852 12.607 9.770 1.00 93.50 822 ARG A O 1
ATOM 6665 N N . PRO A 1 823 ? -20.437 14.374 9.596 1.00 91.69 823 PRO A N 1
ATOM 6666 C CA . PRO A 1 823 ? -19.564 13.962 10.698 1.00 91.69 823 PRO A CA 1
ATOM 6667 C C . PRO A 1 823 ? -20.369 13.714 11.974 1.00 91.69 823 PRO A C 1
ATOM 6669 O O . PRO A 1 823 ? -20.307 12.616 12.511 1.00 91.69 823 PRO A O 1
ATOM 6672 N N . ASP A 1 824 ? -21.270 14.631 12.337 1.00 92.94 824 ASP A N 1
ATOM 6673 C CA . ASP A 1 824 ? -22.161 14.503 13.497 1.00 92.94 824 ASP A CA 1
ATOM 6674 C C . ASP A 1 824 ? -23.011 13.215 13.498 1.00 92.94 824 ASP A C 1
ATOM 6676 O O . ASP A 1 824 ? -23.388 12.734 14.562 1.00 92.94 824 ASP A O 1
ATOM 6680 N N . VAL A 1 825 ? -23.325 12.623 12.340 1.00 91.12 825 VAL A N 1
ATOM 6681 C CA . VAL A 1 825 ? -24.086 11.359 12.270 1.00 91.12 825 VAL A CA 1
ATOM 6682 C C . VAL A 1 825 ? -23.166 10.142 12.330 1.00 91.12 825 VAL A C 1
ATOM 6684 O O . VAL A 1 825 ? -23.536 9.141 12.936 1.00 91.12 825 VAL A O 1
ATOM 6687 N N . VAL A 1 826 ? -21.965 10.235 11.754 1.00 94.31 826 VAL A N 1
ATOM 6688 C CA . VAL A 1 826 ? -20.939 9.183 11.836 1.00 94.31 826 VAL A CA 1
ATOM 6689 C C . VAL A 1 826 ? -20.385 9.070 13.262 1.00 94.31 826 VAL A C 1
ATOM 6691 O O . VAL A 1 826 ? -20.198 7.963 13.749 1.00 94.31 826 VAL A O 1
ATOM 6694 N N . GLU A 1 827 ? -20.191 10.188 13.964 1.00 91.94 827 GLU A N 1
ATOM 6695 C CA . GLU A 1 827 ? -19.715 10.210 15.354 1.00 91.94 827 GLU A CA 1
ATOM 6696 C C . GLU A 1 827 ? -20.771 9.712 16.352 1.00 91.94 827 GLU A C 1
ATOM 6698 O O . GLU A 1 827 ? -20.440 8.965 17.270 1.00 91.94 827 GLU A O 1
ATOM 6703 N N . ASN A 1 828 ? -22.047 10.082 16.178 1.00 93.00 828 ASN A N 1
ATOM 6704 C CA . ASN A 1 828 ? -23.118 9.627 17.076 1.00 93.00 828 ASN A CA 1
ATOM 6705 C C . ASN A 1 828 ? -23.592 8.190 16.781 1.00 93.00 828 ASN A C 1
ATOM 6707 O O . ASN A 1 828 ? -24.111 7.527 17.682 1.00 93.00 828 ASN A O 1
ATOM 6711 N N . HIS A 1 829 ? -23.450 7.704 15.541 1.00 93.62 829 HIS A N 1
ATOM 6712 C CA . HIS A 1 829 ? -23.900 6.373 15.109 1.00 93.62 829 HIS A CA 1
ATOM 6713 C C . HIS A 1 829 ? -22.845 5.658 14.231 1.00 93.62 829 HIS A C 1
ATOM 6715 O O . HIS A 1 829 ? -23.123 5.357 13.063 1.00 93.62 829 HIS A O 1
ATOM 6721 N N . PRO A 1 830 ? -21.644 5.360 14.769 1.00 93.19 830 PRO A N 1
ATOM 6722 C CA . PRO A 1 830 ? -20.536 4.797 13.994 1.00 93.19 830 PRO A CA 1
ATOM 6723 C C . PRO A 1 830 ? -20.874 3.437 13.376 1.00 93.19 830 PRO A C 1
ATOM 6725 O O . PRO A 1 830 ? -20.550 3.203 12.214 1.00 93.19 830 PRO A O 1
ATOM 6728 N N . ASP A 1 831 ? -21.602 2.576 14.092 1.00 93.50 831 ASP A N 1
ATOM 6729 C CA . ASP A 1 831 ? -21.979 1.242 13.606 1.00 93.50 831 ASP A CA 1
ATOM 6730 C C . ASP A 1 831 ? -22.890 1.331 12.371 1.00 93.50 831 ASP A C 1
ATOM 6732 O O . ASP A 1 831 ? -22.661 0.666 11.364 1.00 93.50 831 ASP A O 1
ATOM 6736 N N . ALA A 1 832 ? -23.889 2.222 12.405 1.00 90.19 832 ALA A N 1
ATOM 6737 C CA . ALA A 1 832 ? -24.805 2.444 11.285 1.00 90.19 832 ALA A CA 1
ATOM 6738 C C . ALA A 1 832 ? -24.115 3.127 10.089 1.00 90.19 832 ALA A C 1
ATOM 6740 O O . ALA A 1 832 ? -24.478 2.879 8.936 1.00 90.19 832 ALA A O 1
ATOM 6741 N N . ALA A 1 833 ? -23.109 3.969 10.348 1.00 93.00 833 ALA A N 1
ATOM 6742 C CA . ALA A 1 833 ? -22.261 4.533 9.304 1.00 93.00 833 ALA A CA 1
ATOM 6743 C C . ALA A 1 833 ? -21.350 3.466 8.672 1.00 93.00 833 ALA A C 1
ATOM 6745 O O . ALA A 1 833 ? -21.222 3.444 7.451 1.00 93.00 833 ALA A O 1
ATOM 6746 N N . SER A 1 834 ? -20.780 2.550 9.464 1.00 94.88 834 SER A N 1
ATOM 6747 C CA . SER A 1 834 ? -19.992 1.413 8.965 1.00 94.88 834 SER A CA 1
ATOM 6748 C C . SER A 1 834 ? -20.845 0.466 8.119 1.00 94.88 834 SER A C 1
ATOM 6750 O O . SER A 1 834 ? -20.473 0.144 6.993 1.00 94.88 834 SER A O 1
ATOM 6752 N N . GLN A 1 835 ? -22.041 0.111 8.597 1.00 95.25 835 GLN A N 1
ATOM 6753 C CA . GLN A 1 835 ? -22.980 -0.746 7.867 1.00 95.25 835 GLN A CA 1
ATOM 6754 C C . GLN A 1 835 ? -23.337 -0.184 6.483 1.00 95.25 835 GLN A C 1
ATOM 6756 O O . GLN A 1 835 ? -23.394 -0.931 5.506 1.00 95.25 835 GLN A O 1
ATOM 6761 N N . LEU A 1 836 ? -23.540 1.134 6.366 1.00 95.06 836 LEU A N 1
ATOM 6762 C CA . LEU A 1 836 ? -23.863 1.762 5.082 1.00 95.06 836 LEU A CA 1
ATOM 6763 C C . LEU A 1 836 ? -22.632 2.031 4.201 1.00 95.06 836 LEU A C 1
ATOM 6765 O O . LEU A 1 836 ? -22.729 1.885 2.987 1.00 95.06 836 LEU A O 1
ATOM 6769 N N . ASN A 1 837 ? -21.503 2.446 4.780 1.00 96.69 837 ASN A N 1
ATOM 6770 C CA . ASN A 1 837 ? -20.344 2.919 4.013 1.00 96.69 837 ASN A CA 1
ATOM 6771 C C . ASN A 1 837 ? -19.298 1.823 3.740 1.00 96.69 837 ASN A C 1
ATOM 6773 O O . ASN A 1 837 ? -18.476 1.989 2.837 1.00 96.69 837 ASN A O 1
ATOM 6777 N N . VAL A 1 838 ? -19.306 0.728 4.505 1.00 95.75 838 VAL A N 1
ATOM 6778 C CA . VAL A 1 838 ? -18.350 -0.387 4.400 1.00 95.75 838 VAL A CA 1
ATOM 6779 C C . VAL A 1 838 ? -19.074 -1.677 4.030 1.00 95.75 838 VAL A C 1
ATOM 6781 O O . VAL A 1 838 ? -18.788 -2.243 2.976 1.00 95.75 838 VAL A O 1
ATOM 6784 N N . ASP A 1 839 ? -20.039 -2.123 4.839 1.00 94.94 839 ASP A N 1
ATOM 6785 C CA . ASP A 1 839 ? -20.639 -3.454 4.660 1.00 94.94 839 ASP A CA 1
ATOM 6786 C C . ASP A 1 839 ? -21.534 -3.511 3.413 1.00 94.94 839 ASP A C 1
ATOM 6788 O O . ASP A 1 839 ? -21.378 -4.402 2.574 1.00 94.94 839 ASP A O 1
ATOM 6792 N N . ALA A 1 840 ? -22.410 -2.517 3.226 1.00 95.25 840 ALA A N 1
ATOM 6793 C CA . ALA A 1 840 ? -23.225 -2.393 2.018 1.00 95.25 840 ALA A CA 1
ATOM 6794 C C . ALA A 1 840 ? -22.379 -2.144 0.756 1.00 95.25 840 ALA A C 1
ATOM 6796 O O . ALA A 1 840 ? -22.682 -2.712 -0.293 1.00 95.25 840 ALA A O 1
ATOM 6797 N N . SER A 1 841 ? -21.292 -1.369 0.854 1.00 97.06 841 SER A N 1
ATOM 6798 C CA . SER A 1 841 ? -20.317 -1.179 -0.233 1.00 97.06 841 SER A CA 1
ATOM 6799 C C . SER A 1 841 ? -19.659 -2.503 -0.635 1.00 97.06 841 SER A C 1
ATOM 6801 O O . SER A 1 841 ? -19.577 -2.834 -1.818 1.00 97.06 841 SER A O 1
ATOM 6803 N N . GLY A 1 842 ? -19.240 -3.299 0.355 1.00 95.88 842 GLY A N 1
ATOM 6804 C CA . GLY A 1 842 ? -18.661 -4.627 0.155 1.00 95.88 842 GLY A CA 1
ATOM 6805 C C . GLY A 1 842 ? -19.664 -5.652 -0.382 1.00 95.88 842 GLY A C 1
ATOM 6806 O O . GLY A 1 842 ? -19.283 -6.518 -1.166 1.00 95.88 842 GLY A O 1
ATOM 6807 N N . ASN A 1 843 ? -20.946 -5.550 -0.016 1.00 95.81 843 ASN A N 1
ATOM 6808 C CA . ASN A 1 843 ? -22.013 -6.348 -0.624 1.00 95.81 843 ASN A CA 1
ATOM 6809 C C . ASN A 1 843 ? -22.225 -5.945 -2.091 1.00 95.81 843 ASN A C 1
ATOM 6811 O O . ASN A 1 843 ? -22.237 -6.804 -2.965 1.00 95.81 843 ASN A O 1
ATOM 6815 N N . LEU A 1 844 ? -22.329 -4.642 -2.374 1.00 95.94 844 LEU A N 1
ATOM 6816 C CA . LEU A 1 844 ? -22.528 -4.113 -3.725 1.00 95.94 844 LEU A CA 1
ATOM 6817 C C . LEU A 1 844 ? -21.393 -4.528 -4.678 1.00 95.94 844 LEU A C 1
ATOM 6819 O O . LEU A 1 844 ? -21.665 -4.921 -5.808 1.00 95.94 844 LEU A O 1
ATOM 6823 N N . ALA A 1 845 ? -20.142 -4.512 -4.206 1.00 96.50 845 ALA A N 1
ATOM 6824 C CA . ALA A 1 845 ? -18.982 -4.961 -4.977 1.00 96.50 845 ALA A CA 1
ATOM 6825 C C . ALA A 1 845 ? -19.000 -6.473 -5.285 1.00 96.50 845 ALA A C 1
ATOM 6827 O O . ALA A 1 845 ? -18.601 -6.878 -6.376 1.00 96.50 845 ALA A O 1
ATOM 6828 N N . LYS A 1 846 ? -19.494 -7.315 -4.362 1.00 95.88 846 LYS A N 1
ATOM 6829 C CA . LYS A 1 846 ? -19.666 -8.762 -4.605 1.00 95.88 846 LYS A CA 1
ATOM 6830 C C . LYS A 1 846 ? -20.727 -9.031 -5.671 1.00 95.88 846 LYS A C 1
ATOM 6832 O O . LYS A 1 846 ? -20.479 -9.816 -6.580 1.00 95.88 846 LYS A O 1
ATOM 6837 N N . GLU A 1 847 ? -21.875 -8.359 -5.581 1.00 96.00 847 GLU A N 1
ATOM 6838 C CA . GLU A 1 847 ? -22.958 -8.488 -6.566 1.00 96.00 847 GLU A CA 1
ATOM 6839 C C . GLU A 1 847 ? -22.535 -7.956 -7.948 1.00 96.00 847 GLU A C 1
ATOM 6841 O O . GLU A 1 847 ? -22.827 -8.586 -8.962 1.00 96.00 847 GLU A O 1
ATOM 6846 N N . ALA A 1 848 ? -21.779 -6.851 -8.002 1.00 95.31 848 ALA A N 1
ATOM 6847 C CA . ALA A 1 848 ? -21.192 -6.332 -9.242 1.00 95.31 848 ALA A CA 1
ATOM 6848 C C . ALA A 1 848 ? -20.256 -7.359 -9.904 1.00 95.31 848 ALA A C 1
ATOM 6850 O O . ALA A 1 848 ? -20.414 -7.681 -11.084 1.00 95.31 848 ALA A O 1
ATOM 6851 N N . ALA A 1 849 ? -19.328 -7.930 -9.127 1.00 94.75 849 ALA A N 1
ATOM 6852 C CA . ALA A 1 849 ? -18.392 -8.944 -9.604 1.00 94.75 849 ALA A CA 1
ATOM 6853 C C . ALA A 1 849 ? -19.097 -10.232 -10.071 1.00 94.75 849 ALA A C 1
ATOM 6855 O O . ALA A 1 849 ? -18.659 -10.843 -11.044 1.00 94.75 849 ALA A O 1
ATOM 6856 N N . ALA A 1 850 ? -20.207 -10.621 -9.431 1.00 92.69 850 ALA A N 1
ATOM 6857 C CA . ALA A 1 850 ? -20.979 -11.811 -9.793 1.00 92.69 850 ALA A CA 1
ATOM 6858 C C . ALA A 1 850 ? -21.630 -11.731 -11.189 1.00 92.69 850 ALA A C 1
ATOM 6860 O O . ALA A 1 850 ? -21.839 -12.772 -11.813 1.00 92.69 850 ALA A O 1
ATOM 6861 N N . ILE A 1 851 ? -21.919 -10.523 -11.693 1.00 93.12 851 ILE A N 1
ATOM 6862 C CA . ILE A 1 851 ? -22.456 -10.300 -13.050 1.00 93.12 851 ILE A CA 1
ATOM 6863 C C . ILE A 1 851 ? -21.433 -9.709 -14.039 1.00 93.12 851 ILE A C 1
ATOM 6865 O O . ILE A 1 851 ? -21.765 -9.487 -15.202 1.00 93.12 851 ILE A O 1
ATOM 6869 N N . GLY A 1 852 ? -20.197 -9.443 -13.602 1.00 90.44 852 GLY A N 1
ATOM 6870 C CA . GLY A 1 852 ? -19.164 -8.811 -14.430 1.00 90.44 852 GLY A CA 1
ATOM 6871 C C . GLY A 1 852 ? -19.397 -7.320 -14.715 1.00 90.44 852 GLY A C 1
ATOM 6872 O O . GLY A 1 852 ? -18.984 -6.832 -15.767 1.00 90.44 852 GLY A O 1
ATOM 6873 N N . ALA A 1 853 ? -20.068 -6.603 -13.808 1.00 91.19 853 ALA A N 1
ATOM 6874 C CA . ALA A 1 853 ? -20.233 -5.152 -13.887 1.00 91.19 853 ALA A CA 1
ATOM 6875 C C . ALA A 1 853 ? -18.988 -4.404 -13.376 1.00 91.19 853 ALA A C 1
ATOM 6877 O O . ALA A 1 853 ? -18.283 -4.899 -12.494 1.00 91.19 853 ALA A O 1
ATOM 6878 N N . PHE A 1 854 ? -18.760 -3.202 -13.916 1.00 82.94 854 PHE A N 1
ATOM 6879 C CA . PHE A 1 854 ? -17.700 -2.268 -13.510 1.00 82.94 854 PHE A CA 1
ATOM 6880 C C . PHE A 1 854 ? -18.163 -1.287 -12.419 1.00 82.94 854 PHE A C 1
ATOM 6882 O O . PHE A 1 854 ? -19.262 -0.707 -12.586 1.00 82.94 854 PHE A O 1
#

pLDDT: mean 72.39, std 22.76, range [26.34, 97.81]

Secondary structure (DSSP, 8-state):
----------------------------------------------------------------------------------HHHHHHHHHHHHHHHHHHHHHHHHHHHHHHHHHHHHHHHHHHHHHHHHHHHHHHHHHHHHHHHHHHHHHHHTT----------SSGGGTTTS---S--SS-GGGGGGTHHHHHHHHHHHHHHHHHHHHHHHHHHHHHHHHHHHHHHHHHHHHHHHHHHHHHHHHHHHHHHHHHHHHHHHHHHHHHHHHHHHHHHHHHHHHHHHHHHHHHHHHHHHHHHHHHHHHHHHHHHHHHHHHHHHHHHHHHHHHHHHHHHHHHHHHHHHHHHHHHHHHHHHHHHHHHHHHHHHHHHHHHHHHHHHHHHHHHHHHHHHHHHHHHHHHHHHHHHHHHHHHHHHHHHHHHHHHHHHHHHHHHHHHHHHHHHHHHHTTTTTSGGGGGG-TTS--------------------S---SSS-SSTTHHHHHHHHHHHHHHHHHHHHHHHHHHHHHHHHHHHHHHHHHHHHHHHHHHHHHHHHHHHHHHHHHHHHHHHHHHHHHHHHHHHHHHHHHHHHHHHHHHHHHHHHHHHHHHHHHHHHHHHHHHHHHHHHHHHHHHTTT--HHHHHHHHHHHHHHHHHHHHHHHHHHHHHHHHHHHHHHHHHHHHHHTT-PPP-GGGTT-----------------------------------------PPPPPP-------------EEEEETTTSHHHHHHHHHHHHTT-EEEEEESTT-TTTSEE--TT-HHHHHHHHHHH--SEEEE------HHHHHH-HHHHHIIIIIHHHHHHHHHHHHT--

Foldseek 3Di:
DDDDDDDDDDDDDDDDDDDDDPPDDDDDDDDDDDDDDDDDDDDDDDDDDDDDDDYDDDDDDDDDDDDDDDDDDDDDDDDDDDPPVVVVVVVVVVVVVVVVVVVVVVVVVVVVVVVVVVVVVVVVVVVVVVVVVVVVVVVVVVVVVVVVVVVVVVPCDDDDDDDDPPPPVPPPPDDPDDDDDDDPPPPVPPVVVVVVVVVVVVVVVVVVVVVVVVVVVVVVVVVVVVVVVVVVVVVVVVVVVVVVVVVVVVVVVVVVVVVVVVVVVVVVVVVVVVVVVVVVVVVVVVVVVVVVVVVVVVVVVVVVVVVVVVVVVVVVVVVVVVVVVVVVVVVVVVVVVVVVVVVVVVVVVVVVVVVVVVVVVVVVVVVVVVVVVVVVVVVVVVVVVVVVVVVVVVVVVVVVVVVVVVVVVVVVVVVVVVVVVVVVVVVVVVVVVVVVVVVVVVVVVVVVVVVVVPPVPPVPPPPPDDDDDDDDDDDDDDDDDDDDPDPDDPPDPPVVPVVVVVVVVVVVVVVVVVVVVVVVVVVVVVVVVVVVVVVVVVVVVVVVVVVVVVVVVVVVVVVVVVVVVVVVVVVVVVVVVVVVVVVVVVVVCVVCVVVVVVVVVVVVVVVVVVVVVVVVVVVVVVVVVVVCVVVVPDDVVVVVVVVVVVVVVVVVVVVVVVVVVVVVVVVVVVVVVVVVVVCVVVVNDDDDPVPPPDDDDDDDDDDDDDDDDDDDDDDDDDDDDDDDDDDDDDDDDDDDDDDDPDDDDPPPVPPQAEEEQEPCVDPVNVVVQVVCVVVRHNYAYEYDPPAPPPHHHADLLDLVSLLCVCVVRVHQEYHYPWADDDVVCCVVPVPVRCSGVPVSVVSNVVSCVVSNHD

Sequence (854 aa):
MSFPKAPLKRFNDPSGCAPSPGAYDVKTSEVLKGPVSFQKSQRFQKQKAESQQNLNVDKETTLPVSARKVKTSGLKKESQKNDKDLKMLEKEIRILVQERGAQDRRIQDLEAEVEKMEAKLNAAVREKTSLSASNASLEKQLIELTRTNELLKSKFSEDNNQKNLRILSLELMKLRNKRETKMRSMMAKQEGMEVKLQLTQKNLVESQEKIVQLEGKLVSIEKEKIDEKSETEKLLEYIEEISCASDQVEKYKLDIAQLEENLKEKNHEVLSLKQSLEENITILSKQIEDMKSKYQVLEEEKEDLINRNRERDENLNSEIQSLKERSILEKQEHEELQQKVLQMDSLLQQEKELSSGLQQKLCSFQEEMIKERTLFEGELKQALDELDKLQQKEEQAENLLKQLEEEAESRAAELKRLKEKLKGKEAELEESNAAYTQATLLLQEKHNSTVQNLEDVTAQFESYKASTASELKDLKVQNESLKEKLAKAEQSAEDVRDQVLATENSNQEYARMLLDLQTKSALKEAEMKEITVSSLKRISDLQNQLKQQSEDFKKQLEEEEARKAGKENSIAELTEEMNKWRLLYEELYNKTKPFQLQLDAFEAEKQALLNEHGAAQEQLNNLRDSYAKLLGHQNLKQKIKHVVKLKDENSNLKSEVLKLRAQLTKRKQSEAKLQEELNKVLGIKHFDPSKAFLHESKENFVPKTPLKEGRTKTRSEEAEAETHLKSFSSDNFGIMPEMPENMEQEEVNIPNRRVLITGATGLLGRAVYKEFQQNNWHAVGCGFRRARPKFEQVNLLDSNAVHHIIYDFQPHVIVHCAAERRPDVVENHPDAASQLNVDASGNLAKEAAAIGAF

Organism: Bos indicus x Bos taurus (NCBI:txid30522)

Radius of gyration: 97.66 Å; chains: 1; bounding box: 191×122×351 Å

InterPro domains:
  IPR026203 Intracellular hyaluronic acid binding protein [PTHR18956] (183-565)
  IPR029903 RmlD-like, substrate binding domain [PF04321] (754-853)
  IPR031794 Hyaluronan-mediated motility receptor, C-terminal [PF15908] (554-710)
  IPR036291 NAD(P)-binding domain superfamily [SSF51735] (754-853)